Protein 6B11 (pdb70)

GO terms:
  GO:0016999 antibiotic metabolic process (P, IMP)

Foldseek 3Di:
DDEPPDFALFQAGDPCLQVCLVPNQFHWYAAPVGAIATEHFAQVRQFCQQADLQWFLALVLWDARAPCQSPPDAPQALSRDDPPSNVLLVVVVLVCADPVNLVVCLVVLLVQQVVLLVVVVVVAFKDWCLVSHQQVSLLVSLCQQAVNDSVCCVLLVVLLQLCQLRNDDVSNVVSVVVLLVVVVVVLVVLCDDHNLRVLSVCVVVVHDPPSSNSNHVSVCNSCSRPQRSFLLQSLVVVVQVPVVVLVVCLVPVVLLLLLLQLSLLRRLQAAFDKIFGQAWDDDDNDIHHHSHMYTYGQNSNSQHCVWFPVSSDRDSPGPDTDGQSQGHHSNRDSNVSNSSSSNSSNSNSCCVSVVPKHFDDDPSPWAWPRSGSGTGTPTTMIGD/DAEPPDFQPFQARDPVLLVCLPPPQWDWYAAPVRATATEHQAQVRLQVQQADLQWFQALVLWDARAPCQSPPDACQALSNDDPPSNVLLLVLCLVCADQVNLVVCLVVLLVLQVVLLVVVVVVHFKDWCLVRHQQLSLQVSLCVQQVPDSVCVVLLVVLLQLLQLRNDDDSNSVSSVVLLVVQLVVLVDEPHPLNVVSVCCVVVNDPSSSNSVHVSVCNSCSRPQLSFLQSSLVVVVQVPVVVLVCCLVPVVLLLLLSQLSLLRRLQAAWDKIFGCAWQQDVSGIDHHSHIYTYGLNSNSQNCVQFPPSSDRDSPGDGDPGCSQRHHSNRDSNVSNSSSSNSSNVNVCCVSVVVKHFDDDPSPWDWPRSGSGIHTPTTIIGD

CATH classification: 1.10.630.10

Organism: Streptomyces fradiae (NCBI:txid1906)

Radius of gyration: 27.59 Å; Cα contacts (8 Å, |Δi|>4): 1270; chains: 2; bounding box: 68×57×76 Å

Secondary structure (DSSP, 8-state):
-EESSPP----S--THHHHHHHH-SEEEEE-TT--EEEEE-SHHHHHHHHT-TTEE--GGGS--SSTTEEEE--SSSGGG--TTHHHHHHHHHGGGTSHHHHHHHHHHHHHHHHHHHHHHHHH-SEEEHIIIIIHHHHHHHHHHHHT--GGGHHHHHHHHHHHT-TT--HHHHHHHHHHHHHHHHHHHHH---HHHHHHHHHHHTTS--HHHHHHHHHHHHHHHHHHHHHHHHHHHHHHTT-HHHHHHHHH-GGGHHHHHHHHHHHH--B--EEEEESS-EEETTEEEPTT-EEEE-HHHHTT-TTTSSSTTS--TTSPP----TT--STTS-TTHHHHHHHHHHHHHHHHHH-TT-EE-S-STTSPB-TTSSB--BS--EEE-/--BSSPPP---S--THHHHHHHT-SEEEEE-TTS-EEEEE-SHHHHHHHHH-TTEE--GGG---SSTTEEEE--SSSGGG--TTHHHHHHHHHHHHHSHHHHHHHHHHHHHHHHHHHHHHHHH-SEEEHIIIIIHHHHHHHHHHHHT--GGGHHHHHHHHHHHT-TT--HHHHHHHHHHHHHHHHHHHH---HHHHHHHHHHTTSS-HHHHHHHHHHHHHHHHHHHHHHHHHHHHHHHT-HHHHHHHHH-GGGHHHHHHHHHHHH--B--EEEEESS-EEETTEEE-TT-EEEE-HHHHTT-TTTSSSTTS--TTSPSS---TT--GGGS-TTHHHHHHHHHHHHHHHHHH-TT-EESS-GGG--B-TTSSB--BS--EEE-

Sequence (766 aa):
SIAWPVARTPFSPPEQYAALRAEEPIARAELWDGAPVWLISRQDDHVRALLADPRVSIHPAKLPRLSPSDGEAEASRSLLTLDPPDHGALRGHFIPEFGLRRVRELRPSVEQIVTGLLDDLTARGDEADLLADFALPMATQVICRLLDIPYEDRDYFQERTEQATRPAAGEEALEALLELRDYLDRLISGKTGDGMLGSMVAQARGGGLSHADVLDNAVLLLAAGHETTASMVTMSVLVLLQHPTAWRELTVNPGLLPGAVDELLRYLSIADGLRRSATADIEIDGHTIRAGDGLVFLLAAANRDEAVFSEPEAFDIHRSARRHVAFGYGPHQCLGQNLARMELEVALGAVLERLPALRRPTTDVAGLRLKSDSAVFGVYELPVAWSIAWPVARRTPFSPPEQYAALRAEEPIARAELWDGAPVWLISRQDHVRALLADPRVSIHPAKLPRLSPSDGEAEASRSLLTLDPPDHGALRGHFIPEFGLRRVRELRPSVEQIVTGLLDDDLTARGDDEADLLADFALPMATQVICRLLDIPYEDRDYFQERTEQATRPAAGEEALEALLELRDYLDRLISGKDGMLGSMVAQARGGGLSHADVLDNAVLLLAAGHETTASMVTMSVLVLLQHPTAWRELTVNPGLLPGAVDELLRYLSIADGLRRSATADIEIDGHTIRAGDGLVFLLAAANRDEAVFSEPEAFDIHRSARRHVAFGYGPHQCLGQNLARMELEVALGAVLERLPALRPTTDVAGLRLKSDSAVFGVYELPVAW

B-factor: mean 47.22, std 14.4, range [19.54, 124.87]

InterPro domains:
  IPR001128 Cytochrome P450 [PF00067] (292-390)
  IPR001128 Cytochrome P450 [PR00385] (259-276)
  IPR001128 Cytochrome P450 [PR00385] (294-305)
  IPR001128 Cytochrome P450 [PR00385] (360-369)
  IPR001128 Cytochrome P450 [PR00385] (369-380)
  IPR002397 Cytochrome P450, B-class [PR00359] (113-124)
  IPR002397 Cytochrome P450, B-class [PR00359] (160-176)
  IPR002397 Cytochrome P450, B-class [PR00359] (177-192)
  IPR002397 Cytochrome P450, B-class [PR00359] (294-305)
  IPR002397 Cytochrome P450, B-class [PR00359] (311-338)
  IPR002397 Cytochrome P450, B-class [PR00359] (339-354)
  IPR002397 Cytochrome P450, B-class [PR00359] (360-369)
  IPR002397 Cytochrome P450, B-class [PR00359] (369-380)
  IPR017972 Cytochrome P450, conserved site [PS00086] (362-371)
  IPR036396 Cytochrome P450 superfamily [G3DSA:1.10.630.10] (32-420)
  IPR036396 Cytochrome P450 superfamily [SSF48264] (35-420)

Solvent-accessible surface area: 30946 Å² total

Nearest PDB structures (foldseek):
  6b11-assembly2_B  TM=1.003E+00  e=1.095E-63  Streptomyces fradiae
  6b11-assembly1_A  TM=9.945E-01  e=2.874E-57  Streptomyces fradiae
  5foi-assembly2_B  TM=9.753E-01  e=3.889E-39  Micromonospora griseorubida
  3abb-assembly1_A  TM=8.848E-01  e=8.066E-27  Streptomyces avermitilis
  2z3t-assembly4_D  TM=8.537E-01  e=4.137E-22  Streptomyces sp. TP-A0274

Structure (mmCIF, N/CA/C/O backbone):
data_6B11
#
_entry.id   6B11
#
_cell.length_a   63.730
_cell.length_b   109.240
_cell.length_c   150.060
_cell.angle_alpha   90.000
_cell.angle_beta   90.000
_cell.angle_gamma   90.000
#
_symmetry.space_group_name_H-M   'P 21 21 21'
#
loop_
_entity.id
_entity.type
_entity.pdbx_description
1 polymer '20-oxo-5-O-mycaminosyltylactone 23-monooxygenase'
2 non-polymer 'PROTOPORPHYRIN IX CONTAINING FE'
3 non-polymer '(4R,5S,6S,7R,9R,11E,13E,15S,16R)-16-ethyl-4-hydroxy-5,9,13,15-tetramethyl-2,10-dioxo-7-(2-oxoethyl)-1-oxacyclohexadeca-11,13-dien-6-yl 3,6-dideoxy-3-(dimethylamino)-beta-D-glucopyranoside'
4 non-polymer 1,2-ETHANEDIOL
5 water water
#
loop_
_atom_site.group_PDB
_atom_site.id
_atom_site.type_symbol
_atom_site.label_atom_id
_atom_site.label_alt_id
_atom_site.label_comp_id
_atom_site.label_asym_id
_atom_site.label_entity_id
_atom_site.label_seq_id
_atom_site.pdbx_PDB_ins_code
_atom_site.Cartn_x
_atom_site.Cartn_y
_atom_site.Cartn_z
_atom_site.occupancy
_atom_site.B_iso_or_equiv
_atom_site.auth_seq_id
_atom_site.auth_comp_id
_atom_site.auth_asym_id
_atom_site.auth_atom_id
_atom_site.pdbx_PDB_model_num
ATOM 1 N N . SER A 1 52 ? -32.278 29.458 -23.390 1.00 79.71 32 SER A N 1
ATOM 2 C CA . SER A 1 52 ? -31.493 30.717 -23.476 1.00 79.66 32 SER A CA 1
ATOM 3 C C . SER A 1 52 ? -30.046 30.319 -23.718 1.00 85.99 32 SER A C 1
ATOM 4 O O . SER A 1 52 ? -29.406 30.749 -24.684 1.00 87.50 32 SER A O 1
ATOM 6 N N . ILE A 1 53 ? -29.535 29.467 -22.844 1.00 80.63 33 ILE A N 1
ATOM 7 C CA . ILE A 1 53 ? -28.190 28.968 -23.019 1.00 77.28 33 ILE A CA 1
ATOM 8 C C . ILE A 1 53 ? -28.235 27.824 -24.066 1.00 70.37 33 ILE A C 1
ATOM 9 O O . ILE A 1 53 ? -29.140 26.992 -24.046 1.00 72.80 33 ILE A O 1
ATOM 14 N N . ALA A 1 54 ? -27.286 27.842 -25.009 1.00 61.34 34 ALA A N 1
ATOM 15 C CA . ALA A 1 54 ? -27.059 26.731 -25.920 1.00 60.32 34 ALA A CA 1
ATOM 16 C C . ALA A 1 54 ? -26.274 25.658 -25.199 1.00 61.30 34 ALA A C 1
ATOM 17 O O . ALA A 1 54 ? -25.524 25.960 -24.273 1.00 74.96 34 ALA A O 1
ATOM 19 N N . TRP A 1 55 ? -26.539 24.407 -25.567 1.00 50.86 35 TRP A N 1
ATOM 20 C CA . TRP A 1 55 ? -25.752 23.286 -25.172 1.00 49.60 35 TRP A CA 1
ATOM 21 C C . TRP A 1 55 ? -25.414 22.432 -26.410 1.00 45.90 35 TRP A C 1
ATOM 22 O O . TRP A 1 55 ? -26.312 22.091 -27.184 1.00 49.45 35 TRP A O 1
ATOM 33 N N . PRO A 1 56 ? -24.140 22.029 -26.558 1.00 51.28 36 PRO A N 1
ATOM 34 C CA . PRO A 1 56 ? -22.961 22.205 -25.667 1.00 51.69 36 PRO A CA 1
ATOM 35 C C . PRO A 1 56 ? -22.325 23.579 -25.678 1.00 53.94 36 PRO A C 1
ATOM 36 O O . PRO A 1 56 ? -22.527 24.323 -26.596 1.00 56.99 36 PRO A O 1
ATOM 40 N N . VAL A 1 57 ? -21.646 23.953 -24.602 1.00 53.29 37 VAL A N 1
ATOM 41 C CA . VAL A 1 57 ? -20.916 25.207 -24.551 1.00 53.46 37 VAL A CA 1
ATOM 42 C C . VAL A 1 57 ? -19.446 24.852 -24.819 1.00 58.14 37 VAL A C 1
ATOM 43 O O . VAL A 1 57 ? -18.949 23.888 -24.261 1.00 57.61 37 VAL A O 1
ATOM 47 N N . ALA A 1 58 ? -18.754 25.594 -25.687 1.00 50.20 38 ALA A N 1
ATOM 48 C CA . ALA A 1 58 ? -17.402 25.205 -26.059 1.00 53.68 38 ALA A CA 1
ATOM 49 C C . ALA A 1 58 ? -16.479 25.447 -24.874 1.00 46.68 38 ALA A C 1
ATOM 50 O O . ALA A 1 58 ? -16.481 26.471 -24.225 1.00 43.88 38 ALA A O 1
ATOM 52 N N . ARG A 1 59 ? -15.676 24.455 -24.643 1.00 43.29 39 ARG A N 1
ATOM 53 C CA . ARG A 1 59 ? -14.585 24.541 -23.733 1.00 45.00 39 ARG A CA 1
ATOM 54 C C . ARG A 1 59 ? -13.348 25.062 -24.428 1.00 35.75 39 ARG A C 1
ATOM 55 O O . ARG A 1 59 ? -12.727 24.350 -25.171 1.00 40.04 39 ARG A O 1
ATOM 63 N N . THR A 1 60 ? -12.945 26.271 -24.104 1.00 38.36 40 THR A N 1
ATOM 64 C CA . THR A 1 60 ? -11.882 26.936 -24.810 1.00 47.84 40 THR A CA 1
ATOM 65 C C . THR A 1 60 ? -10.652 27.309 -23.955 1.00 44.83 40 THR A C 1
ATOM 66 O O . THR A 1 60 ? -9.835 28.069 -24.433 1.00 43.73 40 THR A O 1
ATOM 84 N N . PRO A 1 62 ? -7.589 25.400 -21.494 1.00 31.32 42 PRO A N 1
ATOM 85 C CA . PRO A 1 62 ? -7.149 24.052 -21.004 1.00 33.37 42 PRO A CA 1
ATOM 86 C C . PRO A 1 62 ? -7.348 23.833 -19.461 1.00 33.81 42 PRO A C 1
ATOM 87 O O . PRO A 1 62 ? -7.537 22.730 -18.975 1.00 35.36 42 PRO A O 1
ATOM 91 N N . PHE A 1 63 ? -7.297 24.911 -18.735 1.00 30.25 43 PHE A N 1
ATOM 92 C CA . PHE A 1 63 ? -7.136 24.863 -17.253 1.00 32.37 43 PHE A CA 1
ATOM 93 C C . PHE A 1 63 ? -8.387 25.281 -16.479 1.00 36.44 43 PHE A C 1
ATOM 94 O O . PHE A 1 63 ? -8.389 25.399 -15.227 1.00 35.18 43 PHE A O 1
ATOM 102 N N . SER A 1 64 ? -9.464 25.475 -17.197 1.00 37.57 44 SER A N 1
ATOM 103 C CA . SER A 1 64 ? -10.632 26.130 -16.632 1.00 42.76 44 SER A CA 1
ATOM 104 C C . SER A 1 64 ? -11.861 25.844 -17.509 1.00 45.16 44 SER A C 1
ATOM 105 O O . SER A 1 64 ? -11.784 25.940 -18.720 1.00 39.44 44 SER A O 1
ATOM 108 N N . PRO A 1 65 ? -12.969 25.415 -16.898 1.00 45.81 45 PRO A N 1
ATOM 109 C CA . PRO A 1 65 ? -14.122 25.148 -17.705 1.00 43.54 45 PRO A CA 1
ATOM 110 C C . PRO A 1 65 ? -14.776 26.453 -18.101 1.00 37.56 45 PRO A C 1
ATOM 111 O O . PRO A 1 65 ? -14.337 27.504 -17.696 1.00 37.71 45 PRO A O 1
ATOM 115 N N . PRO A 1 66 ? -15.802 26.392 -18.930 1.00 40.05 46 PRO A N 1
ATOM 116 C CA . PRO A 1 66 ? -16.380 27.660 -19.387 1.00 38.74 46 PRO A CA 1
ATOM 117 C C . PRO A 1 66 ? -16.849 28.563 -18.242 1.00 41.75 46 PRO A C 1
ATOM 118 O O . PRO A 1 66 ? -17.354 28.096 -17.246 1.00 39.43 46 PRO A O 1
ATOM 122 N N . GLU A 1 67 ? -16.673 29.846 -18.386 1.00 42.30 47 GLU A N 1
ATOM 123 C CA . GLU A 1 67 ? -16.925 30.796 -17.301 1.00 51.90 47 GLU A CA 1
ATOM 124 C C . GLU A 1 67 ? -18.389 30.740 -16.804 1.00 49.01 47 GLU A C 1
ATOM 125 O O . GLU A 1 67 ? -18.666 30.953 -15.631 1.00 49.30 47 GLU A O 1
ATOM 131 N N . GLN A 1 68 ? -19.311 30.425 -17.702 1.00 48.24 48 GLN A N 1
ATOM 132 C CA . GLN A 1 68 ? -20.689 30.387 -17.303 1.00 55.06 48 GLN A CA 1
ATOM 133 C C . GLN A 1 68 ? -20.887 29.327 -16.247 1.00 42.75 48 GLN A C 1
ATOM 134 O O . GLN A 1 68 ? -21.845 29.396 -15.566 1.00 42.47 48 GLN A O 1
ATOM 140 N N . TYR A 1 69 ? -20.047 28.300 -16.163 1.00 41.77 49 TYR A N 1
ATOM 141 C CA . TYR A 1 69 ? -20.312 27.206 -15.247 1.00 37.47 49 TYR A CA 1
ATOM 142 C C . TYR A 1 69 ? -20.440 27.738 -13.796 1.00 39.94 49 TYR A C 1
ATOM 143 O O . TYR A 1 69 ? -21.279 27.267 -13.052 1.00 39.14 49 TYR A O 1
ATOM 152 N N . ALA A 1 70 ? -19.620 28.727 -13.445 1.00 36.52 50 ALA A N 1
ATOM 153 C CA . ALA A 1 70 ? -19.641 29.336 -12.111 1.00 41.80 50 ALA A CA 1
ATOM 154 C C . ALA A 1 70 ? -20.950 30.015 -11.809 1.00 37.64 50 ALA A C 1
ATOM 155 O O . ALA A 1 70 ? -21.472 29.845 -10.765 1.00 39.92 50 ALA A O 1
ATOM 157 N N . ALA A 1 71 ? -21.431 30.793 -12.755 1.00 41.74 51 ALA A N 1
ATOM 158 C CA . ALA A 1 71 ? -22.707 31.468 -12.645 1.00 44.32 51 ALA A CA 1
ATOM 159 C C . ALA A 1 71 ? -23.862 30.507 -12.462 1.00 43.33 51 ALA A C 1
ATOM 160 O O . ALA A 1 71 ? -24.714 30.729 -11.611 1.00 44.82 51 ALA A O 1
ATOM 162 N N . LEU A 1 72 ? -23.880 29.413 -13.227 1.00 39.69 52 LEU A N 1
ATOM 163 C CA . LEU A 1 72 ? -24.892 28.393 -13.065 1.00 37.29 52 LEU A CA 1
ATOM 164 C C . LEU A 1 72 ? -24.876 27.782 -11.709 1.00 42.90 52 LEU A C 1
ATOM 165 O O . LEU A 1 72 ? -25.954 27.607 -11.102 1.00 38.74 52 LEU A O 1
ATOM 170 N N . ARG A 1 73 ? -23.674 27.383 -11.223 1.00 37.76 53 ARG A N 1
ATOM 171 C CA . ARG A 1 73 ? -23.616 26.758 -9.911 1.00 39.02 53 ARG A CA 1
ATOM 172 C C . ARG A 1 73 ? -24.197 27.792 -8.913 1.00 31.82 53 ARG A C 1
ATOM 173 O O . ARG A 1 73 ? -24.917 27.429 -8.046 1.00 39.90 53 ARG A O 1
ATOM 181 N N . ALA A 1 74 ? -23.844 29.065 -9.030 1.00 37.88 54 ALA A N 1
ATOM 182 C CA . ALA A 1 74 ? -24.188 30.026 -7.968 1.00 41.05 54 ALA A CA 1
ATOM 183 C C . ALA A 1 74 ? -25.680 30.367 -8.127 1.00 51.42 54 ALA A C 1
ATOM 184 O O . ALA A 1 74 ? -26.422 30.269 -7.174 1.00 45.79 54 ALA A O 1
ATOM 186 N N . GLU A 1 75 ? -26.098 30.715 -9.357 1.00 50.64 55 GLU A N 1
ATOM 187 C CA . GLU A 1 75 ? -27.395 31.334 -9.616 1.00 51.73 55 GLU A CA 1
ATOM 188 C C . GLU A 1 75 ? -28.453 30.423 -10.225 1.00 52.04 55 GLU A C 1
ATOM 189 O O . GLU A 1 75 ? -29.627 30.756 -10.187 1.00 47.01 55 GLU A O 1
ATOM 195 N N . GLU A 1 76 ? -28.066 29.290 -10.809 1.00 48.25 56 GLU A N 1
ATOM 196 C CA . GLU A 1 76 ? -29.010 28.524 -11.596 1.00 41.32 56 GLU A CA 1
ATOM 197 C C . GLU A 1 76 ? -28.685 27.074 -11.645 1.00 40.06 56 GLU A C 1
ATOM 198 O O . GLU A 1 76 ? -28.364 26.522 -12.712 1.00 37.60 56 GLU A O 1
ATOM 204 N N . PRO A 1 77 ? -28.759 26.404 -10.491 1.00 39.41 57 PRO A N 1
ATOM 205 C CA . PRO A 1 77 ? -28.121 25.090 -10.488 1.00 39.11 57 PRO A CA 1
ATOM 206 C C . PRO A 1 77 ? -28.824 23.989 -11.245 1.00 41.34 57 PRO A C 1
ATOM 207 O O . PRO A 1 77 ? -28.208 22.902 -11.504 1.00 37.33 57 PRO A O 1
ATOM 211 N N . ILE A 1 78 ? -30.095 24.214 -11.533 1.00 40.16 58 ILE A N 1
ATOM 212 C CA . ILE A 1 78 ? -30.922 23.298 -12.383 1.00 41.20 58 ILE A CA 1
ATOM 213 C C . ILE A 1 78 ? -31.356 24.216 -13.517 1.00 43.60 58 ILE A C 1
ATOM 214 O O . ILE A 1 78 ? -32.337 24.949 -13.414 1.00 50.38 58 ILE A O 1
ATOM 219 N N . ALA A 1 79 ? -30.556 24.250 -14.585 1.00 40.19 59 ALA A N 1
ATOM 220 C CA . ALA A 1 79 ? -30.691 25.293 -15.542 1.00 38.46 59 ALA A CA 1
ATOM 221 C C . ALA A 1 79 ? -31.328 24.691 -16.780 1.00 43.46 59 ALA A C 1
ATOM 222 O O . ALA A 1 79 ? -30.946 23.594 -17.233 1.00 42.10 59 ALA A O 1
ATOM 224 N N . ARG A 1 80 ? -32.317 25.408 -17.291 1.00 47.79 60 ARG A N 1
ATOM 225 C CA . ARG A 1 80 ? -33.018 25.008 -18.521 1.00 51.81 60 ARG A CA 1
ATOM 226 C C . ARG A 1 80 ? -32.232 25.469 -19.711 1.00 46.05 60 ARG A C 1
ATOM 227 O O . ARG A 1 80 ? -31.836 26.617 -19.804 1.00 55.82 60 ARG A O 1
ATOM 235 N N . ALA A 1 81 ? -31.899 24.550 -20.588 1.00 43.40 61 ALA A N 1
ATOM 236 C CA . ALA A 1 81 ? -31.174 24.942 -21.759 1.00 44.28 61 ALA A CA 1
ATOM 237 C C . ALA A 1 81 ? -31.828 24.262 -22.983 1.00 43.16 61 ALA A C 1
ATOM 238 O O . ALA A 1 81 ? -32.780 23.463 -22.827 1.00 47.96 61 ALA A O 1
ATOM 240 N N . GLU A 1 82 ? -31.224 24.497 -24.150 1.00 50.53 62 GLU A N 1
ATOM 241 C CA . GLU A 1 82 ? -31.737 23.982 -25.436 1.00 58.32 62 GLU A CA 1
ATOM 242 C C . GLU A 1 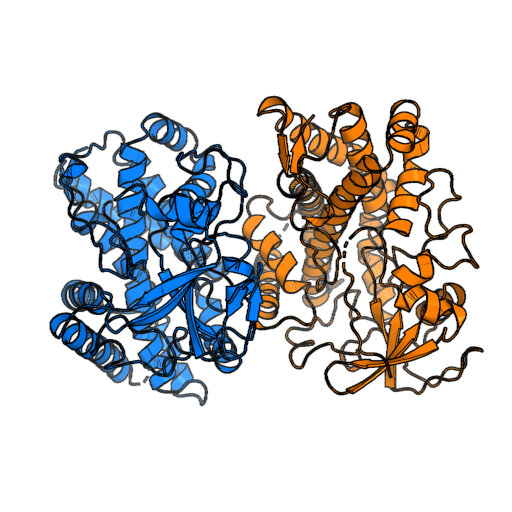82 ? -30.687 23.384 -26.348 1.00 48.69 62 GLU A C 1
ATOM 243 O O . GLU A 1 82 ? -29.646 23.927 -26.534 1.00 50.46 62 GLU A O 1
ATOM 249 N N . LEU A 1 83 ? -31.015 22.250 -26.934 1.00 51.22 63 LEU A N 1
ATOM 250 C CA . LEU A 1 83 ? -30.136 21.588 -27.894 1.00 47.40 63 LEU A CA 1
ATOM 251 C C . LEU A 1 83 ? -30.195 22.240 -29.310 1.00 54.71 63 LEU A C 1
ATOM 252 O O . LEU A 1 83 ? -31.017 23.114 -29.566 1.00 45.76 63 LEU A O 1
ATOM 257 N N . TRP A 1 84 ? -29.310 21.800 -30.198 1.00 54.79 64 TRP A N 1
ATOM 258 C CA . TRP A 1 84 ? -29.251 22.266 -31.612 1.00 59.97 64 TRP A CA 1
ATOM 259 C C . TRP A 1 84 ? -30.625 22.499 -32.255 1.00 52.92 64 TRP A C 1
ATOM 260 O O . TRP A 1 84 ? -30.807 23.459 -32.994 1.00 63.16 64 TRP A O 1
ATOM 271 N N . ASP A 1 85 ? -31.591 21.648 -31.938 1.00 56.70 65 ASP A N 1
ATOM 272 C CA . ASP A 1 85 ? -32.924 21.754 -32.503 1.00 53.37 65 ASP A CA 1
ATOM 273 C C . ASP A 1 85 ? -33.958 22.182 -31.451 1.00 63.53 65 ASP A C 1
ATOM 274 O O . ASP A 1 85 ? -35.105 21.664 -31.460 1.00 56.54 65 ASP A O 1
ATOM 279 N N . GLY A 1 86 ? -33.549 23.039 -30.505 1.00 57.41 66 GLY A N 1
ATOM 280 C CA . GLY A 1 86 ? -34.428 23.457 -29.395 1.00 47.47 66 GLY A CA 1
ATOM 281 C C . GLY A 1 86 ? -35.028 22.361 -28.504 1.00 45.33 66 GLY A C 1
ATOM 282 O O . GLY A 1 86 ? -35.888 22.663 -27.720 1.00 61.21 66 GLY A O 1
ATOM 283 N N . ALA A 1 87 ? -34.627 21.099 -28.544 1.00 47.46 67 ALA A N 1
ATOM 284 C CA . ALA A 1 87 ? -35.179 20.185 -27.504 1.00 50.25 67 ALA A CA 1
ATOM 285 C C . ALA A 1 87 ? -34.682 20.709 -26.131 1.00 60.45 67 ALA A C 1
ATOM 286 O O . ALA A 1 87 ? -33.622 21.348 -26.037 1.00 62.28 67 ALA A O 1
ATOM 288 N N . PRO A 1 88 ? -35.446 20.445 -25.070 1.00 65.41 68 PRO A N 1
ATOM 289 C CA . PRO A 1 88 ? -35.113 21.039 -23.803 1.00 61.51 68 PRO A CA 1
ATOM 290 C C . PRO A 1 88 ? -34.183 20.120 -23.031 1.00 53.26 68 PRO A C 1
ATOM 291 O O . PRO A 1 88 ? -34.377 18.870 -23.011 1.00 44.83 68 PRO A O 1
ATOM 295 N N . VAL A 1 89 ? -33.182 20.722 -22.390 1.00 49.15 69 VAL A N 1
ATOM 296 C CA . VAL A 1 89 ? -32.297 19.935 -21.536 1.00 45.87 69 VAL A CA 1
ATOM 297 C C . VAL A 1 89 ? -32.065 20.644 -20.193 1.00 40.85 69 VAL A C 1
ATOM 298 O O . VAL A 1 89 ? -32.127 21.851 -20.113 1.00 37.26 69 VAL A O 1
ATOM 302 N N . TRP A 1 90 ? -31.877 19.883 -19.137 1.00 36.15 70 TRP A N 1
ATOM 303 C CA . TRP A 1 90 ? -31.467 20.495 -17.880 1.00 42.05 70 TRP A CA 1
ATOM 304 C C . TRP A 1 90 ? -29.938 20.323 -17.636 1.00 39.65 70 TRP A C 1
ATOM 305 O O . TRP A 1 90 ? -29.434 19.185 -17.648 1.00 35.51 70 TRP A O 1
ATOM 316 N N . LEU A 1 91 ? -29.274 21.447 -17.345 1.00 36.04 71 LEU A N 1
ATOM 317 C CA . LEU A 1 91 ? -27.837 21.489 -16.932 1.00 36.61 71 LEU A CA 1
ATOM 318 C C . LEU A 1 91 ? -27.734 21.437 -15.365 1.00 33.90 71 LEU A C 1
ATOM 319 O O . LEU A 1 91 ? -28.244 22.305 -14.698 1.00 38.15 71 LEU A O 1
ATOM 324 N N . ILE A 1 92 ? -27.102 20.390 -14.848 1.00 32.30 72 ILE A N 1
ATOM 325 C CA . ILE A 1 92 ? -26.869 20.129 -13.462 1.00 32.30 72 ILE A CA 1
ATOM 326 C C . ILE A 1 92 ? -25.361 20.360 -13.102 1.00 31.60 72 ILE A C 1
ATOM 327 O O . ILE A 1 92 ? -24.481 19.603 -13.584 1.00 31.56 72 ILE A O 1
ATOM 332 N N . SER A 1 93 ? -25.101 21.401 -12.272 1.00 30.70 73 SER A N 1
ATOM 333 C CA . SER A 1 93 ? -23.777 21.927 -12.025 1.00 30.21 73 SER A CA 1
ATOM 334 C C . SER A 1 93 ? -23.189 21.745 -10.599 1.00 36.76 73 SER A C 1
ATOM 335 O O . SER A 1 93 ? -21.947 21.849 -10.471 1.00 35.27 73 SER A O 1
ATOM 338 N N . ARG A 1 94 ? -24.016 21.436 -9.584 1.00 33.04 74 ARG A N 1
ATOM 339 C CA . ARG A 1 94 ? -23.517 21.261 -8.197 1.00 33.24 74 ARG A CA 1
ATOM 340 C C . ARG A 1 94 ? -23.228 19.898 -7.919 1.00 33.72 74 ARG A C 1
ATOM 341 O O . ARG A 1 94 ? -23.956 19.006 -8.313 1.00 31.41 74 ARG A O 1
ATOM 349 N N . GLN A 1 95 ? -22.194 19.662 -7.124 1.00 32.79 75 GLN A N 1
ATOM 350 C CA . GLN A 1 95 ? -21.888 18.292 -6.803 1.00 32.40 75 GLN A CA 1
ATOM 351 C C . GLN A 1 95 ? -23.015 17.520 -6.138 1.00 33.81 75 GLN A C 1
ATOM 352 O O . GLN A 1 95 ? -23.199 16.319 -6.410 1.00 31.91 75 GLN A O 1
ATOM 358 N N A ASP A 1 96 ? -23.771 18.153 -5.235 0.50 33.87 76 ASP A N 1
ATOM 359 N N B ASP A 1 96 ? -23.770 18.168 -5.259 0.50 34.19 76 ASP A N 1
ATOM 360 C CA A ASP A 1 96 ? -24.828 17.380 -4.511 0.50 32.48 76 ASP A CA 1
ATOM 361 C CA B ASP A 1 96 ? -24.828 17.430 -4.541 0.50 33.50 76 ASP A CA 1
ATOM 362 C C A ASP A 1 96 ? -25.924 16.929 -5.500 0.50 30.77 76 ASP A C 1
ATOM 363 C C B ASP A 1 96 ? -25.881 16.921 -5.529 0.50 31.13 76 ASP A C 1
ATOM 364 O O A ASP A 1 96 ? -26.379 15.793 -5.458 0.50 31.62 76 ASP A O 1
ATOM 365 O O B ASP A 1 96 ? -26.287 15.766 -5.493 0.50 31.99 76 ASP A O 1
ATOM 374 N N . HIS A 1 97 ? -26.300 17.799 -6.426 1.00 33.17 77 HIS A N 1
ATOM 375 C CA . HIS A 1 97 ? -27.341 17.466 -7.442 1.00 33.62 77 HIS A CA 1
ATOM 376 C C . HIS A 1 97 ? -26.846 16.529 -8.487 1.00 35.40 77 HIS A C 1
ATOM 377 O O . HIS A 1 97 ? -27.572 15.606 -8.876 1.00 34.81 77 HIS A O 1
ATOM 384 N N . VAL A 1 98 ? -25.573 16.688 -8.907 1.00 35.48 78 VAL A N 1
ATOM 385 C CA . VAL A 1 98 ? -24.935 15.690 -9.838 1.00 28.77 78 VAL A CA 1
ATOM 386 C C . VAL A 1 98 ? -24.953 14.335 -9.247 1.00 32.01 78 VAL A C 1
ATOM 387 O O . VAL A 1 98 ? -25.373 13.334 -9.910 1.00 29.31 78 VAL A O 1
ATOM 391 N N . ARG A 1 99 ? -24.577 14.203 -7.996 1.00 28.37 79 ARG A N 1
ATOM 392 C CA . ARG A 1 99 ? -24.538 12.815 -7.459 1.00 31.38 79 ARG A CA 1
ATOM 393 C C . ARG A 1 99 ? -25.939 12.230 -7.212 1.00 33.56 79 ARG A C 1
ATOM 394 O O . ARG A 1 99 ? -26.221 11.049 -7.522 1.00 33.12 79 ARG A O 1
ATOM 402 N N . ALA A 1 100 ? -26.790 13.042 -6.621 1.00 34.20 80 ALA A N 1
ATOM 403 C CA . ALA A 1 100 ? -28.168 12.563 -6.301 1.00 38.33 80 ALA A CA 1
ATOM 404 C C . ALA A 1 100 ? -28.876 12.100 -7.598 1.00 32.52 80 ALA A C 1
ATOM 405 O O . ALA A 1 100 ? -29.415 11.031 -7.660 1.00 31.55 80 ALA A O 1
ATOM 407 N N . LEU A 1 101 ? -28.841 12.924 -8.641 1.00 32.68 81 LEU A N 1
ATOM 408 C CA . LEU A 1 101 ? -29.517 12.589 -9.867 1.00 38.80 81 LEU A CA 1
ATOM 409 C C . LEU A 1 101 ? -28.837 11.431 -10.596 1.00 39.88 81 LEU A C 1
ATOM 410 O O . LEU A 1 101 ? -29.528 10.569 -11.071 1.00 39.17 81 LEU A O 1
ATOM 415 N N . LEU A 1 102 ? -27.501 11.373 -10.667 1.00 38.64 82 LEU A N 1
ATOM 416 C CA . LEU A 1 102 ? -26.867 10.263 -11.360 1.00 31.57 82 LEU A CA 1
ATOM 417 C C . LEU A 1 102 ? -27.111 8.964 -10.657 1.00 37.77 82 LEU A C 1
ATOM 418 O O . LEU A 1 102 ? -27.134 7.907 -11.295 1.00 34.92 82 LEU A O 1
ATOM 423 N N . ALA A 1 103 ? -27.305 8.988 -9.343 1.00 37.69 83 ALA A N 1
ATOM 424 C CA . ALA A 1 103 ? -27.662 7.717 -8.624 1.00 38.85 83 ALA A CA 1
ATOM 425 C C . ALA A 1 103 ? -29.174 7.398 -8.534 1.00 40.96 83 ALA A C 1
ATOM 426 O O . ALA A 1 103 ? -29.556 6.477 -7.826 1.00 41.63 83 ALA A O 1
ATOM 428 N N . ASP A 1 104 ? -30.022 8.177 -9.183 1.00 43.59 84 ASP A N 1
ATOM 429 C CA . ASP A 1 104 ? -31.465 8.135 -8.929 1.00 44.91 84 ASP A CA 1
ATOM 430 C C . ASP A 1 104 ? -32.100 7.186 -9.960 1.00 51.47 84 ASP A C 1
ATOM 431 O O . ASP A 1 104 ? -31.819 7.287 -11.152 1.00 46.67 84 ASP A O 1
ATOM 436 N N . PRO A 1 105 ? -33.019 6.311 -9.523 1.00 51.49 85 PRO A N 1
ATOM 437 C CA . PRO A 1 105 ? -33.550 5.312 -10.479 1.00 47.38 85 PRO A CA 1
ATOM 438 C C . PRO A 1 105 ? -34.494 5.884 -11.519 1.00 39.99 85 PRO A C 1
ATOM 439 O O . PRO A 1 105 ? -34.846 5.185 -12.438 1.00 48.71 85 PRO A O 1
ATOM 443 N N . ARG A 1 106 ? -34.841 7.146 -11.447 1.00 41.95 86 ARG A N 1
ATOM 444 C CA . ARG A 1 106 ? -35.607 7.808 -12.494 1.00 41.96 86 ARG A CA 1
ATOM 445 C C . ARG A 1 106 ? -34.781 8.422 -13.594 1.00 42.03 86 ARG A C 1
ATOM 446 O O . ARG A 1 106 ? -35.363 9.079 -14.494 1.00 41.93 86 ARG A O 1
ATOM 454 N N . VAL A 1 107 ? -33.450 8.236 -13.525 1.00 45.44 87 VAL A N 1
ATOM 455 C CA . VAL A 1 107 ? -32.506 8.796 -14.528 1.00 39.63 87 VAL A CA 1
ATOM 456 C C . VAL A 1 107 ? -31.969 7.707 -15.384 1.00 34.57 87 VAL A C 1
ATOM 457 O O . VAL A 1 107 ? -31.481 6.684 -14.880 1.00 34.22 87 VAL A O 1
ATOM 461 N N . SER A 1 108 ? -32.085 7.894 -16.698 1.00 37.01 88 SER A N 1
ATOM 462 C CA . SER A 1 108 ? -31.798 6.805 -17.644 1.00 37.83 88 SER A CA 1
ATOM 463 C C . SER A 1 108 ? -30.753 7.221 -18.666 1.00 28.77 88 SER A C 1
ATOM 464 O O . SER A 1 108 ? -30.738 8.395 -19.159 1.00 36.78 88 SER A O 1
ATOM 467 N N . ILE A 1 109 ? -29.901 6.246 -18.940 1.00 32.72 89 ILE A N 1
ATOM 468 C CA . ILE A 1 109 ? -28.885 6.358 -20.019 1.00 38.01 89 ILE A CA 1
ATOM 469 C C . ILE A 1 109 ? -29.381 5.709 -21.356 1.00 39.71 89 ILE A C 1
ATOM 470 O O . ILE A 1 109 ? -28.698 5.772 -22.408 1.00 41.17 89 ILE A O 1
ATOM 475 N N . HIS A 1 110 ? -30.567 5.117 -21.322 1.00 46.67 90 HIS A N 1
ATOM 476 C CA . HIS A 1 110 ? -31.092 4.386 -22.493 1.00 49.72 90 HIS A CA 1
ATOM 477 C C . HIS A 1 110 ? -31.071 5.244 -23.775 1.00 37.87 90 HIS A C 1
ATOM 478 O O . HIS A 1 110 ? -31.588 6.378 -23.824 1.00 39.85 90 HIS A O 1
ATOM 485 N N . PRO A 1 111 ? -30.429 4.729 -24.832 1.00 41.15 91 PRO A N 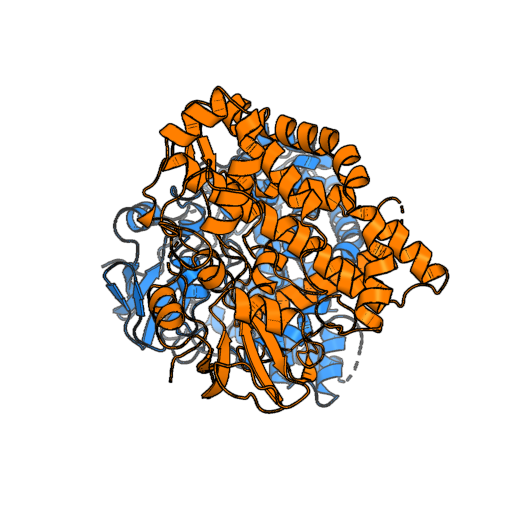1
ATOM 486 C CA . PRO A 1 111 ? -30.117 5.559 -26.002 1.00 42.95 91 PRO A CA 1
ATOM 487 C C . PRO A 1 111 ? -31.331 6.114 -26.802 1.00 44.54 91 PRO A C 1
ATOM 488 O O . PRO A 1 111 ? -31.244 7.171 -27.466 1.00 39.44 91 PRO A O 1
ATOM 492 N N . ALA A 1 112 ? -32.474 5.448 -26.693 1.00 45.97 92 ALA A N 1
ATOM 493 C CA . ALA A 1 112 ? -33.659 5.921 -27.397 1.00 44.34 92 ALA A CA 1
ATOM 494 C C . ALA A 1 112 ? -34.135 7.290 -26.907 1.00 47.87 92 ALA A C 1
ATOM 495 O O . ALA A 1 112 ? -34.600 8.089 -27.718 1.00 48.66 92 ALA A O 1
ATOM 497 N N . LYS A 1 113 ? -33.980 7.625 -25.617 1.00 46.13 93 LYS A N 1
ATOM 498 C CA . LYS A 1 113 ? -34.452 8.967 -25.157 1.00 43.91 93 LYS A CA 1
ATOM 499 C C . LYS A 1 113 ? -33.336 9.950 -24.806 1.00 42.92 93 LYS A C 1
ATOM 500 O O . LYS A 1 113 ? -33.574 11.044 -24.251 1.00 41.91 93 LYS A O 1
ATOM 502 N N . LEU A 1 114 ? -32.111 9.576 -25.138 1.00 43.12 94 LEU A N 1
ATOM 503 C CA . LEU A 1 114 ? -30.950 10.342 -24.712 1.00 39.10 94 LEU A CA 1
ATOM 504 C C . LEU A 1 114 ? -30.934 11.598 -25.500 1.00 39.45 94 LEU A C 1
ATOM 505 O O . LEU A 1 114 ? -31.203 11.578 -26.697 1.00 47.75 94 LEU A O 1
ATOM 510 N N . PRO A 1 115 ? -30.629 12.713 -24.863 1.00 35.43 95 PRO A N 1
ATOM 511 C CA . PRO A 1 115 ? -30.498 13.924 -25.644 1.00 36.00 95 PRO A CA 1
ATOM 512 C C . PRO A 1 115 ? -29.385 13.857 -26.709 1.00 38.15 95 PRO A C 1
ATOM 513 O O . PRO A 1 115 ? -28.355 13.251 -26.475 1.00 39.50 95 PRO A O 1
ATOM 517 N N . ARG A 1 116 ? -29.602 14.474 -27.873 1.00 39.53 96 ARG A N 1
ATOM 518 C CA . ARG A 1 116 ? -28.718 14.297 -29.020 1.00 36.09 96 ARG A CA 1
ATOM 519 C C . ARG A 1 116 ? -28.222 15.604 -29.511 1.00 32.44 96 ARG A C 1
ATOM 520 O O . ARG A 1 116 ? -28.931 16.582 -29.460 1.00 38.62 96 ARG A O 1
ATOM 528 N N . LEU A 1 117 ? -26.950 15.639 -29.902 1.00 30.76 97 LEU A N 1
ATOM 529 C CA . LEU A 1 117 ? -26.273 16.919 -30.197 1.00 38.34 97 LEU A CA 1
ATOM 530 C C . LEU A 1 117 ? -26.262 17.279 -31.659 1.00 39.13 97 LEU A C 1
ATOM 531 O O . LEU A 1 117 ? -25.771 18.334 -32.007 1.00 40.64 97 LEU A O 1
ATOM 536 N N . SER A 1 118 ? -26.814 16.423 -32.514 1.00 42.95 98 SER A N 1
ATOM 537 C CA . SER A 1 118 ? -27.001 16.771 -33.965 1.00 41.74 98 SER A CA 1
ATOM 538 C C . SER A 1 118 ? -28.089 15.886 -34.603 1.00 43.02 98 SER A C 1
ATOM 539 O O . SER A 1 118 ? -28.503 14.884 -34.003 1.00 43.77 98 SER A O 1
ATOM 542 N N . PRO A 1 119 ? -28.532 16.220 -35.855 1.00 43.73 99 PRO A N 1
ATOM 543 C CA . PRO A 1 119 ? -29.470 15.287 -36.524 1.00 42.69 99 PRO A CA 1
ATOM 544 C C . PRO A 1 119 ? -28.922 13.896 -36.671 1.00 39.57 99 PRO A C 1
ATOM 545 O O . PRO A 1 119 ? -29.700 12.973 -36.677 1.00 44.93 99 PRO A O 1
ATOM 549 N N . SER A 1 120 ? -27.594 13.718 -36.764 1.00 40.02 100 SER A N 1
ATOM 550 C CA . SER A 1 120 ? -27.012 12.372 -36.989 1.00 39.65 100 SER A CA 1
ATOM 551 C C . SER A 1 120 ? -26.499 11.639 -35.704 1.00 42.12 100 SER A C 1
ATOM 552 O O . SER A 1 120 ? -26.186 10.432 -35.695 1.00 35.94 100 SER A O 1
ATOM 555 N N . ASP A 1 121 ? -26.496 12.355 -34.579 1.00 43.58 101 ASP A N 1
ATOM 556 C CA . ASP A 1 121 ? -26.122 11.751 -33.310 1.00 36.97 101 ASP A CA 1
ATOM 557 C C . ASP A 1 121 ? -27.172 10.747 -32.956 1.00 33.56 101 ASP A C 1
ATOM 558 O O . ASP A 1 121 ? -28.288 11.083 -32.827 1.00 37.83 101 ASP A O 1
ATOM 563 N N . GLY A 1 122 ? -26.775 9.500 -32.719 1.00 35.87 102 GLY A N 1
ATOM 564 C CA . GLY A 1 122 ? -27.662 8.409 -32.546 1.00 36.79 102 GLY A CA 1
ATOM 565 C C . GLY A 1 122 ? -27.435 7.374 -33.665 1.00 36.05 102 GLY A C 1
ATOM 566 O O . GLY A 1 122 ? -27.719 6.228 -33.468 1.00 37.00 102 GLY A O 1
ATOM 567 N N . GLU A 1 123 ? -26.889 7.785 -34.816 1.00 38.55 103 GLU A N 1
ATOM 568 C CA . GLU A 1 123 ? -26.608 6.806 -35.892 1.00 42.48 103 GLU A CA 1
ATOM 569 C C . GLU A 1 123 ? -25.507 5.894 -35.416 1.00 45.90 103 GLU A C 1
ATOM 570 O O . GLU A 1 123 ? -24.590 6.330 -34.659 1.00 40.05 103 GLU A O 1
ATOM 576 N N . ALA A 1 124 ? -25.626 4.625 -35.799 1.00 41.35 104 ALA A N 1
ATOM 577 C CA . ALA A 1 124 ? -24.682 3.556 -35.465 1.00 42.23 104 ALA A CA 1
ATOM 578 C C . ALA A 1 124 ? -24.507 3.358 -33.975 1.00 47.35 104 ALA A C 1
ATOM 579 O O . ALA A 1 124 ? -23.398 3.096 -33.545 1.00 39.72 104 ALA A O 1
ATOM 581 N N . GLU A 1 125 ? -25.612 3.448 -33.236 1.00 46.24 105 GLU A N 1
ATOM 582 C CA . GLU A 1 125 ? -25.649 3.391 -31.803 1.00 48.13 105 GLU A CA 1
ATOM 583 C C . GLU A 1 125 ? -25.525 1.983 -31.434 1.00 48.61 105 GLU A C 1
ATOM 584 O O . GLU A 1 125 ? -25.997 1.113 -32.120 1.00 55.77 105 GLU A O 1
ATOM 590 N N . ALA A 1 126 ? -24.857 1.744 -30.330 1.00 43.59 106 ALA A N 1
ATOM 591 C CA . ALA A 1 126 ? -24.689 0.408 -29.849 1.00 43.26 106 ALA A CA 1
ATOM 592 C C . ALA A 1 126 ? -25.920 -0.055 -29.072 1.00 45.01 106 ALA A C 1
ATOM 593 O O . ALA A 1 126 ? -26.709 0.756 -28.656 1.00 50.90 106 ALA A O 1
ATOM 595 N N . SER A 1 127 ? -26.041 -1.344 -28.779 1.00 46.10 107 SER A N 1
ATOM 596 C CA . SER A 1 127 ? -27.133 -1.788 -27.931 1.00 46.38 107 SER A CA 1
ATOM 597 C C . SER A 1 127 ? -26.769 -2.480 -26.620 1.00 42.17 107 SER A C 1
ATOM 598 O O . SER A 1 127 ? -27.637 -2.611 -25.697 1.00 42.72 107 SER A O 1
ATOM 601 N N . ARG A 1 128 ? -25.553 -3.006 -26.525 1.00 38.71 108 ARG A N 1
ATOM 602 C CA . ARG A 1 128 ? -25.190 -3.698 -25.299 1.00 41.64 108 ARG A CA 1
ATOM 603 C C . ARG A 1 128 ? -23.977 -3.071 -24.674 1.00 39.32 108 ARG A C 1
ATOM 604 O O . ARG A 1 128 ? -23.395 -3.657 -23.787 1.00 40.13 108 ARG A O 1
ATOM 612 N N . SER A 1 129 ? -23.589 -1.892 -25.115 1.00 39.88 109 SER A N 1
ATOM 613 C CA . SER A 1 129 ? -22.486 -1.198 -24.414 1.00 46.30 109 SER A CA 1
ATOM 614 C C . SER A 1 129 ? -22.941 -0.882 -22.995 1.00 42.27 109 SER A C 1
ATOM 615 O O . SER A 1 129 ? -24.113 -0.556 -22.788 1.00 42.04 109 SER A O 1
ATOM 618 N N . LEU A 1 130 ? -21.997 -0.911 -22.047 1.00 40.53 110 LEU A N 1
ATOM 619 C CA . LEU A 1 130 ? -22.303 -0.461 -20.675 1.00 36.42 110 LEU A CA 1
ATOM 620 C C . LEU A 1 130 ? -22.917 0.926 -20.703 1.00 33.22 110 LEU A C 1
ATOM 621 O O . LEU A 1 130 ? -23.863 1.211 -19.992 1.00 39.12 110 LEU A O 1
ATOM 626 N N . LEU A 1 131 ? -22.457 1.769 -21.602 1.00 35.18 111 LEU A N 1
ATOM 627 C CA . LEU A 1 131 ? -22.976 3.120 -21.729 1.00 34.24 111 LEU A CA 1
ATOM 628 C C . LEU A 1 131 ? -24.338 3.342 -22.464 1.00 34.18 111 LEU A C 1
ATOM 629 O O . LEU A 1 131 ? -24.763 4.513 -22.682 1.00 36.65 111 LEU A O 1
ATOM 634 N N . THR A 1 132 ? -25.028 2.240 -22.739 1.00 36.02 112 THR A N 1
ATOM 635 C CA . THR A 1 132 ? -26.377 2.214 -23.316 1.00 37.66 112 THR A CA 1
ATOM 636 C C . THR A 1 132 ? -27.344 1.340 -22.556 1.00 41.60 112 THR A C 1
ATOM 637 O O . THR A 1 132 ? -28.498 1.214 -22.996 1.00 43.15 112 THR A O 1
ATOM 641 N N . LEU A 1 133 ? -26.894 0.754 -21.420 1.00 38.48 113 LEU A N 1
ATOM 642 C CA . LEU A 1 133 ? -27.714 -0.147 -20.604 1.00 38.73 113 LEU A CA 1
ATOM 643 C C . LEU A 1 133 ? -28.100 0.442 -19.210 1.00 44.85 113 LEU A C 1
ATOM 644 O O . LEU A 1 133 ? -27.216 0.981 -18.495 1.00 41.38 113 LEU A O 1
ATOM 649 N N . ASP A 1 134 ? -29.394 0.373 -18.866 1.00 42.71 114 ASP A N 1
ATOM 650 C CA . ASP A 1 134 ? -29.910 0.734 -17.517 1.00 39.61 114 ASP A CA 1
ATOM 651 C C . ASP A 1 134 ? -29.929 -0.537 -16.752 1.00 40.41 114 ASP A C 1
ATOM 652 O O . ASP A 1 134 ? -29.781 -1.587 -17.346 1.00 42.23 114 ASP A O 1
ATOM 657 N N . PRO A 1 135 ? -29.996 -0.455 -15.400 1.00 48.79 115 PRO A N 1
ATOM 658 C CA . PRO A 1 135 ? -30.220 -1.636 -14.572 1.00 51.04 115 PRO A CA 1
ATOM 659 C C . PRO A 1 135 ? -31.498 -2.302 -15.035 1.00 48.68 115 PRO A C 1
ATOM 660 O O . PRO A 1 135 ? -32.347 -1.627 -15.558 1.00 46.70 115 PRO A O 1
ATOM 664 N N . PRO A 1 136 ? -31.621 -3.607 -14.877 1.00 46.49 116 PRO A N 1
ATOM 665 C CA . PRO A 1 136 ? -30.671 -4.531 -14.256 1.00 46.17 116 PRO A CA 1
ATOM 666 C C . PRO A 1 136 ? -29.639 -5.085 -15.213 1.00 41.89 116 PRO A C 1
ATOM 667 O O . PRO A 1 136 ? -28.653 -5.680 -14.784 1.00 45.37 116 PRO A O 1
ATOM 671 N N . ASP A 1 137 ? -29.865 -4.929 -16.511 1.00 45.04 117 ASP A N 1
ATOM 672 C CA . ASP A 1 137 ? -28.963 -5.502 -17.496 1.00 47.01 117 ASP A CA 1
ATOM 673 C C . ASP A 1 137 ? -27.556 -4.942 -17.261 1.00 40.99 117 ASP A C 1
ATOM 674 O O . ASP A 1 137 ? -26.594 -5.653 -17.275 1.00 41.32 117 ASP A O 1
ATOM 679 N N . HIS A 1 138 ? -27.479 -3.652 -16.988 1.00 43.35 118 HIS A N 1
ATOM 680 C CA . HIS A 1 138 ? -26.184 -2.995 -16.823 1.00 45.61 118 HIS A CA 1
ATOM 681 C C . HIS A 1 138 ? -25.251 -3.697 -15.884 1.00 37.73 118 HIS A C 1
ATOM 682 O O . HIS A 1 138 ? -24.098 -3.962 -16.225 1.00 40.69 118 HIS A O 1
ATOM 689 N N . GLY A 1 139 ? -25.744 -4.061 -14.714 1.00 41.75 119 GLY A N 1
ATOM 690 C CA . GLY A 1 139 ? -24.891 -4.701 -13.690 1.00 38.91 119 GLY A CA 1
ATOM 691 C C . GLY A 1 139 ? -24.614 -6.148 -13.901 1.00 38.81 119 GLY A C 1
ATOM 692 O O . GLY A 1 139 ? -23.560 -6.679 -13.553 1.00 40.35 119 GLY A O 1
ATOM 693 N N . ALA A 1 140 ? -25.570 -6.828 -14.501 1.00 43.43 120 ALA A N 1
ATOM 694 C CA . ALA A 1 140 ? -25.336 -8.203 -14.905 1.00 44.78 120 ALA A CA 1
ATOM 695 C C . ALA A 1 140 ? -24.142 -8.232 -15.848 1.00 42.54 120 ALA A C 1
ATOM 696 O O . ALA A 1 140 ? -23.207 -9.022 -15.683 1.00 44.79 120 ALA A O 1
ATOM 698 N N . LEU A 1 141 ? -24.133 -7.323 -16.809 1.00 44.51 121 LEU A N 1
ATOM 699 C CA . LEU A 1 141 ? -23.009 -7.314 -17.761 1.00 41.94 121 LEU A CA 1
ATOM 700 C C . LEU A 1 141 ? -21.745 -6.784 -17.101 1.00 44.77 121 LEU A C 1
ATOM 701 O O . LEU A 1 141 ? -20.692 -7.395 -17.208 1.00 39.85 121 LEU A O 1
ATOM 706 N N . ARG A 1 142 ? -21.860 -5.700 -16.327 1.00 43.71 122 ARG A N 1
ATOM 707 C CA . ARG A 1 142 ? -20.645 -5.082 -15.772 1.00 40.58 122 ARG A CA 1
ATOM 708 C C . ARG A 1 142 ? -19.960 -6.080 -14.842 1.00 44.06 122 ARG A C 1
ATOM 709 O O . ARG A 1 142 ? -18.733 -6.092 -14.719 1.00 45.01 122 ARG A O 1
ATOM 717 N N . GLY A 1 143 ? -20.754 -6.947 -14.226 1.00 40.41 123 GLY A N 1
ATOM 718 C CA . GLY A 1 143 ? -20.228 -8.027 -13.379 1.00 38.97 123 GLY A CA 1
ATOM 719 C C . GLY A 1 143 ? -19.251 -8.929 -14.073 1.00 41.09 123 GLY A C 1
ATOM 720 O O . GLY A 1 143 ? -18.364 -9.463 -13.446 1.00 42.88 123 GLY A O 1
ATOM 721 N N . HIS A 1 144 ? -19.385 -9.116 -15.379 1.00 43.45 124 HIS A N 1
ATOM 722 C CA . HIS A 1 144 ? -18.418 -9.940 -16.077 1.00 51.18 124 HIS A CA 1
ATOM 723 C C . HIS A 1 144 ? -17.087 -9.246 -16.222 1.00 49.06 124 HIS A C 1
ATOM 724 O O . HIS A 1 144 ? -16.075 -9.911 -16.398 1.00 51.01 124 HIS A O 1
ATOM 731 N N . PHE A 1 145 ? -17.075 -7.924 -16.207 1.00 43.35 125 PHE A N 1
ATOM 732 C CA . PHE A 1 145 ? -15.815 -7.223 -16.469 1.00 45.45 125 PHE A CA 1
ATOM 733 C C . PHE A 1 145 ? -15.111 -6.785 -15.204 1.00 46.80 125 PHE A C 1
ATOM 734 O O . PHE A 1 145 ? -13.910 -6.565 -15.222 1.00 47.66 125 PHE A O 1
ATOM 742 N N . ILE A 1 146 ? -15.832 -6.674 -14.096 1.00 50.01 126 ILE A N 1
ATOM 743 C CA . ILE A 1 146 ? -15.183 -6.151 -12.877 1.00 52.91 126 ILE A CA 1
ATOM 744 C C . ILE A 1 146 ? -13.908 -6.838 -12.412 1.00 45.64 126 ILE A C 1
ATOM 745 O O . ILE A 1 146 ? -13.028 -6.157 -11.978 1.00 44.57 126 ILE A O 1
ATOM 750 N N . PRO A 1 147 ? -13.762 -8.166 -12.579 1.00 47.41 127 PRO A N 1
ATOM 751 C CA . PRO A 1 147 ? -12.512 -8.771 -12.124 1.00 46.80 127 PRO A CA 1
ATOM 752 C C . PRO A 1 147 ? -11.254 -8.263 -12.831 1.00 49.61 127 PRO A C 1
ATOM 753 O O . PRO A 1 147 ? -10.133 -8.384 -12.341 1.00 50.01 127 PRO A O 1
ATOM 757 N N . GLU A 1 148 ? -11.426 -7.718 -14.022 1.00 50.88 128 GLU A N 1
ATOM 758 C CA . GLU A 1 148 ? -10.283 -7.283 -14.787 1.00 46.79 128 GLU A CA 1
ATOM 759 C C . GLU A 1 148 ? -9.833 -5.922 -14.287 1.00 43.41 128 GLU A C 1
ATOM 760 O O . GLU A 1 148 ? -8.756 -5.460 -14.657 1.00 45.46 128 GLU A O 1
ATOM 766 N N . PHE A 1 149 ? -10.663 -5.264 -13.464 1.00 45.51 129 PHE A N 1
ATOM 767 C CA . PHE A 1 149 ? -10.441 -3.840 -13.090 1.00 41.45 129 PHE A CA 1
ATOM 768 C C . PHE A 1 149 ? -10.348 -3.510 -11.576 1.00 46.25 129 PHE A C 1
ATOM 769 O O . PHE A 1 149 ? -10.246 -2.335 -11.196 1.00 39.65 129 PHE A O 1
ATOM 777 N N . GLY A 1 150 ? -10.351 -4.525 -10.725 1.00 40.21 130 GLY A N 1
ATOM 778 C CA . GLY A 1 150 ? -10.272 -4.302 -9.306 1.00 45.37 130 GLY A CA 1
ATOM 779 C C . GLY A 1 150 ? -8.873 -3.945 -8.866 1.00 48.29 130 GLY A C 1
ATOM 780 O O . GLY A 1 150 ? -7.916 -4.016 -9.663 1.00 42.70 130 GLY A O 1
ATOM 781 N N . LEU A 1 151 ? -8.753 -3.559 -7.605 1.00 44.23 131 LEU A N 1
ATOM 782 C CA . LEU A 1 151 ? -7.476 -3.247 -7.041 1.00 52.75 131 LEU A CA 1
ATOM 783 C C . LEU A 1 151 ? -6.511 -4.407 -7.198 1.00 55.36 131 LEU A C 1
ATOM 784 O O . LEU A 1 151 ? -5.351 -4.210 -7.594 1.00 53.73 131 LEU A O 1
ATOM 789 N N . ARG A 1 152 ? -6.988 -5.615 -6.934 1.00 58.45 132 ARG A N 1
ATOM 790 C CA . ARG A 1 152 ? -6.125 -6.785 -7.044 1.00 61.24 132 ARG A CA 1
ATOM 791 C C . ARG A 1 152 ? -5.457 -6.706 -8.400 1.00 57.93 132 ARG A C 1
ATOM 792 O O . ARG A 1 152 ? -4.266 -6.485 -8.506 1.00 59.80 132 ARG A O 1
ATOM 800 N N . ARG A 1 153 ? -6.265 -6.839 -9.439 1.00 58.60 133 ARG A N 1
ATOM 801 C CA . ARG A 1 153 ? -5.736 -6.939 -10.770 1.00 50.82 133 ARG A CA 1
ATOM 802 C C . ARG A 1 153 ? -4.892 -5.712 -11.145 1.00 50.41 133 ARG A C 1
ATOM 803 O O . ARG A 1 153 ? -3.828 -5.879 -11.724 1.00 47.46 133 ARG A O 1
ATOM 811 N N . VAL A 1 154 ? -5.325 -4.497 -10.769 1.00 42.41 134 VAL A N 1
ATOM 812 C CA . VAL A 1 154 ? -4.585 -3.297 -11.126 1.00 42.93 134 VAL A CA 1
ATOM 813 C C . VAL A 1 154 ? -3.147 -3.255 -10.567 1.00 50.47 134 VAL A C 1
ATOM 814 O O . VAL A 1 154 ? -2.200 -2.908 -11.295 1.00 49.14 134 VAL A O 1
ATOM 818 N N . ARG A 1 155 ? -2.983 -3.618 -9.298 1.00 48.56 135 ARG A N 1
ATOM 819 C CA . ARG A 1 155 ? -1.666 -3.775 -8.736 1.00 53.22 135 ARG A CA 1
ATOM 820 C C . ARG A 1 155 ? -0.842 -4.855 -9.425 1.00 46.52 135 ARG A C 1
ATOM 821 O O . ARG A 1 155 ? 0.332 -4.720 -9.546 1.00 45.35 135 ARG A O 1
ATOM 829 N N . GLU A 1 156 ? -1.471 -5.927 -9.853 1.00 45.37 136 GLU A N 1
ATOM 830 C CA . GLU A 1 156 ? -0.774 -6.934 -10.648 1.00 48.33 136 GLU A CA 1
ATOM 831 C C . GLU A 1 156 ? -0.195 -6.367 -11.927 1.00 52.64 136 GLU A C 1
ATOM 832 O O . GLU A 1 156 ? 0.828 -6.827 -12.369 1.00 53.93 136 GLU A O 1
ATOM 838 N N . LEU A 1 157 ? -0.874 -5.382 -12.522 1.00 45.70 137 LEU A N 1
ATOM 839 C CA . LEU A 1 157 ? -0.480 -4.852 -13.812 1.00 44.67 137 LEU A CA 1
ATOM 840 C C . LEU A 1 157 ? 0.563 -3.786 -13.745 1.00 44.46 137 LEU A C 1
ATOM 841 O O . LEU A 1 157 ? 1.199 -3.492 -14.748 1.00 48.04 137 LEU A O 1
ATOM 846 N N . ARG A 1 158 ? 0.725 -3.193 -12.577 1.00 41.41 138 ARG A N 1
ATOM 847 C CA . ARG A 1 158 ? 1.615 -2.057 -12.409 1.00 42.36 138 ARG A CA 1
ATOM 848 C C . ARG A 1 158 ? 3.069 -2.236 -12.896 1.00 43.38 138 ARG A C 1
ATOM 849 O O . ARG A 1 158 ? 3.707 -1.295 -13.374 1.00 46.24 138 ARG A O 1
ATOM 857 N N . PRO A 1 159 ? 3.620 -3.421 -12.754 1.00 51.46 139 PRO A N 1
ATOM 858 C CA . PRO A 1 159 ? 5.000 -3.606 -13.259 1.00 52.13 139 PRO A CA 1
ATOM 859 C C . PRO A 1 159 ? 5.116 -3.520 -14.762 1.00 47.09 139 PRO A C 1
ATOM 860 O O . PRO A 1 159 ? 6.046 -2.912 -15.257 1.00 50.60 139 PRO A O 1
ATOM 864 N N . SER A 1 160 ? 4.141 -4.050 -15.482 1.00 45.40 140 SER A N 1
ATOM 865 C CA . SER A 1 160 ? 4.022 -3.782 -16.923 1.00 45.02 140 SER A CA 1
ATOM 866 C C . SER A 1 160 ? 4.013 -2.355 -17.284 1.00 44.21 140 SER A C 1
ATOM 867 O O . SER A 1 160 ? 4.729 -1.936 -18.208 1.00 42.75 140 SER A O 1
ATOM 870 N N . VAL A 1 161 ? 3.154 -1.591 -16.593 1.00 37.24 141 VAL A N 1
ATOM 871 C CA . VAL A 1 161 ? 3.046 -0.189 -16.900 1.00 37.96 141 VAL A CA 1
ATOM 872 C C . VAL A 1 161 ? 4.376 0.481 -16.666 1.00 35.27 141 VAL A C 1
ATOM 873 O O . VAL A 1 161 ? 4.836 1.352 -17.436 1.00 34.84 141 VAL A O 1
ATOM 877 N N . GLU A 1 162 ? 5.015 0.136 -15.569 1.00 43.72 142 GLU A N 1
ATOM 878 C CA . GLU A 1 162 ? 6.320 0.768 -15.285 1.00 45.07 142 GLU A CA 1
ATOM 879 C C . GLU A 1 162 ? 7.373 0.444 -16.381 1.00 42.95 142 GLU A C 1
ATOM 880 O O . GLU A 1 162 ? 8.144 1.305 -16.837 1.00 43.34 142 GLU A O 1
ATOM 886 N N . GLN A 1 163 ? 7.360 -0.791 -16.835 1.00 44.79 143 GLN A N 1
ATOM 887 C CA . GLN A 1 163 ? 8.287 -1.188 -17.879 1.00 51.13 143 GLN A CA 1
ATOM 888 C C . GLN A 1 163 ? 7.956 -0.407 -19.184 1.00 43.59 143 GLN A C 1
ATOM 889 O O . GLN A 1 163 ? 8.845 0.173 -19.816 1.00 42.95 143 GLN A O 1
ATOM 895 N N . ILE A 1 164 ? 6.661 -0.278 -19.506 1.00 43.77 144 ILE A N 1
ATOM 896 C CA . ILE A 1 164 ? 6.275 0.426 -20.715 1.00 39.22 144 ILE A CA 1
ATOM 897 C C . ILE A 1 164 ? 6.748 1.852 -20.676 1.00 39.62 144 ILE A C 1
ATOM 898 O O . ILE A 1 164 ? 7.360 2.394 -21.621 1.00 40.71 144 ILE A O 1
ATOM 903 N N . VAL A 1 165 ? 6.445 2.483 -19.554 1.00 38.34 145 VAL A N 1
ATOM 904 C CA . VAL A 1 165 ? 6.840 3.853 -19.334 1.00 40.09 145 VAL A CA 1
ATOM 905 C C . VAL A 1 165 ? 8.358 4.055 -19.401 1.00 35.06 145 VAL A C 1
ATOM 906 O O . VAL A 1 165 ? 8.855 5.042 -19.979 1.00 39.16 145 VAL A O 1
ATOM 910 N N . THR A 1 166 ? 9.093 3.139 -18.796 1.00 39.92 146 THR A N 1
ATOM 911 C CA . THR A 1 166 ? 10.567 3.245 -18.784 1.00 40.74 146 THR A CA 1
ATOM 912 C C . THR A 1 166 ? 11.187 3.069 -20.202 1.00 37.58 146 THR A C 1
ATOM 913 O O . THR A 1 166 ? 12.096 3.817 -20.551 1.00 39.69 146 THR A O 1
ATOM 917 N N . GLY A 1 167 ? 10.662 2.112 -20.980 1.00 38.55 147 GLY A N 1
ATOM 918 C CA . GLY A 1 167 ? 11.160 1.857 -22.347 1.00 38.37 147 GLY A CA 1
ATOM 919 C C . GLY A 1 167 ? 10.896 3.077 -23.191 1.00 43.93 147 GLY A C 1
ATOM 920 O O . GLY A 1 167 ? 11.735 3.538 -23.979 1.00 44.09 147 GLY A O 1
ATOM 921 N N . LEU A 1 168 ? 9.728 3.675 -22.992 1.00 42.99 148 LEU A N 1
ATOM 922 C CA . LEU A 1 168 ? 9.405 4.826 -23.786 1.00 38.73 148 LEU A CA 1
ATOM 923 C C . LEU A 1 168 ? 10.337 5.985 -23.489 1.00 38.71 148 LEU A C 1
ATOM 924 O O . LEU A 1 168 ? 10.753 6.689 -24.383 1.00 40.51 148 LEU A O 1
ATOM 929 N N . LEU A 1 169 ? 10.630 6.228 -22.224 1.00 39.19 149 LEU A N 1
ATOM 930 C CA . LEU A 1 169 ? 11.430 7.367 -21.878 1.00 40.47 149 LEU A CA 1
ATOM 931 C C . LEU A 1 169 ? 12.916 7.106 -22.219 1.00 37.09 149 LEU A C 1
ATOM 932 O O . LEU A 1 169 ? 13.632 8.034 -22.494 1.00 38.33 149 LEU A O 1
ATOM 937 N N . ASP A 1 170 ? 13.314 5.854 -22.193 1.00 36.38 150 ASP A N 1
ATOM 938 C CA . ASP A 1 170 ? 14.680 5.475 -22.670 1.00 44.93 150 ASP A CA 1
ATOM 939 C C . ASP A 1 170 ? 14.890 5.911 -24.139 1.00 42.35 150 ASP A C 1
ATOM 940 O O . ASP A 1 170 ? 15.784 6.711 -24.440 1.00 45.90 150 ASP A O 1
ATOM 945 N N . ASP A 1 171 ? 13.982 5.475 -25.010 1.00 50.87 151 ASP A N 1
ATOM 946 C CA . ASP A 1 171 ? 13.989 5.892 -26.419 1.00 50.15 151 ASP A CA 1
ATOM 947 C C . ASP A 1 171 ? 13.930 7.333 -26.577 1.00 46.53 151 ASP A C 1
ATOM 948 O O . ASP A 1 171 ? 14.660 7.901 -27.354 1.00 48.18 151 ASP A O 1
ATOM 953 N N . LEU A 1 172 ? 12.960 7.937 -25.906 1.00 45.82 152 LEU A N 1
ATOM 954 C CA . LEU A 1 172 ? 12.801 9.354 -26.050 1.00 49.39 152 LEU A CA 1
ATOM 955 C C . LEU A 1 172 ? 14.072 10.136 -25.689 1.00 44.87 152 LEU A C 1
ATOM 956 O O . LEU A 1 172 ? 14.446 11.070 -26.398 1.00 47.29 152 LEU A O 1
ATOM 961 N N . THR A 1 173 ? 14.657 9.828 -24.534 1.00 47.10 153 THR A N 1
ATOM 962 C CA . THR A 1 173 ? 15.844 10.599 -24.101 1.00 45.76 153 THR A CA 1
ATOM 963 C C . THR A 1 173 ? 17.053 10.291 -25.005 1.00 47.53 153 THR A C 1
ATOM 964 O O . THR A 1 173 ? 17.773 11.220 -25.375 1.00 49.17 153 THR A O 1
ATOM 968 N N . ALA A 1 174 ? 17.190 9.034 -25.421 1.00 50.19 154 ALA A N 1
ATOM 969 C CA . ALA A 1 174 ? 18.261 8.614 -26.368 1.00 55.41 154 ALA A CA 1
ATOM 970 C C . ALA A 1 174 ? 18.155 9.384 -27.662 1.00 56.12 154 ALA A C 1
ATOM 971 O O . ALA A 1 174 ? 19.138 9.933 -28.125 1.00 70.65 154 ALA A O 1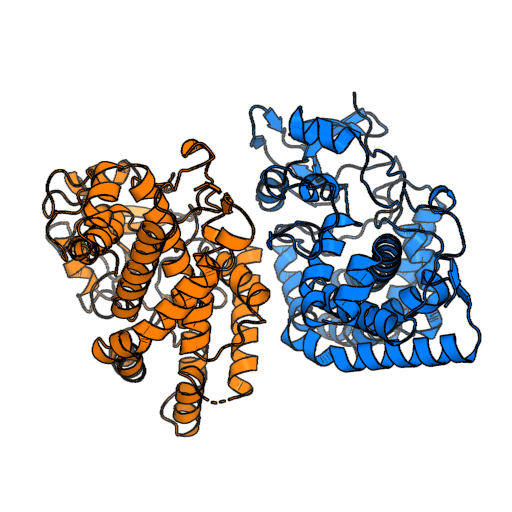
ATOM 973 N N . ARG A 1 175 ? 16.947 9.504 -28.203 1.00 59.10 155 ARG A N 1
ATOM 974 C CA . ARG A 1 175 ? 16.756 10.092 -29.530 1.00 55.01 155 ARG A CA 1
ATOM 975 C C . ARG A 1 175 ? 16.979 11.560 -29.575 1.00 53.36 155 ARG A C 1
ATOM 976 O O . ARG A 1 175 ? 17.288 12.058 -30.606 1.00 53.43 155 ARG A O 1
ATOM 981 N N . GLY A 1 176 ? 16.728 12.290 -28.505 1.00 46.30 156 GLY A N 1
ATOM 982 C CA . GLY A 1 176 ? 16.744 13.748 -28.620 1.00 43.96 156 GLY A CA 1
ATOM 983 C C . GLY A 1 176 ? 16.397 14.446 -27.317 1.00 42.54 156 GLY A C 1
ATOM 984 O O . GLY A 1 176 ? 16.346 13.818 -26.259 1.00 45.79 156 GLY A O 1
ATOM 985 N N . ASP A 1 177 ? 16.196 15.744 -27.382 1.00 41.57 157 ASP A N 1
ATOM 986 C CA . ASP A 1 177 ? 15.748 16.421 -26.186 1.00 55.04 157 ASP A CA 1
ATOM 987 C C . ASP A 1 177 ? 14.433 17.204 -26.394 1.00 52.76 157 ASP A C 1
ATOM 988 O O . ASP A 1 177 ? 14.167 18.151 -25.660 1.00 44.13 157 ASP A O 1
ATOM 993 N N . GLU A 1 178 ? 13.623 16.764 -27.376 1.00 50.11 158 GLU A N 1
ATOM 994 C CA . GLU A 1 178 ? 12.383 17.444 -27.788 1.00 45.88 158 GLU A CA 1
ATOM 995 C C . GLU A 1 178 ? 11.392 16.389 -28.210 1.00 50.12 158 GLU A C 1
ATOM 996 O O . GLU A 1 178 ? 11.766 15.254 -28.545 1.00 52.40 158 GLU A O 1
ATOM 1002 N N . ALA A 1 179 ? 10.112 16.723 -28.103 1.00 41.98 159 ALA A N 1
ATOM 1003 C CA . ALA A 1 179 ? 9.095 15.776 -28.456 1.00 38.61 159 ALA A CA 1
ATOM 1004 C C . ALA A 1 179 ? 7.741 16.374 -28.331 1.00 35.70 159 ALA A C 1
ATOM 1005 O O . ALA A 1 179 ? 7.581 17.492 -27.817 1.00 35.55 159 ALA A O 1
ATOM 1007 N N . ASP A 1 180 ? 6.785 15.616 -28.852 1.00 37.42 160 ASP A N 1
ATOM 1008 C CA . ASP A 1 180 ? 5.364 15.882 -28.657 1.00 39.36 160 ASP A CA 1
ATOM 1009 C C . ASP A 1 180 ? 4.940 14.892 -27.617 1.00 34.37 160 ASP A C 1
ATOM 1010 O O . ASP A 1 180 ? 4.913 13.684 -27.850 1.00 36.53 160 ASP A O 1
ATOM 1015 N N . LEU A 1 181 ? 4.607 15.378 -26.429 1.00 36.87 161 LEU A N 1
ATOM 1016 C CA . LEU A 1 181 ? 4.429 14.403 -25.321 1.00 37.01 161 LEU A CA 1
ATOM 1017 C C . LEU A 1 181 ? 3.262 13.511 -25.492 1.00 30.29 161 LEU A C 1
ATOM 1018 O O . LEU A 1 181 ? 3.210 12.331 -25.035 1.00 34.26 161 LEU A O 1
ATOM 1023 N N . LEU A 1 182 ? 2.232 14.040 -26.153 1.00 28.57 162 LEU A N 1
ATOM 1024 C CA . LEU A 1 182 ? 1.065 13.174 -26.410 1.00 29.22 162 LEU A CA 1
ATOM 1025 C C . LEU A 1 182 ? 1.453 12.054 -27.406 1.00 27.18 162 LEU A C 1
ATOM 1026 O O . LEU A 1 182 ? 1.461 10.891 -27.099 1.00 32.91 162 LEU A O 1
ATOM 1031 N N . ALA A 1 183 ? 1.852 12.450 -28.599 1.00 34.97 163 ALA A N 1
ATOM 1032 C CA . ALA A 1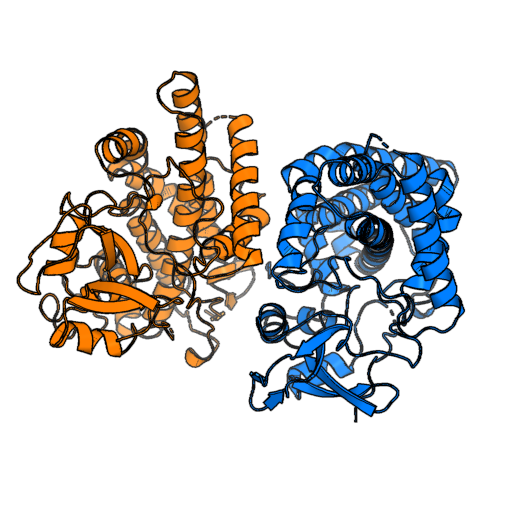 183 ? 2.175 11.477 -29.685 1.00 34.03 163 ALA A CA 1
ATOM 1033 C C . ALA A 1 183 ? 3.360 10.608 -29.336 1.00 32.74 163 ALA A C 1
ATOM 1034 O O . ALA A 1 183 ? 3.355 9.428 -29.600 1.00 37.34 163 ALA A O 1
ATOM 1036 N N . ASP A 1 184 ? 4.369 11.142 -28.660 1.00 35.22 164 ASP A N 1
ATOM 1037 C CA . ASP A 1 184 ? 5.576 10.331 -28.421 1.00 35.17 164 ASP A CA 1
ATOM 1038 C C . ASP A 1 184 ? 5.591 9.626 -27.062 1.00 41.21 164 ASP A C 1
ATOM 1039 O O . ASP A 1 184 ? 6.453 8.807 -26.810 1.00 38.05 164 ASP A O 1
ATOM 1044 N N . PHE A 1 185 ? 4.667 9.941 -26.150 1.00 38.54 165 PHE A N 1
ATOM 1045 C CA . PHE A 1 185 ? 4.738 9.302 -24.826 1.00 35.42 165 PHE A CA 1
ATOM 1046 C C . PHE A 1 185 ? 3.385 8.919 -24.277 1.00 32.32 165 PHE A C 1
ATOM 1047 O O . PHE A 1 185 ? 3.122 7.762 -24.012 1.00 34.22 165 PHE A O 1
ATOM 1055 N N . ALA A 1 186 ? 2.528 9.898 -24.095 1.00 32.43 166 ALA A N 1
ATOM 1056 C CA . ALA A 1 186 ? 1.203 9.567 -23.465 1.00 36.60 166 ALA A CA 1
ATOM 1057 C C . ALA A 1 186 ? 0.347 8.590 -24.252 1.00 34.74 166 ALA A C 1
ATOM 1058 O O . ALA A 1 186 ? -0.225 7.578 -23.721 1.00 31.91 166 ALA A O 1
ATOM 1060 N N . LEU A 1 187 ? 0.205 8.867 -25.548 1.00 33.68 167 LEU A N 1
ATOM 1061 C CA . LEU A 1 187 ? -0.621 7.974 -26.366 1.00 32.50 167 LEU A CA 1
ATOM 1062 C C . LEU A 1 187 ? -0.064 6.564 -26.521 1.00 33.59 167 LEU A C 1
ATOM 1063 O O . LEU A 1 187 ? -0.792 5.540 -26.321 1.00 33.79 167 LEU A O 1
ATOM 1068 N N . PRO A 1 188 ? 1.251 6.453 -26.828 1.00 35.74 168 PRO A N 1
ATOM 1069 C CA . PRO A 1 188 ? 1.757 5.126 -26.832 1.00 35.15 168 PRO A CA 1
ATOM 1070 C C . PRO A 1 188 ? 1.719 4.479 -25.497 1.00 38.26 168 PRO A C 1
ATOM 1071 O O . PRO A 1 188 ? 1.510 3.280 -25.441 1.00 34.83 168 PRO A O 1
ATOM 1075 N N . MET A 1 189 ? 1.964 5.196 -24.393 1.00 33.55 169 MET A N 1
ATOM 1076 C CA . MET A 1 189 ? 1.816 4.393 -23.107 1.00 35.54 169 MET A CA 1
ATOM 1077 C C . MET A 1 189 ? 0.426 3.832 -22.961 1.00 31.32 169 MET A C 1
ATOM 1078 O O . MET A 1 189 ? 0.235 2.639 -22.680 1.00 36.94 169 MET A O 1
ATOM 1083 N N . ALA A 1 190 ? -0.563 4.738 -23.095 1.00 32.71 170 ALA A N 1
ATOM 1084 C CA . ALA A 1 190 ? -1.953 4.370 -22.849 1.00 34.13 170 ALA A CA 1
ATOM 1085 C C . ALA A 1 190 ? -2.407 3.249 -23.799 1.00 35.76 170 ALA A C 1
ATOM 1086 O O . ALA A 1 190 ? -3.151 2.347 -23.421 1.00 36.81 170 ALA A O 1
ATOM 1088 N N . THR A 1 191 ? -1.971 3.329 -25.045 1.00 36.76 171 THR A N 1
ATOM 1089 C CA . THR A 1 191 ? -2.396 2.333 -26.044 1.00 33.80 171 THR A CA 1
ATOM 1090 C C . THR A 1 191 ? -1.763 1.023 -25.731 1.00 32.90 171 THR A C 1
ATOM 1091 O O . THR A 1 191 ? -2.410 -0.052 -25.734 1.00 38.86 171 THR A O 1
ATOM 1095 N N . GLN A 1 192 ? -0.468 1.050 -25.413 1.00 35.55 172 GLN A N 1
ATOM 1096 C CA . GLN A 1 192 ? 0.137 -0.243 -25.095 1.00 36.97 172 GLN A CA 1
ATOM 1097 C C . GLN A 1 192 ? -0.503 -0.927 -23.901 1.00 39.15 172 GLN A C 1
ATOM 1098 O O . GLN A 1 192 ? -0.636 -2.158 -23.868 1.00 35.69 172 GLN A O 1
ATOM 1104 N N . VAL A 1 193 ? -0.889 -0.139 -22.884 1.00 37.58 173 VAL A N 1
ATOM 1105 C CA . VAL A 1 193 ? -1.485 -0.737 -21.717 1.00 36.83 173 VAL A CA 1
ATOM 1106 C C . VAL A 1 193 ? -2.772 -1.379 -22.110 1.00 34.62 173 VAL A C 1
ATOM 1107 O O . VAL A 1 193 ? -3.014 -2.538 -21.774 1.00 36.76 173 VAL A O 1
ATOM 1111 N N . ILE A 1 194 ? -3.623 -0.664 -22.851 1.00 33.66 174 ILE A N 1
ATOM 1112 C CA . ILE A 1 194 ? -4.913 -1.255 -23.139 1.00 37.19 174 ILE A CA 1
ATOM 1113 C C . ILE A 1 194 ? -4.757 -2.399 -24.131 1.00 37.60 174 ILE A C 1
ATOM 1114 O O . ILE A 1 194 ? -5.475 -3.431 -24.038 1.00 40.32 174 ILE A O 1
ATOM 1119 N N . CYS A 1 195 ? -3.813 -2.258 -25.068 1.00 41.55 175 CYS A N 1
ATOM 1120 C CA . CYS A 1 195 ? -3.549 -3.403 -25.995 1.00 42.91 175 CYS A CA 1
ATOM 1121 C C . CYS A 1 195 ? -3.147 -4.638 -25.209 1.00 46.53 175 CYS A C 1
ATOM 1122 O O . CYS A 1 195 ? -3.609 -5.747 -25.505 1.00 44.82 175 CYS A O 1
ATOM 1125 N N . ARG A 1 196 ? -2.320 -4.476 -24.179 1.00 46.67 176 ARG A N 1
ATOM 1126 C CA . ARG A 1 196 ? -1.935 -5.678 -23.367 1.00 51.26 176 ARG A CA 1
ATOM 1127 C C . ARG A 1 196 ? -3.102 -6.245 -22.595 1.00 44.89 176 ARG A C 1
ATOM 1128 O O . ARG A 1 196 ? -3.301 -7.442 -22.530 1.00 45.07 176 ARG A O 1
ATOM 1136 N N . LEU A 1 197 ? -3.875 -5.382 -21.964 1.00 44.11 177 LEU A N 1
ATOM 1137 C CA . LEU A 1 197 ? -4.987 -5.855 -21.158 1.00 42.24 177 LEU A CA 1
ATOM 1138 C C . LEU A 1 197 ? -6.014 -6.572 -21.993 1.00 41.64 177 LEU A C 1
ATOM 1139 O O . LEU A 1 197 ? -6.573 -7.598 -21.602 1.00 41.85 177 LEU A O 1
ATOM 1144 N N . LEU A 1 198 ? -6.328 -6.009 -23.145 1.00 44.19 178 LEU A N 1
ATOM 1145 C CA . LEU A 1 198 ? -7.389 -6.620 -23.980 1.00 45.99 178 LEU A CA 1
ATOM 1146 C C . LEU A 1 198 ? -6.890 -7.743 -24.912 1.00 42.71 178 LEU A C 1
ATOM 1147 O O . LEU A 1 198 ? -7.644 -8.637 -25.237 1.00 49.62 178 LEU A O 1
ATOM 1152 N N . ASP A 1 199 ? -5.607 -7.693 -25.257 1.00 48.04 179 ASP A N 1
ATOM 1153 C CA . ASP A 1 199 ? -4.939 -8.559 -26.283 1.00 48.00 179 ASP A CA 1
ATOM 1154 C C . ASP A 1 199 ? -5.409 -8.121 -27.634 1.00 44.67 179 ASP A C 1
ATOM 1155 O O . ASP A 1 199 ? -6.208 -8.821 -28.272 1.00 51.64 179 ASP A O 1
ATOM 1160 N N . ILE A 1 200 ? -4.935 -6.939 -28.021 1.00 46.47 180 ILE A N 1
ATOM 1161 C CA . ILE A 1 200 ? -5.246 -6.299 -29.304 1.00 50.77 180 ILE A CA 1
ATOM 1162 C C . ILE A 1 200 ? -3.920 -5.870 -29.943 1.00 53.86 180 ILE A C 1
ATOM 1163 O O . ILE A 1 200 ? -3.067 -5.313 -29.270 1.00 50.45 180 ILE A O 1
ATOM 1168 N N . PRO A 1 201 ? -3.731 -6.154 -31.249 1.00 58.39 181 PRO A N 1
ATOM 1169 C CA . PRO A 1 201 ? -2.423 -5.882 -31.826 1.00 52.15 181 PRO A CA 1
ATOM 1170 C C . PRO A 1 201 ? -1.960 -4.444 -31.735 1.00 48.53 181 PRO A C 1
ATOM 1171 O O . PRO A 1 201 ? -2.585 -3.532 -32.287 1.00 47.46 181 PRO A O 1
ATOM 1175 N N . TYR A 1 202 ? -0.851 -4.219 -31.050 1.00 41.72 182 TYR A N 1
ATOM 1176 C CA . TYR A 1 202 ? -0.397 -2.824 -30.867 1.00 41.49 182 TYR A CA 1
ATOM 1177 C C . TYR A 1 202 ? -0.062 -2.224 -32.240 1.00 45.68 182 TYR A C 1
ATOM 1178 O O . TYR A 1 202 ? -0.131 -1.000 -32.492 1.00 38.91 182 TYR A O 1
ATOM 1187 N N . GLU A 1 203 ? 0.279 -3.132 -33.157 1.00 51.16 183 GLU A N 1
ATOM 1188 C CA . GLU A 1 203 ? 0.585 -2.818 -34.547 1.00 56.16 183 GLU A CA 1
ATOM 1189 C C . GLU A 1 203 ? -0.550 -2.113 -35.303 1.00 51.96 183 GLU A C 1
ATOM 1190 O O . GLU A 1 203 ? -0.291 -1.440 -36.295 1.00 53.52 183 GLU A O 1
ATOM 1196 N N . ASP A 1 204 ? -1.799 -2.259 -34.873 1.00 45.54 184 ASP A N 1
ATOM 1197 C CA . ASP A 1 204 ? -2.893 -1.613 -35.585 1.00 46.79 184 ASP A CA 1
ATOM 1198 C C . ASP A 1 204 ? -3.217 -0.231 -35.044 1.00 50.43 184 ASP A C 1
ATOM 1199 O O . ASP A 1 204 ? -4.214 0.394 -35.468 1.00 43.37 184 ASP A O 1
ATOM 1204 N N . ARG A 1 205 ? -2.381 0.244 -34.112 1.00 45.60 185 ARG A N 1
ATOM 1205 C CA . ARG A 1 205 ? -2.648 1.509 -33.424 1.00 45.08 185 ARG A CA 1
ATOM 1206 C C . ARG A 1 205 ? -3.045 2.694 -34.336 1.00 46.00 185 ARG A C 1
ATOM 1207 O O . ARG A 1 205 ? -3.969 3.418 -34.020 1.00 46.78 185 ARG A O 1
ATOM 1215 N N . ASP A 1 206 ? -2.367 2.878 -35.466 1.00 46.62 186 ASP A N 1
ATOM 1216 C CA . ASP A 1 206 ? -2.656 3.984 -36.376 1.00 53.58 186 ASP A CA 1
ATOM 1217 C C . ASP A 1 206 ? -4.098 3.970 -36.761 1.00 55.40 186 ASP A C 1
ATOM 1218 O O . ASP A 1 206 ? -4.779 5.010 -36.693 1.00 62.09 186 ASP A O 1
ATOM 1223 N N . TYR A 1 207 ? -4.549 2.763 -37.121 1.00 49.57 187 TYR A N 1
ATOM 1224 C CA . TYR A 1 207 ? -5.899 2.541 -37.551 1.00 44.57 187 TYR A CA 1
ATOM 1225 C C . TYR A 1 207 ? -6.919 2.952 -36.434 1.00 51.25 187 TYR A C 1
ATOM 1226 O O . TYR A 1 207 ? -7.746 3.871 -36.641 1.00 43.07 187 TYR A O 1
ATOM 1235 N N . PHE A 1 208 ? -6.868 2.265 -35.275 1.00 41.98 188 PHE A N 1
ATOM 1236 C CA . PHE A 1 208 ? -7.853 2.493 -34.226 1.00 40.88 188 PHE A CA 1
ATOM 1237 C C . PHE A 1 208 ? -7.692 3.803 -33.482 1.00 39.60 188 PHE A C 1
ATOM 1238 O O . PHE A 1 208 ? -8.701 4.333 -33.000 1.00 42.38 188 PHE A O 1
ATOM 1246 N N . GLN A 1 209 ? -6.501 4.407 -33.466 1.00 40.23 189 GLN A N 1
ATOM 1247 C CA . GLN A 1 209 ? -6.356 5.711 -32.740 1.00 40.88 189 GLN A CA 1
ATOM 1248 C C . GLN A 1 209 ? -7.024 6.883 -33.445 1.00 40.91 189 GLN A C 1
ATOM 1249 O O . GLN A 1 209 ? -7.750 7.692 -32.838 1.00 33.63 189 GLN A O 1
ATOM 1255 N N . GLU A 1 210 ? -6.793 7.000 -34.746 1.00 38.22 190 GLU A N 1
ATOM 1256 C CA . GLU A 1 210 ? -7.434 8.068 -35.523 1.00 42.96 190 GLU A CA 1
ATOM 1257 C C . GLU A 1 210 ? -8.944 7.862 -35.556 1.00 35.25 190 GLU A C 1
ATOM 1258 O O . GLU A 1 210 ? -9.676 8.811 -35.489 1.00 37.05 190 GLU A O 1
ATOM 1264 N N . ARG A 1 211 ? -9.392 6.633 -35.655 1.00 32.83 191 ARG A N 1
ATOM 1265 C CA . ARG A 1 211 ? -10.816 6.379 -35.682 1.00 39.89 191 ARG A CA 1
ATOM 1266 C C . ARG A 1 211 ? -11.455 6.744 -34.358 1.00 38.13 191 ARG A C 1
ATOM 1267 O O . ARG A 1 211 ? -12.505 7.381 -34.330 1.00 40.13 191 ARG A O 1
ATOM 1275 N N . THR A 1 212 ? -10.838 6.264 -33.275 1.00 36.95 192 THR A N 1
ATOM 1276 C CA . THR A 1 212 ? -11.330 6.621 -31.925 1.00 33.87 192 THR A CA 1
ATOM 1277 C C . THR A 1 212 ? -11.525 8.073 -31.752 1.00 30.73 192 THR A C 1
ATOM 1278 O O . THR A 1 212 ? -12.560 8.542 -31.306 1.00 33.76 192 THR A O 1
ATOM 1282 N N . GLU A 1 213 ? -10.519 8.826 -32.120 1.00 35.94 193 GLU A N 1
ATOM 1283 C CA . GLU A 1 213 ? -10.576 10.224 -31.931 1.00 37.93 193 GLU A CA 1
ATOM 1284 C C . GLU A 1 213 ? -11.730 10.856 -32.696 1.00 44.31 193 GLU A C 1
ATOM 1285 O O . GLU A 1 213 ? -12.281 11.896 -32.255 1.00 37.89 193 GLU A O 1
ATOM 1291 N N . GLN A 1 214 ? -12.033 10.326 -33.892 1.00 42.15 194 GLN A N 1
ATOM 1292 C CA . GLN A 1 214 ? -13.058 10.947 -34.745 1.00 36.44 194 GLN A CA 1
ATOM 1293 C C . GLN A 1 214 ? -14.385 10.496 -34.262 1.00 33.34 194 GLN A C 1
ATOM 1294 O O . G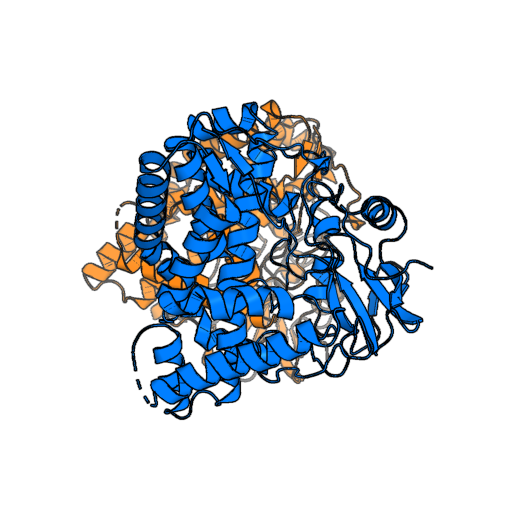LN A 1 214 ? -15.340 11.266 -34.238 1.00 38.20 194 GLN A O 1
ATOM 1300 N N . ALA A 1 215 ? -14.458 9.233 -33.841 1.00 29.98 195 ALA A N 1
ATOM 1301 C CA . ALA A 1 215 ? -15.718 8.686 -33.434 1.00 31.90 195 ALA A CA 1
ATOM 1302 C C . ALA A 1 215 ? -16.254 9.369 -32.160 1.00 37.47 195 ALA A C 1
ATOM 1303 O O . ALA A 1 215 ? -17.476 9.406 -31.930 1.00 37.36 195 ALA A O 1
ATOM 1305 N N . THR A 1 216 ? -15.353 9.880 -31.324 1.00 36.11 196 THR A N 1
ATOM 1306 C CA . THR A 1 216 ? -15.776 10.398 -30.017 1.00 33.02 196 THR A CA 1
ATOM 1307 C C . THR A 1 216 ? -16.129 11.866 -30.015 1.00 35.99 196 THR A C 1
ATOM 1308 O O . THR A 1 216 ? -16.080 12.515 -28.951 1.00 36.69 196 THR A O 1
ATOM 1312 N N . ARG A 1 217 ? -16.511 12.398 -31.176 1.00 32.98 197 ARG A N 1
ATOM 1313 C CA . ARG A 1 217 ? -16.973 13.743 -31.313 1.00 31.84 197 ARG A CA 1
ATOM 1314 C C . ARG A 1 217 ? -18.473 13.640 -31.580 1.00 40.15 197 ARG A C 1
ATOM 1315 O O . ARG A 1 217 ? -18.868 13.506 -32.735 1.00 42.52 197 ARG A O 1
ATOM 1323 N N . PRO A 1 218 ? -19.312 13.728 -30.497 1.00 38.46 198 PRO A N 1
ATOM 1324 C CA . PRO A 1 218 ? -20.718 13.397 -30.626 1.00 37.38 198 PRO A CA 1
ATOM 1325 C C . PRO A 1 218 ? -21.592 14.295 -31.516 1.00 33.41 198 PRO A C 1
ATOM 1326 O O . PRO A 1 218 ? -22.588 13.844 -31.970 1.00 36.88 198 PRO A O 1
ATOM 1330 N N . ALA A 1 219 ? -21.228 15.545 -31.723 1.00 33.27 199 ALA A N 1
ATOM 1331 C CA . ALA A 1 219 ? -21.930 16.448 -32.599 1.00 34.47 199 ALA A CA 1
ATOM 1332 C C . ALA A 1 219 ? -21.362 16.479 -34.026 1.00 38.87 199 ALA A C 1
ATOM 1333 O O . ALA A 1 219 ? -21.793 17.299 -34.792 1.00 42.65 199 ALA A O 1
ATOM 1335 N N . ALA A 1 220 ? -20.361 15.668 -34.339 1.00 36.57 200 ALA A N 1
ATOM 1336 C CA . ALA A 1 220 ? -19.625 15.815 -35.585 1.00 37.97 200 ALA A CA 1
ATOM 1337 C C . ALA A 1 220 ? -20.382 15.092 -36.735 1.00 38.35 200 ALA A C 1
ATOM 1338 O O . ALA A 1 220 ? -21.321 14.320 -36.484 1.00 36.94 200 ALA A O 1
ATOM 1340 N N . GLY A 1 221 ? -20.011 15.422 -37.967 1.00 43.21 201 GLY A N 1
ATOM 1341 C CA . GLY A 1 221 ? -20.755 14.942 -39.185 1.00 45.58 201 GLY A CA 1
ATOM 1342 C C . GLY A 1 221 ? -20.247 13.586 -39.672 1.00 42.70 201 GLY A C 1
ATOM 1343 O O . GLY A 1 221 ? -19.867 12.703 -38.866 1.00 40.43 201 GLY A O 1
ATOM 1344 N N . GLU A 1 222 ? -20.245 13.377 -40.991 1.00 39.15 202 GLU A N 1
ATOM 1345 C CA . GLU A 1 222 ? -20.116 12.001 -41.519 1.00 35.73 202 GLU A CA 1
ATOM 1346 C C . GLU A 1 222 ? -18.743 11.364 -41.250 1.00 34.12 202 GLU A C 1
ATOM 1347 O O . GLU A 1 222 ? -18.638 10.127 -41.055 1.00 38.06 202 GLU A O 1
ATOM 1353 N N . GLU A 1 223 ? -17.701 12.168 -41.188 1.00 39.92 203 GLU A N 1
ATOM 1354 C CA . GLU A 1 223 ? -16.354 11.685 -40.809 1.00 42.15 203 GLU A CA 1
ATOM 1355 C C . GLU A 1 223 ? -16.384 10.986 -39.449 1.00 44.51 203 GLU A C 1
ATOM 1356 O O . GLU A 1 223 ? -15.832 9.896 -39.295 1.00 42.39 203 GLU A O 1
ATOM 1362 N N . ALA A 1 224 ? -17.150 11.536 -38.504 1.00 42.17 204 ALA A N 1
ATOM 1363 C CA . ALA A 1 224 ? -17.225 10.913 -37.179 1.00 39.57 204 ALA A CA 1
ATOM 1364 C C . ALA A 1 224 ? -17.981 9.620 -37.288 1.00 38.78 204 ALA A C 1
ATOM 1365 O O . ALA A 1 224 ? -17.625 8.587 -36.687 1.00 37.94 204 ALA A O 1
ATOM 1367 N N . LEU A 1 225 ? -19.069 9.650 -38.058 1.00 42.18 205 LEU A N 1
ATOM 1368 C CA . LEU A 1 225 ? -19.872 8.436 -38.239 1.00 37.92 205 LEU A CA 1
ATOM 1369 C C . LEU A 1 225 ? -19.144 7.334 -39.013 1.00 39.11 205 LEU A C 1
ATOM 1370 O O . LEU A 1 225 ? -19.194 6.161 -38.623 1.00 33.98 205 LEU A O 1
ATOM 1375 N N . GLU A 1 226 ? -18.458 7.682 -40.094 1.00 36.51 206 GLU A N 1
ATOM 1376 C CA . GLU A 1 226 ? -17.665 6.649 -40.769 1.00 41.39 206 GLU A CA 1
ATOM 1377 C C . GLU A 1 226 ? -16.590 6.077 -39.866 1.00 39.24 206 GLU A C 1
ATOM 1378 O O . GLU A 1 226 ? -16.315 4.883 -39.901 1.00 38.72 206 GLU A O 1
ATOM 1384 N N . ALA A 1 227 ? -16.006 6.905 -39.013 1.00 43.57 207 ALA A N 1
ATOM 1385 C CA . ALA A 1 227 ? -14.947 6.392 -38.091 1.00 38.62 207 ALA A CA 1
ATOM 1386 C C . ALA A 1 227 ? -15.513 5.378 -37.138 1.00 35.83 207 ALA A C 1
ATOM 1387 O O . ALA A 1 227 ? -14.950 4.298 -36.941 1.00 40.52 207 ALA A O 1
ATOM 1389 N N . LEU A 1 228 ? -16.701 5.642 -36.628 1.00 39.62 208 LEU A N 1
ATOM 1390 C CA . LEU A 1 228 ? -17.288 4.725 -35.699 1.00 36.34 208 LEU A CA 1
ATOM 1391 C C . LEU A 1 228 ? -17.679 3.435 -36.353 1.00 37.88 208 LEU A C 1
ATOM 1392 O O . LEU A 1 228 ? -17.397 2.350 -35.850 1.00 37.36 208 LEU A O 1
ATOM 1397 N N . LEU A 1 229 ? -18.366 3.527 -37.494 1.00 40.18 209 LEU A N 1
ATOM 1398 C CA . LEU A 1 229 ? -18.605 2.285 -38.294 1.00 39.82 209 LEU A CA 1
ATOM 1399 C C . LEU A 1 229 ? -17.320 1.475 -38.531 1.00 30.20 209 LEU A C 1
ATOM 1400 O O . LEU A 1 229 ? -17.270 0.289 -38.260 1.00 30.94 209 LEU A O 1
ATOM 1405 N N . GLU A 1 230 ? -16.242 2.138 -38.941 1.00 36.43 210 GLU A N 1
ATOM 1406 C CA . GLU A 1 230 ? -15.001 1.411 -39.185 1.00 38.14 210 GLU A CA 1
ATOM 1407 C C . GLU A 1 230 ? -14.361 0.888 -37.904 1.00 46.52 210 GLU A C 1
ATOM 1408 O O . GLU A 1 230 ? -13.878 -0.255 -37.846 1.00 37.07 210 GLU A O 1
ATOM 1414 N N . LEU A 1 231 ? -14.391 1.709 -36.847 1.00 42.72 211 LEU A N 1
ATOM 1415 C CA . LEU A 1 231 ? -13.970 1.204 -35.566 1.00 36.90 211 LEU A CA 1
ATOM 1416 C C . LEU A 1 231 ? -14.708 -0.064 -35.172 1.00 32.98 211 LEU A C 1
ATOM 1417 O O . LEU A 1 231 ? -14.061 -1.088 -34.800 1.00 31.28 211 LEU A O 1
ATOM 1422 N N . ARG A 1 232 ? -16.030 -0.037 -35.227 1.00 37.20 212 ARG A N 1
ATOM 1423 C CA . ARG A 1 232 ? -16.769 -1.243 -34.842 1.00 39.42 212 ARG A CA 1
ATOM 1424 C C . ARG A 1 232 ? -16.401 -2.444 -35.790 1.00 41.69 212 ARG A C 1
ATOM 1425 O O . ARG A 1 232 ? -16.280 -3.593 -35.318 1.00 40.43 212 ARG A O 1
ATOM 1433 N N . ASP A 1 233 ? -16.186 -2.184 -37.095 1.00 45.00 213 ASP A N 1
ATOM 1434 C CA . ASP A 1 233 ? -15.770 -3.319 -38.015 1.00 46.10 213 ASP A CA 1
ATOM 1435 C C . ASP A 1 233 ? -14.383 -3.824 -37.636 1.00 41.32 213 ASP A C 1
ATOM 1436 O O . ASP A 1 233 ? -14.125 -5.016 -37.740 1.00 38.96 213 ASP A O 1
ATOM 1441 N N . TYR A 1 234 ? -13.486 -2.928 -37.188 1.00 40.35 214 TYR A N 1
ATOM 1442 C CA . TYR A 1 234 ? -12.155 -3.381 -36.738 1.00 39.49 214 TYR A CA 1
ATOM 1443 C C . TYR A 1 234 ? -12.283 -4.377 -35.580 1.00 40.21 214 TYR A C 1
ATOM 1444 O O . TYR A 1 234 ? -11.722 -5.483 -35.594 1.00 37.53 214 TYR A O 1
ATOM 1453 N N . LEU A 1 235 ? -13.069 -4.038 -34.559 1.00 46.10 215 LEU A N 1
ATOM 1454 C CA . LEU A 1 235 ? -13.175 -4.987 -33.436 1.00 44.23 215 LEU A CA 1
ATOM 1455 C C . LEU A 1 235 ? -13.888 -6.242 -33.890 1.00 43.57 215 LEU A C 1
ATOM 1456 O O . LEU A 1 235 ? -13.570 -7.345 -33.420 1.00 41.34 215 LEU A O 1
ATOM 1461 N N . ASP A 1 236 ? -14.861 -6.094 -34.786 1.00 45.25 216 ASP A N 1
ATOM 1462 C CA . ASP A 1 236 ? -15.586 -7.313 -35.254 1.00 47.12 216 ASP A CA 1
ATOM 1463 C C . ASP A 1 236 ? -14.600 -8.252 -35.996 1.00 43.33 216 ASP A C 1
ATOM 1464 O O . ASP A 1 236 ? -14.620 -9.445 -35.751 1.00 44.67 216 ASP A O 1
ATOM 1469 N N . ARG A 1 237 ? -13.722 -7.699 -36.842 1.00 42.45 217 ARG A N 1
ATOM 1470 C CA . ARG A 1 237 ? -12.661 -8.475 -37.481 1.00 45.64 217 ARG A CA 1
ATOM 1471 C C . ARG A 1 237 ? -11.780 -9.176 -36.440 1.00 46.02 217 ARG A C 1
ATOM 1472 O O . ARG A 1 237 ? -11.491 -10.387 -36.560 1.00 38.25 217 ARG A O 1
ATOM 1480 N N . LEU A 1 238 ? -11.352 -8.444 -35.405 1.00 48.41 218 LEU A N 1
ATOM 1481 C CA . LEU A 1 238 ? -10.533 -9.084 -34.338 1.00 43.55 218 LEU A CA 1
ATOM 1482 C C . LEU A 1 238 ? -11.325 -10.186 -33.640 1.00 41.66 218 LEU A C 1
ATOM 1483 O O . LEU A 1 238 ? -10.806 -11.293 -33.415 1.00 48.23 218 LEU A O 1
ATOM 1488 N N . ILE A 1 239 ? -12.600 -9.958 -33.342 1.00 42.34 219 ILE A N 1
ATOM 1489 C CA . ILE A 1 239 ? -13.364 -11.020 -32.695 1.00 42.70 219 ILE A CA 1
ATOM 1490 C C . ILE A 1 239 ? -13.508 -12.238 -33.595 1.00 49.08 219 ILE A C 1
ATOM 1491 O O . ILE A 1 239 ? -13.335 -13.384 -33.114 1.00 43.65 219 ILE A O 1
ATOM 1496 N N . SER A 1 240 ? -13.879 -12.031 -34.875 1.00 48.72 220 SER A N 1
ATOM 1497 C CA . SER A 1 240 ? -14.020 -13.196 -35.783 1.00 51.93 220 SER A CA 1
ATOM 1498 C C . SER A 1 240 ? -12.690 -13.955 -35.870 1.00 47.22 220 SER A C 1
ATOM 1499 O O . SER A 1 240 ? -12.689 -15.124 -36.142 1.00 47.20 220 SER A O 1
ATOM 1502 N N . GLY A 1 241 ? -11.561 -13.288 -35.660 1.00 54.61 221 GLY A N 1
ATOM 1503 C CA . GLY A 1 241 ? -10.264 -13.988 -35.655 1.00 58.77 221 GLY A CA 1
ATOM 1504 C C . GLY A 1 241 ? -9.996 -14.977 -34.508 1.00 73.63 221 GLY A C 1
ATOM 1505 O O . GLY A 1 241 ? -9.252 -15.943 -34.694 1.00 78.57 221 GLY A O 1
ATOM 1506 N N . LYS A 1 242 ? -10.560 -14.743 -33.320 1.00 78.27 222 LYS A N 1
ATOM 1507 C CA . LYS A 1 242 ? -10.355 -15.644 -32.157 1.00 74.25 222 LYS A CA 1
ATOM 1508 C C . LYS A 1 242 ? -11.166 -16.929 -32.379 1.00 77.43 222 LYS A C 1
ATOM 1509 O O . LYS A 1 242 ? -10.776 -18.035 -31.978 1.00 82.38 222 LYS A O 1
ATOM 1515 N N . THR A 1 243 ? -12.294 -16.752 -33.059 1.00 93.11 223 THR A N 1
ATOM 1516 C CA . THR A 1 243 ? -13.204 -17.838 -33.435 1.00 93.39 223 THR A CA 1
ATOM 1517 C C . THR A 1 243 ? -12.575 -18.623 -34.600 1.00 80.18 223 THR A C 1
ATOM 1518 O O . THR A 1 243 ? -12.677 -19.855 -34.674 1.00 77.62 223 THR A O 1
ATOM 1522 N N . GLY A 1 248 ? -8.480 -16.463 -27.356 1.00 76.30 228 GLY A N 1
ATOM 1523 C CA . GLY A 1 248 ? -7.736 -17.136 -26.281 1.00 79.76 228 GLY A CA 1
ATOM 1524 C C . GLY A 1 248 ? -7.329 -16.209 -25.128 1.00 86.67 228 GLY A C 1
ATOM 1525 O O . GLY A 1 248 ? -8.010 -16.162 -24.091 1.00 96.24 228 GLY A O 1
ATOM 1526 N N . ASP A 1 249 ? -6.223 -15.474 -25.314 1.00 85.27 229 ASP A N 1
ATOM 1527 C CA . ASP A 1 249 ? -5.657 -14.523 -24.306 1.00 82.41 229 ASP A CA 1
ATOM 1528 C C . ASP A 1 249 ? -6.314 -13.121 -24.195 1.00 81.93 229 ASP A C 1
ATOM 1529 O O . ASP A 1 249 ? -7.037 -12.634 -25.099 1.00 66.85 229 ASP A O 1
ATOM 1534 N N . GLY A 1 250 ? -5.969 -12.452 -23.093 1.00 69.27 230 GLY A N 1
ATOM 1535 C CA . GLY A 1 250 ? -6.429 -11.112 -22.846 1.00 60.86 230 GLY A CA 1
ATOM 1536 C C . GLY A 1 250 ? -7.877 -11.084 -22.450 1.00 56.55 230 GLY A C 1
ATOM 1537 O O . GLY A 1 250 ? -8.607 -12.085 -22.494 1.00 59.37 230 GLY A O 1
ATOM 1538 N N . MET A 1 251 ? -8.325 -9.922 -22.048 1.00 52.66 231 MET A N 1
ATOM 1539 C CA . MET A 1 251 ? -9.735 -9.775 -21.774 1.00 51.91 231 MET A CA 1
ATOM 1540 C C . MET A 1 251 ? -10.603 -10.110 -23.022 1.00 47.34 231 MET A C 1
ATOM 1541 O O . MET A 1 251 ? -11.652 -10.696 -22.898 1.00 42.08 231 MET A O 1
ATOM 1546 N N . LEU A 1 252 ? -10.184 -9.707 -24.214 1.00 51.85 232 LEU A N 1
ATOM 1547 C CA . LEU A 1 252 ? -10.994 -9.990 -25.419 1.00 56.05 232 LEU A CA 1
ATOM 1548 C C . LEU A 1 252 ? -11.085 -11.500 -25.705 1.00 53.44 232 LEU A C 1
ATOM 1549 O O . LEU A 1 252 ? -12.165 -11.996 -26.025 1.00 50.74 232 LEU A O 1
ATOM 1554 N N . GLY A 1 253 ? -9.996 -12.240 -25.517 1.00 61.77 233 GLY A N 1
ATOM 1555 C CA . GLY A 1 253 ? -10.078 -13.714 -25.549 1.00 62.85 233 GLY A CA 1
ATOM 1556 C C . GLY A 1 253 ? -11.079 -14.246 -24.536 1.00 59.53 233 GLY A C 1
ATOM 1557 O O . GLY A 1 253 ? -11.918 -15.092 -24.848 1.00 61.80 233 GLY A O 1
ATOM 1558 N N . SER A 1 254 ? -11.041 -13.703 -23.319 1.00 57.95 234 SER A N 1
ATOM 1559 C CA . SER A 1 254 ? -11.924 -14.178 -22.265 1.00 53.78 234 SER A CA 1
ATOM 1560 C C . SER A 1 254 ? -13.396 -13.885 -22.599 1.00 59.60 234 SER A C 1
ATOM 1561 O O . SER A 1 254 ? -14.284 -14.722 -22.377 1.00 60.89 234 SER A O 1
ATOM 1564 N N . MET A 1 255 ? -13.655 -12.688 -23.122 1.00 57.81 235 MET A N 1
ATOM 1565 C CA . MET A 1 255 ? -15.011 -12.313 -23.524 1.00 55.74 235 MET A CA 1
ATOM 1566 C C . MET A 1 255 ? -15.492 -13.228 -24.688 1.00 56.21 235 MET A C 1
ATOM 1567 O O . MET A 1 255 ? -16.659 -13.641 -24.746 1.00 47.45 235 MET A O 1
ATOM 1572 N N . VAL A 1 256 ? -14.585 -13.554 -25.603 1.00 61.74 236 VAL A N 1
ATOM 1573 C CA . VAL A 1 256 ? -14.965 -14.387 -26.720 1.00 60.12 236 VAL A CA 1
ATOM 1574 C C . VAL A 1 256 ? -15.360 -15.732 -26.170 1.00 56.79 236 VAL A C 1
ATOM 1575 O O . VAL A 1 256 ? -16.420 -16.231 -26.515 1.00 58.66 236 VAL A O 1
ATOM 1579 N N . ALA A 1 257 ? -14.559 -16.284 -25.268 1.00 61.27 237 ALA A N 1
ATOM 1580 C CA . ALA A 1 257 ? -14.912 -17.557 -24.629 1.00 59.87 237 ALA A CA 1
ATOM 1581 C C . ALA A 1 257 ? -16.308 -17.521 -24.007 1.00 67.57 237 ALA A C 1
ATOM 1582 O O . ALA A 1 257 ? -17.151 -18.347 -24.333 1.00 75.86 237 ALA A O 1
ATOM 1584 N N . GLN A 1 258 ? -16.560 -16.547 -23.140 1.00 66.32 238 GLN A N 1
ATOM 1585 C CA . GLN A 1 258 ? -17.841 -16.457 -22.435 1.00 63.06 238 GLN A CA 1
ATOM 1586 C C . GLN A 1 258 ? -19.034 -16.370 -23.341 1.00 66.05 238 GLN A C 1
ATOM 1587 O O . GLN A 1 258 ? -20.126 -16.732 -22.919 1.00 69.06 238 GLN A O 1
ATOM 1593 N N . ALA A 1 259 ? -18.839 -15.860 -24.558 1.00 62.25 239 ALA A N 1
ATOM 1594 C CA . ALA A 1 259 ? -19.885 -15.865 -25.569 1.00 60.80 239 ALA A CA 1
ATOM 1595 C C . ALA A 1 259 ? -20.105 -17.238 -26.233 1.00 65.05 239 ALA A C 1
ATOM 1596 O O . ALA A 1 259 ? -21.201 -17.511 -26.722 1.00 57.91 239 ALA A O 1
ATOM 1598 N N . ARG A 1 260 ? -19.061 -18.067 -26.275 1.00 65.74 240 ARG A N 1
ATOM 1599 C CA . ARG A 1 260 ? -19.179 -19.459 -26.692 1.00 65.17 240 ARG A CA 1
ATOM 1600 C C . ARG A 1 260 ? -19.927 -20.315 -25.657 1.00 70.03 240 ARG A C 1
ATOM 1601 O O . ARG A 1 260 ? -20.841 -21.036 -26.008 1.00 80.81 240 ARG A O 1
ATOM 1609 N N . GLY A 1 261 ? -19.529 -20.271 -24.388 1.00 77.06 241 GLY A N 1
ATOM 1610 C CA . GLY A 1 261 ? -20.405 -20.752 -23.316 1.00 70.23 241 GLY A CA 1
ATOM 1611 C C . GLY A 1 261 ? -21.661 -19.935 -23.496 1.00 73.40 241 GLY A C 1
ATOM 1612 O O . GLY A 1 261 ? -21.691 -19.010 -24.309 1.00 80.93 241 GLY A O 1
ATOM 1613 N N . GLY A 1 262 ? -22.717 -20.242 -22.770 1.00 78.89 242 GLY A N 1
ATOM 1614 C CA . GLY A 1 262 ? -23.972 -19.501 -22.976 1.00 78.26 242 GLY A CA 1
ATOM 1615 C C . GLY A 1 262 ? -23.935 -18.022 -22.612 1.00 69.54 242 GLY A C 1
ATOM 1616 O O . GLY A 1 262 ? -24.889 -17.316 -22.882 1.00 63.12 242 GLY A O 1
ATOM 1617 N N . GLY A 1 263 ? -22.797 -17.553 -22.086 1.00 68.27 243 GLY A N 1
ATOM 1618 C CA . GLY A 1 263 ? -22.719 -16.412 -21.173 1.00 61.89 243 GLY A CA 1
ATOM 1619 C C . GLY A 1 263 ? -22.868 -14.990 -21.642 1.00 55.63 243 GLY A C 1
ATOM 1620 O O . GLY A 1 263 ? -23.425 -14.200 -20.922 1.00 60.18 243 GLY A O 1
ATOM 1621 N N . LEU A 1 264 ? -22.349 -14.629 -22.813 1.00 60.63 244 LEU A N 1
ATOM 1622 C CA . LEU A 1 264 ? -22.518 -13.252 -23.366 1.00 53.93 244 LEU A CA 1
ATOM 1623 C C . LEU A 1 264 ? -23.008 -13.297 -24.795 1.00 52.97 244 LEU A C 1
ATOM 1624 O O . LEU A 1 264 ? -22.616 -14.197 -25.512 1.00 53.46 244 LEU A O 1
ATOM 1629 N N . SER A 1 265 ? -23.789 -12.306 -25.230 1.00 53.08 245 SER A N 1
ATOM 1630 C CA . SER A 1 265 ? -24.140 -12.176 -26.644 1.00 53.48 245 SER A CA 1
ATOM 1631 C C . SER A 1 265 ? -22.999 -11.642 -27.479 1.00 58.81 245 SER A C 1
ATOM 1632 O O . SER A 1 265 ? -21.992 -11.185 -26.931 1.00 63.05 245 SER A O 1
ATOM 1635 N N . HIS A 1 266 ? -23.154 -11.685 -28.811 1.00 50.82 246 HIS A N 1
ATOM 1636 C CA . HIS A 1 266 ? -22.106 -11.185 -29.695 1.00 48.05 246 HIS A CA 1
ATOM 1637 C C . HIS A 1 266 ? -22.052 -9.687 -29.534 1.00 44.23 246 HIS A C 1
ATOM 1638 O O . HIS A 1 266 ? -20.997 -9.117 -29.558 1.00 45.74 246 HIS A O 1
ATOM 1645 N N . ALA A 1 267 ? -23.208 -9.044 -29.420 1.00 44.12 247 ALA A N 1
ATOM 1646 C CA . ALA A 1 267 ? -23.234 -7.607 -29.178 1.00 46.96 247 ALA A CA 1
ATOM 1647 C C . ALA A 1 267 ? -22.664 -7.222 -27.757 1.00 43.58 247 ALA A C 1
ATOM 1648 O O . ALA A 1 267 ? -21.961 -6.233 -27.637 1.00 46.11 247 ALA A O 1
ATOM 1650 N N . ASP A 1 268 ? -22.911 -8.017 -26.713 1.00 44.43 248 ASP A N 1
ATOM 1651 C CA . ASP A 1 268 ? -22.215 -7.778 -25.423 1.00 46.96 248 ASP A CA 1
ATOM 1652 C C . ASP A 1 268 ? -20.733 -7.700 -25.714 1.00 50.80 248 ASP A C 1
ATOM 1653 O O . ASP A 1 268 ? -20.019 -6.847 -25.190 1.00 51.14 248 ASP A O 1
ATOM 1658 N N . VAL A 1 269 ? -20.262 -8.550 -26.610 1.00 46.70 249 VAL A N 1
ATOM 1659 C CA . VAL A 1 269 ? -18.831 -8.633 -26.783 1.00 43.75 249 VAL A CA 1
ATOM 1660 C C . VAL A 1 269 ? -18.300 -7.515 -27.649 1.00 48.21 249 VAL A C 1
ATOM 1661 O O . VAL A 1 269 ? -17.292 -6.893 -27.316 1.00 43.23 249 VAL A O 1
ATOM 1665 N N . LEU A 1 270 ? -18.989 -7.253 -28.761 1.00 47.71 250 LEU A N 1
ATOM 1666 C CA . LEU A 1 270 ? -18.524 -6.263 -29.692 1.00 41.80 250 LEU A CA 1
ATOM 1667 C C . LEU A 1 270 ? -18.621 -4.885 -29.057 1.00 42.75 250 LEU A C 1
ATOM 1668 O O . LEU A 1 270 ? -17.710 -4.064 -29.180 1.00 38.65 250 LEU A O 1
ATOM 1673 N N . ASP A 1 271 ? -19.783 -4.586 -28.503 1.00 40.83 251 ASP A N 1
ATOM 1674 C CA . ASP A 1 271 ? -20.052 -3.208 -28.068 1.00 43.32 251 ASP A CA 1
ATOM 1675 C C . ASP A 1 271 ? -19.044 -2.740 -27.001 1.00 39.63 251 ASP A C 1
ATOM 1676 O O . ASP A 1 271 ? -18.583 -1.579 -27.019 1.00 40.31 251 ASP A O 1
ATOM 1681 N N . ASN A 1 272 ? -18.690 -3.667 -26.114 1.00 37.51 252 ASN A N 1
ATOM 1682 C CA . ASN A 1 272 ? -17.804 -3.377 -25.006 1.00 36.74 252 ASN A CA 1
ATOM 1683 C C . ASN A 1 272 ? -16.333 -3.463 -25.348 1.00 40.26 252 ASN A C 1
ATOM 1684 O O . ASN A 1 272 ? -15.518 -2.728 -24.786 1.00 38.36 252 ASN A O 1
ATOM 1689 N N . ALA A 1 273 ? -15.974 -4.297 -26.323 1.00 40.31 253 ALA A N 1
ATOM 1690 C CA . ALA A 1 273 ? -14.648 -4.188 -26.923 1.00 36.15 253 ALA A CA 1
ATOM 1691 C C . ALA A 1 273 ? -14.403 -2.835 -27.464 1.00 31.28 253 ALA A C 1
ATOM 1692 O O . ALA A 1 273 ? -13.304 -2.292 -27.289 1.00 36.83 253 ALA A O 1
ATOM 1694 N N . VAL A 1 274 ? -15.376 -2.293 -28.189 1.00 31.93 254 VAL A N 1
ATOM 1695 C CA . VAL A 1 274 ? -15.167 -0.972 -28.773 1.00 30.09 254 VAL A CA 1
ATOM 1696 C C . VAL A 1 274 ? -14.984 0.052 -27.585 1.00 33.56 254 VAL A C 1
ATOM 1697 O O . VAL A 1 274 ? -14.056 0.861 -27.570 1.00 35.83 254 VAL A O 1
ATOM 1701 N N . LEU A 1 275 ? -15.897 -0.014 -26.630 1.00 34.71 255 LEU A N 1
ATOM 1702 C CA . LEU A 1 275 ? -15.895 0.921 -25.457 1.00 33.51 255 LEU A CA 1
ATOM 1703 C C . LEU A 1 275 ? -14.588 0.771 -24.712 1.00 31.86 255 LEU A C 1
ATOM 1704 O O . LEU A 1 275 ? -13.960 1.707 -24.463 1.00 31.76 255 LEU A O 1
ATOM 1709 N N . LEU A 1 276 ? -14.164 -0.430 -24.419 1.00 35.20 256 LEU A N 1
ATOM 1710 C CA . LEU A 1 276 ? -12.985 -0.544 -23.617 1.00 39.27 256 LEU A CA 1
ATOM 1711 C C . LEU A 1 276 ? -11.753 -0.043 -24.372 1.00 45.16 256 LEU A C 1
ATOM 1712 O O . LEU A 1 276 ? -10.856 0.643 -23.818 1.00 37.67 256 LEU A O 1
ATOM 1717 N N . LEU A 1 277 ? -11.671 -0.375 -25.650 1.00 38.08 257 LEU A N 1
ATOM 1718 C CA . LEU A 1 277 ? -10.507 0.040 -26.394 1.00 35.65 257 LEU A CA 1
ATOM 1719 C C . LEU A 1 277 ? -10.471 1.497 -26.572 1.00 31.79 257 LEU A C 1
ATOM 1720 O O . LEU A 1 277 ? -9.390 2.096 -26.489 1.00 35.01 257 LEU A O 1
ATOM 1725 N N . ALA A 1 278 ? -11.612 2.119 -26.806 1.00 32.41 258 ALA A N 1
ATOM 1726 C CA . ALA A 1 278 ? -11.545 3.533 -27.070 1.00 33.80 258 ALA A CA 1
ATOM 1727 C C . ALA A 1 278 ? -11.292 4.282 -25.733 1.00 35.60 258 ALA A C 1
ATOM 1728 O O . ALA A 1 278 ? -10.372 5.110 -25.616 1.00 37.78 258 ALA A O 1
ATOM 1730 N N . ALA A 1 279 ? -12.134 4.006 -24.756 1.00 38.65 259 ALA A N 1
ATOM 1731 C CA . ALA A 1 279 ? -12.021 4.728 -23.474 1.00 38.47 259 ALA A CA 1
ATOM 1732 C C . ALA A 1 279 ? -10.668 4.454 -22.834 1.00 33.36 259 ALA A C 1
ATOM 1733 O O . ALA A 1 279 ? -10.058 5.341 -22.294 1.00 37.80 259 ALA A O 1
ATOM 1735 N N . GLY A 1 280 ? -10.280 3.181 -22.864 1.00 36.71 260 GLY A N 1
ATOM 1736 C CA . GLY A 1 280 ? -8.967 2.671 -22.481 1.00 39.11 260 GLY A CA 1
ATOM 1737 C C . GLY A 1 280 ? -7.746 3.488 -22.865 1.00 42.57 260 GLY A C 1
ATOM 1738 O O . GLY A 1 280 ? -6.885 3.726 -22.044 1.00 43.32 260 GLY A O 1
ATOM 1739 N N . HIS A 1 281 ? -7.692 4.009 -24.078 1.00 37.14 261 HIS A N 1
ATOM 1740 C CA . HIS A 1 281 ? -6.522 4.722 -24.473 1.00 31.27 261 HIS A CA 1
ATOM 1741 C C . HIS A 1 281 ? -6.730 6.188 -24.623 1.00 31.55 261 HIS A C 1
ATOM 1742 O O . HIS A 1 281 ? -5.819 6.968 -24.312 1.00 33.16 261 HIS A O 1
ATOM 1749 N N . GLU A 1 282 ? -7.899 6.625 -25.096 1.00 32.50 262 GLU A N 1
ATOM 1750 C CA . GLU A 1 282 ? -8.101 8.057 -25.335 1.00 31.32 262 GLU A CA 1
ATOM 1751 C C . GLU A 1 282 ? -8.083 8.884 -24.004 1.00 32.37 262 GLU A C 1
ATOM 1752 O O . GLU A 1 282 ? -7.544 9.956 -23.963 1.00 29.07 262 GLU A O 1
ATOM 1758 N N . THR A 1 283 ? -8.763 8.401 -22.986 1.00 33.30 263 THR A N 1
ATOM 1759 C CA . THR A 1 283 ? -8.845 9.141 -21.703 1.00 34.73 263 THR A CA 1
ATOM 1760 C C . THR A 1 283 ? -7.476 9.221 -21.019 1.00 28.80 263 THR A C 1
ATOM 1761 O O . THR A 1 283 ? -6.975 10.305 -20.705 1.00 30.95 263 THR A O 1
ATOM 1765 N N . THR A 1 284 ? -6.839 8.092 -20.850 1.00 29.30 264 THR A N 1
ATOM 1766 C CA . THR A 1 284 ? -5.487 8.041 -20.211 1.00 31.67 264 THR A CA 1
ATOM 1767 C C . THR A 1 284 ? -4.455 8.838 -20.985 1.00 36.96 264 THR A C 1
ATOM 1768 O O . THR A 1 284 ? -3.726 9.676 -20.392 1.00 33.25 264 THR A O 1
ATOM 1772 N N . ALA A 1 285 ? -4.474 8.739 -22.331 1.00 33.07 265 ALA A N 1
ATOM 1773 C CA . ALA A 1 285 ? -3.540 9.587 -23.103 1.00 31.65 265 ALA A CA 1
ATOM 1774 C C . ALA A 1 285 ? -3.762 11.028 -22.847 1.00 29.18 265 ALA A C 1
ATOM 1775 O O . ALA A 1 285 ? -2.798 11.858 -22.726 1.00 32.72 265 ALA A O 1
ATOM 1777 N N . SER A 1 286 ? -5.030 11.409 -22.828 1.00 28.90 266 SER A N 1
ATOM 1778 C CA . SER A 1 286 ? -5.276 12.854 -22.641 1.00 29.26 266 SER A CA 1
ATOM 1779 C C . SER A 1 286 ? -4.916 13.353 -21.213 1.00 23.92 266 SER A C 1
ATOM 1780 O O . SER A 1 286 ? -4.449 14.531 -20.984 1.00 27.41 266 SER A O 1
ATOM 1783 N N . MET A 1 287 ? -5.316 12.558 -20.258 1.00 29.14 267 MET A N 1
ATOM 1784 C CA . MET A 1 287 ? -5.102 12.907 -18.830 1.00 29.03 267 MET A CA 1
ATOM 1785 C C . MET A 1 287 ? -3.635 13.025 -18.487 1.00 27.53 267 MET A C 1
ATOM 1786 O O . MET A 1 287 ? -3.184 14.019 -17.914 1.00 30.59 267 MET A O 1
ATOM 1791 N N . VAL A 1 288 ? -2.849 12.034 -18.913 1.00 30.85 268 VAL A N 1
ATOM 1792 C CA . VAL A 1 288 ? -1.398 12.169 -18.814 1.00 28.93 268 VAL A CA 1
ATOM 1793 C C . VAL A 1 288 ? -0.885 13.428 -19.438 1.00 32.58 268 VAL A C 1
ATOM 1794 O O . VAL A 1 288 ? -0.142 14.208 -18.788 1.00 30.16 268 VAL A O 1
ATOM 1798 N N . THR A 1 289 ? -1.335 13.732 -20.659 1.00 27.63 269 THR A N 1
ATOM 1799 C CA . THR A 1 289 ? -0.792 14.879 -21.357 1.00 29.14 269 THR A CA 1
ATOM 1800 C C . THR A 1 289 ? -1.145 16.106 -20.632 1.00 28.13 269 THR A C 1
ATOM 1801 O O . THR A 1 289 ? -0.320 17.017 -20.397 1.00 29.95 269 THR A O 1
ATOM 1805 N N . MET A 1 290 ? -2.433 16.219 -20.348 1.00 29.85 270 MET A N 1
ATOM 1806 C CA . MET A 1 290 ? -2.962 17.445 -19.692 1.00 24.41 270 MET A CA 1
ATOM 1807 C C . MET A 1 290 ? -2.372 17.590 -18.251 1.00 22.21 270 MET A C 1
ATOM 1808 O O . MET A 1 290 ? -2.176 18.681 -17.761 1.00 24.65 270 MET A O 1
ATOM 1813 N N . SER A 1 291 ? -2.139 16.482 -17.575 1.00 24.61 271 SER A N 1
ATOM 1814 C CA . SER A 1 291 ? -1.600 16.540 -16.193 1.00 26.14 271 SER A CA 1
ATOM 1815 C C . SER A 1 291 ? -0.156 17.107 -16.243 1.00 29.68 271 SER A C 1
ATOM 1816 O O . SER A 1 291 ? 0.242 17.994 -15.454 1.00 26.84 271 SER A O 1
ATOM 1819 N N . VAL A 1 292 ? 0.588 16.728 -17.297 1.00 31.60 272 VAL A N 1
ATOM 1820 C CA . VAL A 1 292 ? 1.943 17.274 -17.472 1.00 26.20 272 VAL A CA 1
ATOM 1821 C C . VAL A 1 292 ? 1.848 18.689 -17.787 1.00 27.90 272 VAL A C 1
ATOM 1822 O O . VAL A 1 292 ? 2.579 19.489 -17.179 1.00 29.00 272 VAL A O 1
ATOM 1826 N N . LEU A 1 293 ? 0.881 19.081 -18.639 1.00 26.89 273 LEU A N 1
ATOM 1827 C CA . LEU A 1 293 ? 0.762 20.479 -18.923 1.00 25.08 273 LEU A CA 1
ATOM 1828 C C . LEU A 1 293 ? 0.507 21.322 -17.654 1.00 25.94 273 LEU A C 1
ATOM 1829 O O . LEU A 1 293 ? 1.032 22.449 -17.504 1.00 27.06 273 LEU A O 1
ATOM 1834 N N . VAL A 1 294 ? -0.419 20.845 -16.806 1.00 28.80 274 VAL A N 1
ATOM 1835 C CA . VAL A 1 294 ? -0.705 21.572 -15.560 1.00 28.67 274 VAL A CA 1
ATOM 1836 C C . VAL A 1 294 ? 0.589 21.662 -14.676 1.00 25.07 274 VAL A C 1
ATOM 1837 O O . VAL A 1 294 ? 0.927 22.706 -14.163 1.00 27.00 274 VAL A O 1
ATOM 1841 N N . LEU A 1 295 ? 1.253 20.569 -14.467 1.00 25.86 275 LEU A N 1
ATOM 1842 C CA . LEU A 1 295 ? 2.467 20.573 -13.612 1.00 29.22 275 LEU A CA 1
ATOM 1843 C C . LEU A 1 295 ? 3.556 21.490 -14.144 1.00 33.91 275 LEU A C 1
ATOM 1844 O O . LEU A 1 295 ? 4.246 22.161 -13.322 1.00 33.90 275 LEU A O 1
ATOM 1849 N N . LEU A 1 296 ? 3.588 21.706 -15.471 1.00 31.15 276 LEU A N 1
ATOM 1850 C CA . LEU A 1 296 ? 4.506 22.648 -16.039 1.00 29.35 276 LEU A CA 1
ATOM 1851 C C . LEU A 1 296 ? 4.109 24.035 -15.744 1.00 30.36 276 LEU A C 1
ATOM 1852 O O . LEU A 1 296 ? 4.915 24.912 -15.898 1.00 30.85 276 LEU A O 1
ATOM 1857 N N . GLN A 1 297 ? 2.889 24.311 -15.331 1.00 28.33 277 GLN A N 1
ATOM 1858 C CA . GLN A 1 297 ? 2.580 25.663 -14.934 1.00 27.52 277 GLN A CA 1
ATOM 1859 C C . GLN A 1 297 ? 2.864 25.840 -13.396 1.00 27.12 277 GLN A C 1
ATOM 1860 O O . GLN A 1 297 ? 2.728 26.931 -12.922 1.00 30.07 277 GLN A O 1
ATOM 1866 N N . HIS A 1 298 ? 3.175 24.777 -12.676 1.00 28.61 278 HIS A N 1
ATOM 1867 C CA . HIS A 1 298 ? 3.329 24.792 -11.172 1.00 28.28 278 HIS A CA 1
ATOM 1868 C C . HIS A 1 298 ? 4.684 24.269 -10.724 1.00 25.60 278 HIS A C 1
ATOM 1869 O O . HIS A 1 298 ? 4.810 23.133 -10.341 1.00 28.66 278 HIS A O 1
ATOM 1876 N N . PRO A 1 299 ? 5.747 25.051 -10.918 1.00 24.76 279 PRO A N 1
ATOM 1877 C CA . PRO A 1 299 ? 7.123 24.621 -10.527 1.00 30.34 279 PRO A CA 1
ATOM 1878 C C . PRO A 1 299 ? 7.277 24.212 -9.025 1.00 27.47 279 PRO A C 1
ATOM 1879 O O . PRO A 1 299 ? 7.985 23.270 -8.707 1.00 31.24 279 PRO A O 1
ATOM 1883 N N . THR A 1 300 ? 6.504 24.854 -8.164 1.00 31.21 280 THR A N 1
ATOM 1884 C CA . THR A 1 300 ? 6.455 24.467 -6.716 1.00 28.46 280 THR A CA 1
ATOM 1885 C C . THR A 1 300 ? 5.990 23.042 -6.596 1.00 26.87 280 THR A C 1
ATOM 1886 O O . THR A 1 300 ? 6.674 22.200 -6.072 1.00 32.06 280 THR A O 1
ATOM 1890 N N . ALA A 1 301 ? 4.828 22.723 -7.164 1.00 30.95 281 ALA A N 1
ATOM 1891 C CA . ALA A 1 301 ? 4.336 21.383 -7.145 1.00 31.67 281 ALA A CA 1
ATOM 1892 C C . ALA A 1 301 ? 5.266 20.401 -7.848 1.00 31.60 281 ALA A C 1
ATOM 1893 O O . ALA A 1 301 ? 5.442 19.219 -7.439 1.00 32.98 281 ALA A O 1
ATOM 1895 N N . TRP A 1 302 ? 5.787 20.826 -8.978 1.00 31.41 282 TRP A N 1
ATOM 1896 C CA . TRP A 1 302 ? 6.797 19.975 -9.699 1.00 33.51 282 TRP A CA 1
ATOM 1897 C C . TRP A 1 302 ? 7.938 19.540 -8.726 1.00 30.86 282 TRP A C 1
ATOM 1898 O O . TRP A 1 302 ? 8.239 18.351 -8.557 1.00 31.07 282 TRP A O 1
ATOM 1909 N N . ARG A 1 303 ? 8.532 20.520 -8.071 1.00 33.62 283 ARG A N 1
ATOM 1910 C CA . ARG A 1 303 ? 9.661 20.195 -7.107 1.00 38.37 283 ARG A CA 1
ATOM 1911 C C . ARG A 1 303 ? 9.173 19.388 -5.927 1.00 40.06 283 ARG A C 1
ATOM 1912 O O . ARG A 1 303 ? 9.763 18.317 -5.612 1.00 35.49 283 ARG A O 1
ATOM 1920 N N . GLU A 1 304 ? 8.033 19.809 -5.331 1.00 42.77 284 GLU A N 1
ATOM 1921 C CA . GLU A 1 304 ? 7.516 19.033 -4.164 1.00 35.11 284 GLU A CA 1
ATOM 1922 C C . GLU A 1 304 ? 7.209 17.650 -4.502 1.00 35.67 284 GLU A C 1
ATOM 1923 O O . GLU A 1 304 ? 7.485 16.781 -3.693 1.00 33.14 284 GLU A O 1
ATOM 1929 N N . LEU A 1 305 ? 6.659 17.373 -5.685 1.00 32.41 285 LEU A N 1
ATOM 1930 C CA . LEU A 1 305 ? 6.401 15.958 -6.000 1.00 32.30 285 LEU A CA 1
ATOM 1931 C C . LEU A 1 305 ? 7.627 15.158 -6.372 1.00 37.69 285 LEU A C 1
ATOM 1932 O O . LEU A 1 305 ? 7.619 13.921 -6.290 1.00 39.06 285 LEU A O 1
ATOM 1937 N N . THR A 1 306 ? 8.646 15.837 -6.907 1.00 39.94 286 THR A N 1
ATOM 1938 C CA . THR A 1 306 ? 9.893 15.168 -7.222 1.00 42.35 286 THR A CA 1
ATOM 1939 C C . THR A 1 306 ? 10.594 14.686 -5.941 1.00 45.82 286 THR A C 1
ATOM 1940 O O . THR A 1 306 ? 11.034 13.562 -5.889 1.00 44.30 286 THR A O 1
ATOM 1944 N N . VAL A 1 307 ? 10.617 15.560 -4.938 1.00 41.95 287 VAL A N 1
ATOM 1945 C CA . VAL A 1 307 ? 11.183 15.297 -3.590 1.00 54.35 287 VAL A CA 1
ATOM 1946 C C . VAL A 1 307 ? 10.325 14.340 -2.731 1.00 53.98 287 VAL A C 1
ATOM 1947 O O . VAL A 1 307 ? 10.838 13.464 -2.043 1.00 53.46 287 VAL A O 1
ATOM 1951 N N . ASN A 1 308 ? 9.010 14.488 -2.756 1.00 49.35 288 ASN A N 1
ATOM 1952 C CA . ASN A 1 308 ? 8.150 13.542 -2.008 1.00 45.43 288 ASN A CA 1
ATOM 1953 C C . ASN A 1 308 ? 7.082 12.858 -2.865 1.00 46.94 288 ASN A C 1
ATOM 1954 O O . ASN A 1 308 ? 5.934 13.329 -2.950 1.00 44.06 288 ASN A O 1
ATOM 1959 N N . PRO A 1 309 ? 7.454 11.755 -3.493 1.00 46.06 289 PRO A N 1
ATOM 1960 C CA . PRO A 1 309 ? 6.530 10.990 -4.322 1.00 51.94 289 PRO A CA 1
ATOM 1961 C C . PRO A 1 309 ? 5.319 10.451 -3.572 1.00 48.38 289 PRO A C 1
ATOM 1962 O O . PRO A 1 309 ? 4.346 10.039 -4.204 1.00 43.78 289 PRO A O 1
ATOM 1966 N N . GLY A 1 310 ? 5.375 10.455 -2.243 1.00 44.59 290 GLY A N 1
ATOM 1967 C CA . GLY A 1 310 ? 4.232 10.106 -1.415 1.00 39.75 290 GLY A CA 1
ATOM 1968 C C . GLY A 1 310 ? 3.058 11.065 -1.653 1.00 36.65 290 GLY A C 1
ATOM 1969 O O . GLY A 1 310 ? 1.928 10.733 -1.371 1.00 39.56 290 GLY A O 1
ATOM 1970 N N . LEU A 1 311 ? 3.349 12.255 -2.178 1.00 36.93 291 LEU A N 1
ATOM 1971 C CA . LEU A 1 311 ? 2.328 13.228 -2.575 1.00 34.82 291 LEU A CA 1
ATOM 1972 C C . LEU A 1 311 ? 1.545 12.857 -3.858 1.00 40.73 291 LEU A C 1
ATOM 1973 O O . LEU A 1 311 ? 0.496 13.418 -4.123 1.00 36.74 291 LEU A O 1
ATOM 1978 N N . LEU A 1 312 ? 1.984 11.832 -4.565 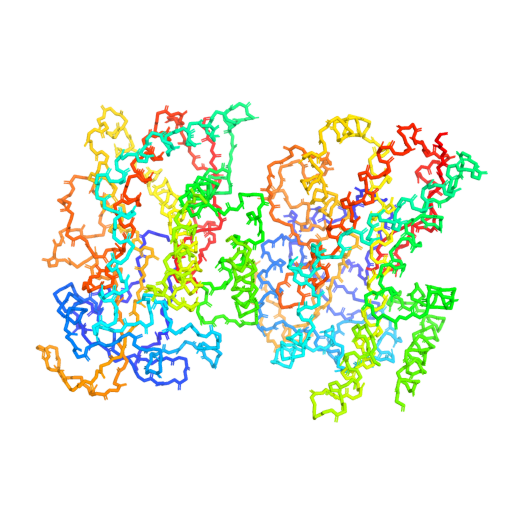1.00 41.65 292 LEU A N 1
ATOM 1979 C CA . LEU A 1 312 ? 1.532 11.617 -5.915 1.00 41.64 292 LEU A CA 1
ATOM 1980 C C . LEU A 1 312 ? 0.107 11.105 -5.965 1.00 34.01 292 LEU A C 1
ATOM 1981 O O . LEU A 1 312 ? -0.656 11.616 -6.712 1.00 36.05 292 LEU A O 1
ATOM 1986 N N . PRO A 1 313 ? -0.249 10.098 -5.156 1.00 37.00 293 PRO A N 1
ATOM 1987 C CA . PRO A 1 313 ? -1.670 9.697 -5.176 1.00 38.56 293 PRO A CA 1
ATOM 1988 C C . PRO A 1 313 ? -2.647 10.845 -4.969 1.00 39.09 293 PRO A C 1
ATOM 1989 O O . PRO A 1 313 ? -3.609 10.968 -5.776 1.00 40.10 293 PRO A O 1
ATOM 1993 N N . GLY A 1 314 ? -2.330 11.742 -4.019 1.00 30.02 294 GLY A N 1
ATOM 1994 C CA . GLY A 1 314 ? -3.115 12.940 -3.757 1.00 30.49 294 GLY A CA 1
ATOM 1995 C C . GLY A 1 314 ? -3.110 13.909 -4.944 1.00 35.15 294 GLY A C 1
ATOM 1996 O O . GLY A 1 314 ? -4.136 14.397 -5.330 1.00 33.26 294 GLY A O 1
ATOM 1997 N N . ALA A 1 315 ? -1.957 14.180 -5.538 1.00 34.29 295 ALA A N 1
ATOM 1998 C CA . ALA A 1 315 ? -1.914 15.045 -6.690 1.00 35.92 295 ALA A CA 1
ATOM 1999 C C . ALA A 1 315 ? -2.694 14.485 -7.904 1.00 28.71 295 ALA A C 1
ATOM 2000 O O . ALA A 1 315 ? -3.249 15.235 -8.635 1.00 31.31 295 ALA A O 1
ATOM 2002 N N . VAL A 1 316 ? -2.697 13.192 -8.082 1.00 30.82 296 VAL A N 1
ATOM 2003 C CA . VAL A 1 316 ? -3.453 12.582 -9.137 1.00 34.14 296 VAL A CA 1
ATOM 2004 C C . VAL A 1 316 ? -4.948 12.874 -8.930 1.00 36.47 296 VAL A C 1
ATOM 2005 O O . VAL A 1 316 ? -5.628 13.206 -9.910 1.00 27.61 296 VAL A O 1
ATOM 2009 N N . ASP A 1 317 ? -5.484 12.792 -7.694 1.00 28.87 297 ASP A N 1
ATOM 2010 C CA . ASP A 1 317 ? -6.880 13.130 -7.527 1.00 30.22 297 ASP A CA 1
ATOM 2011 C C . ASP A 1 317 ? -7.065 14.574 -7.787 1.00 29.62 297 ASP A C 1
ATOM 2012 O O . ASP A 1 317 ? -8.063 14.986 -8.307 1.00 31.17 297 ASP A O 1
ATOM 2017 N N . GLU A 1 318 ? -6.115 15.390 -7.412 1.00 25.83 298 GLU A N 1
ATOM 2018 C CA . GLU A 1 318 ? -6.354 16.829 -7.586 1.00 27.44 298 GLU A CA 1
ATOM 2019 C C . GLU A 1 318 ? -6.269 17.221 -9.112 1.00 29.01 298 GLU A C 1
ATOM 2020 O O . GLU A 1 318 ? -6.875 18.202 -9.544 1.00 29.98 298 GLU A O 1
ATOM 2026 N N . LEU A 1 319 ? -5.461 16.489 -9.868 1.00 30.07 299 LEU A N 1
ATOM 2027 C CA . LEU A 1 319 ? -5.358 16.695 -11.318 1.00 29.41 299 LEU A CA 1
ATOM 2028 C C . LEU A 1 319 ? -6.697 16.217 -11.945 1.00 27.34 299 LEU A C 1
ATOM 2029 O O . LEU A 1 319 ? -7.222 16.950 -12.738 1.00 28.30 299 LEU A O 1
ATOM 2034 N N . LEU A 1 320 ? -7.211 15.038 -11.544 1.00 27.37 300 LEU A N 1
ATOM 2035 C CA . LEU A 1 320 ? -8.490 14.534 -12.014 1.00 32.41 300 LEU A CA 1
ATOM 2036 C C . LEU A 1 320 ? -9.574 15.545 -11.793 1.00 33.41 300 LEU A C 1
ATOM 2037 O O .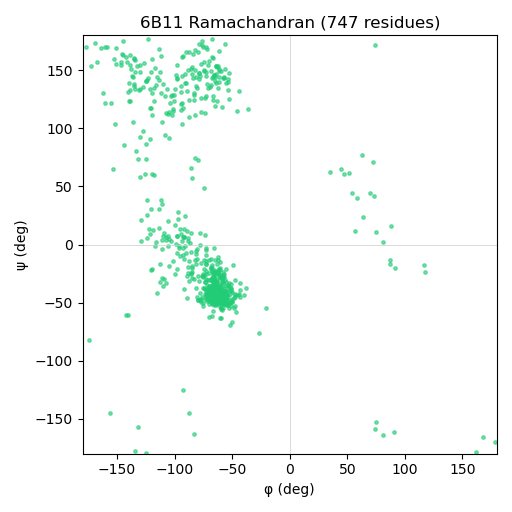 LEU A 1 320 ? -10.268 15.946 -12.732 1.00 28.50 300 LEU A O 1
ATOM 2042 N N . ARG A 1 321 ? -9.665 16.069 -10.571 1.00 29.91 301 ARG A N 1
ATOM 2043 C CA . ARG A 1 321 ? -10.686 17.067 -10.288 1.00 29.23 301 ARG A CA 1
ATOM 2044 C C . ARG A 1 321 ? -10.506 18.294 -11.095 1.00 29.46 301 ARG A C 1
ATOM 2045 O O . ARG A 1 321 ? -11.479 18.888 -11.582 1.00 23.78 301 ARG A O 1
ATOM 2053 N N . TYR A 1 322 ? -9.267 18.808 -11.089 1.00 28.50 302 TYR A N 1
ATOM 2054 C CA . TYR A 1 322 ? -9.056 20.091 -11.673 1.00 24.88 302 TYR A CA 1
ATOM 2055 C C . TYR A 1 322 ? -9.296 20.174 -13.220 1.00 28.05 302 TYR A C 1
ATOM 2056 O O . TYR A 1 322 ? -9.762 21.211 -13.778 1.00 26.52 302 TYR A O 1
ATOM 2065 N N . LEU A 1 323 ? -8.826 19.141 -13.863 1.00 27.26 303 LEU A N 1
ATOM 2066 C CA . LEU A 1 323 ? -8.814 19.056 -15.331 1.00 28.34 303 LEU A CA 1
ATOM 2067 C C . LEU A 1 323 ? -10.216 18.659 -15.804 1.00 32.90 303 LEU A C 1
ATOM 2068 O O . LEU A 1 323 ? -10.724 19.318 -16.708 1.00 28.54 303 LEU A O 1
ATOM 2073 N N . SER A 1 324 ? -10.802 17.616 -15.178 1.00 26.99 304 SER A N 1
ATOM 2074 C CA . SER A 1 324 ? -12.168 17.192 -15.431 1.00 30.89 304 SER A CA 1
ATOM 2075 C C . SER A 1 324 ? -12.347 17.020 -16.972 1.00 32.95 304 SER A C 1
ATOM 2076 O O . SER A 1 324 ? -13.186 17.668 -17.559 1.00 31.37 304 SER A O 1
ATOM 2079 N N . ILE A 1 325 ? -11.579 16.120 -17.562 1.00 28.95 305 ILE A N 1
ATOM 2080 C CA . ILE A 1 325 ? -11.552 15.977 -19.005 1.00 33.09 305 ILE A CA 1
ATOM 2081 C C . ILE A 1 325 ? -12.860 15.373 -19.578 1.00 33.38 305 ILE A C 1
ATOM 2082 O O . ILE A 1 325 ? -13.178 15.561 -20.751 1.00 32.01 305 ILE A O 1
ATOM 2087 N N . ALA A 1 326 ? -13.570 14.627 -18.749 1.00 29.54 306 ALA A N 1
ATOM 2088 C CA . ALA A 1 326 ? -14.891 14.148 -18.986 1.00 33.96 306 ALA A CA 1
ATOM 2089 C C . ALA A 1 326 ? -15.902 15.075 -18.381 1.00 40.84 306 ALA A C 1
ATOM 2090 O O . ALA A 1 326 ? -15.861 15.334 -17.166 1.00 42.18 306 ALA A O 1
ATOM 2092 N N . ASP A 1 327 ? -16.780 15.608 -19.228 1.00 34.46 307 ASP A N 1
ATOM 2093 C CA . ASP A 1 327 ? -17.762 16.648 -18.836 1.00 35.64 307 ASP A CA 1
ATOM 2094 C C . ASP A 1 327 ? -19.033 16.419 -19.677 1.00 36.58 307 ASP A C 1
ATOM 2095 O O . ASP A 1 327 ? -18.996 15.763 -20.688 1.00 37.00 307 ASP A O 1
ATOM 2100 N N . GLY A 1 328 ? -20.154 16.903 -19.197 1.00 35.53 308 GLY A N 1
ATOM 2101 C CA . GLY A 1 328 ? -21.392 16.918 -19.932 1.00 35.43 308 GLY A CA 1
ATOM 2102 C C . GLY A 1 328 ? -22.057 15.596 -20.179 1.00 37.03 308 GLY A C 1
ATOM 2103 O O . GLY A 1 328 ? -22.494 15.371 -21.291 1.00 36.53 308 GLY A O 1
ATOM 2104 N N . LEU A 1 329 ? -22.130 14.728 -19.167 1.00 29.73 309 LEU A N 1
ATOM 2105 C CA . LEU A 1 329 ? -22.673 13.409 -19.353 1.00 32.26 309 LEU A CA 1
ATOM 2106 C C . LEU A 1 329 ? -24.172 13.530 -19.617 1.00 36.53 309 LEU A C 1
ATOM 2107 O O . LEU A 1 329 ? -24.805 14.452 -19.122 1.00 32.39 309 LEU A O 1
ATOM 2112 N N . ARG A 1 330 ? -24.731 12.615 -20.398 1.00 33.78 310 ARG A N 1
ATOM 2113 C CA . ARG A 1 330 ? -26.087 12.817 -20.857 1.00 37.23 310 ARG A CA 1
ATOM 2114 C C . ARG A 1 330 ? -26.973 11.757 -20.307 1.00 32.84 310 ARG A C 1
ATOM 2115 O O . ARG A 1 330 ? -26.619 10.584 -20.218 1.00 31.19 310 ARG A O 1
ATOM 2123 N N . ARG A 1 331 ? -28.149 12.211 -19.874 1.00 36.55 311 ARG A N 1
ATOM 2124 C CA . ARG A 1 331 ? -29.172 11.255 -19.424 1.00 32.47 311 ARG A CA 1
ATOM 2125 C C . ARG A 1 331 ? -30.527 11.825 -19.830 1.00 29.11 311 ARG A C 1
ATOM 2126 O O . ARG A 1 331 ? -30.633 12.958 -20.317 1.00 33.52 311 ARG A O 1
ATOM 2134 N N . SER A 1 332 ? -31.555 11.026 -19.576 1.00 33.96 312 SER A N 1
ATOM 2135 C CA . SER A 1 332 ? -32.904 11.541 -19.557 1.00 34.24 312 SER A CA 1
ATOM 2136 C C . SER A 1 332 ? -33.716 11.032 -18.363 1.00 34.73 312 SER A C 1
ATOM 2137 O O . SER A 1 332 ? -33.420 10.053 -17.693 1.00 37.94 312 SER A O 1
ATOM 2140 N N . ALA A 1 333 ? -34.767 11.763 -18.077 1.00 37.59 313 ALA A N 1
ATOM 2141 C CA . ALA A 1 333 ? -35.628 11.365 -16.969 1.00 39.10 313 ALA A CA 1
ATOM 2142 C C . ALA A 1 333 ? -36.796 10.522 -17.509 1.00 38.98 313 ALA A C 1
ATOM 2143 O O . ALA A 1 333 ? -37.470 10.925 -18.429 1.00 43.38 313 ALA A O 1
ATOM 2145 N N . THR A 1 334 ? -37.023 9.381 -16.875 1.00 42.45 314 THR A N 1
ATOM 2146 C CA . THR A 1 334 ? -38.119 8.519 -17.156 1.00 47.56 314 THR A CA 1
ATOM 2147 C C . THR A 1 334 ? -39.360 8.786 -16.263 1.00 54.87 314 THR A C 1
ATOM 2148 O O . THR A 1 334 ? -40.379 8.133 -16.445 1.00 52.33 314 THR A O 1
ATOM 2152 N N . ALA A 1 335 ? -39.268 9.711 -15.305 1.00 55.81 315 ALA A N 1
ATOM 2153 C CA . ALA A 1 335 ? -40.433 10.157 -14.519 1.00 55.34 315 ALA A CA 1
ATOM 2154 C C . ALA A 1 335 ? -40.178 11.586 -14.113 1.00 58.74 315 ALA A C 1
ATOM 2155 O O . ALA A 1 335 ? -39.046 12.090 -14.261 1.00 55.54 315 ALA A O 1
ATOM 2157 N N . ASP A 1 336 ? -41.209 12.237 -13.592 1.00 55.88 316 ASP A N 1
ATOM 2158 C CA . ASP A 1 336 ? -41.088 13.617 -13.115 1.00 55.87 316 ASP A CA 1
ATOM 2159 C C . ASP A 1 336 ? -40.156 13.624 -11.915 1.00 45.75 316 ASP A C 1
ATOM 2160 O O . ASP A 1 336 ? -40.072 12.641 -11.202 1.00 44.51 316 ASP A O 1
ATOM 2165 N N . ILE A 1 337 ? -39.372 14.694 -11.766 1.00 42.00 317 ILE A N 1
ATOM 2166 C CA . ILE A 1 337 ? -38.355 14.731 -10.687 1.00 40.13 317 ILE A CA 1
ATOM 2167 C C . ILE A 1 337 ? -38.333 16.128 -10.070 1.00 38.28 317 ILE A C 1
ATOM 2168 O O . ILE A 1 337 ? -38.131 17.121 -10.776 1.00 41.79 317 ILE A O 1
ATOM 2173 N N . GLU A 1 338 ? -38.529 16.209 -8.762 1.00 43.17 318 GLU A N 1
ATOM 2174 C CA . GLU A 1 338 ? -38.565 17.504 -8.076 1.00 45.71 318 GLU A CA 1
ATOM 2175 C C . GLU A 1 338 ? -37.225 17.696 -7.373 1.00 41.97 318 GLU A C 1
ATOM 2176 O O . GLU A 1 338 ? -36.807 16.847 -6.653 1.00 39.00 318 GLU A O 1
ATOM 2182 N N . ILE A 1 339 ? -36.587 18.834 -7.596 1.00 43.53 319 ILE A N 1
ATOM 2183 C CA . ILE A 1 339 ? -35.236 19.089 -7.095 1.00 38.48 319 ILE A CA 1
ATOM 2184 C C . ILE A 1 339 ? -34.997 20.562 -7.098 1.00 39.19 319 ILE A C 1
ATOM 2185 O O . ILE A 1 339 ? -35.151 21.263 -8.102 1.00 41.30 319 ILE A O 1
ATOM 2190 N N . ASP A 1 340 ? -34.694 21.075 -5.923 1.00 44.06 320 ASP A N 1
ATOM 2191 C CA . ASP A 1 340 ? -34.342 22.475 -5.760 1.00 44.95 320 ASP A CA 1
ATOM 2192 C C . ASP A 1 340 ? -35.354 23.453 -6.306 1.00 43.16 320 ASP A C 1
ATOM 2193 O O . ASP A 1 340 ? -34.973 24.435 -6.955 1.00 45.80 320 ASP A O 1
ATOM 2198 N N . GLY A 1 341 ? -36.638 23.230 -6.049 1.00 42.77 321 GLY A N 1
ATOM 2199 C CA . GLY A 1 341 ? -37.675 24.181 -6.527 1.00 44.19 321 GLY A CA 1
ATOM 2200 C C . GLY A 1 341 ? -38.018 24.143 -8.022 1.00 44.84 321 GLY A C 1
ATOM 2201 O O . GLY A 1 341 ? -38.727 25.051 -8.542 1.00 44.56 321 GLY A O 1
ATOM 2202 N N . HIS A 1 342 ? -37.521 23.109 -8.717 1.00 43.01 322 HIS A N 1
ATOM 2203 C CA . HIS A 1 342 ? -37.845 22.901 -10.144 1.00 40.22 322 HIS A CA 1
ATOM 2204 C C . HIS A 1 342 ? -38.378 21.499 -10.359 1.00 36.24 322 HIS A C 1
ATOM 2205 O O . HIS A 1 342 ? -38.146 20.612 -9.578 1.00 42.55 322 HIS A O 1
ATOM 2212 N N . THR A 1 343 ? -39.144 21.308 -11.416 1.00 37.84 323 THR A N 1
ATOM 2213 C CA . THR A 1 343 ? -39.621 19.945 -11.723 1.00 40.22 323 THR A CA 1
ATOM 2214 C C . THR A 1 343 ? -39.122 19.581 -13.083 1.00 39.26 323 THR A C 1
ATOM 2215 O O . THR A 1 343 ? -39.423 20.267 -14.064 1.00 43.80 323 THR A O 1
ATOM 2219 N N . ILE A 1 344 ? -38.310 18.548 -13.120 1.00 42.35 324 ILE A N 1
ATOM 2220 C CA . ILE A 1 344 ? -37.854 17.954 -14.365 1.00 47.58 324 ILE A CA 1
ATOM 2221 C C . ILE A 1 344 ? -38.944 16.974 -14.869 1.00 44.15 324 ILE A C 1
ATOM 2222 O O . ILE A 1 344 ? -39.399 16.092 -14.126 1.00 48.16 324 ILE A O 1
ATOM 2227 N N . ARG A 1 345 ? -39.318 17.113 -16.139 1.00 50.78 325 ARG A N 1
ATOM 2228 C CA . ARG A 1 345 ? -40.457 16.335 -16.657 1.00 55.36 325 ARG A CA 1
ATOM 2229 C C . ARG A 1 345 ? -39.984 15.032 -17.237 1.00 50.49 325 ARG A C 1
ATOM 2230 O O . ARG A 1 345 ? -38.907 14.981 -17.815 1.00 44.35 325 ARG A O 1
ATOM 2238 N N . ALA A 1 346 ? -40.811 13.991 -17.120 1.00 50.75 326 ALA A N 1
ATOM 2239 C CA . ALA A 1 346 ? -40.476 12.687 -17.704 1.00 52.07 326 ALA A CA 1
ATOM 2240 C C . ALA A 1 346 ? -40.149 12.881 -19.183 1.00 51.74 326 ALA A C 1
ATOM 2241 O O . ALA A 1 346 ? -40.799 13.655 -19.882 1.00 43.09 326 ALA A O 1
ATOM 2243 N N . GLY A 1 347 ? -39.054 12.286 -19.646 1.00 54.32 327 GLY A N 1
ATOM 2244 C CA . GLY A 1 347 ? -38.597 12.552 -21.013 1.00 50.21 327 GLY A CA 1
ATOM 2245 C C . GLY A 1 347 ? -37.603 13.697 -21.179 1.00 48.09 327 GLY A C 1
ATOM 2246 O O . GLY A 1 347 ? -36.925 13.748 -22.170 1.00 43.46 327 GLY A O 1
ATOM 2247 N N . ASP A 1 348 ? -37.507 14.632 -20.233 1.00 43.31 328 ASP A N 1
ATOM 2248 C CA . ASP A 1 348 ? -36.484 15.698 -20.340 1.00 43.21 328 ASP A CA 1
ATOM 2249 C C . ASP A 1 348 ? -35.080 15.162 -20.340 1.00 34.38 328 ASP A C 1
ATOM 2250 O O . ASP A 1 348 ? -34.797 14.097 -19.775 1.00 33.67 328 ASP A O 1
ATOM 2255 N N . GLY A 1 349 ? -34.233 15.900 -21.039 1.00 34.64 329 GLY A N 1
ATOM 2256 C CA . GLY A 1 349 ? -32.846 15.572 -21.093 1.00 41.00 329 GLY A CA 1
ATOM 2257 C C . GLY A 1 349 ? -32.166 16.170 -19.884 1.00 38.67 329 GLY A C 1
ATOM 2258 O O . GLY A 1 349 ? -32.579 17.242 -19.429 1.00 39.87 329 GLY A O 1
ATOM 2259 N N . LEU A 1 350 ? -31.137 15.446 -19.403 1.00 41.49 330 LEU A N 1
ATOM 2260 C CA . LEU A 1 350 ? -30.201 15.897 -18.350 1.00 41.20 330 LEU A CA 1
ATOM 2261 C C . LEU A 1 350 ? -28.730 15.907 -18.816 1.00 40.95 330 LEU A C 1
ATOM 2262 O O . LEU A 1 350 ? -28.231 14.966 -19.467 1.00 35.71 330 LEU A O 1
ATOM 2267 N N . VAL A 1 351 ? -28.062 17.007 -18.503 1.00 35.35 331 VAL A N 1
ATOM 2268 C CA . VAL A 1 351 ? -26.660 17.159 -18.774 1.00 34.74 331 VAL A CA 1
ATOM 2269 C C . VAL A 1 351 ? -25.870 17.437 -17.438 1.00 35.42 331 VAL A C 1
ATOM 2270 O O . VAL A 1 351 ? -26.120 18.440 -16.734 1.00 32.84 331 VAL A O 1
ATOM 2274 N N . PHE A 1 352 ? -24.968 16.517 -17.085 1.00 33.85 332 PHE A N 1
ATOM 2275 C CA . PHE A 1 352 ? -24.143 16.605 -15.847 1.00 32.40 332 PHE A CA 1
ATOM 2276 C C . PHE A 1 352 ? -22.801 17.247 -16.058 1.00 32.16 332 PHE A C 1
ATOM 2277 O O . PHE A 1 352 ? -21.931 16.711 -16.753 1.00 27.83 332 PHE A O 1
ATOM 2285 N N . LEU A 1 353 ? -22.705 18.503 -15.614 1.00 29.79 333 LEU A N 1
ATOM 2286 C CA . LEU A 1 353 ? -21.490 19.275 -15.758 1.00 30.37 333 LEU A CA 1
ATOM 2287 C C . LEU A 1 353 ? -20.432 18.919 -14.693 1.00 30.09 333 LEU A C 1
ATOM 2288 O O . LEU A 1 353 ? -20.250 19.673 -13.699 1.00 35.91 333 LEU A O 1
ATOM 2293 N N . LEU A 1 354 ? -19.833 17.758 -14.853 1.00 29.27 334 LEU A N 1
ATOM 2294 C CA . LEU A 1 354 ? -18.819 17.231 -13.965 1.00 30.04 334 LEU A CA 1
ATOM 2295 C C . LEU A 1 354 ? -17.742 18.236 -13.736 1.00 32.13 334 LEU A C 1
ATOM 2296 O O . LEU A 1 354 ? -17.314 18.411 -12.570 1.00 33.70 334 LEU A O 1
ATOM 2301 N N . ALA A 1 355 ? -17.379 19.012 -14.775 1.00 32.99 335 ALA A N 1
ATOM 2302 C CA . ALA A 1 355 ? -16.284 19.993 -14.591 1.00 32.93 335 ALA A CA 1
ATOM 2303 C C . ALA A 1 355 ? -16.692 21.105 -13.681 1.00 35.31 335 ALA A C 1
ATOM 2304 O O . ALA A 1 355 ? -15.829 21.661 -12.993 1.00 34.20 335 ALA A O 1
ATOM 2306 N N . ALA A 1 356 ? -17.971 21.502 -13.759 1.00 33.51 336 ALA A N 1
ATOM 2307 C CA . ALA A 1 356 ? -18.552 22.471 -12.811 1.00 32.49 336 ALA A CA 1
ATOM 2308 C C . ALA A 1 356 ? -18.615 21.968 -11.390 1.00 25.09 336 ALA A C 1
ATOM 2309 O O . ALA A 1 356 ? -18.298 22.688 -10.492 1.00 29.63 336 ALA A O 1
ATOM 2311 N N . ALA A 1 357 ? -19.139 20.776 -11.225 1.00 26.72 337 ALA A N 1
ATOM 2312 C CA . ALA A 1 357 ? -19.270 20.142 -9.976 1.00 30.86 337 ALA A CA 1
ATOM 2313 C C . ALA A 1 357 ? -17.921 19.894 -9.262 1.00 32.59 337 ALA A C 1
ATOM 2314 O O . ALA A 1 357 ? -17.839 19.841 -7.987 1.00 28.76 337 ALA A O 1
ATOM 2316 N N . ASN A 1 358 ? -16.865 19.743 -10.070 1.00 32.65 338 ASN A N 1
ATOM 2317 C CA . ASN A 1 358 ? -15.547 19.525 -9.526 1.00 32.41 338 ASN A CA 1
ATOM 2318 C C . ASN A 1 358 ? -14.918 20.858 -9.105 1.00 29.98 338 ASN A C 1
ATOM 2319 O O . ASN A 1 358 ? -13.863 20.863 -8.571 1.00 29.17 338 ASN A O 1
ATOM 2324 N N . ARG A 1 359 ? -15.580 21.965 -9.398 1.00 28.57 339 ARG A N 1
ATOM 2325 C CA . ARG A 1 359 ? -15.243 23.257 -8.824 1.00 29.90 339 ARG A CA 1
ATOM 2326 C C . ARG A 1 359 ? -16.291 23.882 -7.882 1.00 26.47 339 ARG A C 1
ATOM 2327 O O . ARG A 1 359 ? -16.359 25.094 -7.683 1.00 25.93 339 ARG A O 1
ATOM 2335 N N . ASP A 1 360 ? -17.009 23.028 -7.215 1.00 27.21 340 ASP A N 1
ATOM 2336 C CA . ASP A 1 360 ? -18.155 23.458 -6.387 1.00 29.12 340 ASP A CA 1
ATOM 2337 C C . ASP A 1 360 ? -17.577 24.048 -5.087 1.00 30.71 340 ASP A C 1
ATOM 2338 O O . ASP A 1 360 ? -16.928 23.335 -4.347 1.00 29.01 340 ASP A O 1
ATOM 2343 N N . GLU A 1 361 ? -17.765 25.351 -4.886 1.00 34.50 341 GLU A N 1
ATOM 2344 C CA . GLU A 1 361 ? -17.288 26.093 -3.678 1.00 36.25 341 GLU A CA 1
ATOM 2345 C C . GLU A 1 361 ? -17.925 25.526 -2.424 1.00 41.59 341 GLU A C 1
ATOM 2346 O O . GLU A 1 361 ? -17.413 25.730 -1.355 1.00 43.07 341 GLU A O 1
ATOM 2352 N N . ALA A 1 362 ? -19.045 24.810 -2.515 1.00 31.44 342 ALA A N 1
ATOM 2353 C CA . ALA A 1 362 ? -19.574 24.165 -1.318 1.00 38.03 342 ALA A CA 1
ATOM 2354 C C . ALA A 1 362 ? -18.746 22.968 -0.885 1.00 38.45 342 ALA A C 1
ATOM 2355 O O . ALA A 1 362 ? -18.927 22.444 0.198 1.00 37.07 342 ALA A O 1
ATOM 2357 N N . VAL A 1 363 ? -17.863 22.480 -1.741 1.00 33.11 343 VAL A N 1
ATOM 2358 C CA . VAL A 1 363 ? -17.124 21.303 -1.453 1.00 33.00 343 VAL A CA 1
ATOM 2359 C C . VAL A 1 363 ? -15.601 21.558 -1.323 1.00 33.97 343 VAL A C 1
ATOM 2360 O O . VAL A 1 363 ? -14.965 20.917 -0.512 1.00 34.59 343 VAL A O 1
ATOM 2364 N N . PHE A 1 364 ? -15.043 22.380 -2.200 1.00 33.97 344 PHE A N 1
ATOM 2365 C CA . PHE A 1 364 ? -13.585 22.605 -2.309 1.00 33.42 344 PHE A CA 1
ATOM 2366 C C . PHE A 1 364 ? -13.337 24.039 -2.021 1.00 33.31 344 PHE A C 1
ATOM 2367 O O . PHE A 1 364 ? -13.879 24.887 -2.741 1.00 36.17 344 PHE A O 1
ATOM 2375 N N . SER A 1 365 ? -12.490 24.381 -1.034 1.00 33.82 345 SER A N 1
ATOM 2376 C CA . SER A 1 365 ? -12.156 25.817 -0.934 1.00 32.46 345 SER A CA 1
ATOM 2377 C C . SER A 1 365 ? -11.188 26.185 -2.080 1.00 31.66 345 SER A C 1
ATOM 2378 O O . SER A 1 365 ? -10.394 25.353 -2.481 1.00 33.43 345 SER A O 1
ATOM 2381 N N . GLU A 1 366 ? -11.268 27.439 -2.523 1.00 32.55 346 GLU A N 1
ATOM 2382 C CA . GLU A 1 366 ? -10.513 27.999 -3.608 1.00 40.88 346 GLU A CA 1
ATOM 2383 C C . GLU A 1 366 ? -10.565 27.031 -4.777 1.00 36.12 346 GLU A C 1
ATOM 2384 O O . GLU A 1 366 ? -9.524 26.501 -5.209 1.00 30.43 346 GLU A O 1
ATOM 2390 N N . PRO A 1 367 ? -11.790 26.755 -5.281 1.00 33.27 347 PRO A N 1
ATOM 2391 C CA . PRO A 1 367 ? -11.923 25.591 -6.155 1.00 31.57 347 PRO A CA 1
ATOM 2392 C C . PRO A 1 367 ? -11.200 25.759 -7.522 1.00 28.66 347 PRO A C 1
ATOM 2393 O O . PRO A 1 367 ? -10.896 24.777 -8.169 1.00 32.25 347 PRO A O 1
ATOM 2397 N N . GLU A 1 368 ? -10.952 26.989 -7.906 1.00 30.43 348 GLU A N 1
ATOM 2398 C CA . GLU A 1 368 ? -10.297 27.357 -9.153 1.00 36.91 348 GLU A CA 1
ATOM 2399 C C . GLU A 1 368 ? -8.772 27.215 -8.978 1.00 39.57 348 GLU A C 1
ATOM 2400 O O . GLU A 1 368 ? -8.043 27.266 -9.969 1.00 33.45 348 GLU A O 1
ATOM 2406 N N . ALA A 1 369 ? -8.270 26.974 -7.756 1.00 31.00 349 ALA A N 1
ATOM 2407 C CA . ALA A 1 369 ? -6.851 26.763 -7.575 1.00 31.22 349 ALA A CA 1
ATOM 2408 C C . ALA A 1 369 ? -6.500 25.327 -7.690 1.00 28.55 349 ALA A C 1
ATOM 2409 O O . ALA A 1 369 ? -7.184 24.468 -7.189 1.00 32.63 349 ALA A O 1
ATOM 2411 N N . PHE A 1 370 ? -5.379 25.048 -8.367 1.00 27.22 350 PHE A N 1
ATOM 2412 C CA . PHE A 1 370 ? -4.797 23.711 -8.414 1.00 28.51 350 PHE A CA 1
ATOM 2413 C C . PHE A 1 370 ? -3.899 23.650 -7.181 1.00 27.95 350 PHE A C 1
ATOM 2414 O O . PHE A 1 370 ? -3.073 24.434 -7.036 1.00 28.62 350 PHE A O 1
ATOM 2422 N N . ASP A 1 371 ? -4.087 22.686 -6.322 1.00 31.88 351 ASP A N 1
ATOM 2423 C CA . ASP A 1 371 ? -3.457 22.690 -5.012 1.00 32.60 351 ASP A CA 1
ATOM 2424 C C . ASP A 1 371 ? -3.296 21.278 -4.591 1.00 28.65 351 ASP A C 1
ATOM 2425 O O . ASP A 1 371 ? -4.269 20.666 -4.162 1.00 29.19 351 ASP A O 1
ATOM 2430 N N . ILE A 1 372 ? -2.065 20.759 -4.681 1.00 27.41 352 ILE A N 1
ATOM 2431 C CA . ILE A 1 372 ? -1.816 19.401 -4.280 1.00 28.53 352 ILE A CA 1
ATOM 2432 C C . ILE A 1 372 ? -1.834 19.187 -2.718 1.00 27.85 352 ILE A C 1
ATOM 2433 O O . ILE A 1 372 ? -1.752 18.070 -2.269 1.00 29.46 352 ILE A O 1
ATOM 2438 N N . HIS A 1 373 ? -2.010 20.221 -1.958 1.00 28.47 353 HIS A N 1
ATOM 2439 C CA . HIS A 1 373 ? -2.057 20.118 -0.470 1.00 35.76 353 HIS A CA 1
ATOM 2440 C C . HIS A 1 373 ? -3.485 20.325 0.031 1.00 40.25 353 HIS A C 1
ATOM 2441 O O . HIS A 1 373 ? -3.686 20.453 1.261 1.00 36.09 353 HIS A O 1
ATOM 2448 N N . ARG A 1 374 ? -4.463 20.431 -0.879 1.00 34.01 354 ARG A N 1
ATOM 2449 C CA . ARG A 1 374 ? -5.828 20.675 -0.408 1.00 33.79 354 ARG A CA 1
ATOM 2450 C C . ARG A 1 374 ? -6.323 19.494 0.418 1.00 33.39 354 ARG A C 1
ATOM 2451 O O . ARG A 1 374 ? -5.827 18.407 0.265 1.00 33.15 354 ARG A O 1
ATOM 2459 N N . SER A 1 375 ? -7.263 19.704 1.343 1.00 33.02 355 SER A N 1
ATOM 2460 C CA . SER A 1 375 ? -7.808 18.517 2.089 1.00 34.28 355 SER A CA 1
ATOM 2461 C C . SER A 1 375 ? -8.548 17.627 1.114 1.00 34.10 355 SER A C 1
ATOM 2462 O O . SER A 1 375 ? -9.194 18.112 0.188 1.00 35.89 355 SER A O 1
ATOM 2465 N N . ALA A 1 376 ? -8.481 16.340 1.340 1.00 33.31 356 ALA A N 1
ATOM 2466 C CA . ALA A 1 376 ? -8.950 15.384 0.424 1.00 36.34 356 ALA A CA 1
ATOM 2467 C C . ALA A 1 376 ? -10.479 15.408 0.448 1.00 42.59 356 ALA A C 1
ATOM 2468 O O . ALA A 1 376 ? -11.087 15.415 1.513 1.00 37.29 356 ALA A O 1
ATOM 2470 N N . ARG A 1 377 ? -11.095 15.546 -0.728 1.00 36.28 357 ARG A N 1
ATOM 2471 C CA . ARG A 1 377 ? -12.533 15.570 -0.870 1.00 33.01 357 ARG A CA 1
ATOM 2472 C C . ARG A 1 377 ? -12.847 14.718 -2.106 1.00 42.51 357 ARG A C 1
ATOM 2473 O O . ARG A 1 377 ? -12.010 14.634 -3.007 1.00 32.04 357 ARG A O 1
ATOM 2481 N N . ARG A 1 378 ? -14.016 14.090 -2.152 1.00 40.15 358 ARG A N 1
ATOM 2482 C CA . ARG A 1 378 ? -14.387 13.224 -3.296 1.00 39.10 358 ARG A CA 1
ATOM 2483 C C . ARG A 1 378 ? -14.829 14.079 -4.431 1.00 31.50 358 ARG A C 1
ATOM 2484 O O . ARG A 1 378 ? -15.338 15.190 -4.263 1.00 30.64 358 ARG A O 1
ATOM 2492 N N . HIS A 1 379 ? -14.466 13.669 -5.625 1.00 33.90 359 HIS A N 1
ATOM 2493 C CA . HIS A 1 379 ? -14.778 14.486 -6.786 1.00 31.00 359 HIS A CA 1
ATOM 2494 C C . HIS A 1 379 ? -15.578 13.586 -7.703 1.00 31.49 359 HIS A C 1
ATOM 2495 O O . HIS A 1 379 ? -15.780 12.443 -7.345 1.00 30.03 359 HIS A O 1
ATOM 2502 N N . VAL A 1 380 ? -16.055 14.099 -8.830 1.00 29.68 360 VAL A N 1
ATOM 2503 C CA . VAL A 1 380 ? -16.864 13.265 -9.746 1.00 30.87 360 VAL A CA 1
ATOM 2504 C C . VAL A 1 380 ? -16.225 13.254 -11.163 1.00 35.07 360 VAL A C 1
ATOM 2505 O O . VAL A 1 380 ? -16.939 13.247 -12.165 1.00 28.31 360 VAL A O 1
ATOM 2509 N N . ALA A 1 381 ? -14.895 13.209 -11.234 1.00 31.26 361 ALA A N 1
ATOM 2510 C CA . ALA A 1 381 ? -14.218 13.163 -12.544 1.00 31.02 361 ALA A CA 1
ATOM 2511 C C . ALA A 1 381 ? -14.504 11.890 -13.246 1.00 33.90 361 ALA A C 1
ATOM 2512 O O . ALA A 1 381 ? -14.380 11.843 -14.458 1.00 30.71 361 ALA A O 1
ATOM 2514 N N . PHE A 1 382 ? -14.769 10.849 -12.475 1.00 30.86 362 PHE A N 1
ATOM 2515 C CA . PHE A 1 382 ? -15.160 9.585 -12.984 1.00 30.89 362 PHE A CA 1
ATOM 2516 C C . PHE A 1 382 ? -16.671 9.379 -13.030 1.00 29.07 362 PHE A C 1
ATOM 2517 O O . PHE A 1 382 ? -17.133 8.287 -13.236 1.00 32.11 362 PHE A O 1
ATOM 2525 N N . GLY A 1 383 ? -17.432 10.437 -12.872 1.00 30.34 363 GLY A N 1
ATOM 2526 C CA . GLY A 1 383 ? -18.883 10.281 -12.805 1.00 33.54 363 GLY A CA 1
ATOM 2527 C C . GLY A 1 383 ? -19.340 9.704 -11.489 1.00 35.56 363 GLY A C 1
ATOM 2528 O O . GLY A 1 383 ? -18.619 9.828 -10.493 1.00 34.73 363 GLY A O 1
ATOM 2529 N N . TYR A 1 384 ? -20.530 9.115 -11.463 1.00 34.38 364 TYR A N 1
ATOM 2530 C CA . TYR A 1 384 ? -21.193 8.750 -10.179 1.00 32.92 364 TYR A CA 1
ATOM 2531 C C . TYR A 1 384 ? -22.350 7.848 -10.529 1.00 38.45 364 TYR A C 1
ATOM 2532 O O . TYR A 1 384 ? -22.821 7.873 -11.677 1.00 33.05 364 TYR A O 1
ATOM 2541 N N . GLY A 1 385 ? -22.787 7.027 -9.568 1.00 38.32 365 GLY A N 1
ATOM 2542 C CA . GLY A 1 385 ? -23.891 6.085 -9.800 1.00 37.45 365 GLY A CA 1
ATOM 2543 C C . GLY A 1 385 ? -23.384 4.839 -10.503 1.00 37.51 365 GLY A C 1
ATOM 2544 O O . GLY A 1 385 ? -22.182 4.625 -10.556 1.00 35.77 365 GLY A O 1
ATOM 2545 N N . PRO A 1 386 ? -24.293 4.027 -11.086 1.00 34.71 366 PRO A N 1
ATOM 2546 C CA . PRO A 1 386 ? -23.930 2.724 -11.653 1.00 39.69 366 PRO A CA 1
ATOM 2547 C C . PRO A 1 386 ? -22.867 2.742 -12.780 1.00 34.19 366 PRO A C 1
ATOM 2548 O O . PRO A 1 386 ? -22.146 1.765 -12.922 1.00 33.36 366 PRO A O 1
ATOM 2552 N N . HIS A 1 387 ? -22.808 3.832 -13.553 1.00 34.54 367 HIS A N 1
ATOM 2553 C CA . HIS A 1 387 ? -21.863 3.915 -14.665 1.00 35.13 367 HIS A CA 1
ATOM 2554 C C . HIS A 1 387 ? -20.529 4.553 -14.258 1.00 39.08 367 HIS A C 1
ATOM 2555 O O . HIS A 1 387 ? -19.696 4.784 -15.119 1.00 36.20 367 HIS A O 1
ATOM 2562 N N . GLN A 1 388 ? -20.324 4.835 -12.963 1.00 34.58 368 GLN A N 1
ATOM 2563 C CA . GLN A 1 388 ? -19.016 5.341 -12.519 1.00 36.35 368 GLN A CA 1
ATOM 2564 C C . GLN A 1 388 ? -17.851 4.595 -13.138 1.00 28.88 368 GLN A C 1
ATOM 2565 O O . GLN A 1 388 ? -17.788 3.398 -13.082 1.00 31.52 368 GLN A O 1
ATOM 2571 N N . CYS A 1 389 ? -16.892 5.331 -13.655 1.00 32.52 369 CYS A N 1
ATOM 2572 C CA . CYS A 1 389 ? -15.806 4.712 -14.437 1.00 32.16 369 CYS A CA 1
ATOM 2573 C C . CYS A 1 389 ? -15.334 3.373 -13.960 1.00 34.91 369 CYS A C 1
ATOM 2574 O O . CYS A 1 389 ? -14.756 3.242 -12.883 1.00 33.30 369 CYS A O 1
ATOM 2577 N N . LEU A 1 390 ? -15.507 2.346 -14.796 1.00 35.15 370 LEU A N 1
ATOM 2578 C CA . LEU A 1 390 ? -14.998 1.049 -14.493 1.00 31.13 370 LEU A CA 1
ATOM 2579 C C . LEU A 1 390 ? -13.490 0.983 -14.485 1.00 33.23 370 LEU A C 1
ATOM 2580 O O . LEU A 1 390 ? -12.925 0.062 -13.894 1.00 36.34 370 LEU A O 1
ATOM 2585 N N . GLY A 1 391 ? -12.852 1.884 -15.213 1.00 37.25 371 GLY A N 1
ATOM 2586 C CA . GLY A 1 391 ? -11.410 1.834 -15.378 1.00 40.99 371 GLY A CA 1
ATOM 2587 C C . GLY A 1 391 ? -10.654 2.697 -14.385 1.00 39.34 371 GLY A C 1
ATOM 2588 O O . GLY A 1 391 ? -9.452 2.888 -14.528 1.00 34.30 371 GLY A O 1
ATOM 2589 N N . GLN A 1 392 ? -11.362 3.235 -13.396 1.00 31.94 372 GLN A N 1
ATOM 2590 C CA . GLN A 1 392 ? -10.774 4.277 -12.601 1.00 34.00 372 GLN A CA 1
ATOM 2591 C C . GLN A 1 392 ? -9.545 3.870 -11.754 1.00 30.82 372 GLN A C 1
ATOM 2592 O O . GLN A 1 392 ? -8.608 4.658 -11.626 1.00 30.99 372 GLN A O 1
ATOM 2598 N N . ASN A 1 393 ? -9.495 2.647 -11.246 1.00 31.07 373 ASN A N 1
ATOM 2599 C CA . ASN A 1 393 ? -8.287 2.160 -10.558 1.00 35.76 373 ASN A CA 1
ATOM 2600 C C . ASN A 1 393 ? -7.114 2.052 -11.525 1.00 36.26 373 ASN A C 1
ATOM 2601 O O . ASN A 1 393 ? -6.004 2.470 -11.215 1.00 34.00 373 ASN A O 1
ATOM 2606 N N . LEU A 1 394 ? -7.359 1.522 -12.721 1.00 38.07 374 LEU A N 1
ATOM 2607 C CA . LEU A 1 394 ? -6.309 1.436 -13.709 1.00 35.38 374 LEU A CA 1
ATOM 2608 C C . LEU A 1 394 ? -5.844 2.830 -14.086 1.00 32.26 374 LEU A C 1
ATOM 2609 O O . LEU A 1 394 ? -4.647 3.077 -14.195 1.00 32.65 374 LEU A O 1
ATOM 2614 N N . ALA A 1 395 ? -6.796 3.730 -14.317 1.00 33.26 375 ALA A N 1
ATOM 2615 C CA . ALA A 1 395 ? -6.458 5.108 -14.729 1.00 34.08 375 ALA A CA 1
ATOM 2616 C C . ALA A 1 395 ? -5.592 5.839 -13.669 1.00 34.66 375 ALA A C 1
ATOM 2617 O O . ALA A 1 395 ? -4.564 6.469 -13.970 1.00 31.65 375 ALA A O 1
ATOM 2619 N N . ARG A 1 396 ? -5.970 5.711 -12.418 1.00 32.59 376 ARG A N 1
ATOM 2620 C CA . ARG A 1 396 ? -5.170 6.337 -11.355 1.00 33.65 376 ARG A CA 1
ATOM 2621 C C . ARG A 1 396 ? -3.737 5.762 -11.283 1.00 30.72 376 ARG A C 1
ATOM 2622 O O . ARG A 1 396 ? -2.823 6.487 -11.087 1.00 31.14 376 ARG A O 1
ATOM 2630 N N . MET A 1 397 ? -3.579 4.460 -11.414 1.00 33.31 377 MET A N 1
ATOM 2631 C CA . MET A 1 397 ? -2.283 3.813 -11.431 1.00 35.14 377 MET A CA 1
ATOM 2632 C C . MET A 1 397 ? -1.434 4.263 -12.638 1.00 34.43 377 MET A C 1
ATOM 2633 O O . MET A 1 397 ? -0.289 4.692 -12.496 1.00 33.47 377 MET A O 1
ATOM 2638 N N . GLU A 1 398 ? -2.046 4.327 -13.811 1.00 35.30 378 GLU A N 1
ATOM 2639 C CA . GLU A 1 398 ? -1.329 4.807 -15.018 1.00 33.66 378 GLU A CA 1
ATOM 2640 C C . GLU A 1 398 ? -0.799 6.194 -14.827 1.00 30.22 378 GLU A C 1
ATOM 2641 O O . GLU A 1 398 ? 0.368 6.505 -15.101 1.00 30.55 378 GLU A O 1
ATOM 2647 N N . LEU A 1 399 ? -1.641 7.046 -14.299 1.00 32.93 379 LEU A N 1
ATOM 2648 C CA . LEU A 1 399 ? -1.229 8.393 -14.064 1.00 34.59 379 LEU A CA 1
ATOM 2649 C C . LEU A 1 399 ? -0.100 8.528 -13.042 1.00 34.12 379 LEU A C 1
ATOM 2650 O O . LEU A 1 399 ? 0.788 9.366 -13.199 1.00 32.69 379 LEU A O 1
ATOM 2655 N N . GLU A 1 400 ? -0.177 7.762 -11.961 1.00 34.71 380 GLU A N 1
ATOM 2656 C CA . GLU A 1 400 ? 0.883 7.807 -10.965 1.00 38.12 380 GLU A CA 1
ATOM 2657 C C . GLU A 1 400 ? 2.193 7.358 -11.592 1.00 32.76 380 GLU A C 1
ATOM 2658 O O . GLU A 1 400 ? 3.231 7.996 -11.434 1.00 34.58 380 GLU A O 1
ATOM 2664 N N . VAL A 1 401 ? 2.136 6.222 -12.271 1.00 36.87 381 VAL A N 1
ATOM 2665 C CA . VAL A 1 401 ? 3.342 5.673 -12.886 1.00 36.28 381 VAL A CA 1
ATOM 2666 C C . VAL A 1 401 ? 3.911 6.668 -13.869 1.00 41.02 381 VAL A C 1
ATOM 2667 O O . VAL A 1 401 ? 5.093 7.010 -13.777 1.00 36.54 381 VAL A O 1
ATOM 2671 N N . ALA A 1 402 ? 3.066 7.181 -14.777 1.00 35.02 382 ALA A N 1
ATOM 2672 C CA . ALA A 1 402 ? 3.552 8.069 -15.820 1.00 34.25 382 ALA A CA 1
ATOM 2673 C C . ALA A 1 402 ? 4.119 9.330 -15.267 1.00 33.48 382 ALA A C 1
ATOM 2674 O O . ALA A 1 402 ? 5.212 9.814 -15.680 1.00 35.21 382 ALA A O 1
ATOM 2676 N N . LEU A 1 403 ? 3.406 9.929 -14.315 1.00 32.85 383 LEU A N 1
ATOM 2677 C CA . LEU A 1 403 ? 3.885 11.199 -13.816 1.00 33.88 383 LEU A CA 1
ATOM 2678 C C . LEU A 1 403 ? 5.173 11.048 -12.979 1.00 28.84 383 LEU A C 1
ATOM 2679 O O . LEU A 1 403 ? 6.038 11.915 -13.062 1.00 29.14 383 LEU A O 1
ATOM 2684 N N . GLY A 1 404 ? 5.275 9.961 -12.233 1.00 33.53 384 GLY A N 1
ATOM 2685 C CA . GLY A 1 404 ? 6.437 9.725 -11.392 1.00 34.45 384 GLY A CA 1
ATOM 2686 C C . GLY A 1 404 ? 7.635 9.572 -12.284 1.00 38.94 384 GLY A C 1
ATOM 2687 O O . GLY A 1 404 ? 8.664 10.166 -12.026 1.00 37.89 384 GLY A O 1
ATOM 2688 N N . ALA A 1 405 ? 7.478 8.799 -13.355 1.00 38.24 385 ALA A N 1
ATOM 2689 C CA . ALA A 1 405 ? 8.538 8.622 -14.301 1.00 37.24 385 ALA A CA 1
ATOM 2690 C C . ALA A 1 405 ? 8.906 9.918 -15.008 1.00 37.54 385 ALA A C 1
ATOM 2691 O O . ALA A 1 405 ? 10.070 10.218 -15.151 1.00 43.83 385 ALA A O 1
ATOM 2693 N N . VAL A 1 406 ? 7.949 10.731 -15.442 1.00 36.05 386 VAL A N 1
ATOM 2694 C CA . VAL A 1 406 ? 8.316 11.980 -16.055 1.00 32.61 386 VAL A CA 1
ATOM 2695 C C . VAL A 1 406 ? 9.154 12.833 -15.122 1.00 39.58 386 VAL A C 1
ATOM 2696 O O . VAL A 1 406 ? 10.106 13.547 -15.563 1.00 33.08 386 VAL A O 1
ATOM 2700 N N . LEU A 1 407 ? 8.727 12.899 -13.858 1.00 37.94 387 LEU A N 1
ATOM 2701 C CA . LEU A 1 407 ? 9.435 13.753 -12.895 1.00 40.43 387 LEU A CA 1
ATOM 2702 C C . LEU A 1 407 ? 10.897 13.274 -12.704 1.00 34.50 387 LEU A C 1
ATOM 2703 O O . LEU A 1 407 ? 11.792 14.072 -12.646 1.00 42.25 387 LEU A O 1
ATOM 2708 N N . GLU A 1 408 ? 11.094 11.978 -12.631 1.00 37.28 388 GLU A N 1
ATOM 2709 C CA . GLU A 1 408 ? 12.424 11.416 -12.478 1.00 44.57 388 GLU A CA 1
ATOM 2710 C C . GLU A 1 408 ? 13.274 11.530 -13.741 1.00 43.37 388 GLU A C 1
ATOM 2711 O O . GLU A 1 408 ? 14.426 11.895 -13.669 1.00 43.77 388 GLU A O 1
ATOM 2717 N N . ARG A 1 409 ? 12.704 11.198 -14.887 1.00 41.16 389 ARG A N 1
ATOM 2718 C CA . ARG A 1 409 ? 13.448 11.107 -16.153 1.00 38.99 389 ARG A CA 1
ATOM 2719 C C . ARG A 1 409 ? 13.604 12.398 -16.941 1.00 43.35 389 ARG A C 1
ATOM 2720 O O . ARG A 1 409 ? 14.569 12.517 -17.702 1.00 42.01 389 ARG A O 1
ATOM 2728 N N . LEU A 1 410 ? 12.709 13.372 -16.750 1.00 39.04 390 LEU A N 1
ATOM 2729 C CA . LEU A 1 410 ? 12.740 14.630 -17.464 1.00 34.13 390 LEU A CA 1
ATOM 2730 C C . LEU A 1 410 ? 12.637 15.810 -16.526 1.00 36.47 390 LEU A C 1
ATOM 2731 O O . LEU A 1 410 ? 11.739 16.667 -16.681 1.00 39.60 390 LEU A O 1
ATOM 2736 N N . PRO A 1 411 ? 13.572 15.928 -15.566 1.00 39.34 391 PRO A N 1
ATOM 2737 C CA . PRO A 1 411 ? 13.375 16.876 -14.459 1.00 37.93 391 PRO A CA 1
ATOM 2738 C C . PRO A 1 411 ? 13.364 18.284 -14.927 1.00 36.06 391 PRO A C 1
ATOM 2739 O O . PRO A 1 411 ? 12.827 19.148 -14.262 1.00 40.00 391 PRO A O 1
ATOM 2743 N N . ALA A 1 412 ? 13.952 18.562 -16.075 1.00 36.18 392 ALA A N 1
ATOM 2744 C CA . ALA A 1 412 ? 13.998 19.958 -16.557 1.00 35.68 392 ALA A CA 1
ATOM 2745 C C . ALA A 1 412 ? 12.994 20.165 -17.729 1.00 36.06 392 ALA A C 1
ATOM 2746 O O . ALA A 1 412 ? 13.161 21.071 -18.551 1.00 34.95 392 ALA A O 1
ATOM 2748 N N . LEU A 1 413 ? 11.999 19.287 -17.857 1.00 37.79 393 LEU A N 1
ATOM 2749 C CA . LEU A 1 413 ? 10.921 19.521 -18.846 1.00 33.60 393 LEU A CA 1
ATOM 2750 C C . LEU A 1 413 ? 10.418 20.932 -18.887 1.00 34.25 393 LEU A C 1
ATOM 2751 O O . LEU A 1 413 ? 10.189 21.570 -17.863 1.00 34.22 393 LEU A O 1
ATOM 2756 N N A ARG A 1 414 ? 10.288 21.456 -20.097 0.50 34.89 394 ARG A N 1
ATOM 2757 N N B ARG A 1 414 ? 10.251 21.455 -20.089 0.50 33.55 394 ARG A N 1
ATOM 2758 C CA A ARG A 1 414 ? 9.719 22.759 -20.365 0.50 36.29 394 ARG A CA 1
ATOM 2759 C CA B ARG A 1 414 ? 9.665 22.757 -20.299 0.50 34.46 394 ARG A CA 1
ATOM 2760 C C A ARG A 1 414 ? 8.726 22.593 -21.544 0.50 40.12 394 ARG A C 1
ATOM 2761 C C B ARG A 1 414 ? 8.806 22.698 -21.583 0.50 38.95 394 ARG A C 1
ATOM 2762 O O A ARG A 1 414 ? 8.836 21.622 -22.333 0.50 36.49 394 ARG A O 1
ATOM 2763 O O B ARG A 1 414 ? 9.079 21.893 -22.485 0.50 37.89 394 ARG A O 1
ATOM 2778 N N . PRO A 1 415 ? 7.722 23.488 -21.630 1.00 36.34 395 PRO A N 1
ATOM 2779 C CA . PRO A 1 415 ? 6.893 23.563 -22.807 1.00 39.68 395 PRO A CA 1
ATOM 2780 C C . PRO A 1 415 ? 7.668 24.373 -23.801 1.00 39.82 395 PRO A C 1
ATOM 2781 O O . PRO A 1 415 ? 8.352 25.308 -23.387 1.00 34.29 395 PRO A O 1
ATOM 2785 N N . THR A 1 416 ? 7.484 24.096 -25.084 1.00 39.87 396 THR A N 1
ATOM 2786 C CA . THR A 1 416 ? 8.104 24.932 -26.140 1.00 38.07 396 THR A CA 1
ATOM 2787 C C . THR A 1 416 ? 7.135 25.792 -26.989 1.00 44.87 396 THR A C 1
ATOM 2788 O O . THR A 1 416 ? 7.565 26.470 -27.913 1.00 39.74 396 THR A O 1
ATOM 2792 N N . THR A 1 417 ? 5.841 25.787 -26.674 1.00 37.74 397 THR A N 1
ATOM 2793 C CA . THR A 1 417 ? 4.869 26.694 -27.299 1.00 37.57 397 THR A CA 1
ATOM 2794 C C . THR A 1 417 ? 4.032 27.316 -26.233 1.00 36.01 397 THR A C 1
ATOM 2795 O O . THR A 1 417 ? 3.901 26.768 -25.163 1.00 42.92 397 THR A O 1
ATOM 2799 N N . ASP A 1 418 ? 3.521 28.488 -26.518 1.00 34.47 398 ASP A N 1
ATOM 2800 C CA . ASP A 1 418 ? 2.603 29.158 -25.693 1.00 35.13 398 ASP A CA 1
ATOM 2801 C C . ASP A 1 418 ? 1.309 28.336 -25.461 1.00 40.79 398 ASP A C 1
ATOM 2802 O O . ASP A 1 418 ? 0.851 27.513 -26.273 1.00 38.83 398 ASP A O 1
ATOM 2807 N N . VAL A 1 419 ? 0.738 28.548 -24.288 1.00 39.78 399 VAL A N 1
ATOM 2808 C CA . VAL A 1 419 ? -0.497 27.915 -23.899 1.00 37.80 399 VAL A CA 1
ATOM 2809 C C . VAL A 1 419 ? -1.590 28.424 -24.827 1.00 36.20 399 VAL A C 1
ATOM 2810 O O . VAL A 1 419 ? -2.316 27.656 -25.370 1.00 33.26 399 VAL A O 1
ATOM 2814 N N . ALA A 1 420 ? -1.702 29.718 -25.022 1.00 34.82 400 ALA A N 1
ATOM 2815 C CA . ALA A 1 420 ? -2.747 30.225 -25.909 1.00 44.45 400 ALA A CA 1
ATOM 2816 C C . ALA A 1 420 ? -2.675 29.604 -27.298 1.00 48.20 400 ALA A C 1
ATOM 2817 O O . ALA A 1 420 ? -3.664 29.572 -27.998 1.00 52.68 400 ALA A O 1
ATOM 2819 N N . GLY A 1 421 ? -1.522 29.062 -27.674 1.00 50.54 401 GLY A N 1
ATOM 2820 C CA . GLY A 1 421 ? -1.352 28.460 -28.975 1.00 43.07 401 GLY A CA 1
ATOM 2821 C C . GLY A 1 421 ? -1.650 26.993 -29.089 1.00 44.93 401 GLY A C 1
ATOM 2822 O O . GLY A 1 421 ? -1.504 26.429 -30.181 1.00 44.32 401 GLY A O 1
ATOM 2823 N N . LEU A 1 422 ? -2.030 26.326 -28.002 1.00 37.31 402 LEU A N 1
ATOM 2824 C CA . LEU A 1 422 ? -2.313 24.925 -28.113 1.00 40.74 402 LEU A CA 1
ATOM 2825 C C . LEU A 1 422 ? -3.675 24.763 -28.820 1.00 40.33 402 LEU A C 1
ATOM 2826 O O . LEU A 1 422 ? -4.586 25.532 -28.630 1.00 35.59 402 LEU A O 1
ATOM 2831 N N . ARG A 1 423 ? -3.802 23.684 -29.543 1.00 37.90 403 ARG A N 1
ATOM 2832 C CA . ARG A 1 423 ? -5.071 23.328 -30.131 1.00 41.50 403 ARG A CA 1
ATOM 2833 C C . ARG A 1 423 ? -5.868 22.372 -29.253 1.00 32.23 403 ARG A C 1
ATOM 2834 O O . ARG A 1 423 ? -5.461 21.234 -29.014 1.00 34.40 403 ARG A O 1
ATOM 2842 N N . LEU A 1 424 ? -7.072 22.813 -28.895 1.00 38.28 404 LEU A N 1
ATOM 2843 C CA . LEU A 1 424 ? -7.909 22.062 -27.929 1.00 37.01 404 LEU A CA 1
ATOM 2844 C C . LEU A 1 424 ? -8.939 21.184 -28.561 1.00 35.94 404 LEU A C 1
ATOM 2845 O O . LEU A 1 424 ? -9.537 21.556 -29.536 1.00 36.38 404 LEU A O 1
ATOM 2850 N N . LYS A 1 425 ? -9.208 20.022 -27.991 1.00 32.39 405 LYS A N 1
ATOM 2851 C CA . LYS A 1 425 ? -10.266 19.170 -28.491 1.00 30.09 405 LYS A CA 1
ATOM 2852 C C . LYS A 1 425 ? -11.671 19.498 -27.913 1.00 30.46 405 LYS A C 1
ATOM 2853 O O . LYS A 1 425 ? -12.290 18.706 -27.214 1.00 32.28 405 LYS A O 1
ATOM 2859 N N . SER A 1 426 ? -12.156 20.669 -28.257 1.00 32.28 406 SER A N 1
ATOM 2860 C CA . SER A 1 426 ? -13.325 21.206 -27.665 1.00 35.43 406 SER A CA 1
ATOM 2861 C C . SER A 1 426 ? -14.581 20.497 -27.996 1.00 38.86 406 SER A C 1
ATOM 2862 O O . SER A 1 426 ? -15.518 20.664 -27.270 1.00 37.16 406 SER A O 1
ATOM 2865 N N . ASP A 1 427 ? -14.626 19.707 -29.067 1.00 36.67 407 ASP A N 1
ATOM 2866 C CA . ASP A 1 427 ? -15.885 19.038 -29.398 1.00 37.21 407 ASP A CA 1
ATOM 2867 C C . ASP A 1 427 ? -15.744 17.584 -29.226 1.00 39.80 407 ASP A C 1
ATOM 2868 O O . ASP A 1 427 ? -16.574 16.785 -29.653 1.00 38.78 407 ASP A O 1
ATOM 2873 N N . SER A 1 428 ? -14.680 17.200 -28.563 1.00 37.25 408 SER A N 1
ATOM 2874 C CA . SER A 1 428 ? -14.554 15.831 -28.208 1.00 30.25 408 SER A CA 1
ATOM 2875 C C . SER A 1 428 ? -15.206 15.504 -26.869 1.00 33.38 408 SER A C 1
ATOM 2876 O O . SER A 1 428 ? -15.254 16.307 -25.955 1.00 34.89 408 SER A O 1
ATOM 2879 N N . ALA A 1 429 ? -15.666 14.270 -26.749 1.00 32.23 409 ALA A N 1
ATOM 2880 C CA . ALA A 1 429 ? -16.208 13.786 -25.532 1.00 33.87 409 ALA A CA 1
ATOM 2881 C C . ALA A 1 429 ? -15.121 13.697 -24.441 1.00 35.68 409 ALA A C 1
ATOM 2882 O O . ALA A 1 429 ? -15.461 13.728 -23.269 1.00 38.25 409 ALA A O 1
ATOM 2884 N N . VAL A 1 430 ? -13.866 13.501 -24.850 1.00 33.00 410 VAL A N 1
ATOM 2885 C CA . VAL A 1 430 ? -12.698 13.523 -23.998 1.00 32.05 410 VAL A CA 1
ATOM 2886 C C . VAL A 1 430 ? -11.866 14.741 -24.330 1.00 33.86 410 VAL A C 1
ATOM 2887 O O . VAL A 1 430 ? -11.232 14.863 -25.389 1.00 31.98 410 VAL A O 1
ATOM 2891 N N . PHE A 1 431 ? -11.937 15.709 -23.443 1.00 27.67 411 PHE A N 1
ATOM 2892 C CA . PHE A 1 431 ? -11.227 16.954 -23.614 1.00 27.54 411 PHE A CA 1
ATOM 2893 C C . PHE A 1 431 ? -9.722 16.659 -23.633 1.00 26.52 411 PHE A C 1
ATOM 2894 O O . PHE A 1 431 ? -9.234 15.626 -23.113 1.00 30.93 411 PHE A O 1
ATOM 2902 N N . GLY A 1 432 ? -8.998 17.535 -24.291 1.00 31.82 412 GLY A N 1
ATOM 2903 C CA . GLY A 1 432 ? -7.581 17.408 -24.415 1.00 32.71 412 GLY A CA 1
ATOM 2904 C C . GLY A 1 432 ? -7.009 18.352 -25.445 1.00 36.46 412 GLY A C 1
ATOM 2905 O O . GLY A 1 432 ? -7.662 19.317 -25.882 1.00 34.47 412 GLY A O 1
ATOM 2906 N N . VAL A 1 433 ? -5.765 18.064 -25.804 1.00 36.45 413 VAL A N 1
ATOM 2907 C CA . VAL A 1 433 ? -5.022 18.860 -26.776 1.00 34.97 413 VAL A CA 1
ATOM 2908 C C . VAL A 1 433 ? -4.626 17.959 -27.976 1.00 33.44 413 VAL A C 1
ATOM 2909 O O . VAL A 1 433 ? -4.613 16.709 -27.914 1.00 32.53 413 VAL A O 1
ATOM 2913 N N . TYR A 1 434 ? -4.340 18.608 -29.084 1.00 32.64 414 TYR A N 1
ATOM 2914 C CA . TYR A 1 434 ? -3.912 17.839 -30.323 1.00 34.15 414 TYR A CA 1
ATOM 2915 C C . TYR A 1 434 ? -2.458 17.516 -30.288 1.00 32.23 414 TYR A C 1
ATOM 2916 O O . TYR A 1 434 ? -2.040 16.508 -30.789 1.00 41.49 414 TYR A O 1
ATOM 2925 N N . GLU A 1 435 ? -1.661 18.349 -29.635 1.00 35.27 415 GLU A N 1
ATOM 2926 C CA . GLU A 1 435 ? -0.249 18.014 -29.362 1.00 34.86 415 GLU A CA 1
ATOM 2927 C C . GLU A 1 435 ? 0.264 18.722 -28.087 1.00 31.85 415 GLU A C 1
ATOM 2928 O O . GLU A 1 435 ? -0.199 19.828 -27.784 1.00 34.61 415 GLU A O 1
ATOM 2934 N N . LEU A 1 436 ? 1.338 18.197 -27.506 1.00 35.86 416 LEU A N 1
ATOM 2935 C CA . LEU A 1 436 ? 2.078 18.946 -26.447 1.00 35.92 416 LEU A CA 1
ATOM 2936 C C . LEU A 1 436 ? 3.599 19.018 -26.681 1.00 31.83 416 LEU A C 1
ATOM 2937 O O . LEU A 1 436 ? 4.325 18.115 -26.264 1.00 32.47 416 LEU A O 1
ATOM 2942 N N . PRO A 1 437 ? 4.083 20.081 -27.354 1.00 34.60 417 PRO A N 1
ATOM 2943 C CA . PRO A 1 437 ? 5.504 20.187 -27.648 1.00 39.52 417 PRO A CA 1
ATOM 2944 C C . PRO A 1 437 ? 6.279 20.534 -26.370 1.00 35.64 417 PRO A C 1
ATOM 2945 O O . PRO A 1 437 ? 5.968 21.512 -25.734 1.00 32.29 417 PRO A O 1
ATOM 2949 N N . VAL A 1 438 ? 7.282 19.744 -26.051 1.00 37.48 418 VAL A N 1
ATOM 2950 C CA . VAL A 1 438 ? 8.123 19.984 -24.897 1.00 40.21 418 VAL A CA 1
ATOM 2951 C C . VAL A 1 438 ? 9.620 19.815 -25.194 1.00 42.73 418 VAL A C 1
ATOM 2952 O O . VAL A 1 438 ? 9.954 19.134 -26.146 1.00 42.88 418 VAL A O 1
ATOM 2956 N N . ALA A 1 439 ? 10.491 20.392 -24.359 1.00 41.94 419 ALA A N 1
ATOM 2957 C CA . ALA A 1 439 ? 11.951 20.095 -24.326 1.00 42.43 419 ALA A CA 1
ATOM 2958 C C . ALA A 1 439 ? 12.428 19.795 -22.879 1.00 45.44 419 ALA A C 1
ATOM 2959 O O . ALA A 1 439 ? 11.828 20.288 -21.906 1.00 39.85 419 ALA A O 1
ATOM 2961 N N . TRP A 1 440 ? 13.507 19.028 -22.747 1.00 36.86 420 TRP A N 1
ATOM 2962 C CA . TRP A 1 440 ? 14.079 18.668 -21.457 1.00 40.02 420 TRP A CA 1
ATOM 2963 C C . TRP A 1 440 ? 15.631 18.622 -21.440 1.00 42.35 420 TRP A C 1
ATOM 2964 O O . TRP A 1 440 ? 16.185 19.101 -22.459 1.00 45.43 420 TRP A O 1
ATOM 2975 N N . SER B 1 52 ? -51.326 -1.638 6.494 1.00 86.86 32 SER B N 1
ATOM 2976 C CA . SER B 1 52 ? -50.135 -1.949 7.317 1.00 86.76 32 SER B CA 1
ATOM 2977 C C . SER B 1 52 ? -49.228 -0.715 7.267 1.00 89.53 32 SER B C 1
ATOM 2978 O O . SER B 1 52 ? -49.691 0.377 6.961 1.00 92.13 32 SER B O 1
ATOM 2980 N N . ILE B 1 53 ? -47.957 -0.872 7.609 1.00 94.16 33 ILE B N 1
ATOM 2981 C CA . ILE B 1 53 ? -46.990 0.235 7.566 1.00 85.91 33 ILE B CA 1
ATOM 2982 C C . ILE B 1 53 ? -45.846 -0.239 6.677 1.00 78.33 33 ILE B C 1
ATOM 2983 O O . ILE B 1 53 ? -45.485 -1.424 6.671 1.00 78.52 33 ILE B O 1
ATOM 2988 N N . ALA B 1 54 ? -45.322 0.675 5.877 1.00 71.95 34 ALA B N 1
ATOM 2989 C CA . ALA B 1 54 ? -44.218 0.345 5.014 1.00 71.76 34 ALA B CA 1
ATOM 2990 C C . ALA B 1 54 ? -42.941 0.408 5.815 1.00 72.32 34 ALA B C 1
ATOM 2991 O O . ALA B 1 54 ? -42.795 1.226 6.709 1.00 74.89 34 ALA B O 1
ATOM 2993 N N . TRP B 1 55 ? -42.029 -0.493 5.490 1.00 74.44 35 TRP B N 1
ATOM 2994 C CA . TRP B 1 55 ? -40.737 -0.587 6.138 1.00 69.65 35 TRP B CA 1
ATOM 2995 C C . TRP B 1 55 ? -39.693 -0.862 5.063 1.00 65.68 35 TRP B C 1
ATOM 2996 O O . TRP B 1 55 ? -39.879 -1.820 4.283 1.00 60.70 35 TRP B O 1
ATOM 3007 N N . PRO B 1 56 ? -38.553 -0.127 5.081 1.00 59.27 36 PRO B N 1
ATOM 3008 C CA . PRO B 1 56 ? -38.066 0.856 6.071 1.00 58.24 36 PRO B CA 1
ATOM 3009 C C . PRO B 1 56 ? -38.769 2.163 6.102 1.00 56.17 36 PRO B C 1
ATOM 3010 O O . PRO B 1 56 ? -39.147 2.680 5.062 1.00 60.30 36 PRO B O 1
ATOM 3014 N N . VAL B 1 57 ? -38.894 2.718 7.295 1.00 55.51 37 VAL B N 1
ATOM 3015 C CA . VAL B 1 57 ? -39.412 4.057 7.498 1.00 54.76 37 VAL B CA 1
ATOM 3016 C C . VAL B 1 57 ? -38.181 4.936 7.429 1.00 62.82 37 VAL B C 1
ATOM 3017 O O . VAL B 1 57 ? -37.181 4.629 8.063 1.00 64.79 37 VAL B O 1
ATOM 3021 N N . ALA B 1 58 ? -38.231 6.021 6.668 1.00 58.78 38 ALA B N 1
ATOM 3022 C CA . ALA B 1 58 ? -37.046 6.835 6.442 1.00 64.11 38 ALA B CA 1
ATOM 3023 C C . ALA B 1 58 ? -36.740 7.719 7.637 1.00 58.20 38 ALA B C 1
ATOM 3024 O O . ALA B 1 58 ? -37.605 8.499 8.055 1.00 62.20 38 ALA B O 1
ATOM 3026 N N A ARG B 1 59 ? -35.520 7.621 8.159 0.50 54.41 39 ARG B N 1
ATOM 3027 N N B ARG B 1 59 ? -35.531 7.609 8.207 0.50 57.79 39 ARG B N 1
ATOM 3028 C CA A ARG B 1 59 ? -35.087 8.534 9.193 0.50 46.79 39 ARG B CA 1
ATOM 3029 C CA B ARG B 1 59 ? -35.116 8.581 9.221 0.50 52.07 39 ARG B CA 1
ATOM 3030 C C A ARG B 1 59 ? -34.638 9.825 8.493 0.50 46.12 39 ARG B C 1
ATOM 3031 C C B ARG B 1 59 ? -34.665 9.824 8.478 0.50 48.71 39 ARG B C 1
ATOM 3032 O O A ARG B 1 59 ? -33.700 9.825 7.699 0.50 47.63 39 ARG B O 1
ATOM 3033 O O B ARG B 1 59 ? -33.753 9.794 7.658 0.50 50.12 39 ARG B O 1
ATOM 3048 N N . THR B 1 60 ? -35.333 10.911 8.782 1.00 42.38 40 THR B N 1
ATOM 3049 C CA . THR B 1 60 ? -35.120 12.165 8.133 1.00 43.77 40 THR B CA 1
ATOM 3050 C C . THR B 1 60 ? -34.719 13.305 9.030 1.00 41.37 40 THR B C 1
ATOM 3051 O O . THR B 1 60 ? -34.564 14.377 8.531 1.00 41.58 40 THR B O 1
ATOM 3069 N N . PRO B 1 62 ? -31.801 14.501 12.007 1.00 37.76 42 PRO B N 1
ATOM 3070 C CA . PRO B 1 62 ? -30.604 13.968 12.634 1.00 43.26 42 PRO B CA 1
ATOM 3071 C C . PRO B 1 62 ? -30.773 13.635 14.156 1.00 44.03 42 PRO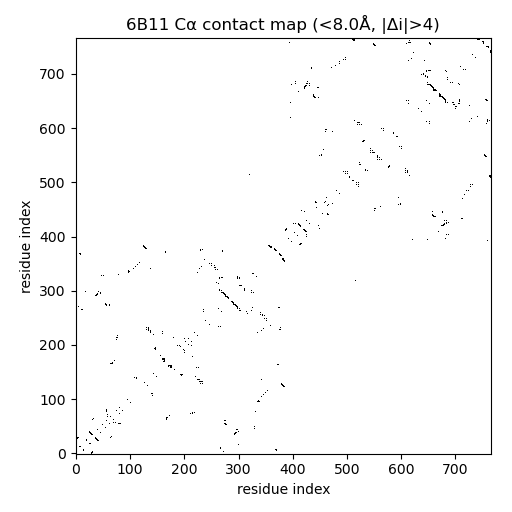 B C 1
ATOM 3072 O O . PRO B 1 62 ? -30.149 12.719 14.657 1.00 40.53 42 PRO B O 1
ATOM 3076 N N . PHE B 1 63 ? -31.608 14.390 14.848 1.00 47.05 43 PHE B N 1
ATOM 3077 C CA . PHE B 1 63 ? -31.753 14.282 16.291 1.00 45.81 43 PHE B CA 1
ATOM 3078 C C . PHE B 1 63 ? -33.009 13.537 16.815 1.00 50.56 43 PHE B C 1
ATOM 3079 O O . PHE B 1 63 ? -33.188 13.442 18.040 1.00 47.72 43 PHE B O 1
ATOM 3087 N N . SER B 1 64 ? -33.832 12.995 15.908 1.00 50.54 44 SER B N 1
ATOM 3088 C CA . SER B 1 64 ? -35.115 12.334 16.235 1.00 53.92 44 SER B CA 1
ATOM 3089 C C . SER B 1 64 ? -35.317 11.126 15.381 1.00 48.97 44 SER B C 1
ATOM 3090 O O . SER B 1 64 ? -35.194 11.225 14.165 1.00 49.97 44 SER B O 1
ATOM 3093 N N . PRO B 1 65 ? -35.671 9.985 15.983 1.00 49.93 45 PRO B N 1
ATOM 3094 C CA . PRO B 1 65 ? -36.114 8.914 15.095 1.00 51.90 45 PRO B CA 1
ATOM 3095 C C . PRO B 1 65 ? -37.515 9.299 14.537 1.00 43.84 45 PRO B C 1
ATOM 3096 O O . PRO B 1 65 ? -38.086 10.356 14.953 1.00 44.60 45 PRO B O 1
ATOM 3100 N N . PRO B 1 66 ? -37.997 8.567 13.526 1.00 41.38 46 PRO B N 1
ATOM 3101 C CA . PRO B 1 66 ? -39.279 8.979 12.864 1.00 48.32 46 PRO B CA 1
ATOM 3102 C C . PRO B 1 66 ? -40.437 9.086 13.857 1.00 49.70 46 PRO B C 1
ATOM 3103 O O . PRO B 1 66 ? -40.486 8.314 14.809 1.00 52.93 46 PRO B O 1
ATOM 3107 N N . GLU B 1 67 ? -41.328 10.046 13.662 1.00 55.45 47 GLU B N 1
ATOM 3108 C CA . GLU B 1 67 ? -42.511 10.234 14.537 1.00 64.92 47 GLU B CA 1
ATOM 3109 C C . GLU B 1 67 ? -43.313 8.964 14.826 1.00 61.50 47 GLU B C 1
ATOM 3110 O O . GLU B 1 67 ? -43.607 8.669 15.971 1.00 69.31 47 GLU B O 1
ATOM 3116 N N . GLN B 1 68 ? -43.600 8.179 13.801 1.00 64.62 48 GLN B N 1
ATOM 3117 C CA . GLN B 1 68 ? -44.343 6.921 13.958 1.00 66.43 48 GLN B CA 1
ATOM 3118 C C . GLN B 1 68 ? -43.883 6.129 15.141 1.00 68.61 48 GLN B C 1
ATOM 3119 O O . GLN B 1 68 ? -44.671 5.405 15.750 1.00 66.86 48 GLN B O 1
ATOM 3125 N N . TYR B 1 69 ? -42.589 6.233 15.425 1.00 64.96 49 TYR B N 1
ATOM 3126 C CA . TYR B 1 69 ? -41.953 5.394 16.420 1.00 61.25 49 TYR B CA 1
ATOM 3127 C C . TYR B 1 69 ? -42.631 5.491 17.796 1.00 60.68 49 TYR B C 1
ATOM 3128 O O . TYR B 1 69 ? -42.847 4.478 18.439 1.00 56.93 49 TYR B O 1
ATOM 3137 N N . ALA B 1 70 ? -42.913 6.714 18.243 1.00 60.22 50 ALA B N 1
ATOM 3138 C CA . ALA B 1 70 ? -43.530 6.980 19.543 1.00 64.13 50 ALA B CA 1
ATOM 3139 C C . ALA B 1 70 ? -44.883 6.283 19.597 1.00 68.57 50 ALA B C 1
ATOM 3140 O O . ALA B 1 70 ? -45.197 5.591 20.568 1.00 74.50 50 ALA B O 1
ATOM 3142 N N . ALA B 1 71 ? -45.643 6.467 18.513 1.00 68.25 51 ALA B N 1
ATOM 3143 C CA . ALA B 1 71 ? -46.968 5.859 18.324 1.00 71.25 51 ALA B CA 1
ATOM 3144 C C . ALA B 1 71 ? -46.950 4.341 18.361 1.00 68.96 51 ALA B C 1
ATOM 3145 O O . ALA B 1 71 ? -47.806 3.738 18.999 1.00 64.94 51 ALA B O 1
ATOM 3147 N N . LEU B 1 72 ? -45.997 3.716 17.683 1.00 59.76 52 LEU B N 1
ATOM 3148 C CA . LEU B 1 72 ? -45.875 2.266 17.765 1.00 64.78 52 LEU B CA 1
ATOM 3149 C C . LEU B 1 72 ? -45.568 1.794 19.211 1.00 69.47 52 LEU B C 1
ATOM 3150 O O . LEU B 1 72 ? -46.095 0.765 19.692 1.00 64.55 52 LEU B O 1
ATOM 3155 N N . ARG B 1 73 ? -44.690 2.528 19.898 1.00 67.69 53 ARG B N 1
ATOM 3156 C CA . ARG B 1 73 ? -44.338 2.181 21.280 1.00 65.32 53 ARG B CA 1
ATOM 3157 C C . ARG B 1 73 ? -45.598 2.214 22.163 1.00 65.83 53 ARG B C 1
ATOM 3158 O O . ARG B 1 73 ? -45.897 1.225 22.792 1.00 58.76 53 ARG B O 1
ATOM 3166 N N . ALA B 1 74 ? -46.318 3.341 22.162 1.00 65.86 54 ALA B N 1
ATOM 3167 C CA . ALA B 1 74 ? -47.594 3.493 22.872 1.00 70.50 54 ALA B CA 1
ATOM 3168 C C . ALA B 1 74 ? -48.598 2.385 22.532 1.00 74.26 54 ALA B C 1
ATOM 3169 O O . ALA B 1 74 ? -48.857 1.516 23.350 1.00 81.07 54 ALA B O 1
ATOM 3171 N N . GLU B 1 75 ? -49.099 2.401 21.302 1.00 77.61 55 GLU B N 1
ATOM 3172 C CA . GLU B 1 75 ? -50.241 1.591 20.874 1.00 79.41 55 GLU B CA 1
ATOM 3173 C C . GLU B 1 75 ? -49.915 0.197 20.341 1.00 86.49 55 GLU B C 1
ATOM 3174 O O . GLU B 1 75 ? -50.553 -0.766 20.737 1.00 97.44 55 GLU B O 1
ATOM 3180 N N . GLU B 1 76 ? -48.920 0.069 19.473 1.00 85.60 56 GLU B N 1
ATOM 3181 C CA . GLU B 1 76 ? -48.733 -1.169 18.719 1.00 82.64 56 GLU B CA 1
ATOM 3182 C C . GLU B 1 76 ? -47.319 -1.722 18.880 1.00 77.82 56 GLU B C 1
ATOM 3183 O O . GLU B 1 76 ? -46.606 -1.854 17.908 1.00 71.68 56 GLU B O 1
ATOM 3189 N N . PRO B 1 77 ? -46.916 -2.045 20.120 1.00 80.64 57 PRO B N 1
ATOM 3190 C CA . PRO B 1 77 ? -45.598 -2.538 20.498 1.00 77.95 57 PRO B CA 1
ATOM 3191 C C . PRO B 1 77 ? -45.062 -3.648 19.632 1.00 77.46 57 PRO B C 1
ATOM 3192 O O . PRO B 1 77 ? -43.824 -3.799 19.524 1.00 81.41 57 PRO B O 1
ATOM 3196 N N . ILE B 1 78 ? -45.975 -4.461 19.095 1.00 75.07 58 ILE B N 1
ATOM 3197 C CA . ILE B 1 78 ? -45.634 -5.503 18.094 1.00 73.16 58 ILE B CA 1
ATOM 3198 C C . ILE B 1 78 ? -46.521 -5.360 16.873 1.00 77.39 58 ILE B C 1
ATOM 3199 O O . ILE B 1 78 ? -47.644 -5.864 16.880 1.00 85.40 58 ILE B O 1
ATOM 3204 N N . ALA B 1 79 ? -46.006 -4.700 15.829 1.00 72.16 59 ALA B N 1
ATOM 3205 C CA . ALA B 1 79 ? -46.816 -4.221 14.711 1.00 69.20 59 ALA B CA 1
ATOM 3206 C C . ALA B 1 79 ? -46.525 -4.923 13.378 1.00 78.24 59 ALA B C 1
ATOM 3207 O O . ALA B 1 79 ? -45.372 -5.231 13.060 1.00 81.81 59 ALA B O 1
ATOM 3209 N N . ARG B 1 80 ? -47.574 -5.186 12.598 1.00 82.73 60 ARG B N 1
ATOM 3210 C CA . ARG B 1 80 ? -47.410 -5.781 11.270 1.00 80.07 60 ARG B CA 1
ATOM 3211 C C . ARG B 1 80 ? -47.079 -4.638 10.310 1.00 80.10 60 ARG B C 1
ATOM 3212 O O . ARG B 1 80 ? -47.737 -3.594 10.297 1.00 76.84 60 ARG B O 1
ATOM 3214 N N . ALA B 1 81 ? -46.012 -4.825 9.548 1.00 75.16 61 ALA B N 1
ATOM 3215 C CA . ALA B 1 81 ? -45.613 -3.858 8.558 1.00 75.50 61 ALA B CA 1
ATOM 3216 C C . ALA B 1 81 ? -45.209 -4.678 7.371 1.00 67.02 61 ALA B C 1
ATOM 3217 O O . ALA B 1 81 ? -44.965 -5.871 7.521 1.00 69.63 61 ALA B O 1
ATOM 3219 N N . GLU B 1 82 ? -45.125 -4.048 6.204 1.00 74.92 62 GLU B N 1
ATOM 3220 C CA . GLU B 1 82 ? -44.792 -4.766 4.949 1.00 80.71 62 GLU B CA 1
ATOM 3221 C C . GLU B 1 82 ? -43.503 -4.274 4.257 1.00 70.27 62 GLU B C 1
ATOM 3222 O O . GLU B 1 82 ? -43.296 -3.075 4.039 1.00 58.49 62 GLU B O 1
ATOM 3228 N N . LEU B 1 83 ? -42.648 -5.220 3.908 1.00 61.77 63 LEU B N 1
ATOM 3229 C CA . LEU B 1 83 ? -41.439 -4.925 3.161 1.00 59.44 63 LEU B CA 1
ATOM 3230 C C . LEU B 1 83 ? -41.794 -4.459 1.754 1.00 65.91 63 LEU B C 1
ATOM 3231 O O . LEU B 1 83 ? -42.975 -4.445 1.384 1.00 65.82 63 LEU B O 1
ATOM 3236 N N . TRP B 1 84 ? -40.765 -4.090 0.981 1.00 64.11 64 TRP B N 1
ATOM 3237 C CA . TRP B 1 84 ? -40.911 -3.547 -0.365 1.00 64.39 64 TRP B CA 1
ATOM 3238 C C . TRP B 1 84 ? -41.924 -4.336 -1.219 1.00 69.54 64 TRP B C 1
ATOM 3239 O O . TRP B 1 84 ? -42.717 -3.743 -1.927 1.00 73.12 64 TRP B O 1
ATOM 3250 N N . ASP B 1 85 ? -41.863 -5.668 -1.140 1.00 66.57 65 ASP B N 1
ATOM 3251 C CA . ASP B 1 85 ? -42.636 -6.564 -1.975 1.00 69.86 65 ASP B CA 1
ATOM 3252 C C . ASP B 1 85 ? -43.876 -7.104 -1.261 1.00 74.74 65 ASP B C 1
ATOM 3253 O O . ASP B 1 85 ? -44.409 -8.127 -1.674 1.00 79.87 65 ASP B O 1
ATOM 3258 N N . GLY B 1 86 ? -44.288 -6.459 -0.165 1.00 76.54 66 GLY B N 1
ATOM 3259 C CA . GLY B 1 86 ? -45.483 -6.843 0.578 1.00 68.76 66 GLY B CA 1
ATOM 3260 C C . GLY B 1 86 ? -45.299 -7.898 1.644 1.00 66.38 66 GLY B C 1
ATOM 3261 O O . GLY B 1 86 ? -46.185 -8.088 2.455 1.00 74.25 66 GLY B O 1
ATOM 3262 N N . ALA B 1 87 ? -44.168 -8.593 1.668 1.00 68.97 67 ALA B N 1
ATOM 3263 C CA . ALA B 1 87 ? -43.913 -9.578 2.732 1.00 73.47 67 ALA B CA 1
ATOM 3264 C C . ALA B 1 87 ? -44.098 -8.962 4.147 1.00 77.12 67 ALA B C 1
ATOM 3265 O O . ALA B 1 87 ? -43.863 -7.769 4.345 1.00 76.67 67 ALA B O 1
ATOM 3267 N N . PRO B 1 88 ? -44.555 -9.761 5.131 1.00 81.26 68 PRO B N 1
ATOM 3268 C CA . PRO B 1 88 ? -44.933 -9.134 6.384 1.00 77.60 68 PRO B CA 1
ATOM 3269 C C . PRO B 1 88 ? -43.811 -9.258 7.397 1.00 72.20 68 PRO B C 1
ATOM 3270 O O . PRO B 1 88 ? -43.078 -10.270 7.431 1.00 62.96 68 PRO B O 1
ATOM 3274 N N . VAL B 1 89 ? -43.682 -8.236 8.228 1.00 62.60 69 VAL B N 1
ATOM 3275 C CA . VAL B 1 89 ? -42.731 -8.310 9.333 1.00 61.12 69 VAL B CA 1
ATOM 3276 C C . VAL B 1 89 ? -43.360 -7.660 10.529 1.00 58.62 69 VAL B C 1
ATOM 3277 O O . VAL B 1 89 ? -44.263 -6.819 10.378 1.00 53.83 69 VAL B O 1
ATOM 3281 N N . TRP B 1 90 ? -42.864 -8.038 11.704 1.00 59.64 70 TRP B N 1
ATOM 3282 C CA . TRP B 1 90 ? -43.253 -7.366 12.943 1.00 65.82 70 TRP B CA 1
ATOM 3283 C C . TRP B 1 90 ? -42.170 -6.361 13.370 1.00 62.45 70 TRP B C 1
ATOM 3284 O O . TRP B 1 90 ? -41.011 -6.743 13.570 1.00 63.27 70 TRP B O 1
ATOM 3295 N N . LEU B 1 91 ? -42.578 -5.102 13.523 1.00 61.31 71 LEU B N 1
ATOM 3296 C CA . LEU B 1 91 ? -41.789 -4.040 14.180 1.00 62.18 71 LEU B CA 1
ATOM 3297 C C . LEU B 1 91 ? -41.914 -4.072 15.709 1.00 63.21 71 LEU B C 1
ATOM 3298 O O . LEU B 1 91 ? -42.986 -3.763 16.258 1.00 60.72 71 LEU B O 1
ATOM 3303 N N . ILE B 1 92 ? -40.811 -4.429 16.369 1.00 60.15 72 ILE B N 1
ATOM 3304 C CA . ILE B 1 92 ? -40.682 -4.450 17.833 1.00 54.42 72 ILE B CA 1
ATOM 3305 C C . ILE B 1 92 ? -40.074 -3.119 18.287 1.00 62.47 72 ILE B C 1
ATOM 3306 O O . ILE B 1 92 ? -38.915 -2.809 17.941 1.00 58.43 72 ILE B O 1
ATOM 3311 N N . SER B 1 93 ? -40.828 -2.334 19.057 1.00 63.30 73 SER B N 1
ATOM 3312 C CA . SER B 1 93 ? -40.406 -0.980 19.406 1.00 60.40 73 SER B CA 1
ATOM 3313 C C . SER B 1 93 ? -40.159 -0.701 20.896 1.00 59.59 73 SER B C 1
ATOM 3314 O O . SER B 1 93 ? -39.780 0.428 21.277 1.00 58.46 73 SER B O 1
ATOM 3317 N N . ARG B 1 94 ? -40.366 -1.695 21.742 1.00 57.28 74 ARG B N 1
ATOM 3318 C CA . ARG B 1 94 ? -40.274 -1.462 23.175 1.00 55.22 74 ARG B CA 1
ATOM 3319 C C . ARG B 1 94 ? -39.159 -2.211 23.797 1.00 47.21 74 ARG B C 1
ATOM 3320 O O . ARG B 1 94 ? -38.896 -3.372 23.477 1.00 44.50 74 ARG B O 1
ATOM 3328 N N . GLN B 1 95 ? -38.549 -1.581 24.778 1.00 45.68 75 GLN B N 1
ATOM 3329 C CA . GLN B 1 95 ? -37.331 -2.134 25.327 1.00 51.92 75 GLN B CA 1
ATOM 3330 C C . GLN B 1 95 ? -37.429 -3.516 25.977 1.00 55.16 75 GLN B C 1
ATOM 3331 O O . GLN B 1 95 ? -36.515 -4.338 25.796 1.00 58.31 75 GLN B O 1
ATOM 3337 N N . ASP B 1 96 ? -38.494 -3.781 26.743 1.00 64.40 76 ASP B N 1
ATOM 3338 C CA . ASP B 1 96 ? -38.703 -5.135 27.304 1.00 57.75 76 ASP B CA 1
ATOM 3339 C C . ASP B 1 96 ? -38.804 -6.157 26.192 1.00 52.26 76 ASP B C 1
ATOM 3340 O O . ASP B 1 96 ? -38.100 -7.180 26.222 1.00 62.29 76 ASP B O 1
ATOM 3345 N N . HIS B 1 97 ? -39.661 -5.873 25.197 1.00 52.49 77 HIS B N 1
ATOM 3346 C CA . HIS B 1 97 ? -39.890 -6.805 24.066 1.00 58.00 77 HIS B CA 1
ATOM 3347 C C . HIS B 1 97 ? -38.628 -6.964 23.242 1.00 57.28 77 HIS B C 1
ATOM 3348 O O . HIS B 1 97 ? -38.215 -8.095 22.895 1.00 54.85 77 HIS B O 1
ATOM 3355 N N . VAL B 1 98 ? -38.008 -5.817 22.936 1.00 54.68 78 VAL B N 1
ATOM 3356 C CA . VAL B 1 98 ? -36.741 -5.826 22.186 1.00 53.13 78 VAL B CA 1
ATOM 3357 C C . VAL B 1 98 ? -35.753 -6.705 22.906 1.00 48.43 78 VAL B C 1
ATOM 3358 O O . VAL B 1 98 ? -35.149 -7.601 22.278 1.00 55.63 78 VAL B O 1
ATOM 3362 N N . ARG B 1 99 ? -35.552 -6.479 24.208 1.00 53.48 79 ARG B N 1
ATOM 3363 C CA . ARG B 1 99 ? -34.589 -7.345 24.938 1.00 54.02 79 ARG B CA 1
ATOM 3364 C C . ARG B 1 99 ? -35.028 -8.799 24.906 1.00 54.12 79 ARG B C 1
ATOM 3365 O O . ARG B 1 99 ? -34.223 -9.705 24.660 1.00 63.25 79 ARG B O 1
ATOM 3373 N N . ALA B 1 100 ? -36.303 -9.036 25.172 1.00 58.43 80 ALA B N 1
ATOM 3374 C CA . ALA B 1 100 ? -36.775 -10.417 25.353 1.00 60.81 80 ALA B CA 1
ATOM 3375 C C . ALA B 1 100 ? -36.495 -11.258 24.101 1.00 56.36 80 ALA B C 1
ATOM 3376 O O . ALA B 1 100 ? -35.802 -12.283 24.143 1.00 66.58 80 ALA B O 1
ATOM 3378 N N . LEU B 1 101 ? -37.015 -10.782 22.981 1.00 62.19 81 LEU B N 1
ATOM 3379 C CA . LEU B 1 101 ? -36.867 -11.482 21.703 1.00 63.38 81 LEU B CA 1
ATOM 3380 C C . LEU B 1 101 ? -35.410 -11.577 21.255 1.00 65.72 81 LEU B C 1
ATOM 3381 O O . LEU B 1 101 ? -34.964 -12.638 20.842 1.00 56.48 81 LEU B O 1
ATOM 3386 N N . LEU B 1 102 ? -34.635 -10.499 21.365 1.00 64.00 82 LEU B N 1
ATOM 3387 C CA . LEU B 1 102 ? -33.253 -10.619 20.908 1.00 59.81 82 LEU B CA 1
ATOM 3388 C C . LEU B 1 102 ? -32.519 -11.672 21.720 1.00 61.43 82 LEU B C 1
ATOM 3389 O O . LEU B 1 102 ? -31.551 -12.248 21.210 1.00 56.62 82 LEU B O 1
ATOM 3394 N N . ALA B 1 103 ? -32.944 -11.938 22.968 1.00 61.89 83 ALA B N 1
ATOM 3395 C CA . ALA B 1 103 ? -32.269 -12.997 23.781 1.00 60.53 83 ALA B CA 1
ATOM 3396 C C . ALA B 1 103 ? -32.842 -14.404 23.580 1.00 59.60 83 ALA B C 1
ATOM 3397 O O . ALA B 1 103 ? -32.164 -15.372 23.860 1.00 61.80 83 ALA B O 1
ATOM 3399 N N . ASP B 1 104 ? -34.066 -14.493 23.068 1.00 59.05 84 ASP B N 1
ATOM 3400 C CA . ASP B 1 104 ? -34.791 -15.765 22.829 1.00 63.90 84 ASP B CA 1
ATOM 3401 C C . ASP B 1 104 ? -34.219 -16.715 21.745 1.00 69.36 84 ASP B C 1
ATOM 3402 O O . ASP B 1 104 ? -34.049 -16.309 20.601 1.00 72.64 84 ASP B O 1
ATOM 3407 N N . PRO B 1 105 ? -33.991 -18.009 22.067 1.00 75.75 85 PRO B N 1
ATOM 3408 C CA . PRO B 1 105 ? -33.383 -18.903 21.039 1.00 69.03 85 PRO B CA 1
ATOM 3409 C C . PRO B 1 105 ? -34.221 -19.165 19.782 1.00 67.34 85 PRO B C 1
ATOM 3410 O O . PRO B 1 105 ? -33.713 -19.670 18.778 1.00 66.13 85 PRO B O 1
ATOM 3414 N N . ARG B 1 106 ? -35.493 -18.822 19.819 1.00 65.40 86 ARG B N 1
ATOM 3415 C CA . ARG B 1 106 ? -36.346 -19.068 18.676 1.00 75.02 86 ARG B CA 1
ATOM 3416 C C . ARG B 1 106 ? -36.305 -17.928 17.645 1.00 76.83 86 ARG B C 1
ATOM 3417 O O . ARG B 1 106 ? -37.008 -17.968 16.643 1.00 72.96 86 ARG B O 1
ATOM 3425 N N . VAL B 1 107 ? -35.490 -16.916 17.926 1.00 70.48 87 VAL B N 1
ATOM 3426 C CA . VAL B 1 107 ? -35.272 -15.765 17.071 1.00 65.68 87 VAL B CA 1
ATOM 3427 C C . VAL B 1 107 ? -33.917 -15.915 16.385 1.00 63.94 87 VAL B C 1
ATOM 3428 O O . VAL B 1 107 ? -32.880 -16.070 17.036 1.00 56.20 87 VAL B O 1
ATOM 3432 N N . SER B 1 108 ? -33.930 -15.921 15.062 1.00 60.35 88 SER B N 1
ATOM 3433 C CA . SER B 1 108 ? -32.730 -16.260 14.323 1.00 62.89 88 SER B CA 1
ATOM 3434 C C . SER B 1 108 ? -32.222 -15.116 13.478 1.00 55.61 88 SER B C 1
ATOM 3435 O O . SER B 1 108 ? -32.982 -14.272 13.006 1.00 55.50 88 SER B O 1
ATOM 3438 N N . ILE B 1 109 ? -30.915 -15.151 13.272 1.00 58.10 89 ILE B N 1
ATOM 3439 C CA . ILE B 1 109 ? -30.234 -14.246 12.350 1.00 62.62 89 ILE B CA 1
ATOM 3440 C C . ILE B 1 109 ? -29.806 -14.963 11.049 1.00 67.18 89 ILE B C 1
ATOM 3441 O O . ILE B 1 109 ? -29.091 -14.396 10.224 1.00 62.44 89 ILE B O 1
ATOM 3446 N N . HIS B 1 110 ? -30.219 -16.208 10.856 1.00 64.63 90 HIS B N 1
ATOM 3447 C CA . HIS B 1 110 ? -29.718 -16.945 9.707 1.00 63.07 90 HIS B CA 1
ATOM 3448 C C . HIS B 1 110 ? -30.138 -16.244 8.374 1.00 55.87 90 HIS B C 1
ATOM 3449 O O . HIS B 1 110 ? -31.285 -15.782 8.208 1.00 58.90 90 HIS B O 1
ATOM 3456 N N . PRO B 1 111 ? -29.194 -16.112 7.430 1.00 54.19 91 PRO B N 1
ATOM 3457 C CA . PRO B 1 111 ? -29.499 -15.312 6.238 1.00 54.85 91 PRO B CA 1
ATOM 3458 C C . PRO B 1 111 ? -30.609 -15.889 5.373 1.00 60.22 91 PRO B C 1
ATOM 3459 O O . PRO B 1 111 ? -31.485 -15.149 4.902 1.00 62.21 91 PRO B O 1
ATOM 3463 N N . ALA B 1 112 ? -30.614 -17.211 5.220 1.00 63.02 92 ALA B N 1
ATOM 3464 C CA . ALA B 1 112 ? -31.681 -17.893 4.475 1.00 60.28 92 ALA B CA 1
ATOM 3465 C C . ALA B 1 112 ? -33.104 -17.416 4.782 1.00 60.94 92 ALA B C 1
ATOM 3466 O O . ALA B 1 112 ? -33.888 -17.255 3.848 1.00 62.47 92 ALA B O 1
ATOM 3468 N N . LYS B 1 113 ? -33.473 -17.174 6.039 1.00 62.08 93 LYS B N 1
ATOM 3469 C CA . LYS B 1 113 ? -34.858 -16.751 6.312 1.00 60.48 93 LYS B CA 1
ATOM 3470 C C . LYS B 1 113 ? -34.947 -15.259 6.624 1.00 63.72 93 LYS B C 1
ATOM 3471 O O . LYS B 1 113 ? -36.027 -14.720 6.907 1.00 55.39 93 LYS B O 1
ATOM 3473 N N . LEU B 1 114 ? -33.826 -14.562 6.502 1.00 60.42 94 LEU B N 1
ATOM 3474 C CA . LEU B 1 114 ? -33.799 -13.191 6.927 1.00 56.21 94 LEU B CA 1
ATOM 3475 C C . LEU B 1 114 ? -34.718 -12.346 6.079 1.00 53.69 94 LEU B C 1
ATOM 3476 O O . LEU B 1 114 ? -34.855 -12.546 4.893 1.00 59.81 94 LEU B O 1
ATOM 3481 N N . PRO B 1 115 ? -35.353 -11.370 6.680 1.00 50.23 95 PRO B N 1
ATOM 3482 C CA . PRO B 1 115 ? -36.032 -10.497 5.761 1.00 51.94 95 PRO B CA 1
ATOM 3483 C C . PRO B 1 115 ? -35.046 -9.638 4.928 1.00 59.93 95 PRO B C 1
ATOM 3484 O O . PRO B 1 115 ? -33.868 -9.441 5.316 1.00 53.04 95 PRO B O 1
ATOM 3488 N N . ARG B 1 116 ? -35.548 -9.163 3.780 1.00 56.28 96 ARG B N 1
ATOM 3489 C CA . ARG B 1 116 ? -34.725 -8.584 2.716 1.00 58.00 96 ARG B CA 1
ATOM 3490 C C . ARG B 1 116 ? -35.420 -7.369 2.219 1.00 62.87 96 ARG B C 1
ATOM 3491 O O . ARG B 1 116 ? -36.651 -7.333 2.170 1.00 62.27 96 ARG B O 1
ATOM 3499 N N . LEU B 1 117 ? -34.640 -6.361 1.850 1.00 60.83 97 LEU B N 1
ATOM 3500 C CA . LEU B 1 117 ? -35.213 -5.039 1.631 1.00 55.33 97 LEU B CA 1
ATOM 3501 C C . LEU B 1 117 ? -35.278 -4.673 0.174 1.00 48.55 97 LEU B C 1
ATOM 3502 O O . LEU B 1 117 ? -35.686 -3.578 -0.159 1.00 45.57 97 LEU B O 1
ATOM 3507 N N . SER B 1 118 ? -34.887 -5.614 -0.681 1.00 48.71 98 SER B N 1
ATOM 3508 C CA . SER B 1 118 ? -34.985 -5.432 -2.104 1.00 50.00 98 SER B CA 1
ATOM 3509 C C . SER B 1 118 ? -34.848 -6.798 -2.757 1.00 44.40 98 SER B C 1
ATOM 3510 O O . SER B 1 118 ? -34.405 -7.771 -2.145 1.00 47.32 98 SER B O 1
ATOM 3513 N N . PRO B 1 119 ? -35.138 -6.859 -4.055 1.00 48.23 99 PRO B N 1
ATOM 3514 C CA . PRO B 1 119 ? -34.903 -8.116 -4.794 1.00 45.68 99 PRO B CA 1
ATOM 3515 C C . PRO B 1 119 ? -33.446 -8.602 -4.819 1.00 52.08 99 PRO B C 1
ATOM 3516 O O . PRO B 1 119 ? -33.208 -9.794 -5.014 1.00 50.80 99 PRO B O 1
ATOM 3520 N N . SER B 1 120 ? -32.483 -7.694 -4.605 1.00 51.34 100 SER B N 1
ATOM 3521 C CA . SER B 1 120 ? -31.052 -8.026 -4.704 1.00 49.60 100 SER B CA 1
ATOM 3522 C C . SER B 1 120 ? -30.429 -8.219 -3.336 1.00 51.56 100 SER B C 1
ATOM 3523 O O . SER B 1 120 ? -29.324 -8.784 -3.229 1.00 46.17 100 SER B O 1
ATOM 3526 N N . ASP B 1 121 ? -31.147 -7.793 -2.293 1.00 53.36 101 ASP B N 1
ATOM 3527 C CA . ASP B 1 121 ? -30.644 -7.930 -0.916 1.00 51.23 101 ASP B CA 1
ATOM 3528 C C . ASP B 1 121 ? -30.529 -9.395 -0.571 1.00 50.51 101 ASP B C 1
ATOM 3529 O O . ASP B 1 121 ? -31.519 -10.067 -0.584 1.00 56.11 101 ASP B O 1
ATOM 3534 N N . GLY B 1 122 ? -29.317 -9.856 -0.257 1.00 50.73 102 GLY B N 1
ATOM 3535 C CA . GLY B 1 122 ? -28.963 -11.277 -0.084 1.00 48.07 102 GLY B CA 1
ATOM 3536 C C . GLY B 1 122 ? -27.944 -11.734 -1.120 1.00 50.19 102 GLY B C 1
ATOM 3537 O O . GLY B 1 122 ? -27.294 -12.766 -0.975 1.00 49.72 102 GLY B O 1
ATOM 3538 N N . GLU B 1 123 ? -27.792 -10.984 -2.201 1.00 52.32 103 GLU B N 1
ATOM 3539 C CA . GLU B 1 123 ? -26.673 -11.286 -3.113 1.00 55.65 103 GLU B CA 1
ATOM 3540 C C . GLU B 1 123 ? -25.342 -11.030 -2.387 1.00 52.03 103 GLU B C 1
ATOM 3541 O O . GLU B 1 123 ? -25.213 -10.106 -1.569 1.00 50.95 103 GLU B O 1
ATOM 3547 N N . ALA B 1 124 ? -24.387 -11.910 -2.638 1.00 46.04 104 ALA B N 1
ATOM 3548 C CA . ALA B 1 124 ? -23.069 -11.849 -2.029 1.00 53.44 104 ALA B CA 1
ATOM 3549 C C . ALA B 1 124 ? -23.077 -12.019 -0.505 1.00 53.88 104 ALA B C 1
ATOM 3550 O O . ALA B 1 124 ? -22.125 -11.629 0.176 1.00 53.00 104 ALA B O 1
ATOM 3552 N N . GLU B 1 125 ? -24.112 -12.666 -0.002 1.00 56.00 105 GLU B N 1
ATOM 3553 C CA . GLU B 1 125 ? -24.178 -13.051 1.403 1.00 57.67 105 GLU B CA 1
ATOM 3554 C C . GLU B 1 125 ? -22.964 -13.854 1.893 1.00 57.25 105 GLU B C 1
ATOM 3555 O O . GLU B 1 125 ? -22.368 -14.647 1.166 1.00 57.29 105 GLU B O 1
ATOM 3561 N N . ALA B 1 126 ? -22.573 -13.577 3.134 1.00 57.77 106 ALA B N 1
ATOM 3562 C CA . ALA B 1 126 ? -21.477 -14.270 3.790 1.00 53.18 106 ALA B CA 1
ATOM 3563 C C . ALA B 1 126 ? -22.072 -15.493 4.446 1.00 49.67 106 ALA B C 1
ATOM 3564 O O . ALA B 1 126 ? -23.269 -15.582 4.595 1.00 50.79 106 ALA B O 1
ATOM 3566 N N . SER B 1 127 ? -21.255 -16.434 4.856 1.00 51.21 107 SER B N 1
ATOM 3567 C CA . SER B 1 127 ? -21.804 -17.622 5.568 1.00 61.96 107 SER B CA 1
ATOM 3568 C C . SER B 1 127 ? -21.246 -17.803 6.988 1.00 55.58 107 SER B C 1
ATOM 3569 O O . SER B 1 127 ? -21.863 -18.470 7.823 1.00 60.53 107 SER B O 1
ATOM 3572 N N . ARG B 1 128 ? -20.088 -17.212 7.238 1.00 52.12 108 ARG B N 1
ATOM 3573 C CA . ARG B 1 128 ? -19.392 -17.327 8.506 1.00 53.81 108 ARG B CA 1
ATOM 3574 C C . ARG B 1 128 ? -19.192 -16.005 9.248 1.00 57.55 108 ARG B C 1
ATOM 3575 O O . ARG B 1 128 ? -18.405 -15.942 10.202 1.00 58.66 108 ARG B O 1
ATOM 3583 N N . SER B 1 129 ? -19.877 -14.947 8.824 1.00 52.19 109 SER B N 1
ATOM 3584 C CA . SER B 1 129 ? -19.861 -13.725 9.607 1.00 55.07 109 SER B CA 1
ATOM 3585 C C . SER B 1 129 ? -20.587 -13.992 10.932 1.00 52.51 109 SER B C 1
ATOM 3586 O O . SER B 1 129 ? -21.639 -14.641 10.945 1.00 49.73 109 SER B O 1
ATOM 3589 N N . LEU B 1 130 ? -20.092 -13.377 12.007 1.00 54.47 110 LEU B N 1
ATOM 3590 C CA . LEU B 1 130 ? -20.828 -13.316 13.273 1.00 47.12 110 LEU B CA 1
ATOM 3591 C C . LEU B 1 130 ? -22.248 -13.002 13.058 1.00 49.32 110 LEU B C 1
ATOM 3592 O O . LEU B 1 130 ? -23.086 -13.601 13.697 1.00 53.81 110 LEU B O 1
ATOM 3597 N N . LEU B 1 131 ? -22.531 -12.098 12.119 1.00 50.16 111 LEU B N 1
ATOM 3598 C CA . LEU B 1 131 ? -23.904 -11.637 11.833 1.00 48.00 111 LEU B CA 1
ATOM 3599 C C . LEU B 1 131 ? -24.723 -12.495 10.837 1.00 48.77 111 LEU B C 1
ATOM 3600 O O . LEU B 1 131 ? -25.831 -12.122 10.424 1.00 44.54 111 LEU B O 1
ATOM 3605 N N . THR B 1 132 ? -24.192 -13.669 10.499 1.00 50.58 112 THR B N 1
ATOM 3606 C CA . THR B 1 132 ? -24.937 -14.673 9.763 1.00 54.19 112 THR B CA 1
ATOM 3607 C C . THR B 1 132 ? -25.031 -16.008 10.537 1.00 59.13 112 THR B C 1
ATOM 3608 O O . THR B 1 132 ? -25.501 -16.998 9.974 1.00 54.42 112 THR B O 1
ATOM 3612 N N . LEU B 1 133 ? -24.597 -16.024 11.810 1.00 59.50 113 LEU B N 1
ATOM 3613 C CA . LEU B 1 133 ? -24.570 -17.262 12.613 1.00 60.37 113 LEU B CA 1
ATOM 3614 C C . LEU B 1 133 ? -25.473 -17.193 13.848 1.00 62.70 113 LEU B C 1
ATOM 3615 O O . LEU B 1 133 ? -25.472 -16.197 14.557 1.00 57.03 113 LEU B O 1
ATOM 3620 N N . ASP B 1 134 ? -26.241 -18.271 14.066 1.00 66.29 114 ASP B N 1
ATOM 3621 C CA . ASP B 1 134 ? -26.885 -18.595 15.352 1.00 65.61 114 ASP B CA 1
ATOM 3622 C C . ASP B 1 134 ? -25.999 -19.534 16.196 1.00 63.82 114 ASP B C 1
ATOM 3623 O O . ASP B 1 134 ? -25.103 -20.190 15.649 1.00 64.51 114 ASP B O 1
ATOM 3628 N N . PRO B 1 135 ? -26.253 -19.618 17.530 1.00 64.01 115 PRO B N 1
ATOM 3629 C CA . PRO B 1 135 ? -25.461 -20.587 18.304 1.00 67.56 115 PRO B CA 1
ATOM 3630 C C . PRO B 1 135 ? -25.776 -22.030 17.899 1.00 59.78 115 PRO B C 1
ATOM 3631 O O . PRO B 1 135 ? -26.807 -22.299 17.289 1.00 58.05 115 PRO B O 1
ATOM 3635 N N . PRO B 1 136 ? -24.880 -22.956 18.212 1.00 64.45 116 PRO B N 1
ATOM 3636 C CA . PRO B 1 136 ? -23.678 -22.784 19.001 1.00 65.04 116 PRO B CA 1
ATOM 3637 C C . PRO B 1 136 ? -22.514 -22.230 18.216 1.00 62.96 116 PRO B C 1
ATOM 3638 O O . PRO B 1 136 ? -21.506 -21.849 18.813 1.00 62.47 116 PRO B O 1
ATOM 3642 N N . ASP B 1 137 ? -22.623 -22.221 16.891 1.00 68.49 117 ASP B N 1
ATOM 3643 C CA . ASP B 1 137 ? -21.512 -21.763 16.037 1.00 69.05 117 ASP B CA 1
ATOM 3644 C C . ASP B 1 137 ? -21.107 -20.320 16.393 1.00 63.81 117 ASP B C 1
ATOM 3645 O O . ASP B 1 137 ? -19.927 -20.037 16.643 1.00 57.25 117 ASP B O 1
ATOM 3650 N N . HIS B 1 138 ? -22.100 -19.441 16.489 1.00 58.15 118 HIS B N 1
ATOM 3651 C CA . HIS B 1 138 ? -21.859 -18.038 16.848 1.00 61.53 118 HIS B CA 1
ATOM 3652 C C . HIS B 1 138 ? -20.935 -17.852 18.045 1.00 60.54 118 HIS B C 1
ATOM 3653 O O . HIS B 1 138 ? -19.899 -17.212 17.927 1.00 59.28 118 HIS B O 1
ATOM 3660 N N . GLY B 1 139 ? -21.308 -18.432 19.184 1.00 68.57 119 GLY B N 1
ATOM 3661 C CA . GLY B 1 139 ? -20.546 -18.294 20.436 1.00 59.17 119 GLY B CA 1
ATOM 3662 C C . GLY B 1 139 ? -19.190 -18.922 20.303 1.00 56.99 119 GLY B C 1
ATOM 3663 O O . GLY B 1 139 ? -18.194 -18.382 20.776 1.00 57.26 119 GLY B O 1
ATOM 3664 N N . ALA B 1 140 ? -19.125 -20.064 19.631 1.00 57.89 120 ALA B N 1
ATOM 3665 C CA . ALA B 1 140 ? -17.844 -20.741 19.449 1.00 59.38 120 ALA B CA 1
ATOM 3666 C C . ALA B 1 140 ? -16.845 -19.868 18.621 1.00 61.01 120 ALA B C 1
ATOM 3667 O O . ALA B 1 140 ? -15.645 -19.722 18.959 1.00 56.53 120 ALA B O 1
ATOM 3669 N N . LEU B 1 141 ? -17.376 -19.258 17.564 1.00 59.40 121 LEU B N 1
ATOM 3670 C CA . LEU B 1 141 ? -16.619 -18.296 16.730 1.00 61.18 121 LEU B CA 1
ATOM 3671 C C . LEU B 1 141 ? -16.269 -16.988 17.462 1.00 52.50 121 LEU B C 1
ATOM 3672 O O . LEU B 1 141 ? -15.097 -16.562 17.474 1.00 59.91 121 LEU B O 1
ATOM 3677 N N . ARG B 1 142 ? -17.276 -16.363 18.062 1.00 51.77 122 ARG B N 1
ATOM 3678 C CA . ARG B 1 142 ? -17.071 -15.141 18.867 1.00 52.15 122 ARG B CA 1
ATOM 3679 C C . ARG B 1 142 ? -15.974 -15.332 19.880 1.00 53.53 122 ARG B C 1
ATOM 3680 O O . ARG B 1 142 ? -15.205 -14.407 20.152 1.00 52.67 122 ARG B O 1
ATOM 3688 N N . GLY B 1 143 ? -15.865 -16.556 20.403 1.00 56.78 123 GLY B N 1
ATOM 3689 C CA . GLY B 1 143 ? -14.843 -16.878 21.378 1.00 49.81 123 GLY B CA 1
ATOM 3690 C C . GLY B 1 143 ? -13.454 -16.537 20.923 1.00 53.11 123 GLY B C 1
ATOM 3691 O O . GLY B 1 143 ? -12.693 -15.976 21.693 1.00 64.67 123 GLY B O 1
ATOM 3692 N N . HIS B 1 144 ? -13.100 -16.852 19.674 1.00 57.15 124 HIS B N 1
ATOM 3693 C CA . HIS B 1 144 ? -11.772 -16.465 19.149 1.00 57.57 124 HIS B CA 1
ATOM 3694 C C . HIS B 1 144 ? -11.449 -14.940 19.167 1.00 52.04 124 HIS B C 1
ATOM 3695 O O . HIS B 1 144 ? -10.284 -14.535 19.245 1.00 54.86 124 HIS B O 1
ATOM 3702 N N . PHE B 1 145 ? -12.456 -14.081 19.085 1.00 57.17 125 PHE B N 1
ATOM 3703 C CA . PHE B 1 145 ? -12.196 -12.633 18.916 1.00 56.39 125 PHE B CA 1
ATOM 3704 C C . PHE B 1 145 ? -12.293 -11.830 20.227 1.00 56.21 125 PHE B C 1
ATOM 3705 O O . PHE B 1 145 ? -11.669 -10.773 20.375 1.00 50.52 125 PHE B O 1
ATOM 3713 N N . ILE B 1 146 ? -13.068 -12.339 21.184 1.00 58.23 126 ILE B N 1
ATOM 3714 C CA . ILE B 1 146 ? -13.255 -11.661 22.474 1.00 54.68 126 ILE B CA 1
ATOM 3715 C C . ILE B 1 146 ? -11.962 -11.093 23.089 1.00 52.14 126 ILE B C 1
ATOM 3716 O O . ILE B 1 146 ? -11.949 -9.955 23.570 1.00 53.35 126 ILE B O 1
ATOM 3721 N N . PRO B 1 147 ? -10.863 -11.873 23.087 1.00 56.31 127 PRO B N 1
ATOM 3722 C CA . PRO B 1 147 ? -9.680 -11.307 23.730 1.00 57.42 127 PRO B CA 1
ATOM 3723 C C . PRO B 1 147 ? -9.226 -9.987 23.126 1.00 52.24 127 PRO B C 1
ATOM 3724 O O . PRO B 1 147 ? -8.739 -9.121 23.840 1.00 60.57 127 PRO B O 1
ATOM 3728 N N . GLU B 1 148 ? -9.397 -9.815 21.820 1.00 56.00 128 GLU B N 1
ATOM 3729 C CA . GLU B 1 148 ? -9.014 -8.554 21.159 1.00 49.30 128 GLU B CA 1
ATOM 3730 C C . GLU B 1 148 ? -9.872 -7.335 21.612 1.00 46.61 128 GLU B C 1
ATOM 3731 O O . GLU B 1 148 ? -9.444 -6.220 21.551 1.00 51.39 128 GLU B O 1
ATOM 3737 N N . PHE B 1 149 ? -11.081 -7.569 22.085 1.00 42.79 129 PHE B N 1
ATOM 3738 C CA . PHE B 1 149 ? -12.019 -6.496 22.388 1.00 43.74 129 PHE B CA 1
ATOM 3739 C C . PHE B 1 149 ? -12.432 -6.362 23.882 1.00 46.74 129 PHE B C 1
ATOM 3740 O O . PHE B 1 149 ? -13.244 -5.524 24.221 1.00 46.44 129 PHE B O 1
ATOM 3748 N N . GLY B 1 150 ? -11.880 -7.193 24.759 1.00 48.61 130 GLY B N 1
ATOM 3749 C CA . GLY B 1 150 ? -12.143 -7.066 26.193 1.00 51.63 130 GLY B CA 1
ATOM 3750 C C . GLY B 1 150 ? -11.712 -5.754 26.805 1.00 51.03 130 GLY B C 1
ATOM 3751 O O . GLY B 1 150 ? -10.904 -4.974 26.217 1.00 43.94 130 GLY B O 1
ATOM 3752 N N . LEU B 1 151 ? -12.196 -5.527 28.030 1.00 46.03 131 LEU B N 1
ATOM 3753 C CA . LEU B 1 151 ? -12.015 -4.229 28.659 1.00 42.34 131 LEU B CA 1
ATOM 3754 C C . LEU B 1 151 ? -10.571 -3.905 28.931 1.00 40.07 131 LEU B C 1
ATOM 3755 O O . LEU B 1 151 ? -10.156 -2.760 28.791 1.00 43.26 131 LEU B O 1
ATOM 3760 N N . ARG B 1 152 ? -9.775 -4.865 29.352 1.00 35.41 132 ARG B N 1
ATOM 3761 C CA . ARG B 1 152 ? -8.381 -4.506 29.646 1.00 36.58 132 ARG B CA 1
ATOM 3762 C C . ARG B 1 152 ? -7.581 -4.275 28.337 1.00 35.85 132 ARG B C 1
ATOM 3763 O O . ARG B 1 152 ? -6.715 -3.418 28.272 1.00 37.40 132 ARG B O 1
ATOM 3771 N N . ARG B 1 153 ? -7.856 -5.086 27.333 1.00 40.02 133 ARG B N 1
ATOM 3772 C CA . ARG B 1 153 ? -7.218 -4.894 26.011 1.00 46.91 133 ARG B CA 1
ATOM 3773 C C . ARG B 1 153 ? -7.554 -3.488 25.525 1.00 46.80 133 ARG B C 1
ATOM 3774 O O . ARG B 1 153 ? -6.650 -2.692 25.252 1.00 48.18 133 ARG B O 1
ATOM 3782 N N . VAL B 1 154 ? -8.830 -3.129 25.569 1.00 45.16 134 VAL B N 1
ATOM 3783 C CA . VAL B 1 154 ? -9.231 -1.793 25.111 1.00 45.90 134 VAL B CA 1
ATOM 3784 C C . VAL B 1 154 ? -8.508 -0.695 25.832 1.00 45.84 134 VAL B C 1
ATOM 3785 O O . VAL B 1 154 ? -8.059 0.265 25.216 1.00 48.90 134 VAL B O 1
ATOM 3789 N N . ARG B 1 155 ? -8.316 -0.855 27.123 1.00 46.57 135 ARG B N 1
ATOM 3790 C CA . ARG B 1 155 ? -7.587 0.167 27.876 1.00 50.33 135 ARG B CA 1
ATOM 3791 C C . ARG B 1 155 ? -6.105 0.230 27.495 1.00 46.90 135 ARG B C 1
ATOM 3792 O O . ARG B 1 155 ? -5.479 1.280 27.583 1.00 42.08 135 ARG B O 1
ATOM 3800 N N . GLU B 1 156 ? -5.542 -0.901 27.087 1.00 42.43 136 GLU B N 1
ATOM 3801 C CA . GLU B 1 156 ? -4.152 -0.901 26.593 1.00 49.34 136 GLU B CA 1
ATOM 3802 C C . GLU B 1 156 ? -4.050 -0.114 25.260 1.00 45.08 136 GLU B C 1
ATOM 3803 O O . GLU B 1 156 ? -3.064 0.505 25.019 1.00 51.01 136 GLU B O 1
ATOM 3809 N N . LEU B 1 157 ? -5.096 -0.087 24.454 1.00 45.25 137 LEU B N 1
ATOM 3810 C CA . LEU B 1 157 ? -5.075 0.668 23.197 1.00 42.59 137 LEU B CA 1
ATOM 3811 C C . LEU B 1 157 ? -5.246 2.146 23.385 1.00 45.93 137 LEU B C 1
ATOM 3812 O O . LEU B 1 157 ? -4.992 2.932 22.473 1.00 46.23 137 LEU B O 1
ATOM 3817 N N . ARG B 1 158 ? -5.698 2.563 24.551 1.00 43.09 138 ARG B N 1
ATOM 3818 C CA . ARG B 1 158 ? -6.109 3.944 24.669 1.00 43.02 138 ARG B CA 1
ATOM 3819 C C . ARG B 1 158 ? -4.999 4.934 24.329 1.00 40.25 138 ARG B C 1
ATOM 3820 O O . ARG B 1 158 ? -5.254 5.957 23.692 1.00 38.45 138 ARG B O 1
ATOM 3828 N N . PRO B 1 159 ? -3.777 4.680 24.761 1.00 39.53 139 PRO B N 1
ATOM 3829 C CA . PRO B 1 159 ? -2.811 5.760 24.393 1.00 42.65 139 PRO B CA 1
ATOM 3830 C C . PRO B 1 159 ? -2.555 5.913 22.866 1.00 40.17 139 PRO B C 1
ATOM 3831 O O . PRO B 1 159 ? -2.383 7.018 22.377 1.00 37.00 139 PRO B O 1
ATOM 3835 N N . SER B 1 160 ? -2.623 4.828 22.125 1.00 40.56 140 SER B N 1
ATOM 3836 C CA . SER B 1 160 ? -2.513 4.911 20.703 1.00 42.86 140 SER B CA 1
ATOM 3837 C C . SER B 1 160 ? -3.721 5.629 20.004 1.00 46.93 140 SER B C 1
ATOM 3838 O O . SER B 1 160 ? -3.518 6.385 19.029 1.00 47.83 140 SER B O 1
ATOM 3841 N N . VAL B 1 161 ? -4.946 5.429 20.499 1.00 39.06 141 VAL B N 1
ATOM 3842 C CA . VAL B 1 161 ? -6.082 6.246 20.058 1.00 40.99 141 VAL B CA 1
ATOM 3843 C C . VAL B 1 161 ? -5.821 7.696 20.395 1.00 40.03 141 VAL B C 1
ATOM 3844 O O . VAL B 1 161 ? -6.062 8.606 19.573 1.00 36.29 141 VAL B O 1
ATOM 3848 N N . GLU B 1 162 ? -5.285 7.965 21.587 1.00 39.74 142 GLU B N 1
ATOM 3849 C CA . GLU B 1 162 ? -4.986 9.368 21.927 1.00 37.58 142 GLU B CA 1
ATOM 3850 C C . GLU B 1 162 ? -3.950 10.010 21.002 1.00 40.14 142 GLU B C 1
ATOM 3851 O O . GLU B 1 162 ? -3.991 11.226 20.699 1.00 39.91 142 GLU B O 1
ATOM 3857 N N . GLN B 1 163 ? -2.964 9.226 20.617 1.00 41.44 143 GLN B N 1
ATOM 3858 C CA . GLN B 1 163 ? -1.912 9.753 19.774 1.00 48.53 143 GLN B CA 1
ATOM 3859 C C . GLN B 1 163 ? -2.506 10.049 18.396 1.00 35.96 143 GLN B C 1
ATOM 3860 O O . GLN B 1 163 ? -2.239 11.072 17.840 1.00 36.58 143 GLN B O 1
ATOM 3866 N N . ILE B 1 164 ? -3.342 9.163 17.906 1.00 39.00 144 ILE B N 1
ATOM 3867 C CA . ILE B 1 164 ? -3.962 9.360 16.597 1.00 38.91 144 ILE B CA 1
ATOM 3868 C C . ILE B 1 164 ? -4.778 10.622 16.638 1.00 41.44 144 ILE B C 1
ATOM 3869 O O . ILE B 1 164 ? -4.682 11.502 15.780 1.00 38.57 144 ILE B O 1
ATOM 3874 N N . VAL B 1 165 ? -5.582 10.737 17.682 1.00 34.61 145 VAL B N 1
ATOM 3875 C CA . VAL B 1 165 ? -6.444 11.888 17.810 1.00 33.73 145 VAL B CA 1
ATOM 3876 C C . VAL B 1 165 ? -5.682 13.171 17.941 1.00 35.15 145 VAL B C 1
ATOM 3877 O O . VAL B 1 165 ? -6.000 14.264 17.346 1.00 34.67 145 VAL B O 1
ATOM 3881 N N . THR B 1 166 ? -4.639 13.099 18.734 1.00 37.43 146 THR B N 1
ATOM 3882 C CA . THR B 1 166 ? -3.785 14.281 18.877 1.00 35.22 146 THR B CA 1
ATOM 3883 C C . THR B 1 166 ? -3.082 14.657 17.547 1.00 31.57 146 THR B C 1
ATOM 3884 O O . THR B 1 166 ? -3.012 15.816 17.198 1.00 34.82 146 THR B O 1
ATOM 3888 N N . GLY B 1 167 ? -2.583 13.674 16.834 1.00 36.23 147 GLY B N 1
ATOM 3889 C CA . GLY B 1 167 ? -1.938 13.905 15.509 1.00 39.59 147 GLY B CA 1
ATOM 3890 C C . GLY B 1 167 ? -2.879 14.654 14.583 1.00 36.12 147 GLY B C 1
ATOM 3891 O O . GLY B 1 167 ? -2.569 15.759 14.057 1.00 41.22 147 GLY B O 1
ATOM 3892 N N . LEU B 1 168 ? -4.096 14.115 14.466 1.00 36.44 148 LEU B N 1
ATOM 3893 C CA . LEU B 1 168 ? -5.103 14.734 13.587 1.00 32.73 148 LEU B CA 1
ATOM 3894 C C . LEU B 1 168 ? -5.400 16.140 13.970 1.00 32.01 148 LEU B C 1
ATOM 3895 O O . LEU B 1 168 ? -5.508 17.068 13.089 1.00 30.84 148 LEU B O 1
ATOM 3900 N N . LEU B 1 169 ? -5.523 16.404 15.274 1.00 33.96 149 LEU B N 1
ATOM 3901 C CA . LEU B 1 169 ? -5.878 17.794 15.670 1.00 32.54 149 LEU B CA 1
ATOM 3902 C C . LEU B 1 169 ? -4.693 18.765 15.507 1.00 32.98 149 LEU B C 1
ATOM 3903 O O . LEU B 1 169 ? -4.854 19.984 15.215 1.00 31.46 149 LEU B O 1
ATOM 3908 N N . ASP B 1 170 ? -3.492 18.242 15.702 1.00 33.22 150 ASP B N 1
ATOM 3909 C CA . ASP B 1 170 ? -2.310 19.084 15.439 1.00 39.44 150 ASP B CA 1
ATOM 3910 C C . ASP B 1 170 ? -2.310 19.532 13.959 1.00 33.39 150 ASP B C 1
ATOM 3911 O O . ASP B 1 170 ? -2.129 20.715 13.657 1.00 33.67 150 ASP B O 1
ATOM 3916 N N A ASP B 1 171 ? -2.504 18.583 13.060 0.50 32.45 151 ASP B N 1
ATOM 3917 N N B ASP B 1 171 ? -2.519 18.577 13.065 0.50 33.30 151 ASP B N 1
ATOM 3918 C CA A ASP B 1 171 ? -2.563 18.888 11.616 0.50 34.50 151 ASP B CA 1
ATOM 3919 C CA B ASP B 1 171 ? -2.554 18.870 11.617 0.50 36.75 151 ASP B CA 1
ATOM 3920 C C A ASP B 1 171 ? -3.648 19.921 11.318 0.50 36.08 151 ASP B C 1
ATOM 3921 C C B ASP B 1 171 ? -3.652 19.874 11.276 0.50 37.24 151 ASP B C 1
ATOM 3922 O O A ASP B 1 171 ? -3.387 20.998 10.729 0.50 37.57 151 ASP B O 1
ATOM 3923 O O B ASP B 1 171 ? -3.396 20.883 10.599 0.50 40.50 151 ASP B O 1
ATOM 3932 N N . LEU B 1 172 ? -4.870 19.657 11.797 1.00 37.58 152 LEU B N 1
ATOM 3933 C CA . LEU B 1 172 ? -5.997 20.508 11.432 1.00 33.52 152 LEU B CA 1
ATOM 3934 C C . LEU B 1 172 ? -5.886 21.902 11.892 1.00 33.39 152 LEU B C 1
ATOM 3935 O O . LEU B 1 172 ? -6.212 22.809 11.129 1.00 35.27 152 LEU B O 1
ATOM 3940 N N . THR B 1 173 ? -5.419 22.114 13.132 1.00 31.64 153 THR B N 1
ATOM 3941 C CA . THR B 1 173 ? -5.361 23.456 13.671 1.00 33.28 153 THR B CA 1
ATOM 3942 C C . THR B 1 173 ? -4.142 24.163 13.124 1.00 29.47 153 THR B C 1
ATOM 3943 O O . THR B 1 173 ? -4.084 25.403 13.111 1.00 28.98 153 THR B O 1
ATOM 3947 N N . ALA B 1 174 ? -3.132 23.417 12.776 1.00 30.84 154 ALA B N 1
ATOM 3948 C CA . ALA B 1 174 ? -1.956 24.092 12.081 1.00 33.52 154 ALA B CA 1
ATOM 3949 C C . ALA B 1 174 ? -2.326 24.613 10.667 1.00 34.76 154 ALA B C 1
ATOM 3950 O O . ALA B 1 174 ? -2.002 25.757 10.307 1.00 31.80 154 ALA B O 1
ATOM 3952 N N . ARG B 1 175 ? -3.071 23.808 9.902 1.00 36.37 155 ARG B N 1
ATOM 3953 C CA . ARG B 1 175 ? -3.559 24.215 8.530 1.00 39.11 155 ARG B CA 1
ATOM 3954 C C . ARG B 1 175 ? -4.529 25.394 8.506 1.00 42.39 155 ARG B C 1
ATOM 3955 O O . ARG B 1 175 ? -4.488 26.221 7.631 1.00 39.43 155 ARG B O 1
ATOM 3963 N N . GLY B 1 176 ? -5.426 25.501 9.468 1.00 38.15 156 GLY B N 1
ATOM 3964 C CA . GLY B 1 176 ? -6.384 26.573 9.390 1.00 33.52 156 GLY B CA 1
ATOM 3965 C C . GLY B 1 176 ? -7.338 26.534 10.583 1.00 36.09 156 GLY B C 1
ATOM 3966 O O . GLY B 1 176 ? -7.049 25.831 11.578 1.00 35.45 156 GLY B O 1
ATOM 3967 N N A ASP B 1 177 ? -8.426 27.308 10.542 0.50 33.96 157 ASP B N 1
ATOM 3968 N N B ASP B 1 177 ? -8.470 27.220 10.410 0.50 33.39 157 ASP B N 1
ATOM 3969 C CA A ASP B 1 177 ? -9.436 27.210 11.598 0.50 35.40 157 ASP B CA 1
ATOM 3970 C CA B ASP B 1 177 ? -9.464 27.436 11.442 0.50 34.94 157 ASP B CA 1
ATOM 3971 C C A ASP B 1 177 ? -10.817 26.830 11.111 0.50 32.89 157 ASP B C 1
ATOM 3972 C C B ASP B 1 177 ? -10.817 26.835 11.104 0.50 32.74 157 ASP B C 1
ATOM 3973 O O A ASP B 1 177 ? -11.798 27.246 11.715 0.50 32.40 157 ASP B O 1
ATOM 3974 O O B ASP B 1 177 ? -11.785 27.129 11.797 0.50 31.84 157 ASP B O 1
ATOM 3983 N N . GLU B 1 178 ? -10.868 25.972 10.078 1.00 33.92 158 GLU B N 1
ATOM 3984 C CA . GLU B 1 178 ? -12.079 25.357 9.576 1.00 30.09 158 GLU B CA 1
ATOM 3985 C C . GLU B 1 178 ? -11.772 23.978 9.102 1.00 31.86 158 GLU B C 1
ATOM 3986 O O . GLU B 1 178 ? -10.640 23.631 8.798 1.00 34.51 158 GLU B O 1
ATOM 3992 N N . ALA B 1 179 ? -12.791 23.174 9.040 1.00 30.74 159 ALA B N 1
ATOM 3993 C CA . ALA B 1 179 ? -12.676 21.831 8.556 1.00 29.85 159 ALA B CA 1
ATOM 3994 C C . ALA B 1 179 ? -14.059 21.239 8.347 1.00 28.62 159 ALA B C 1
ATOM 3995 O O . ALA B 1 179 ? -15.018 21.876 8.668 1.00 29.04 159 ALA B O 1
ATOM 3997 N N . ASP B 1 180 ? -14.101 20.030 7.767 1.00 29.11 160 ASP B N 1
ATOM 3998 C CA . ASP B 1 180 ? -15.202 19.127 7.730 1.00 30.60 160 ASP B CA 1
ATOM 3999 C C . ASP B 1 180 ? -14.812 18.057 8.726 1.00 29.79 160 ASP B C 1
ATOM 4000 O O . ASP B 1 180 ? -13.858 17.328 8.510 1.00 29.29 160 ASP B O 1
ATOM 4005 N N . LEU B 1 181 ? -15.558 17.955 9.834 1.00 27.46 161 LEU B N 1
ATOM 4006 C CA . LEU B 1 181 ? -15.071 17.174 10.967 1.00 29.26 161 LEU B CA 1
ATOM 4007 C C . LEU B 1 181 ? -15.216 15.790 10.630 1.00 26.82 161 LEU B C 1
ATOM 4008 O O . LEU B 1 181 ? -14.496 14.927 11.149 1.00 31.97 161 LEU B O 1
ATOM 4013 N N . LEU B 1 182 ? -16.146 15.476 9.753 1.00 25.49 162 LEU B N 1
ATOM 4014 C CA . LEU B 1 182 ? -16.202 14.036 9.312 1.00 27.08 162 LEU B CA 1
ATOM 4015 C C . LEU B 1 182 ? -14.993 13.644 8.433 1.00 30.58 162 LEU B C 1
ATOM 4016 O O . LEU B 1 182 ? -14.205 12.791 8.809 1.00 30.38 162 LEU B O 1
ATOM 4021 N N . ALA B 1 183 ? -14.838 14.284 7.266 1.00 34.08 163 ALA B N 1
ATOM 4022 C CA . ALA B 1 183 ? -13.747 13.895 6.334 1.00 30.49 163 ALA B CA 1
ATOM 4023 C C . ALA B 1 183 ? -12.376 14.179 7.002 1.00 30.45 163 ALA B C 1
ATOM 4024 O O . ALA B 1 183 ? -11.471 13.430 6.841 1.00 31.82 163 ALA B O 1
ATOM 4026 N N . ASP B 1 184 ? -12.228 15.252 7.756 1.00 31.00 164 ASP B N 1
ATOM 4027 C CA . ASP B 1 184 ? -10.907 15.656 8.219 1.00 30.28 164 ASP B CA 1
ATOM 4028 C C . ASP B 1 184 ? -10.500 15.093 9.642 1.00 33.21 164 ASP B C 1
ATOM 4029 O O . ASP B 1 184 ? -9.367 15.282 10.038 1.00 32.49 164 ASP B O 1
ATOM 4034 N N . PHE B 1 185 ? -11.409 14.461 10.394 1.00 31.67 165 PHE B N 1
ATOM 4035 C CA . PHE B 1 185 ? -11.102 14.031 11.786 1.00 27.36 165 PHE B CA 1
ATOM 4036 C C . PHE B 1 185 ? -11.724 12.706 12.120 1.00 26.63 165 PHE B C 1
ATOM 4037 O O . PHE B 1 185 ? -11.033 11.687 12.312 1.00 24.78 165 PHE B O 1
ATOM 4045 N N . ALA B 1 186 ? -13.050 12.604 12.058 1.00 29.50 166 ALA B N 1
ATOM 4046 C CA . ALA B 1 186 ? -13.676 11.396 12.542 1.00 31.18 166 ALA B CA 1
ATOM 4047 C C . ALA B 1 186 ? -13.409 10.196 11.713 1.00 32.09 166 ALA B C 1
ATOM 4048 O O . ALA B 1 186 ? -13.123 9.052 12.247 1.00 33.38 166 ALA B O 1
ATOM 4050 N N . LEU B 1 187 ? -13.469 10.380 10.378 1.00 34.36 167 LEU B N 1
ATOM 4051 C CA . LEU B 1 187 ? -13.238 9.192 9.540 1.00 32.65 167 LEU B CA 1
ATOM 4052 C C . LEU B 1 187 ? -11.783 8.770 9.599 1.00 28.80 167 LEU B C 1
ATOM 4053 O O . LEU B 1 187 ? -11.457 7.573 9.751 1.00 33.20 167 LEU B O 1
ATOM 4058 N N . PRO B 1 188 ? -10.875 9.719 9.480 1.00 30.40 168 PRO B N 1
ATOM 4059 C CA . PRO B 1 188 ? -9.486 9.222 9.530 1.00 34.48 168 PRO B CA 1
ATOM 4060 C C . PRO B 1 188 ? -9.140 8.628 10.915 1.00 34.99 168 PRO B C 1
ATOM 4061 O O . PRO B 1 188 ? -8.452 7.598 11.017 1.00 34.80 168 PRO B O 1
ATOM 4065 N N . MET B 1 189 ? -9.678 9.222 11.972 1.00 34.66 169 MET B N 1
ATOM 4066 C CA . MET B 1 189 ? -9.461 8.559 13.311 1.00 37.71 169 MET B CA 1
ATOM 4067 C C . MET B 1 189 ? -9.941 7.116 13.354 1.00 34.86 169 MET B C 1
ATOM 4068 O O . MET B 1 189 ? -9.185 6.207 13.730 1.00 37.37 169 MET B O 1
ATOM 4073 N N . ALA B 1 190 ? -11.191 6.888 12.943 1.00 37.21 170 ALA B N 1
ATOM 4074 C CA . ALA B 1 190 ? -11.794 5.598 13.049 1.00 33.14 170 ALA B CA 1
ATOM 4075 C C . ALA B 1 190 ? -11.062 4.613 12.184 1.00 36.96 170 ALA B C 1
ATOM 4076 O O . ALA B 1 190 ? -10.849 3.444 12.557 1.00 35.33 170 ALA B O 1
ATOM 4078 N N . THR B 1 191 ? -10.683 5.072 11.003 1.00 36.08 171 THR B N 1
ATOM 4079 C CA . THR B 1 191 ? -9.964 4.235 10.052 1.00 35.97 171 THR B CA 1
ATOM 4080 C C . THR B 1 191 ? -8.570 3.855 10.529 1.00 32.52 171 THR B C 1
ATOM 4081 O O . THR B 1 191 ? -8.192 2.690 10.485 1.00 34.48 171 THR B O 1
ATOM 4085 N N . GLN B 1 192 ? -7.848 4.813 11.069 1.00 36.12 172 GLN B N 1
ATOM 4086 C CA . GLN B 1 192 ? -6.499 4.524 11.574 1.00 37.55 172 GLN B CA 1
ATOM 4087 C C . GLN B 1 192 ? -6.540 3.535 12.703 1.00 42.57 172 GLN B C 1
ATOM 4088 O O . GLN B 1 192 ? -5.672 2.657 12.795 1.00 35.99 172 GLN B O 1
ATOM 4094 N N . VAL B 1 193 ? -7.558 3.654 13.545 1.00 38.42 173 VAL B N 1
ATOM 4095 C CA . VAL B 1 193 ? -7.615 2.814 14.730 1.00 38.37 173 VAL B CA 1
ATOM 4096 C C . VAL B 1 193 ? -7.889 1.393 14.290 1.00 37.79 173 VAL B C 1
ATOM 4097 O O . VAL B 1 193 ? -7.190 0.483 14.678 1.00 40.51 173 VAL B O 1
ATOM 4101 N N . ILE B 1 194 ? -8.871 1.209 13.433 1.00 37.32 174 ILE B N 1
ATOM 4102 C CA . ILE B 1 194 ? -9.177 -0.145 12.988 1.00 41.95 174 ILE B CA 1
ATOM 4103 C C . ILE B 1 194 ? -8.115 -0.767 12.063 1.00 42.08 174 ILE B C 1
ATOM 4104 O O . ILE B 1 194 ? -7.868 -1.939 12.137 1.00 43.59 174 ILE B O 1
ATOM 4109 N N . CYS B 1 195 ? -7.506 0.006 11.196 1.00 39.27 175 CYS B N 1
ATOM 4110 C CA . CYS B 1 195 ? -6.356 -0.451 10.439 1.00 41.07 175 CYS B CA 1
ATOM 4111 C C . CYS B 1 195 ? -5.243 -0.829 11.380 1.00 44.05 175 CYS B C 1
ATOM 4112 O O . CYS B 1 195 ? -4.588 -1.831 11.116 1.00 40.71 175 CYS B O 1
ATOM 4115 N N . ARG B 1 196 ? -5.000 -0.047 12.449 1.00 43.88 176 ARG B N 1
ATOM 4116 C CA . ARG B 1 196 ? -3.996 -0.493 13.448 1.00 50.20 176 ARG B CA 1
ATOM 4117 C C . ARG B 1 196 ? -4.367 -1.837 14.094 1.00 53.83 176 ARG B C 1
ATOM 4118 O O . ARG B 1 196 ? -3.522 -2.723 14.215 1.00 51.83 176 ARG B O 1
ATOM 4126 N N . LEU B 1 197 ? -5.626 -2.001 14.478 1.00 49.93 177 LEU B N 1
ATOM 4127 C CA . LEU B 1 197 ? -6.022 -3.215 15.188 1.00 51.66 177 LEU B CA 1
ATOM 4128 C C . LEU B 1 197 ? -5.964 -4.443 14.271 1.00 52.10 177 LEU B C 1
ATOM 4129 O O . LEU B 1 197 ? -5.502 -5.504 14.667 1.00 50.80 177 LEU B O 1
ATOM 4134 N N . LEU B 1 198 ? -6.424 -4.307 13.042 1.00 52.97 178 LEU B N 1
ATOM 4135 C CA . LEU B 1 198 ? -6.467 -5.454 12.134 1.00 51.31 178 LEU B CA 1
ATOM 4136 C C . LEU B 1 198 ? -5.141 -5.678 11.420 1.00 52.95 178 LEU B C 1
ATOM 4137 O O . LEU B 1 198 ? -4.883 -6.783 10.944 1.00 55.39 178 LEU B O 1
ATOM 4142 N N . ASP B 1 199 ? -4.312 -4.638 11.366 1.00 53.06 179 ASP B N 1
ATOM 4143 C CA . ASP B 1 199 ? -3.158 -4.605 10.456 1.00 60.82 179 ASP B CA 1
ATOM 4144 C C . ASP B 1 199 ? -3.664 -4.658 8.969 1.00 58.86 179 ASP B C 1
ATOM 4145 O O . ASP B 1 199 ? -3.678 -5.686 8.310 1.00 52.52 179 ASP B O 1
ATOM 4150 N N . ILE B 1 200 ? -4.150 -3.515 8.505 1.00 52.55 180 ILE B N 1
ATOM 4151 C CA . ILE B 1 200 ? -4.675 -3.343 7.175 1.00 48.20 180 ILE B CA 1
ATOM 4152 C C . ILE B 1 200 ? -4.047 -2.057 6.714 1.00 45.23 180 ILE B C 1
ATOM 4153 O O . ILE B 1 200 ? -3.977 -1.106 7.481 1.00 42.44 180 ILE B O 1
ATOM 4158 N N . PRO B 1 201 ? -3.513 -2.035 5.493 1.00 46.87 181 PRO B N 1
ATOM 4159 C CA . PRO B 1 201 ? -2.762 -0.818 5.136 1.00 48.88 181 PRO B CA 1
ATOM 4160 C C . PRO B 1 201 ? -3.635 0.439 5.111 1.00 46.86 181 PRO B C 1
ATOM 4161 O O . PRO B 1 201 ? -4.632 0.491 4.391 1.00 51.87 181 PRO B O 1
ATOM 4165 N N . TYR B 1 202 ? -3.263 1.446 5.889 1.00 44.14 182 TYR B N 1
ATOM 4166 C CA . TYR B 1 202 ? -3.991 2.701 5.906 1.00 45.24 182 TYR B CA 1
ATOM 4167 C C . TYR B 1 202 ? -3.966 3.418 4.518 1.00 51.77 182 TYR B C 1
ATOM 4168 O O . TYR B 1 202 ? -4.847 4.230 4.193 1.00 45.69 182 TYR B O 1
ATOM 4177 N N . GLU B 1 203 ? -2.958 3.091 3.716 1.00 49.89 183 GLU B N 1
ATOM 4178 C CA . GLU B 1 203 ? -2.764 3.687 2.396 1.00 55.56 183 GLU B CA 1
ATOM 4179 C C . GLU B 1 203 ? -3.873 3.241 1.459 1.00 54.61 183 GLU B C 1
ATOM 4180 O O . GLU B 1 203 ? -4.159 3.909 0.479 1.00 54.54 183 GLU B O 1
ATOM 4186 N N . ASP B 1 204 ? -4.543 2.142 1.777 1.00 51.01 184 ASP B N 1
ATOM 4187 C CA . ASP B 1 204 ? -5.647 1.696 0.949 1.00 51.85 184 ASP B CA 1
ATOM 4188 C C . ASP B 1 204 ? -6.953 2.252 1.336 1.00 49.42 184 ASP B C 1
ATOM 4189 O O . ASP B 1 204 ? -7.973 1.771 0.855 1.00 44.84 184 ASP B O 1
ATOM 4194 N N . ARG B 1 205 ? -6.948 3.250 2.209 1.00 50.70 185 ARG B N 1
ATOM 4195 C CA . ARG B 1 205 ? -8.207 3.727 2.738 1.00 44.56 185 ARG B CA 1
ATOM 4196 C C . ARG B 1 205 ? -9.209 4.192 1.676 1.00 46.44 185 ARG B C 1
ATOM 4197 O O . ARG B 1 205 ? -10.388 3.955 1.819 1.00 40.10 185 ARG B O 1
ATOM 4205 N N . ASP B 1 206 ? -8.817 4.900 0.639 1.00 55.95 186 ASP B N 1
ATOM 4206 C CA . ASP B 1 206 ? -9.895 5.338 -0.273 1.00 60.16 186 ASP B CA 1
ATOM 4207 C C . ASP B 1 206 ? -10.664 4.139 -0.864 1.00 56.70 186 ASP B C 1
ATOM 4208 O O . ASP B 1 206 ? -11.915 4.141 -0.906 1.00 61.17 186 ASP B O 1
ATOM 4213 N N . TYR B 1 207 ? -9.930 3.097 -1.216 1.00 46.51 187 TYR B N 1
ATOM 4214 C CA . TYR B 1 207 ? -10.562 1.917 -1.765 1.00 52.81 187 TYR B CA 1
ATOM 4215 C C . TYR B 1 207 ? -11.571 1.346 -0.800 1.00 51.54 187 TYR B C 1
ATOM 4216 O O . TYR B 1 207 ? -12.719 1.123 -1.194 1.00 51.71 187 TYR B O 1
ATOM 4225 N N . PHE B 1 208 ? -11.213 1.123 0.462 1.00 46.04 188 PHE B N 1
ATOM 4226 C CA . PHE B 1 208 ? -12.217 0.456 1.302 1.00 44.04 188 PHE B CA 1
ATOM 4227 C C . PHE B 1 208 ? -13.272 1.388 1.966 1.00 43.47 188 PHE B C 1
ATOM 4228 O O . PHE B 1 208 ? -14.375 0.946 2.230 1.00 41.26 188 PHE B O 1
ATOM 4236 N N . GLN B 1 209 ? -12.984 2.671 2.152 1.00 40.86 189 GLN B N 1
ATOM 4237 C CA . GLN B 1 209 ? -13.948 3.557 2.807 1.00 40.68 189 GLN B CA 1
ATOM 4238 C C . GLN B 1 209 ? -15.149 3.798 1.970 1.00 40.28 189 GLN B C 1
ATOM 4239 O O . GLN B 1 209 ? -16.272 3.692 2.425 1.00 36.82 189 GLN B O 1
ATOM 4245 N N . GLU B 1 210 ? -14.930 4.084 0.693 1.00 39.76 190 GLU B N 1
ATOM 4246 C CA . GLU B 1 210 ? -16.035 4.393 -0.149 1.00 39.23 190 GLU B CA 1
ATOM 4247 C C . GLU B 1 210 ? -16.844 3.162 -0.404 1.00 36.14 190 GLU B C 1
ATOM 4248 O O . GLU B 1 210 ? -18.076 3.199 -0.380 1.00 36.38 190 GLU B O 1
ATOM 4254 N N . ARG B 1 211 ? -16.177 2.028 -0.555 1.00 36.13 191 ARG B N 1
ATOM 4255 C CA . ARG B 1 211 ? -16.886 0.792 -0.771 1.00 39.26 191 ARG B CA 1
ATOM 4256 C C . ARG B 1 211 ? -17.671 0.270 0.488 1.00 44.30 191 ARG B C 1
ATOM 4257 O O . ARG B 1 211 ? -18.735 -0.372 0.383 1.00 36.20 191 ARG B O 1
ATOM 4265 N N . THR B 1 212 ? -17.150 0.586 1.662 1.00 43.60 192 THR B N 1
ATOM 4266 C CA . THR B 1 212 ? -17.830 0.280 2.907 1.00 39.45 192 THR B CA 1
ATOM 4267 C C . THR B 1 212 ? -19.094 1.068 2.972 1.00 35.87 192 THR B C 1
ATOM 4268 O O . THR B 1 212 ? -20.177 0.523 3.211 1.00 41.97 192 THR B O 1
ATOM 4272 N N . GLU B 1 213 ? -18.998 2.353 2.700 1.00 38.98 193 GLU B N 1
ATOM 4273 C CA . GLU B 1 213 ? -20.185 3.176 2.685 1.00 40.47 193 GLU B CA 1
ATOM 4274 C C . GLU B 1 213 ? -21.272 2.657 1.719 1.00 44.51 193 GLU B C 1
ATOM 4275 O O . GLU B 1 213 ? -22.466 2.641 2.080 1.00 42.10 193 GLU B O 1
ATOM 4281 N N . GLN B 1 214 ? -20.885 2.261 0.492 1.00 40.17 194 GLN B N 1
ATOM 4282 C CA . GLN B 1 214 ? -21.882 1.740 -0.492 1.00 38.58 194 GLN B CA 1
ATOM 4283 C C . GLN B 1 214 ? -22.379 0.348 -0.105 1.00 38.30 194 GLN B C 1
ATOM 4284 O O . GLN B 1 214 ? -23.589 0.041 -0.180 1.00 38.41 194 GLN B O 1
ATOM 4290 N N . ALA B 1 215 ? -21.480 -0.476 0.381 1.00 38.87 195 ALA B N 1
ATOM 4291 C CA . ALA B 1 215 ? -21.866 -1.850 0.654 1.00 41.49 195 ALA B CA 1
ATOM 4292 C C . ALA B 1 215 ? -22.881 -1.967 1.817 1.00 44.37 195 ALA B C 1
ATOM 4293 O O . ALA B 1 215 ? -23.609 -2.950 1.919 1.00 50.19 195 ALA B O 1
ATOM 4295 N N . THR B 1 216 ? -22.923 -0.972 2.692 1.00 44.06 196 THR B N 1
ATOM 4296 C CA . THR B 1 216 ? -23.723 -1.048 3.920 1.00 44.81 196 THR B CA 1
ATOM 4297 C C . THR B 1 216 ? -25.080 -0.348 3.731 1.00 45.25 196 THR B C 1
ATOM 4298 O O . THR B 1 216 ? -25.733 0.018 4.710 1.00 43.54 196 THR B O 1
ATOM 4302 N N . ARG B 1 217 ? -25.523 -0.198 2.475 1.00 41.62 197 ARG B N 1
ATOM 4303 C CA . ARG B 1 217 ? -26.858 0.260 2.148 1.00 40.63 197 ARG B CA 1
ATOM 4304 C C . ARG B 1 217 ? -27.677 -0.970 1.671 1.00 49.92 197 ARG B C 1
ATOM 4305 O O . ARG B 1 217 ? -27.673 -1.299 0.469 1.00 45.24 197 ARG B O 1
ATOM 4313 N N . PRO B 1 218 ? -28.386 -1.655 2.603 1.00 43.09 198 PRO B N 1
ATOM 4314 C CA . PRO B 1 218 ? -28.907 -3.013 2.300 1.00 50.52 198 PRO B CA 1
ATOM 4315 C C . PRO B 1 218 ? -30.018 -3.106 1.210 1.00 45.22 198 PRO B C 1
ATOM 4316 O O . PRO B 1 218 ? -30.258 -4.190 0.652 1.00 47.35 198 PRO B O 1
ATOM 4320 N N . ALA B 1 219 ? -30.697 -1.989 0.966 1.00 45.80 199 ALA B N 1
ATOM 4321 C CA . ALA B 1 219 ? -31.789 -1.880 0.023 1.00 45.53 199 ALA B CA 1
ATOM 4322 C C . ALA B 1 219 ? -31.321 -1.291 -1.326 1.00 46.35 199 ALA B C 1
ATOM 4323 O O . ALA B 1 219 ? -32.135 -1.079 -2.215 1.00 39.52 199 ALA B O 1
ATOM 4325 N N . ALA B 1 220 ? -30.037 -0.986 -1.462 1.00 46.20 200 ALA B N 1
ATOM 4326 C CA . ALA B 1 220 ? -29.569 -0.234 -2.620 1.00 41.63 200 ALA B CA 1
ATOM 4327 C C . ALA B 1 220 ? -29.177 -1.197 -3.747 1.00 40.60 200 ALA B C 1
ATOM 4328 O O . ALA B 1 220 ? -28.988 -2.388 -3.523 1.00 40.34 200 ALA B O 1
ATOM 4330 N N . GLY B 1 221 ? -29.013 -0.672 -4.946 1.00 44.54 201 GLY B N 1
ATOM 4331 C CA . GLY B 1 221 ? -28.806 -1.531 -6.096 1.00 45.16 201 GLY B CA 1
ATOM 4332 C C . GLY B 1 221 ? -27.364 -1.816 -6.451 1.00 48.40 201 GLY B C 1
ATOM 4333 O O . GLY B 1 221 ? -26.582 -2.323 -5.643 1.00 46.68 201 GLY B O 1
ATOM 4334 N N . GLU B 1 222 ? -27.030 -1.530 -7.706 1.00 40.79 202 GLU B N 1
ATOM 4335 C CA . GLU B 1 222 ? -25.784 -2.063 -8.304 1.00 46.81 202 GLU B CA 1
ATOM 4336 C C . GLU B 1 222 ? -24.531 -1.608 -7.573 1.00 40.43 202 GLU B C 1
ATOM 4337 O O . GLU B 1 222 ? -23.605 -2.401 -7.360 1.00 41.79 202 GLU B O 1
ATOM 4343 N N . GLU B 1 223 ? -24.498 -0.335 -7.192 1.00 41.27 203 GLU B N 1
ATOM 4344 C CA . GLU B 1 223 ? -23.263 0.197 -6.652 1.00 43.81 203 GLU B CA 1
ATOM 4345 C C . GLU B 1 223 ? -22.920 -0.453 -5.322 1.00 43.96 203 GLU B C 1
ATOM 4346 O O . GLU B 1 223 ? -21.732 -0.673 -5.017 1.00 44.90 203 GLU B O 1
ATOM 4352 N N . ALA B 1 224 ? -23.951 -0.899 -4.598 1.00 43.95 204 ALA B N 1
ATOM 4353 C CA . ALA B 1 224 ? -23.775 -1.525 -3.256 1.00 40.69 204 ALA B CA 1
ATOM 4354 C C . ALA B 1 224 ? -23.294 -2.944 -3.384 1.00 39.60 204 ALA B C 1
ATOM 4355 O O . ALA B 1 224 ? -22.374 -3.409 -2.695 1.00 41.74 204 ALA B O 1
ATOM 4357 N N . LEU B 1 225 ? -23.871 -3.637 -4.342 1.00 44.09 205 LEU B N 1
ATOM 4358 C CA . LEU B 1 225 ? -23.445 -4.989 -4.579 1.00 43.79 205 LEU B CA 1
ATOM 4359 C C . LEU B 1 225 ? -22.047 -4.986 -5.133 1.00 43.50 205 LEU B C 1
ATOM 4360 O O . LEU B 1 225 ? -21.252 -5.839 -4.786 1.00 43.76 205 LEU B O 1
ATOM 4365 N N . GLU B 1 226 ? -21.733 -4.037 -6.012 1.00 46.41 206 GLU B N 1
ATOM 4366 C CA . GLU B 1 226 ? -20.375 -4.044 -6.589 1.00 46.71 206 GLU B CA 1
ATOM 4367 C C . GLU B 1 226 ? -19.372 -3.732 -5.504 1.00 41.13 206 GLU B C 1
ATOM 4368 O O . GLU B 1 226 ? -18.306 -4.354 -5.406 1.00 41.19 206 GLU B O 1
ATOM 4374 N N . ALA B 1 227 ? -19.731 -2.749 -4.686 1.00 41.17 207 ALA B N 1
ATOM 4375 C CA . ALA B 1 227 ? -18.843 -2.318 -3.610 1.00 33.66 207 ALA B CA 1
ATOM 4376 C C . ALA B 1 227 ? -18.554 -3.513 -2.653 1.00 36.24 207 ALA B C 1
ATOM 4377 O O . ALA B 1 227 ? -17.389 -3.796 -2.321 1.00 40.07 207 ALA B O 1
ATOM 4379 N N . LEU B 1 228 ? -19.594 -4.264 -2.285 1.00 38.46 208 LEU B N 1
ATOM 4380 C CA . LEU B 1 228 ? -19.381 -5.479 -1.465 1.00 40.41 208 LEU B CA 1
ATOM 4381 C C . LEU B 1 228 ? -18.521 -6.556 -2.086 1.00 40.52 208 LEU B C 1
ATOM 4382 O O . LEU B 1 228 ? -17.546 -7.046 -1.470 1.00 41.61 208 LEU B O 1
ATOM 4387 N N . LEU B 1 229 ? -18.817 -6.919 -3.324 1.00 48.40 209 LEU B N 1
ATOM 4388 C CA . LEU B 1 229 ? -17.977 -7.904 -4.037 1.00 43.23 209 LEU B CA 1
ATOM 4389 C C . LEU B 1 229 ? -16.547 -7.458 -4.067 1.00 40.19 209 LEU B C 1
ATOM 4390 O O . LEU B 1 229 ? -15.644 -8.247 -3.864 1.00 46.93 209 LEU B O 1
ATOM 4395 N N . GLU B 1 230 ? -16.303 -6.174 -4.272 1.00 40.05 210 GLU B N 1
ATOM 4396 C CA . GLU B 1 230 ? -14.894 -5.713 -4.345 1.00 43.09 210 GLU B CA 1
ATOM 4397 C C . GLU B 1 230 ? -14.196 -5.652 -2.993 1.00 44.19 210 GLU B C 1
ATOM 4398 O O . GLU B 1 230 ? -12.973 -5.922 -2.871 1.00 43.02 210 GLU B O 1
ATOM 4404 N N . LEU B 1 231 ? -14.977 -5.241 -1.994 1.00 42.53 211 LEU B N 1
ATOM 4405 C CA . LEU B 1 231 ? -14.531 -5.209 -0.600 1.00 44.85 211 LEU B CA 1
ATOM 4406 C C . LEU B 1 231 ? -14.078 -6.620 -0.172 1.00 43.52 211 LEU B C 1
ATOM 4407 O O . LEU B 1 231 ? -12.970 -6.821 0.329 1.00 42.82 211 LEU B O 1
ATOM 4412 N N . ARG B 1 232 ? -14.917 -7.594 -0.430 1.00 44.85 212 ARG B N 1
ATOM 4413 C CA . ARG B 1 232 ? -14.562 -8.964 -0.128 1.00 49.30 212 ARG B CA 1
ATOM 4414 C C . ARG B 1 232 ? -13.331 -9.447 -0.875 1.00 49.67 212 ARG B C 1
ATOM 4415 O O . ARG B 1 232 ? -12.451 -10.143 -0.310 1.00 51.55 212 ARG B O 1
ATOM 4423 N N . ASP B 1 233 ? -13.246 -9.094 -2.149 1.00 52.91 213 ASP B N 1
ATOM 4424 C CA . ASP B 1 233 ? -12.081 -9.511 -2.925 1.00 52.39 213 ASP B CA 1
ATOM 4425 C C . ASP B 1 233 ? -10.801 -8.870 -2.420 1.00 53.10 213 ASP B C 1
ATOM 4426 O O . ASP B 1 233 ? -9.746 -9.511 -2.368 1.00 47.74 213 ASP B O 1
ATOM 4431 N N . TYR B 1 234 ? -10.886 -7.591 -2.080 1.00 50.29 214 TYR B N 1
ATOM 4432 C CA . TYR B 1 234 ? -9.741 -6.892 -1.516 1.00 44.49 214 TYR B CA 1
ATOM 4433 C C . TYR B 1 234 ? -9.210 -7.637 -0.274 1.00 50.53 214 TYR B C 1
ATOM 4434 O O . TYR B 1 234 ? -8.010 -7.849 -0.117 1.00 50.75 214 TYR B O 1
ATOM 4443 N N . LEU B 1 235 ? -10.116 -8.000 0.623 1.00 52.27 215 LEU B N 1
ATOM 4444 C CA . LEU B 1 235 ? -9.715 -8.619 1.870 1.00 52.54 215 LEU B CA 1
ATOM 4445 C C . LEU B 1 235 ? -9.227 -10.021 1.630 1.00 53.78 215 LEU B C 1
ATOM 4446 O O . LEU B 1 235 ? -8.203 -10.407 2.192 1.00 48.47 215 LEU B O 1
ATOM 4451 N N . ASP B 1 236 ? -9.923 -10.775 0.776 1.00 55.36 216 ASP B N 1
ATOM 4452 C CA . ASP B 1 236 ? -9.428 -12.117 0.392 1.00 61.15 216 ASP B CA 1
ATOM 4453 C C . ASP B 1 236 ? -7.987 -12.115 -0.174 1.00 61.66 216 ASP B C 1
ATOM 4454 O O . ASP B 1 236 ? -7.198 -13.002 0.130 1.00 69.79 216 ASP B O 1
ATOM 4459 N N . ARG B 1 237 ? -7.659 -11.113 -0.990 1.00 63.48 217 ARG B N 1
ATOM 4460 C CA . ARG B 1 237 ? -6.301 -10.925 -1.481 1.00 62.87 217 ARG B CA 1
ATOM 4461 C C . ARG B 1 237 ? -5.370 -10.709 -0.324 1.00 63.80 217 ARG B C 1
ATOM 4462 O O . ARG B 1 237 ? -4.267 -11.261 -0.259 1.00 65.94 217 ARG B O 1
ATOM 4464 N N . LEU B 1 238 ? -5.818 -9.878 0.595 1.00 56.15 218 LEU B N 1
ATOM 4465 C CA . LEU B 1 238 ? -4.988 -9.462 1.672 1.00 57.37 218 LEU B CA 1
ATOM 4466 C C . LEU B 1 238 ? -4.728 -10.650 2.610 1.00 62.21 218 LEU B C 1
ATOM 4467 O O . LEU B 1 238 ? -3.593 -10.877 3.044 1.00 59.76 218 LEU B O 1
ATOM 4472 N N . ILE B 1 239 ? -5.790 -11.403 2.885 1.00 61.29 219 ILE B N 1
ATOM 4473 C CA . ILE B 1 239 ? -5.741 -12.603 3.717 1.00 68.73 219 ILE B CA 1
ATOM 4474 C C . ILE B 1 239 ? -4.797 -13.610 3.084 1.00 78.30 219 ILE B C 1
ATOM 4475 O O . ILE B 1 239 ? -3.775 -13.931 3.693 1.00 79.91 219 ILE B O 1
ATOM 4480 N N . SER B 1 240 ? -5.142 -14.075 1.870 1.00 71.70 220 SER B N 1
ATOM 4481 C CA . SER B 1 240 ? -4.315 -14.993 1.101 1.00 76.31 220 SER B CA 1
ATOM 4482 C C . SER B 1 240 ? -2.851 -14.516 1.015 1.00 77.27 220 SER B C 1
ATOM 4483 O O . SER B 1 240 ? -1.962 -15.287 0.715 1.00 75.77 220 SER B O 1
ATOM 4486 N N . GLY B 1 241 ? -2.611 -13.243 1.294 1.00 85.09 221 GLY B N 1
ATOM 4487 C CA . GLY B 1 241 ? -1.259 -12.712 1.417 1.00 87.33 221 GLY B CA 1
ATOM 4488 C C . GLY B 1 241 ? -0.536 -12.968 2.736 1.00 88.29 221 GLY B C 1
ATOM 4489 O O . GLY B 1 241 ? 0.626 -13.360 2.709 1.00 93.28 221 GLY B O 1
ATOM 4490 N N . LYS B 1 242 ? -1.185 -12.726 3.885 1.00 85.39 222 LYS B N 1
ATOM 4491 C CA . LYS B 1 242 ? -0.483 -12.772 5.184 1.00 83.06 222 LYS B CA 1
ATOM 4492 C C . LYS B 1 242 ? -0.362 -14.199 5.721 1.00 83.67 222 LYS B C 1
ATOM 4493 O O . LYS B 1 242 ? 0.735 -14.779 5.724 1.00 77.79 222 LYS B O 1
ATOM 4498 N N . ASP B 1 249 ? 0.904 -9.313 11.491 1.00 81.06 229 ASP B N 1
ATOM 4499 C CA . ASP B 1 249 ? 1.357 -8.968 12.841 1.00 81.69 229 ASP B CA 1
ATOM 4500 C C . ASP B 1 249 ? 0.274 -8.170 13.622 1.00 80.98 229 ASP B C 1
ATOM 4501 O O . ASP B 1 249 ? 0.603 -7.486 14.604 1.00 88.12 229 ASP B O 1
ATOM 4503 N N . GLY B 1 250 ? -1.002 -8.270 13.208 1.00 64.61 230 GLY B N 1
ATOM 4504 C CA . GLY B 1 250 ? -2.129 -7.727 14.017 1.00 59.06 230 GLY B CA 1
ATOM 4505 C C . GLY B 1 250 ? -3.276 -8.730 14.167 1.00 58.48 230 GLY B C 1
ATOM 4506 O O . GLY B 1 250 ? -3.096 -9.944 14.013 1.00 54.45 230 GLY B O 1
ATOM 4507 N N . MET B 1 251 ? -4.483 -8.254 14.431 1.00 49.62 231 MET B N 1
ATOM 4508 C CA . MET B 1 251 ? -5.584 -9.184 14.594 1.00 48.36 231 MET B CA 1
ATOM 4509 C C . MET B 1 251 ? -5.815 -10.079 13.370 1.00 55.30 231 MET B C 1
ATOM 4510 O O . MET B 1 251 ? -6.225 -11.236 13.471 1.00 57.20 231 MET B O 1
ATOM 4515 N N . LEU B 1 252 ? -5.532 -9.542 12.203 1.00 59.11 232 LEU B N 1
ATOM 4516 C CA . LEU B 1 252 ? -5.687 -10.304 10.983 1.00 60.73 232 LEU B CA 1
ATOM 4517 C C . LEU B 1 252 ? -4.642 -11.411 10.895 1.00 51.67 232 LEU B C 1
ATOM 4518 O O . LEU B 1 252 ? -4.988 -12.547 10.612 1.00 56.00 232 LEU B O 1
ATOM 4523 N N . GLY B 1 253 ? -3.376 -11.068 11.146 1.00 58.77 233 GLY B N 1
ATOM 4524 C CA . GLY B 1 253 ? -2.299 -12.046 11.290 1.00 60.37 233 GLY B CA 1
ATOM 4525 C C . GLY B 1 253 ? -2.711 -13.184 12.212 1.00 65.27 233 GLY B C 1
ATOM 4526 O O . GLY B 1 253 ? -2.665 -14.364 11.849 1.00 67.19 233 GLY B O 1
ATOM 4527 N N . SER B 1 254 ? -3.168 -12.825 13.405 1.00 62.89 234 SER B N 1
ATOM 4528 C CA . SER B 1 254 ? -3.637 -13.816 14.337 1.00 56.38 234 SER B CA 1
ATOM 4529 C C . SER B 1 254 ? -4.737 -14.720 13.736 1.00 56.65 234 SER B C 1
ATOM 4530 O O . SER B 1 254 ? -4.708 -15.934 13.909 1.00 54.65 234 SER B O 1
ATOM 4533 N N . MET B 1 255 ? -5.698 -14.146 13.021 1.00 57.42 235 MET B N 1
ATOM 4534 C CA . MET B 1 255 ? -6.787 -14.951 12.495 1.00 55.20 235 MET B CA 1
ATOM 4535 C C . MET B 1 255 ? -6.328 -15.927 11.418 1.00 60.19 235 MET B C 1
ATOM 4536 O O . MET B 1 255 ? -6.932 -16.997 11.285 1.00 56.11 235 MET B O 1
ATOM 4541 N N . VAL B 1 256 ? -5.298 -15.556 10.642 1.00 59.18 236 VAL B N 1
ATOM 4542 C CA . VAL B 1 256 ? -4.705 -16.481 9.639 1.00 65.69 236 VAL B CA 1
ATOM 4543 C C . VAL B 1 256 ? -3.864 -17.574 10.320 1.00 63.08 236 VAL B C 1
ATOM 4544 O O . VAL B 1 256 ? -3.968 -18.776 9.975 1.00 59.04 236 VAL B O 1
ATOM 4548 N N . ALA B 1 257 ? -3.083 -17.181 11.319 1.00 64.59 237 ALA B N 1
ATOM 4549 C CA . ALA B 1 257 ? -2.349 -18.175 12.096 1.00 62.97 237 ALA B CA 1
ATOM 4550 C C . ALA B 1 257 ? -3.305 -19.271 12.575 1.00 67.28 237 ALA B C 1
ATOM 4551 O O . ALA B 1 257 ? -3.046 -20.450 12.339 1.00 74.20 237 ALA B O 1
ATOM 4553 N N . GLN B 1 258 ? -4.432 -18.883 13.173 1.00 65.09 238 GLN B N 1
ATOM 4554 C CA . GLN B 1 258 ? -5.430 -19.858 13.617 1.00 64.20 238 GLN B CA 1
ATOM 4555 C C . GLN B 1 258 ? -6.017 -20.679 12.468 1.00 67.25 238 GLN B C 1
ATOM 4556 O O . GLN B 1 258 ? -6.135 -21.893 12.577 1.00 75.95 238 GLN B O 1
ATOM 4562 N N . ALA B 1 259 ? -6.378 -20.030 11.365 1.00 70.62 239 ALA B N 1
ATOM 4563 C CA . ALA B 1 259 ? -6.738 -20.762 10.145 1.00 70.91 239 ALA B CA 1
ATOM 4564 C C . ALA B 1 259 ? -5.619 -21.729 9.703 1.00 75.21 239 ALA B C 1
ATOM 4565 O O . ALA B 1 259 ? -5.906 -22.895 9.422 1.00 72.68 239 ALA B O 1
ATOM 4567 N N . ARG B 1 260 ? -4.365 -21.269 9.663 1.00 74.62 240 ARG B N 1
ATOM 4568 C CA . ARG B 1 260 ? -3.239 -22.162 9.365 1.00 78.95 240 ARG B CA 1
ATOM 4569 C C . ARG B 1 260 ? -3.379 -23.415 10.247 1.00 87.70 240 ARG B C 1
ATOM 4570 O O . ARG B 1 260 ? -3.468 -24.529 9.733 1.00 91.80 240 ARG B O 1
ATOM 4572 N N . GLY B 1 261 ? -3.492 -23.223 11.563 1.00 89.91 241 GLY B N 1
ATOM 4573 C CA . GLY B 1 261 ? -3.639 -24.336 12.525 1.00 83.26 241 GLY B CA 1
ATOM 4574 C C . GLY B 1 261 ? -4.977 -25.070 12.606 1.00 78.23 241 GLY B C 1
ATOM 4575 O O . GLY B 1 261 ? -5.162 -25.876 13.498 1.00 81.83 241 GLY B O 1
ATOM 4576 N N . GLY B 1 262 ? -5.910 -24.802 11.695 1.00 72.08 242 GLY B N 1
ATOM 4577 C CA . GLY B 1 262 ? -7.180 -25.524 11.650 1.00 71.02 242 GLY B CA 1
ATOM 4578 C C . GLY B 1 262 ? -8.216 -25.025 12.634 1.00 72.95 242 GLY B C 1
ATOM 4579 O O . GLY B 1 262 ? -9.290 -25.584 12.702 1.00 73.68 242 GLY B O 1
ATOM 4580 N N . GLY B 1 263 ? -7.910 -23.975 13.400 1.00 74.07 243 GLY B N 1
ATOM 4581 C CA . GLY B 1 263 ? -8.887 -23.373 14.305 1.00 72.45 243 GLY B CA 1
ATOM 4582 C C . GLY B 1 263 ? -10.037 -22.653 13.595 1.00 77.17 243 GLY B C 1
ATOM 4583 O O . GLY B 1 263 ? -11.151 -22.575 14.133 1.00 66.50 243 GLY B O 1
ATOM 4584 N N . LEU B 1 264 ? -9.782 -22.119 12.394 1.00 72.09 244 LEU B N 1
ATOM 4585 C CA . LEU B 1 264 ? -10.807 -21.348 11.643 1.00 66.16 244 LEU B CA 1
ATOM 4586 C C . LEU B 1 264 ? -10.822 -21.732 10.174 1.00 65.16 244 LEU B C 1
ATOM 4587 O O . LEU B 1 264 ? -9.761 -22.010 9.613 1.00 58.47 244 LEU B O 1
ATOM 4592 N N . SER B 1 265 ? -12.009 -21.744 9.556 1.00 62.90 245 SER B N 1
ATOM 4593 C CA . SER B 1 265 ? -12.111 -21.887 8.092 1.00 65.03 245 SER B CA 1
ATOM 4594 C C . SER B 1 265 ? -11.686 -20.616 7.341 1.00 65.00 245 SER B C 1
ATOM 4595 O O . SER B 1 265 ? -11.495 -19.554 7.928 1.00 58.48 245 SER B O 1
ATOM 4598 N N . HIS B 1 266 ? -11.544 -20.719 6.025 1.00 67.91 246 HIS B N 1
ATOM 4599 C CA . HIS B 1 266 ? -11.185 -19.542 5.236 1.00 64.65 246 HIS B CA 1
ATOM 4600 C C . HIS B 1 266 ? -12.311 -18.544 5.394 1.00 56.96 246 HIS B C 1
ATOM 4601 O O . HIS B 1 266 ? -12.057 -17.373 5.508 1.00 53.40 246 HIS B O 1
ATOM 4608 N N . ALA B 1 267 ? -13.545 -19.019 5.432 1.00 52.74 247 ALA B N 1
ATOM 4609 C CA . ALA B 1 267 ? -14.682 -18.119 5.503 1.00 64.03 247 ALA B CA 1
ATOM 4610 C C . ALA B 1 267 ? -14.782 -17.405 6.871 1.00 60.95 247 ALA B C 1
ATOM 4611 O O . ALA B 1 267 ? -15.096 -16.230 6.936 1.00 59.79 247 ALA B O 1
ATOM 4613 N N . ASP B 1 268 ? -14.499 -18.119 7.947 1.00 64.80 248 ASP B N 1
ATOM 4614 C CA . ASP B 1 268 ? -14.427 -17.510 9.272 1.00 60.78 248 ASP B CA 1
ATOM 4615 C C . ASP B 1 268 ? -13.585 -16.246 9.223 1.00 56.61 248 ASP B C 1
ATOM 4616 O O . ASP B 1 268 ? -13.940 -15.216 9.766 1.00 59.85 248 ASP B O 1
ATOM 4621 N N . VAL B 1 269 ? -12.451 -16.335 8.563 1.00 54.61 249 VAL B N 1
ATOM 4622 C CA . VAL B 1 269 ? -11.516 -15.238 8.570 1.00 57.40 249 VAL B CA 1
ATOM 4623 C C . VAL B 1 269 ? -11.977 -14.095 7.641 1.00 56.37 249 VAL B C 1
ATOM 4624 O O . VAL B 1 269 ? -11.952 -12.943 7.996 1.00 50.10 249 VAL B O 1
ATOM 4628 N N . LEU B 1 270 ? -12.411 -14.435 6.445 1.00 53.45 250 LEU B N 1
ATOM 4629 C CA . LEU B 1 270 ? -12.710 -13.425 5.445 1.00 52.98 250 LEU B CA 1
ATOM 4630 C C . LEU B 1 270 ? -13.966 -12.706 5.815 1.00 48.30 250 LEU B C 1
ATOM 4631 O O . LEU B 1 270 ? -13.989 -11.489 5.806 1.00 48.81 250 LEU B O 1
ATOM 4636 N N . ASP B 1 271 ? -15.003 -13.469 6.144 1.00 48.60 251 ASP B N 1
ATOM 4637 C CA . ASP B 1 271 ? -16.288 -12.881 6.371 1.00 48.87 251 ASP B CA 1
ATOM 4638 C C . ASP B 1 271 ? -16.234 -11.916 7.544 1.00 48.26 251 ASP B C 1
ATOM 4639 O O . ASP B 1 271 ? -16.916 -10.883 7.519 1.00 48.07 251 ASP B O 1
ATOM 4644 N N . ASN B 1 272 ? -15.394 -12.237 8.521 1.00 44.36 252 ASN B N 1
ATOM 4645 C CA . ASN B 1 272 ? -15.244 -11.437 9.706 1.00 45.26 252 ASN B CA 1
ATOM 4646 C C . ASN B 1 272 ? -14.214 -10.359 9.575 1.00 46.31 252 ASN B C 1
ATOM 4647 O O . ASN B 1 272 ? -14.301 -9.356 10.259 1.00 42.47 252 ASN B O 1
ATOM 4652 N N . ALA B 1 273 ? -13.242 -10.524 8.691 1.00 46.71 253 ALA B N 1
ATOM 4653 C CA . ALA B 1 273 ? -12.384 -9.397 8.396 1.00 49.81 253 ALA B CA 1
ATOM 4654 C C . ALA B 1 273 ? -13.211 -8.286 7.754 1.00 47.65 253 ALA B C 1
ATOM 4655 O O . ALA B 1 273 ? -13.079 -7.118 8.137 1.00 46.72 253 ALA B O 1
ATOM 4657 N N . VAL B 1 274 ? -14.094 -8.649 6.830 1.00 45.71 254 VAL B N 1
ATOM 4658 C CA . VAL B 1 274 ? -14.987 -7.670 6.210 1.00 45.88 254 VAL B CA 1
ATOM 4659 C C . VAL B 1 274 ? -15.830 -6.947 7.271 1.00 47.86 254 VAL B C 1
ATOM 4660 O O . VAL B 1 274 ? -15.940 -5.731 7.281 1.00 42.30 254 VAL B O 1
ATOM 4664 N N . LEU B 1 275 ? -16.484 -7.713 8.135 1.00 47.11 255 LEU B N 1
ATOM 4665 C CA . LEU B 1 275 ? -17.350 -7.150 9.164 1.00 40.36 255 LEU B CA 1
ATOM 4666 C C . LEU B 1 275 ? -16.593 -6.206 10.085 1.00 37.08 255 LEU B C 1
ATOM 4667 O O . LEU B 1 275 ? -17.038 -5.090 10.358 1.00 39.28 255 LEU B O 1
ATOM 4672 N N . LEU B 1 276 ? -15.453 -6.650 10.576 1.00 35.93 256 LEU B N 1
ATOM 4673 C CA . LEU B 1 276 ? -14.688 -5.849 11.517 1.00 40.01 256 LEU B CA 1
ATOM 4674 C C . LEU B 1 276 ? -14.167 -4.577 10.869 1.00 43.27 256 LEU B C 1
ATOM 4675 O O . LEU B 1 276 ? -14.185 -3.512 11.474 1.00 38.04 256 LEU B O 1
ATOM 4680 N N . LEU B 1 277 ? -13.684 -4.664 9.640 1.00 41.13 257 LEU B N 1
ATOM 4681 C CA . LEU B 1 277 ? -13.195 -3.439 8.993 1.00 43.94 257 LEU B CA 1
ATOM 4682 C C . LEU B 1 277 ? -14.329 -2.423 8.853 1.00 41.57 257 LEU B C 1
ATOM 4683 O O . LEU B 1 277 ? -14.197 -1.250 9.223 1.00 45.35 257 LEU B O 1
ATOM 4688 N N . ALA B 1 278 ? -15.446 -2.887 8.320 1.00 37.74 258 ALA B N 1
ATOM 4689 C CA . ALA B 1 278 ? -16.567 -2.025 8.035 1.00 41.46 258 ALA B CA 1
ATOM 4690 C C . ALA B 1 278 ? -17.222 -1.449 9.298 1.00 41.08 258 ALA B C 1
ATOM 4691 O O . ALA B 1 278 ? -17.366 -0.243 9.437 1.00 41.99 258 ALA B O 1
ATOM 4693 N N . ALA B 1 279 ? -17.666 -2.329 10.191 1.00 42.04 259 ALA B N 1
ATOM 4694 C CA . ALA B 1 279 ? -18.273 -1.873 11.461 1.00 42.70 259 ALA B CA 1
ATOM 4695 C C . ALA B 1 279 ? -17.264 -1.041 12.261 1.00 37.31 259 ALA B C 1
ATOM 4696 O O . ALA B 1 279 ? -17.568 0.041 12.724 1.00 43.77 259 ALA B O 1
ATOM 4698 N N . GLY B 1 280 ? -16.021 -1.527 12.307 1.00 36.83 260 GLY B N 1
ATOM 4699 C CA . GLY B 1 280 ? -14.953 -0.885 13.023 1.00 40.13 260 GLY B CA 1
ATOM 4700 C C . GLY B 1 280 ? -14.791 0.591 12.677 1.00 46.99 260 GLY B C 1
ATOM 4701 O O . GLY B 1 280 ? -14.554 1.419 13.576 1.00 48.65 260 GLY B O 1
ATOM 4702 N N . HIS B 1 281 ? -14.926 0.976 11.405 1.00 39.86 261 HIS B N 1
ATOM 4703 C CA . HIS B 1 281 ? -14.740 2.430 11.151 1.00 37.68 261 HIS B CA 1
ATOM 4704 C C . HIS B 1 281 ? -15.963 3.189 10.849 1.00 35.76 261 HIS B C 1
ATOM 4705 O O . HIS B 1 281 ? -16.079 4.370 11.175 1.00 40.63 261 HIS B O 1
ATOM 4712 N N . GLU B 1 282 ? -16.903 2.557 10.200 1.00 35.70 262 GLU B N 1
ATOM 4713 C CA . GLU B 1 282 ? -18.065 3.307 9.781 1.00 37.59 262 GLU B CA 1
ATOM 4714 C C . GLU B 1 282 ? -18.924 3.801 10.948 1.00 32.25 262 GLU B C 1
ATOM 4715 O O . GLU B 1 282 ? -19.396 4.952 10.954 1.00 32.06 262 GLU B O 1
ATOM 4721 N N . THR B 1 283 ? -19.122 2.944 11.927 1.00 38.34 263 THR B N 1
ATOM 4722 C CA . THR B 1 283 ? -19.930 3.270 13.139 1.00 37.09 263 THR B CA 1
ATOM 4723 C C . THR B 1 283 ? -19.288 4.358 13.927 1.00 31.21 263 THR B C 1
ATOM 4724 O O . THR B 1 283 ? -19.914 5.389 14.289 1.00 34.68 263 THR B O 1
ATOM 4728 N N . THR B 1 284 ? -18.021 4.162 14.235 1.00 31.97 264 THR B N 1
ATOM 4729 C CA . THR B 1 284 ? -17.342 5.136 15.096 1.00 33.96 264 THR B CA 1
ATOM 4730 C C . THR B 1 284 ? -17.180 6.436 14.372 1.00 31.70 264 THR B C 1
ATOM 4731 O O . THR B 1 284 ? -17.370 7.524 14.946 1.00 35.14 264 THR B O 1
ATOM 4735 N N . ALA B 1 285 ? -16.843 6.373 13.074 1.00 29.96 265 ALA B N 1
ATOM 4736 C CA . ALA B 1 285 ? -16.798 7.657 12.298 1.00 33.58 265 ALA B CA 1
ATOM 4737 C C . ALA B 1 285 ? -18.111 8.417 12.443 1.00 26.89 265 ALA B C 1
ATOM 4738 O O . ALA B 1 285 ? -18.164 9.654 12.660 1.00 31.82 265 ALA B O 1
ATOM 4740 N N . SER B 1 286 ? -19.202 7.714 12.213 1.00 30.92 266 SER B N 1
ATOM 4741 C CA . SER B 1 286 ? -20.499 8.408 12.263 1.00 34.63 266 SER B CA 1
ATOM 4742 C C . SER B 1 286 ? -20.851 8.877 13.704 1.00 28.11 266 SER B C 1
ATOM 4743 O O . SER B 1 286 ? -21.217 10.026 13.938 1.00 28.17 266 SER B O 1
ATOM 4746 N N . MET B 1 287 ? -20.589 8.031 14.679 1.00 32.35 267 MET B N 1
ATOM 4747 C CA . MET B 1 287 ? -20.898 8.433 16.092 1.00 28.87 267 MET B CA 1
ATOM 4748 C C . MET B 1 287 ? -20.113 9.625 16.537 1.00 28.11 267 MET B C 1
ATOM 4749 O O . MET B 1 287 ? -20.662 10.520 17.209 1.00 31.44 267 MET B O 1
ATOM 4754 N N . VAL B 1 288 ? -18.817 9.669 16.188 1.00 30.27 268 VAL B N 1
ATOM 4755 C CA . VAL B 1 288 ? -18.047 10.824 16.558 1.00 28.87 268 VAL B CA 1
ATOM 4756 C C . VAL B 1 288 ? -18.605 12.088 15.956 1.00 30.44 268 VAL B C 1
ATOM 4757 O O . VAL B 1 288 ? -18.703 13.180 16.587 1.00 28.61 268 VAL B O 1
ATOM 4761 N N . THR B 1 289 ? -18.917 11.996 14.654 1.00 29.48 269 THR B N 1
ATOM 4762 C CA . THR B 1 289 ? -19.336 13.239 13.949 1.00 26.33 269 THR B CA 1
ATOM 4763 C C . THR B 1 289 ? -20.704 13.675 14.502 1.00 24.33 269 THR B C 1
ATOM 4764 O O . THR B 1 289 ? -20.951 14.834 14.694 1.00 26.67 269 THR B O 1
ATOM 4768 N N . MET B 1 290 ? -21.634 12.730 14.596 1.00 26.91 270 MET B N 1
ATOM 4769 C CA . MET B 1 290 ? -22.988 13.063 15.078 1.00 33.44 270 MET B CA 1
ATOM 4770 C C . MET B 1 290 ? -22.958 13.535 16.546 1.00 29.54 270 MET B C 1
ATOM 4771 O O . MET B 1 290 ? -23.725 14.415 16.939 1.00 31.45 270 MET B O 1
ATOM 4776 N N . SER B 1 291 ? -22.060 12.962 17.347 1.00 32.37 271 SER B N 1
ATOM 4777 C CA . SER B 1 291 ? -21.874 13.458 18.753 1.00 28.62 271 SER B CA 1
ATOM 4778 C C . SER B 1 291 ? -21.445 14.857 18.790 1.00 29.37 271 SER B C 1
ATOM 4779 O O . SER B 1 291 ? -22.005 15.640 19.529 1.00 30.95 271 SER B O 1
ATOM 4782 N N . VAL B 1 292 ? -20.489 15.251 17.943 1.00 29.07 272 VAL B N 1
ATOM 4783 C CA . VAL B 1 292 ? -20.118 16.650 17.919 1.00 25.31 272 VAL B CA 1
ATOM 4784 C C . VAL B 1 292 ? -21.231 17.486 17.486 1.00 27.05 272 VAL B C 1
ATOM 4785 O O . VAL B 1 292 ? -21.441 18.574 18.025 1.00 30.00 272 VAL B O 1
ATOM 4789 N N . LEU B 1 293 ? -21.977 17.026 16.476 1.00 29.92 273 LEU B N 1
ATOM 4790 C CA . LEU B 1 293 ? -23.149 17.799 16.049 1.00 30.42 273 LEU B CA 1
ATOM 4791 C C . LEU B 1 293 ? -24.156 18.016 17.221 1.00 29.79 273 LEU B C 1
ATOM 4792 O O . LEU B 1 293 ? -24.622 19.118 17.452 1.00 28.42 273 LEU B O 1
ATOM 4797 N N . VAL B 1 294 ? -24.448 16.959 17.973 1.00 30.61 274 VAL B N 1
ATOM 4798 C CA . VAL B 1 294 ? -25.373 17.125 19.169 1.00 30.74 274 VAL B CA 1
ATOM 4799 C C . VAL B 1 294 ? -24.789 18.090 20.155 1.00 31.63 274 VAL B C 1
ATOM 4800 O O . VAL B 1 294 ? -25.457 19.109 20.498 1.00 33.38 274 VAL B O 1
ATOM 4804 N N . LEU B 1 295 ? -23.490 17.946 20.480 1.00 31.13 275 LEU B N 1
ATOM 4805 C CA . LEU B 1 295 ? -22.963 18.840 21.509 1.00 28.80 275 LEU B CA 1
ATOM 4806 C C . LEU B 1 295 ? -22.936 20.221 21.111 1.00 30.43 275 LEU B C 1
ATOM 4807 O O . LEU B 1 295 ? -23.118 21.119 21.979 1.00 29.05 275 LEU B O 1
ATOM 4812 N N . LEU B 1 296 ? -22.730 20.480 19.807 1.00 29.67 276 LEU B N 1
ATOM 4813 C CA . LEU B 1 296 ? -22.826 21.872 19.360 1.00 29.98 276 LEU B CA 1
ATOM 4814 C C . LEU B 1 296 ? -24.252 22.486 19.511 1.00 27.81 276 LEU B C 1
ATOM 4815 O O . LEU B 1 296 ? -24.389 23.695 19.447 1.00 31.46 276 LEU B O 1
ATOM 4820 N N . GLN B 1 297 ? -25.298 21.688 19.552 1.00 28.05 277 GLN B N 1
ATOM 4821 C CA . GLN B 1 297 ? -26.612 22.251 19.846 1.00 34.12 277 GLN B CA 1
ATOM 4822 C C . GLN B 1 297 ? -26.821 22.467 21.399 1.00 38.72 277 GLN B C 1
ATOM 4823 O O . GLN B 1 297 ? -27.809 23.009 21.737 1.00 31.91 277 GLN B O 1
ATOM 4829 N N . HIS B 1 298 ? -25.881 22.067 22.275 1.00 35.55 278 HIS B N 1
ATOM 4830 C CA . HIS B 1 298 ? -26.065 22.085 23.763 1.00 33.88 278 HIS B CA 1
ATOM 4831 C C . HIS B 1 298 ? -24.899 22.725 24.435 1.00 31.97 278 HIS B C 1
ATOM 4832 O O . HIS B 1 298 ? -24.067 22.028 24.972 1.00 31.25 278 HIS B O 1
ATOM 4839 N N . PRO B 1 299 ? -24.777 24.060 24.333 1.00 30.99 279 PRO B N 1
ATOM 4840 C CA . PRO B 1 299 ? -23.695 24.768 24.931 1.00 33.81 279 PRO B CA 1
ATOM 4841 C C . PRO B 1 299 ? -23.527 24.465 26.449 1.00 35.20 279 PRO B C 1
ATOM 4842 O O . PRO B 1 299 ? -22.417 24.519 26.938 1.00 35.37 279 PRO B O 1
ATOM 4846 N N . THR B 1 300 ? -24.617 24.214 27.170 1.00 35.82 280 THR B N 1
ATOM 4847 C CA . THR B 1 300 ? -24.540 23.890 28.633 1.00 33.90 280 THR B CA 1
ATOM 4848 C C . THR B 1 300 ? -23.782 22.605 28.818 1.00 32.73 280 THR B C 1
ATOM 4849 O O . THR B 1 300 ? -22.836 22.561 29.536 1.00 39.07 280 THR B O 1
ATOM 4853 N N . ALA B 1 301 ? -24.150 21.577 28.099 1.00 33.11 281 ALA B N 1
ATOM 4854 C CA . ALA B 1 301 ? -23.382 20.301 28.101 1.00 31.50 281 ALA B CA 1
ATOM 4855 C C . ALA B 1 301 ? -21.939 20.470 27.650 1.00 39.05 281 ALA B C 1
ATOM 4856 O O . ALA B 1 301 ? -21.001 19.907 28.251 1.00 34.37 281 ALA B O 1
ATOM 4858 N N . TRP B 1 302 ? -21.727 21.330 26.672 1.00 39.20 282 TRP B N 1
ATOM 4859 C CA . TRP B 1 302 ? -20.394 21.623 26.181 1.00 37.89 282 TRP B CA 1
ATOM 4860 C C . TRP B 1 302 ? -19.557 22.202 27.328 1.00 40.94 282 TRP B C 1
ATOM 4861 O O . TRP B 1 302 ? -18.438 21.754 27.553 1.00 33.10 282 TRP B O 1
ATOM 4872 N N . ARG B 1 303 ? -20.074 23.258 27.972 1.00 43.12 283 ARG B N 1
ATOM 4873 C CA . ARG B 1 303 ? -19.348 23.925 29.073 1.00 46.46 283 ARG B CA 1
ATOM 4874 C C . ARG B 1 303 ? -19.089 22.953 30.266 1.00 45.03 283 ARG B C 1
ATOM 4875 O O . ARG B 1 303 ? -17.968 22.840 30.784 1.00 45.27 283 ARG B O 1
ATOM 4883 N N . GLU B 1 304 ? -20.103 22.179 30.614 1.00 41.42 284 GLU B N 1
ATOM 4884 C CA . GLU B 1 304 ? -20.002 21.245 31.731 1.00 42.96 284 GLU B CA 1
ATOM 4885 C C . GLU B 1 304 ? -18.973 20.191 31.505 1.00 45.51 284 GLU B C 1
ATOM 4886 O O . GLU B 1 304 ? -18.191 19.846 32.417 1.00 39.80 284 GLU B O 1
ATOM 4892 N N . LEU B 1 305 ? -18.986 19.617 30.306 1.00 40.62 285 LEU B N 1
ATOM 4893 C CA . LEU B 1 305 ? -17.968 18.637 29.983 1.00 40.05 285 LEU B CA 1
ATOM 4894 C C . LEU B 1 305 ? -16.548 19.223 29.900 1.00 39.88 285 LEU B C 1
ATOM 4895 O O . LEU B 1 305 ? -15.562 18.536 30.170 1.00 43.18 285 LEU B O 1
ATOM 4900 N N . THR B 1 306 ? -16.446 20.467 29.516 1.00 39.30 286 THR B N 1
ATOM 4901 C CA . THR B 1 306 ? -15.158 21.074 29.430 1.00 43.79 286 THR B CA 1
ATOM 4902 C C . THR B 1 306 ? -14.540 21.228 30.842 1.00 46.42 286 THR B C 1
ATOM 4903 O O . THR B 1 306 ? -13.398 20.912 31.033 1.00 47.08 286 THR B O 1
ATOM 4907 N N . VAL B 1 307 ? -15.290 21.769 31.789 1.00 49.50 287 VAL B N 1
ATOM 4908 C CA . VAL B 1 307 ? -14.821 21.911 33.172 1.00 50.94 287 VAL B CA 1
ATOM 4909 C C . VAL B 1 307 ? -14.816 20.583 33.913 1.00 49.89 287 VAL B C 1
ATOM 4910 O O . VAL B 1 307 ? -14.033 20.408 34.803 1.00 56.58 287 VAL B O 1
ATOM 4914 N N . ASN B 1 308 ? -15.661 19.638 33.527 1.00 45.07 288 ASN B N 1
ATOM 4915 C CA . ASN B 1 308 ? -15.723 18.368 34.243 1.00 41.10 288 ASN B CA 1
ATOM 4916 C C . ASN B 1 308 ? -15.730 17.177 33.345 1.00 38.19 288 ASN B C 1
ATOM 4917 O O . ASN B 1 308 ? -16.761 16.500 33.166 1.00 39.04 288 ASN B O 1
ATOM 4922 N N . PRO B 1 309 ? -14.526 16.806 32.888 1.00 42.36 289 PRO B N 1
ATOM 4923 C CA . PRO B 1 309 ? -14.379 15.688 32.000 1.00 38.66 289 PRO B CA 1
ATOM 4924 C C . PRO B 1 309 ? -14.790 14.414 32.615 1.00 39.95 289 PRO B C 1
ATOM 4925 O O . PRO B 1 309 ? -15.019 13.437 31.891 1.00 37.87 289 PRO B O 1
ATOM 4929 N N . GLY B 1 310 ? -14.917 14.354 33.944 1.00 40.24 290 GLY B N 1
ATOM 4930 C CA . GLY B 1 310 ? -15.397 13.084 34.533 1.00 34.50 290 GLY B CA 1
ATOM 4931 C C . GLY B 1 310 ? -16.847 12.843 34.165 1.00 33.22 290 GLY B C 1
ATOM 4932 O O . GLY B 1 310 ? -17.356 11.731 34.278 1.00 32.66 290 GLY B O 1
ATOM 4933 N N . LEU B 1 311 ? -17.504 13.868 33.631 1.00 37.48 291 LEU B N 1
ATOM 4934 C CA . LEU B 1 311 ? -18.856 13.672 33.027 1.00 37.49 291 LEU B CA 1
ATOM 4935 C C . LEU B 1 311 ? -18.880 12.960 31.653 1.00 37.68 291 LEU B C 1
ATOM 4936 O O . LEU B 1 311 ? -19.940 12.491 31.177 1.00 37.86 291 LEU B O 1
ATOM 4941 N N . LEU B 1 312 ? -17.723 12.844 31.023 1.00 40.33 292 LEU B N 1
ATOM 4942 C CA . LEU B 1 312 ? -17.689 12.301 29.642 1.00 36.57 292 LEU B CA 1
ATOM 4943 C C . LEU B 1 312 ? -18.240 10.935 29.485 1.00 39.50 292 LEU B C 1
ATOM 4944 O O . LEU B 1 312 ? -18.996 10.713 28.535 1.00 32.95 292 LEU B O 1
ATOM 4949 N N . PRO B 1 313 ? -17.902 9.962 30.407 1.00 36.13 293 PRO B N 1
ATOM 4950 C CA . PRO B 1 313 ? -18.462 8.668 30.043 1.00 35.09 293 PRO B CA 1
ATOM 4951 C C . PRO B 1 313 ? -19.979 8.599 30.030 1.00 38.51 293 PRO B C 1
ATOM 4952 O O . PRO B 1 313 ? -20.572 7.877 29.202 1.00 38.61 293 PRO B O 1
ATOM 4956 N N . GLY B 1 314 ? -20.615 9.362 30.899 1.00 42.98 294 GLY B N 1
ATOM 4957 C CA . GLY B 1 314 ? -22.067 9.326 30.920 1.00 43.69 294 GLY B CA 1
ATOM 4958 C C . GLY B 1 314 ? -22.637 10.053 29.694 1.00 38.62 294 GLY B C 1
ATOM 4959 O O . GLY B 1 314 ? -23.636 9.659 29.171 1.00 36.30 294 GLY B O 1
ATOM 4960 N N . ALA B 1 315 ? -22.019 11.167 29.329 1.00 34.73 295 ALA B N 1
ATOM 4961 C CA . ALA B 1 315 ? -22.328 11.883 28.088 1.00 36.88 295 ALA B CA 1
ATOM 4962 C C . ALA B 1 315 ? -22.219 10.981 26.869 1.00 33.51 295 ALA B C 1
ATOM 4963 O O . ALA B 1 315 ? -23.115 10.990 26.048 1.00 40.97 295 ALA B O 1
ATOM 4965 N N . VAL B 1 316 ? -21.189 10.151 26.795 1.00 36.90 296 VAL B N 1
ATOM 4966 C CA . VAL B 1 316 ? -21.052 9.192 25.694 1.00 38.10 296 VAL B CA 1
ATOM 4967 C C . VAL B 1 316 ? -22.221 8.234 25.645 1.00 46.04 296 VAL B C 1
ATOM 4968 O O . VAL B 1 316 ? -22.764 7.946 24.547 1.00 36.26 296 VAL B O 1
ATOM 4972 N N . ASP B 1 317 ? -22.626 7.722 26.818 1.00 43.98 297 ASP B N 1
ATOM 4973 C CA . ASP B 1 317 ? -23.820 6.848 26.880 1.00 39.57 297 ASP B CA 1
ATOM 4974 C C . ASP B 1 317 ? -25.118 7.542 26.463 1.00 31.90 297 ASP B C 1
ATOM 4975 O O . ASP B 1 317 ? -25.907 6.985 25.731 1.00 36.77 297 ASP B O 1
ATOM 4980 N N . GLU B 1 318 ? -25.346 8.751 26.907 1.00 28.78 298 GLU B N 1
ATOM 4981 C CA . GLU B 1 318 ? -26.493 9.451 26.489 1.00 33.27 298 GLU B CA 1
ATOM 4982 C C . GLU B 1 318 ? -26.456 9.776 24.940 1.00 43.17 298 GLU B C 1
ATOM 4983 O O . GLU B 1 318 ? -27.517 9.813 24.264 1.00 36.93 298 GLU B O 1
ATOM 4989 N N . LEU B 1 319 ? -25.243 10.006 24.408 1.00 37.86 299 LEU B N 1
ATOM 4990 C CA . LEU B 1 319 ? -25.105 10.305 22.980 1.00 33.12 299 LEU B CA 1
ATOM 4991 C C . LEU B 1 319 ? -25.448 9.076 22.244 1.00 28.88 299 LEU B C 1
ATOM 4992 O O . LEU B 1 319 ? -26.172 9.140 21.255 1.00 33.37 299 LEU B O 1
ATOM 4997 N N . LEU B 1 320 ? -25.006 7.934 22.749 1.00 29.10 300 LEU B N 1
ATOM 4998 C CA . LEU B 1 320 ? -25.274 6.714 22.092 1.00 29.51 300 LEU B CA 1
ATOM 4999 C C . LEU B 1 320 ? -26.777 6.380 22.071 1.00 42.51 300 LEU B C 1
ATOM 5000 O O . LEU B 1 320 ? -27.288 5.725 21.125 1.00 38.57 300 LEU B O 1
ATOM 5005 N N . ARG B 1 321 ? -27.481 6.773 23.129 1.00 42.97 301 ARG B N 1
ATOM 5006 C CA . ARG B 1 321 ? -28.899 6.433 23.266 1.00 41.92 301 ARG B CA 1
ATOM 5007 C C . ARG B 1 321 ? -29.717 7.347 22.380 1.00 36.12 301 ARG B C 1
ATOM 5008 O O . ARG B 1 321 ? -30.587 6.909 21.614 1.00 38.75 301 ARG B O 1
ATOM 5016 N N . TYR B 1 322 ? -29.392 8.622 22.507 1.00 31.96 302 TYR B N 1
ATOM 5017 C CA . TYR B 1 322 ? -30.069 9.690 21.829 1.00 36.26 302 TYR B CA 1
ATOM 5018 C C . TYR B 1 322 ? -30.017 9.622 20.270 1.00 38.87 302 TYR B C 1
ATOM 5019 O O . TYR B 1 322 ? -31.000 9.915 19.610 1.00 36.24 302 TYR B O 1
ATOM 5028 N N . LEU B 1 323 ? -28.883 9.198 19.749 1.00 37.23 303 LEU B N 1
ATOM 5029 C CA . LEU B 1 323 ? -28.623 9.180 18.331 1.00 39.44 303 LEU B CA 1
ATOM 5030 C C . LEU B 1 323 ? -28.999 7.870 17.755 1.00 38.43 303 LEU B C 1
ATOM 5031 O O . LEU B 1 323 ? -29.480 7.835 16.667 1.00 40.57 303 LEU B O 1
ATOM 5036 N N . SER B 1 324 ? -28.747 6.776 18.463 1.00 36.12 304 SER B N 1
ATOM 5037 C CA . SER B 1 324 ? -29.196 5.494 17.977 1.00 40.33 304 SER B CA 1
ATOM 5038 C C . SER B 1 324 ? -28.930 5.248 16.458 1.00 46.24 304 SER B C 1
ATOM 5039 O O . SER B 1 324 ? -29.865 5.038 15.664 1.00 42.29 304 SER B O 1
ATOM 5042 N N . ILE B 1 325 ? -27.648 5.183 16.094 1.00 41.46 305 ILE B N 1
ATOM 5043 C CA . ILE B 1 325 ? -27.266 5.183 14.660 1.00 44.17 305 ILE B CA 1
ATOM 5044 C C . ILE B 1 325 ? -27.396 3.814 14.052 1.00 41.82 305 ILE B C 1
ATOM 5045 O O . ILE B 1 325 ? -27.410 3.647 12.843 1.00 42.63 305 ILE B O 1
ATOM 5050 N N . ALA B 1 326 ? -27.480 2.819 14.917 1.00 39.78 306 ALA B N 1
ATOM 5051 C CA . ALA B 1 326 ? -27.850 1.491 14.506 1.00 38.41 306 ALA B CA 1
ATOM 5052 C C . ALA B 1 326 ? -29.354 1.231 14.858 1.00 48.35 306 ALA B C 1
ATOM 5053 O O . ALA B 1 326 ? -29.741 1.279 16.029 1.00 48.23 306 ALA B O 1
ATOM 5055 N N . ASP B 1 327 ? -30.200 1.019 13.854 1.00 47.45 307 ASP B N 1
ATOM 5056 C CA . ASP B 1 327 ? -31.637 0.876 14.077 1.00 48.58 307 ASP B CA 1
ATOM 5057 C C . ASP B 1 327 ? -32.132 -0.229 13.197 1.00 54.95 307 ASP B C 1
ATOM 5058 O O . ASP B 1 327 ? -31.514 -0.517 12.224 1.00 55.31 307 ASP B O 1
ATOM 5063 N N . GLY B 1 328 ? -33.227 -0.890 13.548 1.00 55.03 308 GLY B N 1
ATOM 5064 C CA . GLY B 1 328 ? -33.851 -1.800 12.607 1.00 45.24 308 GLY B CA 1
ATOM 5065 C C . GLY B 1 328 ? -33.124 -3.089 12.384 1.00 49.52 308 GLY B C 1
ATOM 5066 O O . GLY B 1 328 ? -33.064 -3.576 11.255 1.00 54.75 308 GLY B O 1
ATOM 5067 N N . LEU B 1 329 ? -32.615 -3.692 13.450 1.00 49.62 309 LEU B N 1
ATOM 5068 C CA . LEU B 1 329 ? -32.003 -5.014 13.328 1.00 52.32 309 LEU B CA 1
ATOM 5069 C C . LEU B 1 329 ? -33.004 -6.047 12.841 1.00 57.66 309 LEU B C 1
ATOM 5070 O O . LEU B 1 329 ? -34.148 -6.066 13.300 1.00 59.39 309 LEU B O 1
ATOM 5075 N N . ARG B 1 330 ? -32.560 -6.934 11.961 1.00 55.11 310 ARG B N 1
ATOM 5076 C CA . ARG B 1 330 ? -33.446 -7.919 11.351 1.00 58.62 310 ARG B CA 1
ATOM 5077 C C . ARG B 1 330 ? -33.182 -9.313 11.833 1.00 56.20 310 ARG B C 1
ATOM 5078 O O . ARG B 1 330 ? -32.031 -9.725 11.963 1.00 55.01 310 ARG B O 1
ATOM 5086 N N . ARG B 1 331 ? -34.271 -10.046 12.093 1.00 63.52 311 ARG B N 1
ATOM 5087 C CA . ARG B 1 331 ? -34.198 -11.471 12.482 1.00 58.86 311 ARG B CA 1
ATOM 5088 C C . ARG B 1 331 ? -35.411 -12.192 11.898 1.00 56.13 311 ARG B C 1
ATOM 5089 O O . ARG B 1 331 ? -36.383 -11.546 11.500 1.00 55.24 311 ARG B O 1
ATOM 5097 N N . SER B 1 332 ? -35.370 -13.522 11.857 1.00 65.79 312 SER B N 1
ATOM 5098 C CA . SER B 1 332 ? -36.598 -14.323 11.626 1.00 64.73 312 SER B CA 1
ATOM 5099 C C . SER B 1 332 ? -36.876 -15.304 12.808 1.00 72.13 312 SER B C 1
ATOM 5100 O O . SER B 1 332 ? -35.932 -15.806 13.452 1.00 68.87 312 SER B O 1
ATOM 5103 N N . ALA B 1 333 ? -38.159 -15.583 13.083 1.00 70.78 313 ALA B N 1
ATOM 5104 C CA . ALA B 1 333 ? -38.548 -16.588 14.130 1.00 71.89 313 ALA B CA 1
ATOM 5105 C C . ALA B 1 333 ? -38.406 -18.057 13.699 1.00 62.98 313 ALA B C 1
ATOM 5106 O O . ALA B 1 333 ? -38.971 -18.450 12.686 1.00 61.14 313 ALA B O 1
ATOM 5108 N N . THR B 1 334 ? -37.674 -18.865 14.478 1.00 67.17 314 THR B N 1
ATOM 5109 C CA . THR B 1 334 ? -37.577 -20.312 14.223 1.00 75.92 314 THR B CA 1
ATOM 5110 C C . THR B 1 334 ? -38.927 -20.998 14.543 1.00 75.23 314 THR B C 1
ATOM 5111 O O . THR B 1 334 ? -39.367 -21.844 13.793 1.00 73.75 314 THR B O 1
ATOM 5115 N N . ALA B 1 335 ? -39.577 -20.606 15.640 1.00 77.48 315 ALA B N 1
ATOM 5116 C CA . ALA B 1 335 ? -40.793 -21.252 16.111 1.00 72.50 315 ALA B CA 1
ATOM 5117 C C . ALA B 1 335 ? -41.905 -20.243 16.271 1.00 77.70 315 ALA B C 1
ATOM 5118 O O . ALA B 1 335 ? -41.746 -19.061 15.988 1.00 78.41 315 ALA B O 1
ATOM 5120 N N . ASP B 1 336 ? -43.054 -20.717 16.711 1.00 81.80 316 ASP B N 1
ATOM 5121 C CA . ASP B 1 336 ? -44.100 -19.828 17.176 1.00 83.34 316 ASP B CA 1
ATOM 5122 C C . ASP B 1 336 ? -43.618 -19.238 18.504 1.00 79.64 316 ASP B C 1
ATOM 5123 O O . ASP B 1 336 ? -42.781 -19.844 19.195 1.00 76.20 316 ASP B O 1
ATOM 5128 N N . ILE B 1 337 ? -44.126 -18.058 18.853 1.00 82.17 317 ILE B N 1
ATOM 5129 C CA . ILE B 1 337 ? -43.677 -17.337 20.044 1.00 81.49 317 ILE B CA 1
ATOM 5130 C C . ILE B 1 337 ? -44.774 -16.405 20.538 1.00 80.07 317 ILE B C 1
ATOM 5131 O O . ILE B 1 337 ? -45.179 -15.518 19.790 1.00 72.81 317 ILE B O 1
ATOM 5136 N N . GLU B 1 338 ? -45.226 -16.572 21.785 1.00 76.23 318 GLU B N 1
ATOM 5137 C CA . GLU B 1 338 ? -46.181 -15.628 22.397 1.00 79.40 318 GLU B CA 1
ATOM 5138 C C . GLU B 1 338 ? -45.459 -14.719 23.377 1.00 73.60 318 GLU B C 1
ATOM 5139 O O . GLU B 1 338 ? -44.718 -15.172 24.251 1.00 74.66 318 GLU B O 1
ATOM 5141 N N . ILE B 1 339 ? -45.646 -13.428 23.210 1.00 81.72 319 ILE B N 1
ATOM 5142 C CA . ILE B 1 339 ? -45.223 -12.465 24.228 1.00 89.61 319 ILE B CA 1
ATOM 5143 C C . ILE B 1 339 ? -46.428 -11.567 24.301 1.00 90.44 319 ILE B C 1
ATOM 5144 O O . ILE B 1 339 ? -47.013 -11.248 23.241 1.00 76.79 319 ILE B O 1
ATOM 5149 N N . ASP B 1 340 ? -46.809 -11.181 25.524 1.00 92.68 320 ASP B N 1
ATOM 5150 C CA . ASP B 1 340 ? -48.110 -10.550 25.749 1.00 101.43 320 ASP B CA 1
ATOM 5151 C C . ASP B 1 340 ? -48.669 -9.963 24.438 1.00 111.16 320 ASP B C 1
ATOM 5152 O O . ASP B 1 340 ? -49.766 -10.346 24.027 1.00 118.82 320 ASP B O 1
ATOM 5157 N N . GLY B 1 341 ? -47.883 -9.097 23.772 1.00 111.49 321 GLY B N 1
ATOM 5158 C CA . GLY B 1 341 ? -48.216 -8.506 22.467 1.00 100.02 321 GLY B CA 1
ATOM 5159 C C . GLY B 1 341 ? -49.140 -9.404 21.673 1.00 109.53 321 GLY B C 1
ATOM 5160 O O . GLY B 1 341 ? -50.331 -9.118 21.589 1.00 124.87 321 GLY B O 1
ATOM 5161 N N . HIS B 1 342 ? -48.609 -10.486 21.093 1.00 101.88 322 HIS B N 1
ATOM 5162 C CA . HIS B 1 342 ? -49.445 -11.577 20.533 1.00 98.23 322 HIS B CA 1
ATOM 5163 C C . HIS B 1 342 ? -48.604 -12.853 20.515 1.00 92.04 322 HIS B C 1
ATOM 5164 O O . HIS B 1 342 ? -47.785 -13.124 21.433 1.00 75.38 322 HIS B O 1
ATOM 5171 N N . THR B 1 343 ? -48.849 -13.645 19.474 1.00 90.13 323 THR B N 1
ATOM 5172 C CA . THR B 1 343 ? -47.958 -14.721 19.059 1.00 95.97 323 THR B CA 1
ATOM 5173 C C . THR B 1 343 ? -47.310 -14.370 17.702 1.00 96.33 323 THR B C 1
ATOM 5174 O O . THR B 1 343 ? -47.794 -13.488 16.972 1.00 90.54 323 THR B O 1
ATOM 5178 N N . ILE B 1 344 ? -46.215 -15.063 17.389 1.00 88.84 324 ILE B N 1
ATOM 5179 C CA . ILE B 1 344 ? -45.489 -14.896 16.135 1.00 87.31 324 ILE B CA 1
ATOM 5180 C C . ILE B 1 344 ? -45.318 -16.275 15.495 1.00 81.96 324 ILE B C 1
ATOM 5181 O O . ILE B 1 344 ? -44.944 -17.227 16.177 1.00 76.95 324 ILE B O 1
ATOM 5186 N N . ARG B 1 345 ? -45.567 -16.365 14.187 1.00 81.15 325 ARG B N 1
ATOM 5187 C CA . ARG B 1 345 ? -45.422 -17.620 13.437 1.00 83.70 325 ARG B CA 1
ATOM 5188 C C . ARG B 1 345 ? -43.952 -17.955 13.244 1.00 84.55 325 ARG B C 1
ATOM 5189 O O . ARG B 1 345 ? -43.132 -17.056 13.143 1.00 93.79 325 ARG B O 1
ATOM 5191 N N . ALA B 1 346 ? -43.615 -19.242 13.190 1.00 83.60 326 ALA B N 1
ATOM 5192 C CA . ALA B 1 346 ? -42.333 -19.648 12.638 1.00 84.32 326 ALA B CA 1
ATOM 5193 C C . ALA B 1 346 ? -42.295 -19.112 11.213 1.00 88.09 326 ALA B C 1
ATOM 5194 O O . ALA B 1 346 ? -43.338 -19.043 10.540 1.00 80.35 326 ALA B O 1
ATOM 5196 N N . GLY B 1 347 ? -41.108 -18.676 10.783 1.00 88.44 327 GLY B N 1
ATOM 5197 C CA . GLY B 1 347 ? -40.926 -18.089 9.461 1.00 76.99 327 GLY B CA 1
ATOM 5198 C C . GLY B 1 347 ? -41.194 -16.600 9.393 1.00 78.36 327 GLY B C 1
ATOM 5199 O O . GLY B 1 347 ? -40.783 -15.963 8.451 1.00 80.65 327 GLY B O 1
ATOM 5200 N N . ASP B 1 348 ? -41.870 -16.026 10.383 1.00 84.27 328 ASP B N 1
ATOM 5201 C CA . ASP B 1 348 ? -42.073 -14.567 10.413 1.00 85.48 328 ASP B CA 1
ATOM 5202 C C . ASP B 1 348 ? -40.745 -13.767 10.500 1.00 80.03 328 ASP B C 1
ATOM 5203 O O . ASP B 1 348 ? -39.742 -14.252 11.048 1.00 73.94 328 ASP B O 1
ATOM 5208 N N . GLY B 1 349 ? -40.771 -12.553 9.943 1.00 74.40 329 GLY B N 1
ATOM 5209 C CA . GLY B 1 349 ? -39.632 -11.638 9.967 1.00 72.73 329 GLY B CA 1
ATOM 5210 C C . GLY B 1 349 ? -39.810 -10.649 11.095 1.00 68.65 329 GLY B C 1
ATOM 5211 O O . GLY B 1 349 ? -40.930 -10.219 11.385 1.00 64.99 329 GLY B O 1
ATOM 5212 N N . LEU B 1 350 ? -38.700 -10.314 11.746 1.00 68.35 330 LEU B N 1
ATOM 5213 C CA . LEU B 1 350 ? -38.693 -9.411 12.903 1.00 66.26 330 LEU B CA 1
ATOM 5214 C C . LEU B 1 350 ? -37.764 -8.232 12.656 1.00 66.00 330 LEU B C 1
ATOM 5215 O O . LEU B 1 350 ? -36.716 -8.379 12.038 1.00 60.66 330 LEU B O 1
ATOM 5220 N N . VAL B 1 351 ? -38.165 -7.066 13.147 1.00 68.86 331 VAL B N 1
ATOM 5221 C CA . VAL B 1 351 ? -37.368 -5.860 13.011 1.00 63.77 331 VAL B CA 1
ATOM 5222 C C . VAL B 1 351 ? -37.366 -5.034 14.293 1.00 57.94 331 VAL B C 1
ATOM 5223 O O . VAL B 1 351 ? -38.394 -4.582 14.794 1.00 51.06 331 VAL B O 1
ATOM 5227 N N . PHE B 1 352 ? -36.170 -4.787 14.785 1.00 56.15 332 PHE B N 1
ATOM 5228 C CA . PHE B 1 352 ? -36.017 -4.224 16.104 1.00 55.85 332 PHE B CA 1
ATOM 5229 C C . PHE B 1 352 ? -35.633 -2.791 15.981 1.00 54.75 332 PHE B C 1
ATOM 5230 O O . PHE B 1 352 ? -34.521 -2.445 15.540 1.00 55.24 332 PHE B O 1
ATOM 5238 N N . LEU B 1 353 ? -36.565 -1.958 16.387 1.00 47.36 333 LEU B N 1
ATOM 5239 C CA . LEU B 1 353 ? -36.376 -0.544 16.390 1.00 47.65 333 LEU B CA 1
ATOM 5240 C C . LEU B 1 353 ? -35.629 -0.074 17.614 1.00 48.83 333 LEU B C 1
ATOM 5241 O O . LEU B 1 353 ? -36.212 0.560 18.473 1.00 56.09 333 LEU B O 1
ATOM 5246 N N . LEU B 1 354 ? -34.313 -0.320 17.639 1.00 51.17 334 LEU B N 1
ATOM 5247 C CA . LEU B 1 354 ? -33.447 0.164 18.710 1.00 46.19 334 LEU B CA 1
ATOM 5248 C C . LEU B 1 354 ? -33.636 1.606 18.937 1.00 44.77 334 LEU B C 1
ATOM 5249 O O . LEU B 1 354 ? -33.600 2.053 20.063 1.00 48.96 334 LEU B O 1
ATOM 5254 N N . ALA B 1 355 ? -33.823 2.383 17.880 1.00 43.54 335 ALA B N 1
ATOM 5255 C CA . ALA B 1 355 ? -34.005 3.836 18.105 1.00 41.45 335 ALA B CA 1
ATOM 5256 C C . ALA B 1 355 ? -35.295 4.227 18.850 1.00 45.29 335 ALA B C 1
ATOM 5257 O O . ALA B 1 355 ? -35.357 5.308 19.506 1.00 43.57 335 ALA B O 1
ATOM 5259 N N . ALA B 1 356 ? -36.332 3.391 18.671 1.00 44.69 336 ALA B N 1
ATOM 5260 C CA . ALA B 1 356 ? -37.608 3.525 19.425 1.00 46.96 336 ALA B CA 1
ATOM 5261 C C . ALA B 1 356 ? -37.408 3.019 20.854 1.00 37.17 336 ALA B C 1
ATOM 5262 O O . ALA B 1 356 ? -37.645 3.739 21.815 1.00 44.03 336 ALA B O 1
ATOM 5264 N N . ALA B 1 357 ? -36.853 1.834 20.983 1.00 42.09 337 ALA B N 1
ATOM 5265 C CA . ALA B 1 357 ? -36.468 1.333 22.300 1.00 45.83 337 ALA B CA 1
ATOM 5266 C C . ALA B 1 357 ? -35.685 2.306 23.193 1.00 51.46 337 ALA B C 1
ATOM 5267 O O . ALA B 1 357 ? -35.961 2.430 24.421 1.00 45.60 337 ALA B O 1
ATOM 5269 N N . ASN B 1 358 ? -34.723 3.025 22.601 1.00 45.10 338 ASN B N 1
ATOM 5270 C CA . ASN B 1 358 ? -33.908 3.965 23.368 1.00 41.01 338 ASN B CA 1
ATOM 5271 C C . ASN B 1 358 ? -34.616 5.250 23.663 1.00 35.77 338 ASN B C 1
ATOM 5272 O O . ASN B 1 358 ? -34.039 6.149 24.290 1.00 41.68 338 ASN B O 1
ATOM 5277 N N . ARG B 1 359 ? -35.855 5.410 23.208 1.00 43.08 339 ARG B N 1
ATOM 5278 C CA . ARG B 1 359 ? -36.650 6.515 23.745 1.00 43.93 339 ARG B CA 1
ATOM 5279 C C . ARG B 1 359 ? -37.959 6.023 24.436 1.00 46.20 339 ARG B C 1
ATOM 5280 O O . ARG B 1 359 ? -39.004 6.718 24.477 1.00 42.52 339 ARG B O 1
ATOM 5288 N N . ASP B 1 360 ? -37.854 4.831 24.978 1.00 45.50 340 ASP B N 1
ATOM 5289 C CA . ASP B 1 360 ? -38.972 4.186 25.628 1.00 48.40 340 ASP B CA 1
ATOM 5290 C C . ASP B 1 360 ? -39.203 4.867 26.959 1.00 42.58 340 ASP B C 1
ATOM 5291 O O . ASP B 1 360 ? -38.380 4.745 27.830 1.00 41.52 340 ASP B O 1
ATOM 5296 N N . GLU B 1 361 ? -40.332 5.549 27.102 1.00 51.07 341 GLU B N 1
ATOM 5297 C CA . GLU B 1 361 ? -40.680 6.273 28.313 1.00 59.31 341 GLU B CA 1
ATOM 5298 C C . GLU B 1 361 ? -40.830 5.401 29.563 1.00 58.23 341 GLU B C 1
ATOM 5299 O O . GLU B 1 361 ? -40.846 5.909 30.679 1.00 59.31 341 GLU B O 1
ATOM 5305 N N . ALA B 1 362 ? -40.892 4.092 29.366 1.00 50.81 342 ALA B N 1
ATOM 5306 C CA . ALA B 1 362 ? -40.912 3.133 30.451 1.00 61.39 342 ALA B CA 1
ATOM 5307 C C . ALA B 1 362 ? -39.542 3.011 31.074 1.00 64.75 342 ALA B C 1
ATOM 5308 O O . ALA B 1 362 ? -39.416 2.503 32.174 1.00 59.95 342 ALA B O 1
ATOM 5310 N N . VAL B 1 363 ? -38.514 3.396 30.323 1.00 56.81 343 VAL B N 1
ATOM 5311 C CA . VAL B 1 363 ? -37.152 3.223 30.735 1.00 50.17 343 VAL B CA 1
ATOM 5312 C C . VAL B 1 363 ? -36.537 4.563 31.065 1.00 47.59 343 VAL B C 1
ATOM 5313 O O . VAL B 1 363 ? -35.669 4.643 31.925 1.00 57.37 343 VAL B O 1
ATOM 5317 N N . PHE B 1 364 ? -36.989 5.629 30.429 1.00 44.56 344 PHE B N 1
ATOM 5318 C CA . PHE B 1 364 ? -36.306 6.927 30.558 1.00 45.64 344 PHE B CA 1
ATOM 5319 C C . PHE B 1 364 ? -37.359 7.991 30.662 1.00 46.39 344 PHE B C 1
ATOM 5320 O O . PHE B 1 364 ? -38.267 7.977 29.868 1.00 54.85 344 PHE B O 1
ATOM 5328 N N . SER B 1 365 ? -37.215 8.991 31.506 1.00 47.95 345 SER B N 1
ATOM 5329 C CA . SER B 1 365 ? -38.194 10.072 31.433 1.00 54.43 345 SER B CA 1
ATOM 5330 C C . SER B 1 365 ? -37.712 11.254 30.629 1.00 50.67 345 SER B C 1
ATOM 5331 O O . SER B 1 365 ? -36.514 11.515 30.537 1.00 57.33 345 SER B O 1
ATOM 5334 N N . GLU B 1 366 ? -38.674 11.999 30.085 1.00 52.09 346 GLU B N 1
ATOM 5335 C CA . GLU B 1 366 ? -38.452 12.925 28.971 1.00 53.24 346 GLU B CA 1
ATOM 5336 C C . GLU B 1 366 ? -37.395 12.312 28.042 1.00 53.80 346 GLU B C 1
ATOM 5337 O O . GLU B 1 366 ? -36.316 12.834 27.918 1.00 50.01 346 GLU B O 1
ATOM 5343 N N . PRO B 1 367 ? -37.708 11.152 27.457 1.00 47.44 347 PRO B N 1
ATOM 5344 C CA . PRO B 1 367 ? -36.779 10.462 26.597 1.00 52.07 347 PRO B CA 1
ATOM 5345 C C . PRO B 1 367 ? -36.378 11.230 25.330 1.00 45.99 347 PRO B C 1
ATOM 5346 O O . PRO B 1 367 ? -35.438 10.840 24.708 1.00 50.43 347 PRO B O 1
ATOM 5350 N N . GLU B 1 368 ? -37.040 12.311 25.009 1.00 45.13 348 GLU B N 1
ATOM 5351 C CA . GLU B 1 368 ? -36.735 13.080 23.826 1.00 53.60 348 GLU B CA 1
ATOM 5352 C C . GLU B 1 368 ? -35.724 14.170 24.179 1.00 55.82 348 GLU B C 1
ATOM 5353 O O . GLU B 1 368 ? -35.156 14.769 23.292 1.00 46.87 348 GLU B O 1
ATOM 5359 N N . ALA B 1 369 ? -35.486 14.419 25.468 1.00 50.46 349 ALA B N 1
ATOM 5360 C CA . ALA B 1 369 ? -34.466 15.376 25.832 1.00 46.63 349 ALA B CA 1
ATOM 5361 C C . ALA B 1 369 ? -33.080 14.673 25.885 1.00 42.91 349 ALA B C 1
ATOM 5362 O O . ALA B 1 369 ? -32.925 13.470 26.177 1.00 42.71 349 ALA B O 1
ATOM 5364 N N . PHE B 1 370 ? -32.078 15.485 25.604 1.00 35.54 350 PHE B N 1
ATOM 5365 C CA . PHE B 1 370 ? -30.709 15.042 25.604 1.00 36.86 350 PHE B CA 1
ATOM 5366 C C . PHE B 1 370 ? -30.162 15.537 26.935 1.00 31.93 350 PHE B C 1
ATOM 5367 O O . PHE B 1 370 ? -30.059 16.762 27.166 1.00 34.66 350 PHE B O 1
ATOM 5375 N N . ASP B 1 371 ? -29.813 14.601 27.789 1.00 34.69 351 ASP B N 1
ATOM 5376 C CA . ASP B 1 371 ? -29.446 14.973 29.188 1.00 39.58 351 ASP B CA 1
ATOM 5377 C C . ASP B 1 371 ? -28.208 14.207 29.571 1.00 36.89 351 ASP B C 1
ATOM 5378 O O . ASP B 1 371 ? -28.290 12.995 29.780 1.00 39.56 351 ASP B O 1
ATOM 5383 N N . ILE B 1 372 ? -27.040 14.864 29.621 1.00 40.60 352 ILE B N 1
ATOM 5384 C CA . ILE B 1 372 ? -25.815 14.083 29.851 1.00 41.55 352 ILE B CA 1
ATOM 5385 C C . ILE B 1 372 ? -25.709 13.500 31.296 1.00 46.43 352 ILE B C 1
ATOM 5386 O O . ILE B 1 372 ? -24.884 12.610 31.551 1.00 38.39 352 ILE B O 1
ATOM 5391 N N . HIS B 1 373 ? -26.556 13.984 32.203 1.00 43.10 353 HIS B N 1
ATOM 5392 C CA . HIS B 1 373 ? -26.638 13.464 33.609 1.00 45.10 353 HIS B CA 1
ATOM 5393 C C . HIS B 1 373 ? -27.531 12.282 33.804 1.00 44.83 353 HIS B C 1
ATOM 5394 O O . HIS B 1 373 ? -27.630 11.748 34.858 1.00 49.41 353 HIS B O 1
ATOM 5401 N N . ARG B 1 374 ? -28.240 11.905 32.773 1.00 47.96 354 ARG B N 1
ATOM 5402 C CA . ARG B 1 374 ? -29.214 10.858 32.852 1.00 53.14 354 ARG B CA 1
ATOM 5403 C C . ARG B 1 374 ? -28.499 9.573 33.182 1.00 53.81 354 ARG B C 1
ATOM 5404 O O . ARG B 1 374 ? -27.321 9.420 32.870 1.00 53.63 354 ARG B O 1
ATOM 5412 N N . SER B 1 375 ? -29.179 8.626 33.806 1.00 57.32 355 SER B N 1
ATOM 5413 C CA . SER B 1 375 ? -28.479 7.440 34.272 1.00 61.13 355 SER B CA 1
ATOM 5414 C C . SER B 1 375 ? -28.027 6.612 33.068 1.00 70.37 355 SER B C 1
ATOM 5415 O O . SER B 1 375 ? -28.778 6.405 32.090 1.00 61.68 355 SER B O 1
ATOM 5418 N N . ALA B 1 376 ? -26.786 6.134 33.179 1.00 73.42 356 ALA B N 1
ATOM 5419 C CA . ALA B 1 376 ? -26.097 5.460 32.087 1.00 79.80 356 ALA B CA 1
ATOM 5420 C C . ALA B 1 376 ? -26.451 3.964 32.018 1.00 77.78 356 ALA B C 1
ATOM 5421 O O . ALA B 1 376 ? -26.827 3.335 33.002 1.00 87.95 356 ALA B O 1
ATOM 5423 N N . ARG B 1 377 ? -26.354 3.427 30.818 1.00 71.68 357 ARG B N 1
ATOM 5424 C CA . ARG B 1 377 ? -26.270 2.006 30.606 1.00 67.33 357 ARG B CA 1
ATOM 5425 C C . ARG B 1 377 ? -27.582 1.307 30.481 1.00 55.04 357 ARG B C 1
ATOM 5426 O O . ARG B 1 377 ? -27.647 0.117 30.513 1.00 51.73 357 ARG B O 1
ATOM 5434 N N . ARG B 1 378 ? -28.642 2.017 30.255 1.00 51.85 358 ARG B N 1
ATOM 5435 C CA . ARG B 1 378 ? -29.879 1.324 30.063 1.00 53.39 358 ARG B CA 1
ATOM 5436 C C . ARG B 1 378 ? -30.243 1.376 28.561 1.00 55.83 358 ARG B C 1
ATOM 5437 O O . ARG B 1 378 ? -31.217 0.792 28.153 1.00 46.72 358 ARG B O 1
ATOM 5445 N N . HIS B 1 379 ? -29.434 2.023 27.711 1.00 52.68 359 HIS B N 1
ATOM 5446 C CA . HIS B 1 379 ? -29.760 2.064 26.279 1.00 40.81 359 HIS B CA 1
ATOM 5447 C C . HIS B 1 379 ? -29.464 0.687 25.609 1.00 42.47 359 HIS B C 1
ATOM 5448 O O . HIS B 1 379 ? -28.640 -0.130 26.109 1.00 40.39 359 HIS B O 1
ATOM 5455 N N . VAL B 1 380 ? -30.127 0.435 24.490 1.00 45.66 360 VAL B N 1
ATOM 5456 C CA . VAL B 1 380 ? -29.788 -0.716 23.614 1.00 44.25 360 VAL B CA 1
ATOM 5457 C C . VAL B 1 380 ? -29.190 -0.301 22.225 1.00 47.30 360 VAL B C 1
ATOM 5458 O O . VAL B 1 380 ? -29.431 -0.970 21.190 1.00 44.08 360 VAL B O 1
ATOM 5462 N N . ALA B 1 381 ? -28.361 0.736 22.228 1.00 48.48 361 ALA B N 1
ATOM 5463 C CA . ALA B 1 381 ? -27.679 1.235 20.980 1.00 45.56 361 ALA B CA 1
ATOM 5464 C C . ALA B 1 381 ? -26.681 0.268 20.423 1.00 45.20 361 ALA B C 1
ATOM 5465 O O . ALA B 1 381 ? -26.389 0.293 19.198 1.00 46.32 361 ALA B O 1
ATOM 5467 N N . PHE B 1 382 ? -26.175 -0.607 21.293 1.00 39.89 362 PHE B N 1
ATOM 5468 C CA . PHE B 1 382 ? -25.342 -1.724 20.899 1.00 35.63 362 PHE B CA 1
ATOM 5469 C C . PHE B 1 382 ? -26.018 -3.014 20.624 1.00 37.45 362 PHE B C 1
ATOM 5470 O O . PHE B 1 382 ? -25.320 -4.039 20.423 1.00 38.98 362 PHE B O 1
ATOM 5478 N N . GLY B 1 383 ? -27.340 -2.974 20.494 1.00 43.51 363 GLY B N 1
ATOM 5479 C CA . GLY B 1 383 ? -28.136 -4.208 20.383 1.00 49.74 363 GLY B CA 1
ATOM 5480 C C . GLY B 1 383 ? -28.278 -4.945 21.727 1.00 47.59 363 GLY B C 1
ATOM 5481 O O . GLY B 1 383 ? -28.181 -4.333 22.798 1.00 48.56 363 GLY B O 1
ATOM 5482 N N . TYR B 1 384 ? -28.461 -6.256 21.658 1.00 49.54 364 TYR B N 1
ATOM 5483 C CA . TYR B 1 384 ? -28.786 -7.079 22.828 1.00 53.45 364 TYR B CA 1
ATOM 5484 C C . TYR B 1 384 ? -28.748 -8.558 22.417 1.00 55.88 364 TYR B C 1
ATOM 5485 O O . TYR B 1 384 ? -28.904 -8.921 21.240 1.00 49.45 364 TYR B O 1
ATOM 5494 N N . GLY B 1 385 ? -28.473 -9.420 23.386 1.00 56.69 365 GLY B N 1
ATOM 5495 C CA . GLY B 1 385 ? -28.467 -10.845 23.120 1.00 49.67 365 GLY B CA 1
ATOM 5496 C C . GLY B 1 385 ? -27.088 -11.218 22.712 1.00 47.44 365 GLY B C 1
ATOM 5497 O O . GLY B 1 385 ? -26.137 -10.466 22.959 1.00 53.78 365 GLY B O 1
ATOM 5498 N N . PRO B 1 386 ? -26.954 -12.375 22.071 1.00 46.72 366 PRO B N 1
ATOM 5499 C CA . PRO B 1 386 ? -25.630 -12.896 21.725 1.00 52.61 366 PRO B CA 1
ATOM 5500 C C . PRO B 1 386 ? -24.839 -12.031 20.711 1.00 51.43 366 PRO B C 1
ATOM 5501 O O . PRO B 1 386 ? -23.590 -12.060 20.706 1.00 47.65 366 PRO B O 1
ATOM 5505 N N . HIS B 1 387 ? -25.556 -11.253 19.907 1.00 51.35 367 HIS B N 1
ATOM 5506 C CA . HIS B 1 387 ? -24.917 -10.386 18.863 1.00 52.49 367 HIS B CA 1
ATOM 5507 C C . HIS B 1 387 ? -24.616 -8.976 19.301 1.00 53.51 367 HIS B C 1
ATOM 5508 O O . HIS B 1 387 ? -24.212 -8.137 18.475 1.00 50.94 367 HIS B O 1
ATOM 5515 N N . GLN B 1 388 ? -24.827 -8.697 20.582 1.00 48.54 368 GLN B N 1
ATOM 5516 C CA . GLN B 1 388 ? -24.567 -7.374 21.102 1.00 45.87 368 GLN B CA 1
ATOM 5517 C C . GLN B 1 388 ? -23.144 -7.023 20.792 1.00 45.17 368 GLN B C 1
ATOM 5518 O O . GLN B 1 388 ? -22.234 -7.842 21.004 1.00 37.95 368 GLN B O 1
ATOM 5524 N N . CYS B 1 389 ? -22.965 -5.759 20.398 1.00 49.91 369 CYS B N 1
ATOM 5525 C CA . CYS B 1 389 ? -21.731 -5.276 19.754 1.00 45.07 369 CYS B CA 1
ATOM 5526 C C . CYS B 1 389 ? -20.463 -5.744 20.437 1.00 46.93 369 CYS B C 1
ATOM 5527 O O . CYS B 1 389 ? -20.171 -5.369 21.567 1.00 46.52 369 CYS B O 1
ATOM 5530 N N . LEU B 1 390 ? -19.707 -6.549 19.694 1.00 42.97 370 LEU B N 1
ATOM 5531 C CA . LEU B 1 390 ? -18.447 -7.005 20.123 1.00 44.19 370 LEU B CA 1
ATOM 5532 C C . LEU B 1 390 ? -17.476 -5.874 20.381 1.00 45.26 370 LEU B C 1
ATOM 5533 O O . LEU B 1 390 ? -16.557 -6.035 21.208 1.00 42.01 370 LEU B O 1
ATOM 5538 N N . GLY B 1 391 ? -17.635 -4.747 19.669 1.00 44.69 371 GLY B N 1
ATOM 5539 C CA . GLY B 1 391 ? -16.654 -3.665 19.746 1.00 39.97 371 GLY B CA 1
ATOM 5540 C C . GLY B 1 391 ? -17.003 -2.541 20.671 1.00 37.24 371 GLY B C 1
ATOM 5541 O O . GLY B 1 391 ? -16.290 -1.505 20.731 1.00 37.53 371 GLY B O 1
ATOM 5542 N N . GLN B 1 392 ? -18.092 -2.739 21.419 1.00 40.54 372 GLN B N 1
ATOM 5543 C CA . GLN B 1 392 ? -18.661 -1.713 22.254 1.00 40.03 372 GLN B CA 1
ATOM 5544 C C . GLN B 1 392 ? -17.691 -1.124 23.242 1.00 36.02 372 GLN B C 1
ATOM 5545 O O . GLN B 1 392 ? -17.710 0.096 23.464 1.00 42.49 372 GLN B O 1
ATOM 5551 N N . ASN B 1 393 ? -16.771 -1.907 23.795 1.00 41.57 373 ASN B N 1
ATOM 5552 C CA . ASN B 1 393 ? -15.780 -1.252 24.667 1.00 42.78 373 ASN B CA 1
ATOM 5553 C C . ASN B 1 393 ? -14.839 -0.275 23.873 1.00 38.71 373 ASN B C 1
ATOM 5554 O O . ASN B 1 393 ? -14.445 0.809 24.323 1.00 37.64 373 ASN B O 1
ATOM 5559 N N . LEU B 1 394 ? -14.432 -0.715 22.705 1.00 37.98 374 LEU B N 1
ATOM 5560 C CA . LEU B 1 394 ? -13.516 0.065 21.897 1.00 36.27 374 LEU B CA 1
ATOM 5561 C C . LEU B 1 394 ? -14.236 1.322 21.403 1.00 32.06 374 LEU B C 1
ATOM 5562 O O . LEU B 1 394 ? -13.687 2.397 21.447 1.00 36.78 374 LEU B O 1
ATOM 5567 N N . ALA B 1 395 ? -15.513 1.208 21.069 1.00 35.85 375 ALA B N 1
ATOM 5568 C CA . ALA B 1 395 ? -16.282 2.372 20.615 1.00 36.58 375 ALA B CA 1
ATOM 5569 C C . ALA B 1 395 ? -16.474 3.404 21.658 1.00 37.42 375 ALA B C 1
ATOM 5570 O O . ALA B 1 395 ? -16.281 4.652 21.429 1.00 31.00 375 ALA B O 1
ATOM 5572 N N . ARG B 1 396 ? -16.822 2.942 22.866 1.00 40.72 376 ARG B N 1
ATOM 5573 C CA . ARG B 1 396 ? -16.935 3.893 23.986 1.00 35.73 376 ARG B CA 1
ATOM 5574 C C . ARG B 1 396 ? -15.634 4.623 24.219 1.00 32.59 376 ARG B C 1
ATOM 5575 O O . ARG B 1 396 ? -15.594 5.831 24.419 1.00 33.38 376 ARG B O 1
ATOM 5583 N N . MET B 1 397 ? -14.530 3.883 24.250 1.00 35.70 377 MET B N 1
ATOM 5584 C CA . MET B 1 397 ? -13.251 4.546 24.474 1.00 36.35 377 MET B CA 1
ATOM 5585 C C . MET B 1 397 ? -12.871 5.516 23.321 1.00 34.14 377 MET B C 1
ATOM 5586 O O . MET B 1 397 ? -12.429 6.666 23.572 1.00 33.13 377 MET B O 1
ATOM 5591 N N . GLU B 1 398 ? -13.124 5.115 22.082 1.00 34.96 378 GLU B N 1
ATOM 5592 C CA . GLU B 1 398 ? -12.901 6.095 20.901 1.00 33.19 378 GLU B CA 1
ATOM 5593 C C . GLU B 1 398 ? -13.688 7.335 21.084 1.00 30.70 378 GLU B C 1
ATOM 5594 O O . GLU B 1 398 ? -13.157 8.454 21.002 1.00 31.37 378 GLU B O 1
ATOM 5600 N N . LEU B 1 399 ? -14.961 7.191 21.454 1.00 33.97 379 LEU B N 1
ATOM 5601 C CA . LEU B 1 399 ? -15.721 8.372 21.690 1.00 32.86 379 LEU B CA 1
ATOM 5602 C C . LEU B 1 399 ? -15.242 9.231 22.808 1.00 32.65 379 LEU B C 1
ATOM 5603 O O . LEU B 1 399 ? -15.255 10.470 22.725 1.00 33.11 379 LEU B O 1
ATOM 5608 N N . GLU B 1 400 ? -14.873 8.628 23.933 1.00 35.99 380 GLU B N 1
ATOM 5609 C CA . GLU B 1 400 ? -14.469 9.481 25.072 1.00 34.00 380 GLU B CA 1
ATOM 5610 C C . GLU B 1 400 ? -13.211 10.171 24.722 1.00 27.55 380 GLU B C 1
ATOM 5611 O O . GLU B 1 400 ? -12.980 11.374 25.003 1.00 29.22 380 GLU B O 1
ATOM 5617 N N . VAL B 1 401 ? -12.330 9.423 24.093 1.00 31.34 381 VAL B N 1
ATOM 5618 C CA . VAL B 1 401 ? -11.037 10.019 23.696 1.00 34.23 381 VAL B CA 1
ATOM 5619 C C . VAL B 1 401 ? -11.260 11.136 22.687 1.00 32.54 381 VAL B C 1
ATOM 5620 O O . VAL B 1 401 ? -10.869 12.296 22.902 1.00 36.50 381 VAL B O 1
ATOM 5624 N N . ALA B 1 402 ? -12.006 10.842 21.631 1.00 29.61 382 ALA B N 1
ATOM 5625 C CA . ALA B 1 402 ? -12.212 11.913 20.583 1.00 29.52 382 ALA B CA 1
ATOM 5626 C C . ALA B 1 402 ? -12.901 13.106 21.054 1.00 25.72 382 ALA B C 1
ATOM 5627 O O . ALA B 1 402 ? -12.499 14.258 20.838 1.00 32.09 382 ALA B O 1
ATOM 5629 N N . LEU B 1 403 ? -14.015 12.909 21.742 1.00 32.30 383 LEU B N 1
ATOM 5630 C CA . LEU B 1 403 ? -14.812 14.098 22.209 1.00 31.51 383 LEU B CA 1
ATOM 5631 C C . LEU B 1 403 ? -14.073 14.894 23.206 1.00 26.55 383 LEU B C 1
ATOM 5632 O O . LEU B 1 403 ? -14.073 16.123 23.172 1.00 30.91 383 LEU B O 1
ATOM 5637 N N . GLY B 1 404 ? -13.364 14.214 24.109 1.00 33.05 384 GLY B N 1
ATOM 5638 C CA . GLY B 1 404 ? -12.537 14.964 25.124 1.00 33.12 384 GLY B CA 1
ATOM 5639 C C . GLY B 1 404 ? -11.448 15.768 24.448 1.00 30.37 384 GLY B C 1
ATOM 5640 O O . GLY B 1 404 ? -11.213 16.895 24.771 1.00 28.26 384 GLY B O 1
ATOM 5641 N N . ALA B 1 405 ? -10.809 15.190 23.412 1.00 32.37 385 ALA B N 1
ATOM 5642 C CA . ALA B 1 405 ? -9.849 16.009 22.634 1.00 32.28 385 ALA B CA 1
ATOM 5643 C C . ALA B 1 405 ? -10.449 17.187 21.884 1.00 34.63 385 ALA B C 1
ATOM 5644 O O . ALA B 1 405 ? -9.852 18.289 21.806 1.00 33.60 385 ALA B O 1
ATOM 5646 N N . VAL B 1 406 ? -11.670 17.016 21.353 1.00 32.64 386 VAL B N 1
ATOM 5647 C CA . VAL B 1 406 ? -12.276 18.143 20.649 1.00 29.80 386 VAL B CA 1
ATOM 5648 C C . VAL B 1 406 ? -12.565 19.251 21.613 1.00 30.30 386 VAL B C 1
ATOM 5649 O O . VAL B 1 406 ? -12.346 20.443 21.361 1.00 28.06 386 VAL B O 1
ATOM 5653 N N . LEU B 1 407 ? -13.117 18.877 22.772 1.00 33.34 387 LEU B N 1
ATOM 5654 C CA . LEU B 1 407 ? -13.462 19.941 23.784 1.00 31.63 387 LEU B CA 1
ATOM 5655 C C . LEU B 1 407 ? -12.209 20.682 24.233 1.00 32.61 387 LEU B C 1
ATOM 5656 O O . LEU B 1 407 ? -12.219 21.919 24.462 1.00 35.14 387 LEU B O 1
ATOM 5661 N N . GLU B 1 408 ? -11.107 19.931 24.341 1.00 41.69 388 GLU B N 1
ATOM 5662 C CA . GLU B 1 408 ? -9.825 20.558 24.824 1.00 40.74 388 GLU B CA 1
ATOM 5663 C C . GLU B 1 408 ? -9.177 21.385 23.704 1.00 38.56 388 GLU B C 1
ATOM 5664 O O . GLU B 1 408 ? -8.816 22.536 23.874 1.00 36.91 388 GLU B O 1
ATOM 5667 N N . ARG B 1 409 ? -9.089 20.817 22.510 1.00 38.29 389 ARG B N 1
ATOM 5668 C CA . ARG B 1 409 ? -8.330 21.466 21.447 1.00 36.85 389 ARG B CA 1
ATOM 5669 C C . ARG B 1 409 ? -9.138 22.478 20.620 1.00 39.72 389 ARG B C 1
ATOM 5670 O O . ARG B 1 409 ? -8.590 23.435 20.126 1.00 38.44 389 ARG B O 1
ATOM 5678 N N . LEU B 1 410 ? -10.445 22.250 20.456 1.00 38.76 390 LEU B N 1
ATOM 5679 C CA . LEU B 1 410 ? -11.297 23.149 19.703 1.00 37.36 390 LEU B CA 1
ATOM 5680 C C . LEU B 1 410 ? -12.406 23.765 20.577 1.00 37.08 390 LEU B C 1
ATOM 5681 O O . LEU B 1 410 ? -13.584 23.613 20.288 1.00 36.31 390 LEU B O 1
ATOM 5686 N N . PRO B 1 411 ? -12.040 24.485 21.626 1.00 40.52 391 PRO B N 1
ATOM 5687 C CA . PRO B 1 411 ? -13.002 24.951 22.617 1.00 40.45 391 PRO B CA 1
ATOM 5688 C C . PRO B 1 411 ? -14.009 25.930 22.056 1.00 37.63 391 PRO B C 1
ATOM 5689 O O . PRO B 1 411 ? -15.103 25.969 22.572 1.00 39.97 391 PRO B O 1
ATOM 5693 N N . ALA B 1 412 ? -13.673 26.751 21.045 1.00 36.18 392 ALA B N 1
ATOM 5694 C CA . ALA B 1 412 ? -14.691 27.637 20.510 1.00 32.47 392 ALA B CA 1
ATOM 5695 C C . ALA B 1 412 ? -15.373 27.059 19.231 1.00 32.55 392 ALA B C 1
ATOM 5696 O O . ALA B 1 412 ? -15.738 27.828 18.368 1.00 33.77 392 ALA B O 1
ATOM 5698 N N . LEU B 1 413 ? -15.428 25.737 19.093 1.00 33.42 393 LEU B N 1
ATOM 5699 C CA . LEU B 1 413 ? -15.981 25.092 17.917 1.00 32.48 393 LEU B CA 1
ATOM 5700 C C . LEU B 1 413 ? -17.391 25.616 17.668 1.00 38.28 393 LEU B C 1
ATOM 5701 O O . LEU B 1 413 ? -18.206 25.791 18.600 1.00 31.40 393 LEU B O 1
ATOM 5706 N N . ARG B 1 414 ? -17.701 25.830 16.386 1.00 31.43 394 ARG B N 1
ATOM 5707 C CA . ARG B 1 414 ? -19.036 26.131 15.983 1.00 32.26 394 ARG B CA 1
ATOM 5708 C C . ARG B 1 414 ? -19.361 25.666 14.577 1.00 36.90 394 ARG B C 1
ATOM 5709 O O . ARG B 1 414 ? -18.476 25.475 13.767 1.00 33.84 394 ARG B O 1
ATOM 5717 N N . PRO B 1 415 ? -20.646 25.437 14.315 1.00 31.73 395 PRO B N 1
ATOM 5718 C CA . PRO B 1 415 ? -21.039 24.924 13.033 1.00 31.19 395 PRO B CA 1
ATOM 5719 C C . PRO B 1 415 ? -21.042 26.071 12.058 1.00 25.56 395 PRO B C 1
ATOM 5720 O O . PRO B 1 415 ? -21.166 27.220 12.443 1.00 28.72 395 PRO B O 1
ATOM 5724 N N . THR B 1 416 ? -20.727 25.805 10.812 1.00 30.04 396 THR B N 1
ATOM 5725 C CA . THR B 1 416 ? -20.674 26.883 9.775 1.00 29.79 396 THR B CA 1
ATOM 5726 C C . THR B 1 416 ? -21.834 26.776 8.702 1.00 29.86 396 THR B C 1
ATOM 5727 O O . THR B 1 416 ? -21.936 27.610 7.800 1.00 32.63 396 THR B O 1
ATOM 5731 N N . THR B 1 417 ? -22.656 25.768 8.751 1.00 30.61 397 THR B N 1
ATOM 5732 C CA . THR B 1 417 ? -23.852 25.721 7.936 1.00 30.87 397 THR B CA 1
ATOM 5733 C C . THR B 1 417 ? -25.063 25.277 8.777 1.00 35.77 397 THR B C 1
ATOM 5734 O O . THR B 1 417 ? -24.947 24.622 9.855 1.00 35.19 397 THR B O 1
ATOM 5738 N N . ASP B 1 418 ? -26.256 25.606 8.278 1.00 37.57 398 ASP B N 1
ATOM 5739 C CA . ASP B 1 418 ? -27.507 25.280 8.997 1.00 33.10 398 ASP B CA 1
ATOM 5740 C C . ASP B 1 418 ? -27.657 23.811 9.089 1.00 36.44 398 ASP B C 1
ATOM 5741 O O . ASP B 1 418 ? -27.425 23.070 8.105 1.00 38.06 398 ASP B O 1
ATOM 5746 N N . VAL B 1 419 ? -28.102 23.348 10.243 1.00 31.80 399 VAL B N 1
ATOM 5747 C CA . VAL B 1 419 ? -28.296 21.922 10.428 1.00 33.42 399 VAL B CA 1
ATOM 5748 C C . VAL B 1 419 ? -29.394 21.299 9.471 1.00 36.41 399 VAL B C 1
ATOM 5749 O O . VAL B 1 419 ? -29.268 20.133 9.091 1.00 35.39 399 VAL B O 1
ATOM 5753 N N . ALA B 1 420 ? -30.427 22.046 9.087 1.00 35.42 400 ALA B N 1
ATOM 5754 C CA . ALA B 1 420 ? -31.401 21.587 8.038 1.00 44.28 400 ALA B CA 1
ATOM 5755 C C . ALA B 1 420 ? -30.737 21.324 6.696 1.00 42.58 400 ALA B C 1
ATOM 5756 O O . ALA B 1 420 ? -31.181 20.492 5.921 1.00 47.71 400 ALA B O 1
ATOM 5758 N N . GLY B 1 421 ? -29.636 21.999 6.458 1.00 41.18 401 GLY B N 1
ATOM 5759 C CA . GLY B 1 421 ? -28.857 21.793 5.325 1.00 39.06 401 GLY B CA 1
ATOM 5760 C C . GLY B 1 421 ? -28.158 20.471 5.229 1.00 47.01 401 GLY B C 1
ATOM 5761 O O . GLY B 1 421 ? -27.769 20.108 4.136 1.00 44.85 401 GLY B O 1
ATOM 5762 N N . LEU B 1 422 ? -27.992 19.705 6.306 1.00 40.82 402 LEU B N 1
ATOM 5763 C CA . LEU B 1 422 ? -27.155 18.543 6.191 1.00 37.39 402 LEU B CA 1
ATOM 5764 C C . LEU B 1 422 ? -27.878 17.381 5.593 1.00 40.11 402 LEU B C 1
ATOM 5765 O O . LEU B 1 422 ? -28.958 17.052 6.037 1.00 36.13 402 LEU B O 1
ATOM 5770 N N . ARG B 1 423 ? -27.238 16.672 4.669 1.00 36.95 403 ARG B N 1
ATOM 5771 C CA . ARG B 1 423 ? -27.813 15.539 4.038 1.00 38.36 403 ARG B CA 1
ATOM 5772 C C . ARG B 1 423 ? -27.583 14.364 4.936 1.00 40.47 403 ARG B C 1
ATOM 5773 O O . ARG B 1 423 ? -26.467 14.195 5.459 1.00 36.80 403 ARG B O 1
ATOM 5775 N N . LEU B 1 424 ? -28.564 13.442 5.003 1.00 41.31 404 LEU B N 1
ATOM 5776 C CA . LEU B 1 424 ? -28.496 12.308 5.926 1.00 37.09 404 LEU B CA 1
ATOM 5777 C C . LEU B 1 424 ? -28.343 11.008 5.220 1.00 37.68 404 LEU B C 1
ATOM 5778 O O . LEU B 1 424 ? -28.926 10.822 4.154 1.00 39.26 404 LEU B O 1
ATOM 5783 N N . LYS B 1 425 ? -27.667 10.057 5.840 1.00 37.37 405 LYS B N 1
ATOM 5784 C CA . LYS B 1 425 ? -27.536 8.688 5.294 1.00 38.27 405 LYS B CA 1
ATOM 5785 C C . LYS B 1 425 ? -28.732 7.822 5.676 1.00 38.73 405 LYS B C 1
ATOM 5786 O O . LYS B 1 425 ? -28.638 6.733 6.293 1.00 33.55 405 LYS B O 1
ATOM 5792 N N . SER B 1 426 ? -29.877 8.326 5.272 1.00 39.35 406 SER B N 1
ATOM 5793 C CA . SER B 1 426 ? -31.130 7.686 5.579 1.00 42.92 406 SER B CA 1
ATOM 5794 C C . SER B 1 426 ? -31.163 6.230 5.243 1.00 44.28 406 SER B C 1
ATOM 5795 O O . SER B 1 426 ? -31.644 5.477 6.030 1.00 52.68 406 SER B O 1
ATOM 5798 N N . ASP B 1 427 ? -30.611 5.799 4.118 1.00 40.32 407 ASP B N 1
ATOM 5799 C CA . ASP B 1 427 ? -30.780 4.398 3.728 1.00 36.75 407 ASP B CA 1
ATOM 5800 C C . ASP B 1 427 ? -29.623 3.509 4.088 1.00 37.75 407 ASP B C 1
ATOM 5801 O O . ASP B 1 427 ? -29.570 2.370 3.670 1.00 44.26 407 ASP B O 1
ATOM 5806 N N . SER B 1 428 ? -28.647 4.021 4.840 1.00 39.03 408 SER B N 1
ATOM 5807 C CA . SER B 1 428 ? -27.522 3.193 5.280 1.00 36.55 408 SER B CA 1
ATOM 5808 C C . SER B 1 428 ? -27.904 2.391 6.528 1.00 39.99 408 SER B C 1
ATOM 5809 O O . SER B 1 428 ? -28.654 2.882 7.349 1.00 42.21 408 SER B O 1
ATOM 5812 N N . ALA B 1 429 ? -27.313 1.212 6.691 1.00 40.63 409 ALA B N 1
ATOM 5813 C CA . ALA B 1 429 ? -27.383 0.467 7.936 1.00 44.43 409 ALA B CA 1
ATOM 5814 C C . ALA B 1 429 ? -26.857 1.270 9.126 1.00 49.35 409 ALA B C 1
ATOM 5815 O O . ALA B 1 429 ? -27.234 0.988 10.242 1.00 48.02 409 ALA B O 1
ATOM 5817 N N . VAL B 1 430 ? -25.963 2.233 8.875 1.00 42.78 410 VAL B N 1
ATOM 5818 C CA . VAL B 1 430 ? -25.412 3.079 9.893 1.00 35.17 410 VAL B CA 1
ATOM 5819 C C . VAL B 1 430 ? -25.752 4.491 9.577 1.00 38.73 410 VAL B C 1
ATOM 5820 O O . VAL B 1 430 ? -25.243 5.075 8.616 1.00 36.42 410 VAL B O 1
ATOM 5824 N N . PHE B 1 431 ? -26.606 5.058 10.408 1.00 32.99 411 PHE B N 1
ATOM 5825 C CA . PHE B 1 431 ? -27.074 6.400 10.193 1.00 35.53 411 PHE B CA 1
ATOM 5826 C C . PHE B 1 431 ? -25.931 7.406 10.386 1.00 34.90 411 PHE B C 1
ATOM 5827 O O . PHE B 1 431 ? -24.956 7.115 11.051 1.00 37.56 411 PHE B O 1
ATOM 5835 N N . GLY B 1 432 ? -26.105 8.605 9.857 1.00 33.33 412 GLY B N 1
ATOM 5836 C CA . GLY B 1 432 ? -25.067 9.577 9.801 1.00 36.29 412 GLY B CA 1
ATOM 5837 C C . GLY B 1 432 ? -25.335 10.691 8.795 1.00 38.53 412 GLY B C 1
ATOM 5838 O O . GLY B 1 432 ? -26.385 10.758 8.162 1.00 39.35 412 GLY B O 1
ATOM 5839 N N . VAL B 1 433 ? -24.372 11.580 8.708 1.00 34.48 413 VAL B N 1
ATOM 5840 C CA . VAL B 1 433 ? -24.363 12.717 7.825 1.00 36.30 413 VAL B CA 1
ATOM 5841 C C . VAL B 1 433 ? -23.232 12.490 6.809 1.00 35.30 413 VAL B C 1
ATOM 5842 O O . VAL B 1 433 ? -22.391 11.582 6.959 1.00 37.37 413 VAL B O 1
ATOM 5846 N N . TYR B 1 434 ? -23.255 13.328 5.785 1.00 34.88 414 TYR B N 1
ATOM 5847 C CA . TYR B 1 434 ? -22.267 13.322 4.721 1.00 36.13 414 TYR B CA 1
ATOM 5848 C C . TYR B 1 434 ? -21.087 14.216 5.036 1.00 32.21 414 TYR B C 1
ATOM 5849 O O . TYR B 1 434 ? -20.010 13.949 4.547 1.00 42.35 414 TYR B O 1
ATOM 5858 N N . GLU B 1 435 ? -21.277 15.255 5.850 1.00 32.12 415 GLU B N 1
ATOM 5859 C CA . GLU B 1 435 ? -20.198 16.141 6.232 1.00 35.58 415 GLU B CA 1
ATOM 5860 C C . GLU B 1 435 ? -20.572 16.913 7.493 1.00 32.89 415 GLU B C 1
ATOM 5861 O O . GLU B 1 435 ? -21.751 17.019 7.826 1.00 30.61 415 GLU B O 1
ATOM 5867 N N . LEU B 1 436 ? -19.596 17.599 8.061 1.00 32.14 416 LEU B N 1
ATOM 5868 C CA . LEU B 1 436 ? -19.870 18.508 9.166 1.00 30.56 416 LEU B CA 1
ATOM 5869 C C . LEU B 1 436 ? -19.048 19.710 9.161 1.00 28.36 416 LEU B C 1
ATOM 5870 O O . LEU B 1 436 ? -18.022 19.792 9.872 1.00 27.74 416 LEU B O 1
ATOM 5875 N N . PRO B 1 437 ? -19.504 20.737 8.418 1.00 28.18 417 PRO B N 1
ATOM 5876 C CA . PRO B 1 437 ? -18.640 21.872 8.389 1.00 29.21 417 PRO B CA 1
ATOM 5877 C C . PRO B 1 437 ? -18.587 22.580 9.766 1.00 29.88 417 PRO B C 1
ATOM 5878 O O . PRO B 1 437 ? -19.645 22.873 10.359 1.00 30.52 417 PRO B O 1
ATOM 5882 N N . VAL B 1 438 ? -17.370 22.940 10.197 1.00 32.35 418 VAL B N 1
ATOM 5883 C CA . VAL B 1 438 ? -17.134 23.618 11.502 1.00 30.43 418 VAL B CA 1
ATOM 5884 C C . VAL B 1 438 ? -16.007 24.602 11.378 1.00 38.22 418 VAL B C 1
ATOM 5885 O O . VAL B 1 438 ? -15.206 24.529 10.414 1.00 37.93 418 VAL B O 1
ATOM 5889 N N . ALA B 1 439 ? -15.917 25.515 12.353 1.00 31.56 419 ALA B N 1
ATOM 5890 C CA . ALA B 1 439 ? -14.852 26.465 12.497 1.00 29.98 419 ALA B CA 1
ATOM 5891 C C . ALA B 1 439 ? -14.561 26.615 14.034 1.00 30.60 419 ALA B C 1
ATOM 5892 O O . ALA B 1 439 ? -15.462 26.334 14.816 1.00 30.50 419 ALA B O 1
ATOM 5894 N N . TRP B 1 440 ? -13.398 27.140 14.445 1.00 35.05 420 TRP B N 1
ATOM 5895 C CA . TRP B 1 440 ? -12.972 27.204 15.890 1.00 32.67 420 TRP B CA 1
ATOM 5896 C C . TRP B 1 440 ? -11.965 28.331 16.217 1.00 35.75 420 TRP B C 1
ATOM 5897 O O . TRP B 1 440 ? -11.833 29.187 15.317 1.00 36.06 420 TRP B O 1
#